Protein AF-0000000085165502 (afdb_homodimer)

Foldseek 3Di:
DPPDPPDDDQVFAWWKWKAFVVVGDDIDTDDQVDKAWEFCAPVPHSHHDPCLQFVQTHRGFKIKYFPDDDSDTKIWMDGPPGPQAKDWVNHGHPDTGIDDAQIWIARHPPGIIIGMHIDGVCRVVPPPPVPPDDPCNVPVVPVDDVCCCPVVVVVLVVLVVVLVVQLVVCVVPLLSNLLSLLVNLLVVLLVVLVLQLQDDADPVLLVVLLVVLLVLCVDVNVVVLQCCQQCPVLVDDADPDHDLVNLLVSQLRNPQLSVLVSLCVSLVVLQVVLVVDDPPSVVRRHQAALSSQLSSQLSSLLSVLSCCLSVPVLCVQCVVPNSVRSSVVSNCSSNLSSLASSLLSSQLRSLCSVCNVVVVCNVVSNVVSSSVSSSLNSQCVSCCVPPNPVSNVVSSVVSNVSNSVSSVVRLVVDPCVCSRSNCVVVVDD/DPPDPPDDDQVFAWWKWKAFVVVGDDIDTDDQVDKAWEFCAPVPHSHHDPCLQFVQTHRGFKIKYFPDDDSDTKIWMAGPPGPQAKDWVNHGHPDTGIDDAQIWIARHPPGIIIGMHIDGVCRVVPPVPVPPDDPCNVPVVPVDDVCCCVVVVVVLVVLVVVLVVQLVVCVVPLLSNLLSLLVNLLVVLLVVLVQQLQDDADPVLLVVLLVVLLVLCVDVNVVVLQCCQQCPVLVDDADPDHDLVNLLVSQLRNPLLSVLVSLCVSLVVLQVVLVVDDPPSVVRRHQAALSSQLSSQLSSLLSVLSCCLSPPVLCVQCVVPNSVRSSVVSNCSSNLSSLASSLLSSQLRSLCSVCNVVVVCNVVSNVVSSSVSSSLNSQCVSLCVPPNPVSNVVSSVVSNVSNSVSSVVRLVVDPCVCSRSNCVVVVDD

InterPro domains:
  IPR000253 Forkhead-associated (FHA) domain [PF00498] (36-108)
  IPR000253 Forkhead-associated (FHA) domain [PS50006] (36-93)
  IPR000253 Forkhead-associated (FHA) domain [SM00240] (35-93)
  IPR008984 SMAD/FHA domain superfamily [SSF49879] (18-123)
  IPR026898 Intramembrane metalloprotease PrsW [PF13367] (201-407)
  IPR026898 Intramembrane metalloprotease PrsW [PTHR36844] (178-407)

Nearest PDB structures (foldseek):
  2jql-assembly1_A  TM=6.777E-01  e=3.404E-06  unclassified
  3mkt-assembly1_A  TM=2.880E-01  e=4.240E+00  Vibrio cholerae O1 biovar El Tor str. N16961
  5k3h-assembly1_A  TM=1.415E-01  e=7.377E-01  Caenorhabditis elegans
  5k3h-assembly2_D  TM=1.512E-01  e=2.589E+00  Caenorhabditis elegans
  5gtm-assembly1_A  TM=1.367E-01  e=4.240E+00  Homo sapiens

pLDDT: mean 83.88, std 16.63, range [23.44, 98.81]

Secondary structure (DSSP, 8-state):
---------TTSPEEEEEEEEETEEEEEEPPSSS-EEEES-TTT-SEE--TTT-TTS-TT-EEEEEEE-SSS-EEEEEE-S-SS-EEETTEE--S-EE--TTPEEEESTTS-EEEEEEEEHIIIIISS------HHHH-GGG---TTHHHHTTHHHHHHHHHHHHHHHHTTT-HHHHHHHHHHHHHHHHHHHHHHHH-----HHHHHHHHHHHHHHHTSTHHHHHHIIIIIITT-PPPPSS--HHHHHHHHIIIIIIHHHHHHHHHHHHHHHHHHHSPTTHHHHHS--SHHHHHHHHHHHHHHHHHHHIIIIIHHHHHHHH-HHHHHHHHHHHHHHGGGTHHHHHHHHHHHHHHHHH-GGGHHHHHHHHHHHHHHHHHHHHHHHHHHHHHHHHHHHHHHHHHHHHHHHHHHHH-TTGGG-HHHHHS---/---------TTS-EEEEEEEEETEEEEEEPPSSS-EEEES-TTT-SEE--TTT-TTS-TT-EEEEEEE-SSS-EEEEEE-S-SS-EEETTEE--S-EE--TTPEEEESTTS-EEEEEEEEHIIIIISS------HHHH-GGG---TTHHHHTTHHHHHHHHHHHHHHHHTTT-HHHHHHHHHHHHHHHHHHHHHHHH-----HHHHHHHHHHHHHHHTSTHHHHHHIIIIIITT-PPPPSS--HHHHHHHHIIIIIIHHHHHHHHHHHHHHHHHHHSPTTHHHHHS--SHHHHHHHHHHHHHHHHHHHIIIIIHHHHHHHH-HHHHHHHHHHHHHHGGGTHHHHHHHHHHHHHHHHH-GGGHHHHHHHHHHHHHHHHHHHHHHHHHHHHHHHHHHHHHHHHHHHHHHHHHHHH-TTGGG-HHHHHS---

Radius of gyration: 30.3 Å; Cα contacts (8 Å, |Δi|>4): 1625; chains: 2; bounding box: 80×81×68 Å

Structure (mmCIF, N/CA/C/O backbone):
data_AF-0000000085165502-model_v1
#
loop_
_entity.id
_entity.type
_entity.pdbx_description
1 polymer 'Tll1537 protein'
#
loop_
_atom_site.group_PDB
_atom_site.id
_atom_site.type_symbol
_atom_site.label_atom_id
_atom_site.label_alt_id
_atom_site.label_comp_id
_atom_site.label_asym_id
_atom_site.label_entity_id
_atom_site.label_seq_id
_atom_site.pdbx_PDB_ins_code
_atom_site.Cartn_x
_atom_site.Cartn_y
_atom_site.Cartn_z
_atom_site.occupancy
_atom_site.B_iso_or_equiv
_atom_site.auth_seq_id
_atom_site.auth_comp_id
_atom_site.auth_asym_id
_atom_site.auth_atom_id
_atom_site.pdbx_PDB_model_num
ATOM 1 N N . MET A 1 1 ? 15.617 45.375 18.031 1 23.44 1 MET A N 1
ATOM 2 C CA . MET A 1 1 ? 17.047 45.25 18.281 1 23.44 1 MET A CA 1
ATOM 3 C C . MET A 1 1 ? 17.781 44.75 17.062 1 23.44 1 MET A C 1
ATOM 5 O O . MET A 1 1 ? 17.391 43.719 16.484 1 23.44 1 MET A O 1
ATOM 9 N N . ASN A 1 2 ? 18.5 45.625 16.359 1 26.47 2 ASN A N 1
ATOM 10 C CA . ASN A 1 2 ? 19.359 45.531 15.18 1 26.47 2 ASN A CA 1
ATOM 11 C C . ASN A 1 2 ? 20.344 44.375 15.297 1 26.47 2 ASN A C 1
ATOM 13 O O . ASN A 1 2 ? 21.266 44.406 16.094 1 26.47 2 ASN A O 1
ATOM 17 N N . ARG A 1 3 ? 19.922 43.219 15.281 1 36.09 3 ARG A N 1
ATOM 18 C CA . ARG A 1 3 ? 20.906 42.156 15.281 1 36.09 3 ARG A CA 1
ATOM 19 C C . ARG A 1 3 ? 22.141 42.5 14.461 1 36.09 3 ARG A C 1
ATOM 21 O O . ARG A 1 3 ? 22.016 43.094 13.383 1 36.09 3 ARG A O 1
ATOM 28 N N . ASP A 1 4 ? 23.234 42.594 15.117 1 36.44 4 ASP A N 1
ATOM 29 C CA . ASP A 1 4 ? 24.609 43 14.828 1 36.44 4 ASP A CA 1
ATOM 30 C C . ASP A 1 4 ? 25.078 42.406 13.508 1 36.44 4 ASP A C 1
ATOM 32 O O . ASP A 1 4 ? 25.109 41.188 13.344 1 36.44 4 ASP A O 1
ATOM 36 N N . ARG A 1 5 ? 24.859 43.062 12.359 1 44.62 5 ARG A N 1
ATOM 37 C CA . ARG A 1 5 ? 25.484 42.969 11.039 1 44.62 5 ARG A CA 1
ATOM 38 C C . ARG A 1 5 ? 27 42.844 11.164 1 44.62 5 ARG A C 1
ATOM 40 O O . ARG A 1 5 ? 27.719 43.844 11.188 1 44.62 5 ARG A O 1
ATOM 47 N N . SER A 1 6 ? 27.469 42 12 1 44.5 6 SER A N 1
ATOM 48 C CA . SER A 1 6 ? 28.922 41.938 11.992 1 44.5 6 SER A CA 1
ATOM 49 C C . SER A 1 6 ? 29.469 41.812 10.578 1 44.5 6 SER A C 1
ATOM 51 O O . SER A 1 6 ? 28.922 41.062 9.766 1 44.5 6 SER A O 1
ATOM 53 N N . PRO A 1 7 ? 30.25 42.719 10.078 1 51.62 7 PRO A N 1
ATOM 54 C CA . PRO A 1 7 ? 30.844 42.75 8.734 1 51.62 7 PRO A CA 1
ATOM 55 C C . PRO A 1 7 ? 31.5 41.406 8.367 1 51.62 7 PRO A C 1
ATOM 57 O O . PRO A 1 7 ? 32.062 40.719 9.242 1 51.62 7 PRO A O 1
ATOM 60 N N . LEU A 1 8 ? 31.031 40.781 7.34 1 57.44 8 LEU A N 1
ATOM 61 C CA . LEU A 1 8 ? 31.672 39.562 6.801 1 57.44 8 LEU A CA 1
ATOM 62 C C . LEU A 1 8 ? 33.188 39.75 6.719 1 57.44 8 LEU A C 1
ATOM 64 O O . LEU A 1 8 ? 33.656 40.844 6.387 1 57.44 8 LEU A O 1
ATOM 68 N N . ASN A 1 9 ? 34 39.125 7.508 1 56.09 9 ASN A N 1
ATOM 69 C CA . ASN A 1 9 ? 35.438 39.156 7.395 1 56.09 9 ASN A CA 1
ATOM 70 C C . ASN A 1 9 ? 35.906 38.969 5.945 1 56.09 9 ASN A C 1
ATOM 72 O O . ASN A 1 9 ? 35.656 37.938 5.336 1 56.09 9 ASN A O 1
ATOM 76 N N . PRO A 1 10 ? 36.5 39.906 5.301 1 55.5 10 PRO A N 1
ATOM 77 C CA . PRO A 1 10 ? 36.875 39.844 3.891 1 55.5 10 PRO A CA 1
ATOM 78 C C . PRO A 1 10 ? 37.938 38.781 3.598 1 55.5 10 PRO A C 1
ATOM 80 O O . PRO A 1 10 ? 38.188 38.469 2.432 1 55.5 10 PRO A O 1
ATOM 83 N N . ARG A 1 11 ? 38.562 38.156 4.582 1 58.88 11 ARG A N 1
ATOM 84 C CA . ARG A 1 11 ? 39.594 37.125 4.348 1 58.88 11 ARG A CA 1
ATOM 85 C C . ARG A 1 11 ? 38.938 35.75 4.219 1 58.88 11 ARG A C 1
ATOM 87 O O . ARG A 1 11 ? 39.625 34.781 3.863 1 58.88 11 ARG A O 1
ATOM 94 N N . LEU A 1 12 ? 37.594 35.656 4.496 1 57.78 12 LEU A N 1
ATOM 95 C CA . LEU A 1 12 ? 36.969 34.344 4.438 1 57.78 12 LEU A CA 1
ATOM 96 C C . LEU A 1 12 ? 36.062 34.219 3.211 1 57.78 12 LEU A C 1
ATOM 98 O O . LEU A 1 12 ? 35.531 35.219 2.736 1 57.78 12 LEU A O 1
ATOM 102 N N . THR A 1 13 ? 36.094 33.062 2.648 1 64.06 13 THR A N 1
ATOM 103 C CA . THR A 1 13 ? 35.156 32.719 1.568 1 64.06 13 THR A CA 1
ATOM 104 C C . THR A 1 13 ? 33.812 32.25 2.127 1 64.06 13 THR A C 1
ATOM 106 O O . THR A 1 13 ? 33.781 31.438 3.045 1 64.06 13 THR A O 1
ATOM 109 N N . TYR A 1 14 ? 32.781 33 1.754 1 64.06 14 TYR A N 1
ATOM 110 C CA . TYR A 1 14 ? 31.453 32.719 2.289 1 64.06 14 TYR A CA 1
ATOM 111 C C . TYR A 1 14 ? 30.578 32 1.253 1 64.06 14 TYR A C 1
ATOM 113 O O . TYR A 1 14 ? 30.719 32.25 0.051 1 64.06 14 TYR A O 1
ATOM 121 N N . ALA A 1 15 ? 29.828 31.016 1.812 1 72 15 ALA A N 1
ATOM 122 C CA . ALA A 1 15 ? 28.766 30.406 1.021 1 72 15 ALA A CA 1
ATOM 123 C C . ALA A 1 15 ? 27.406 31.016 1.361 1 72 15 ALA A C 1
ATOM 125 O O . ALA A 1 15 ? 27.156 31.359 2.516 1 72 15 ALA A O 1
ATOM 126 N N . GLY A 1 16 ? 26.609 31.344 0.354 1 75.75 16 GLY A N 1
ATOM 127 C CA . GLY A 1 16 ? 25.25 31.812 0.557 1 75.75 16 GLY A CA 1
ATOM 128 C C . GLY A 1 16 ? 24.266 30.703 0.852 1 75.75 16 GLY A C 1
ATOM 129 O O . GLY A 1 16 ? 24.297 29.641 0.216 1 75.75 16 GLY A O 1
ATOM 130 N N . VAL A 1 17 ? 23.531 30.922 1.979 1 79.5 17 VAL A N 1
ATOM 131 C CA . VAL A 1 17 ? 22.516 29.969 2.369 1 79.5 17 VAL A CA 1
ATOM 132 C C . VAL A 1 17 ? 21.172 30.672 2.516 1 79.5 17 VAL A C 1
ATOM 134 O O . VAL A 1 17 ? 21.094 31.781 3.043 1 79.5 17 VAL A O 1
ATOM 137 N N . LEU A 1 18 ? 20.156 30.078 1.87 1 82.5 18 LEU A N 1
ATOM 138 C CA . LEU A 1 18 ? 18.781 30.5 2.104 1 82.5 18 LEU A CA 1
ATOM 139 C C . LEU A 1 18 ? 18.109 29.656 3.18 1 82.5 18 LEU A C 1
ATOM 141 O O . LEU A 1 18 ? 17.906 28.453 2.98 1 82.5 18 LEU A O 1
ATOM 145 N N . ARG A 1 19 ? 17.906 30.219 4.273 1 78.06 19 ARG A N 1
ATOM 146 C CA . ARG A 1 19 ? 17.25 29.516 5.375 1 78.06 19 ARG A CA 1
ATOM 147 C C . ARG A 1 19 ? 15.766 29.828 5.426 1 78.06 19 ARG A C 1
ATOM 149 O O . ARG A 1 19 ? 15.375 31 5.484 1 78.06 19 ARG A O 1
ATOM 156 N N . GLN A 1 20 ? 15 28.75 5.328 1 75.31 20 GLN A N 1
ATOM 157 C CA . GLN A 1 20 ? 13.562 28.969 5.492 1 75.31 20 GLN A CA 1
ATOM 158 C C . GLN A 1 20 ? 13.211 29.25 6.949 1 75.31 20 GLN A C 1
ATOM 160 O O . GLN A 1 20 ? 13.484 28.422 7.824 1 75.31 20 GLN A O 1
ATOM 165 N N . VAL A 1 21 ? 12.656 30.359 7.211 1 68.5 21 VAL A N 1
ATOM 166 C CA . VAL A 1 21 ? 12.414 30.781 8.586 1 68.5 21 VAL A CA 1
ATOM 167 C C . VAL A 1 21 ? 10.922 30.656 8.906 1 68.5 21 VAL A C 1
ATOM 169 O O . VAL A 1 21 ? 10.539 30.594 10.078 1 68.5 21 VAL A O 1
ATOM 172 N N . SER A 1 22 ? 10.023 30.641 8.016 1 65.62 22 SER A N 1
ATOM 173 C CA . SER A 1 22 ? 8.594 30.516 8.266 1 65.62 22 SER A CA 1
ATOM 174 C C . SER A 1 22 ? 7.938 29.594 7.246 1 65.62 22 SER A C 1
ATOM 176 O O . SER A 1 22 ? 7.652 30 6.117 1 65.62 22 SER A O 1
ATOM 178 N N . PRO A 1 23 ? 7.57 28.438 7.562 1 56.31 23 PRO A N 1
ATOM 179 C CA . PRO A 1 23 ? 8.023 27.719 8.75 1 56.31 23 PRO A CA 1
ATOM 180 C C . PRO A 1 23 ? 9.5 27.344 8.688 1 56.31 23 PRO A C 1
ATOM 182 O O . PRO A 1 23 ? 10.094 27.328 7.602 1 56.31 23 PRO A O 1
ATOM 185 N N . GLU A 1 24 ? 10.086 27.328 9.953 1 52.84 24 GLU A N 1
ATOM 186 C CA . GLU A 1 24 ? 11.492 26.922 9.961 1 52.84 24 GLU A CA 1
ATOM 187 C C . GLU A 1 24 ? 11.672 25.531 9.359 1 52.84 24 GLU A C 1
ATOM 189 O O . GLU A 1 24 ? 11.141 24.547 9.883 1 52.84 24 GLU A O 1
ATOM 194 N N . MET A 1 25 ? 12.039 25.688 8.258 1 56.69 25 MET A N 1
ATOM 195 C CA . MET A 1 25 ? 12.383 24.438 7.582 1 56.69 25 MET A CA 1
ATOM 196 C C . MET A 1 25 ? 13.883 24.328 7.367 1 56.69 25 MET A C 1
ATOM 198 O O . MET A 1 25 ? 14.664 25.031 8.016 1 56.69 25 MET A O 1
ATOM 202 N N . GLY A 1 26 ? 14.492 23.734 6.387 1 58.16 26 GLY A N 1
ATOM 203 C CA . GLY A 1 26 ? 15.898 23.5 6.113 1 58.16 26 GLY A CA 1
ATOM 204 C C . GLY A 1 26 ? 16.578 24.656 5.422 1 58.16 26 GLY A C 1
ATOM 205 O O . GLY A 1 26 ? 16.016 25.75 5.336 1 58.16 26 GLY A O 1
ATOM 206 N N . GLN A 1 27 ? 17.875 24.641 5.387 1 63.41 27 GLN A N 1
ATOM 207 C CA . GLN A 1 27 ? 18.703 25.609 4.672 1 63.41 27 GLN A CA 1
ATOM 208 C C . GLN A 1 27 ? 19.094 25.094 3.291 1 63.41 27 GLN A C 1
ATOM 210 O O . GLN A 1 27 ? 19.188 23.891 3.08 1 63.41 27 GLN A O 1
ATOM 215 N N . PHE A 1 28 ? 19 26.016 2.379 1 70.88 28 PHE A N 1
ATOM 216 C CA . PHE A 1 28 ? 19.375 25.703 1.005 1 70.88 28 PHE A CA 1
ATOM 217 C C . PHE A 1 28 ? 20.641 26.438 0.602 1 70.88 28 PHE A C 1
ATOM 219 O O . PHE A 1 28 ? 20.734 27.656 0.755 1 70.88 28 PHE A O 1
ATOM 226 N N . TRP A 1 29 ? 21.594 25.594 0.163 1 67.62 29 TRP A N 1
ATOM 227 C CA . TRP A 1 29 ? 22.828 26.203 -0.312 1 67.62 29 TRP A CA 1
ATOM 228 C C . TRP A 1 29 ? 22.641 26.812 -1.698 1 67.62 29 TRP A C 1
ATOM 230 O O . TRP A 1 29 ? 22.016 26.203 -2.568 1 67.62 29 TRP A O 1
ATOM 240 N N . LEU A 1 30 ? 23.156 28.031 -1.769 1 77.12 30 LEU A N 1
ATOM 241 C CA . LEU A 1 30 ? 23.047 28.719 -3.049 1 77.12 30 LEU A CA 1
ATOM 242 C C . LEU A 1 30 ? 24.281 28.5 -3.9 1 77.12 30 LEU A C 1
ATOM 244 O O . LEU A 1 30 ? 25.406 28.578 -3.398 1 77.12 30 LEU A O 1
ATOM 248 N N . SER A 1 31 ? 24.047 28.141 -5.098 1 71.94 31 SER A N 1
ATOM 249 C CA . SER A 1 31 ? 25.141 27.953 -6.039 1 71.94 31 SER A CA 1
ATOM 250 C C . SER A 1 31 ? 25.641 29.281 -6.594 1 71.94 31 SER A C 1
ATOM 252 O O . SER A 1 31 ? 24.844 30.172 -6.895 1 71.94 31 SER A O 1
ATOM 254 N N . GLN A 1 32 ? 27.016 29.422 -6.684 1 70.94 32 GLN A N 1
ATOM 255 C CA . GLN A 1 32 ? 27.578 30.609 -7.297 1 70.94 32 GLN A CA 1
ATOM 256 C C . GLN A 1 32 ? 27.625 30.484 -8.82 1 70.94 32 GLN A C 1
ATOM 258 O O . GLN A 1 32 ? 27.75 31.484 -9.523 1 70.94 32 GLN A O 1
ATOM 263 N N . GLU A 1 33 ? 27.562 29.297 -9.203 1 67.94 33 GLU A N 1
ATOM 264 C CA . GLU A 1 33 ? 27.734 29.047 -10.633 1 67.94 33 GLU A CA 1
ATOM 265 C C . GLU A 1 33 ? 26.391 28.938 -11.336 1 67.94 33 GLU A C 1
ATOM 267 O O . GLU A 1 33 ? 26.234 29.406 -12.477 1 67.94 33 GLU A O 1
ATOM 272 N N . ASP A 1 34 ? 25.422 28.406 -10.656 1 69.69 34 ASP A N 1
ATOM 273 C CA . ASP A 1 34 ? 24.141 28.141 -11.305 1 69.69 34 ASP A CA 1
ATOM 274 C C . ASP A 1 34 ? 23.031 29 -10.711 1 69.69 34 ASP A C 1
ATOM 276 O O . ASP A 1 34 ? 23.156 29.469 -9.578 1 69.69 34 ASP A O 1
ATOM 280 N N . VAL A 1 35 ? 22.016 29.203 -11.586 1 80.81 35 VAL A N 1
ATOM 281 C CA . VAL A 1 35 ? 20.812 29.891 -11.133 1 80.81 35 VAL A CA 1
ATOM 282 C C . VAL A 1 35 ? 20.016 28.969 -10.203 1 80.81 35 VAL A C 1
ATOM 284 O O . VAL A 1 35 ? 19.953 27.766 -10.422 1 80.81 35 VAL A O 1
ATOM 287 N N . THR A 1 36 ? 19.594 29.5 -9.094 1 83.12 36 THR A N 1
ATOM 288 C CA . THR A 1 36 ? 18.734 28.781 -8.164 1 83.12 36 THR A CA 1
ATOM 289 C C . THR A 1 36 ? 17.281 29.172 -8.352 1 83.12 36 THR A C 1
ATOM 291 O O . THR A 1 36 ? 16.922 30.344 -8.141 1 83.12 36 THR A O 1
ATOM 294 N N . ILE A 1 37 ? 16.5 28.25 -8.828 1 86.12 37 ILE A N 1
ATOM 295 C CA . ILE A 1 37 ? 15.078 28.5 -9.008 1 86.12 37 ILE A CA 1
ATOM 296 C C . ILE A 1 37 ? 14.297 27.969 -7.809 1 86.12 37 ILE A C 1
ATOM 298 O O . ILE A 1 37 ? 14.539 26.844 -7.363 1 86.12 37 ILE A O 1
ATOM 302 N N . ILE A 1 38 ? 13.461 28.859 -7.262 1 87.56 38 ILE A N 1
ATOM 303 C CA . ILE A 1 38 ? 12.586 28.484 -6.16 1 87.56 38 ILE A CA 1
ATOM 304 C C . ILE A 1 38 ? 11.148 28.344 -6.668 1 87.56 38 ILE A C 1
ATOM 306 O O . ILE A 1 38 ? 10.656 29.219 -7.391 1 87.56 38 ILE A O 1
ATOM 310 N N . GLY A 1 39 ? 10.5 27.312 -6.32 1 86.06 39 GLY A N 1
ATOM 311 C CA . GLY A 1 39 ? 9.117 27.094 -6.707 1 86.06 39 GLY A CA 1
ATOM 312 C C . GLY A 1 39 ? 8.578 25.75 -6.273 1 86.06 39 GLY A C 1
ATOM 313 O O . GLY A 1 39 ? 9.125 25.109 -5.367 1 86.06 39 GLY A O 1
ATOM 314 N N . ARG A 1 40 ? 7.48 25.328 -6.934 1 79.56 40 ARG A N 1
ATOM 315 C CA . ARG A 1 40 ? 6.789 24.109 -6.527 1 79.56 40 ARG A CA 1
ATOM 316 C C . ARG A 1 40 ? 7.148 22.953 -7.441 1 79.56 40 ARG A C 1
ATOM 318 O O . ARG A 1 40 ? 6.91 21.781 -7.098 1 79.56 40 ARG A O 1
ATOM 325 N N . ASP A 1 41 ? 7.734 23.266 -8.562 1 71.81 41 ASP A N 1
ATOM 326 C CA . ASP A 1 41 ? 8.055 22.219 -9.531 1 71.81 41 ASP A CA 1
ATOM 327 C C . ASP A 1 41 ? 9.289 21.422 -9.102 1 71.81 41 ASP A C 1
ATOM 329 O O . ASP A 1 41 ? 10.406 21.953 -9.117 1 71.81 41 ASP A O 1
ATOM 333 N N . PRO A 1 42 ? 9.117 20.203 -8.812 1 64.31 42 PRO A N 1
ATOM 334 C CA . PRO A 1 42 ? 10.266 19.422 -8.328 1 64.31 42 PRO A CA 1
ATOM 335 C C . PRO A 1 42 ? 11.266 19.094 -9.43 1 64.31 42 PRO A C 1
ATOM 337 O O . PRO A 1 42 ? 12.414 18.766 -9.148 1 64.31 42 PRO A O 1
ATOM 340 N N . ASN A 1 43 ? 10.914 19.219 -10.57 1 60.47 43 ASN A N 1
ATOM 341 C CA . ASN A 1 43 ? 11.789 18.828 -11.68 1 60.47 43 ASN A CA 1
ATOM 342 C C . ASN A 1 43 ? 12.742 19.953 -12.062 1 60.47 43 ASN A C 1
ATOM 344 O O . ASN A 1 43 ? 13.867 19.703 -12.5 1 60.47 43 ASN A O 1
ATOM 348 N N . THR A 1 44 ? 12.289 21.156 -11.805 1 64.25 44 THR A N 1
ATOM 349 C CA . THR A 1 44 ? 13.062 22.266 -12.359 1 64.25 44 THR A CA 1
ATOM 350 C C . THR A 1 44 ? 13.547 23.203 -11.25 1 64.25 44 THR A C 1
ATOM 352 O O . THR A 1 44 ? 14.531 23.922 -11.43 1 64.25 44 THR A O 1
ATOM 355 N N . CYS A 1 45 ? 12.906 23.125 -10.203 1 74.75 45 CYS A N 1
ATOM 356 C CA . CYS A 1 45 ? 13.281 24.047 -9.133 1 74.75 45 CYS A CA 1
ATOM 357 C C . CYS A 1 45 ? 14.398 23.453 -8.281 1 74.75 45 CYS A C 1
ATOM 359 O O . CYS A 1 45 ? 14.461 22.25 -8.078 1 74.75 45 CYS A O 1
ATOM 361 N N . HIS A 1 46 ? 15.336 24.281 -7.926 1 70.62 46 HIS A N 1
ATOM 362 C CA . HIS A 1 46 ? 16.406 23.891 -7.02 1 70.62 46 HIS A CA 1
ATOM 363 C C . HIS A 1 46 ? 15.93 23.844 -5.574 1 70.62 46 HIS A C 1
ATOM 365 O O . HIS A 1 46 ? 16.344 22.969 -4.805 1 70.62 46 HIS A O 1
ATOM 371 N N . ILE A 1 47 ? 15.133 24.812 -5.289 1 75.81 47 ILE A N 1
ATOM 372 C CA . ILE A 1 47 ? 14.43 24.828 -4.012 1 75.81 47 ILE A CA 1
ATOM 373 C C . ILE A 1 47 ? 12.945 24.547 -4.234 1 75.81 47 ILE A C 1
ATOM 375 O O . ILE A 1 47 ? 12.211 25.391 -4.746 1 75.81 47 ILE A O 1
ATOM 379 N N . VAL A 1 48 ? 12.672 23.344 -3.885 1 72.25 48 VAL A N 1
ATOM 380 C CA . VAL A 1 48 ? 11.305 22.891 -4.164 1 72.25 48 VAL A CA 1
ATOM 381 C C . VAL A 1 48 ? 10.453 23.016 -2.904 1 72.25 48 VAL A C 1
ATOM 383 O O . VAL A 1 48 ? 10.789 22.453 -1.862 1 72.25 48 VAL A O 1
ATOM 386 N N . LEU A 1 49 ? 9.453 23.812 -3.107 1 72.38 49 LEU A N 1
ATOM 387 C CA . LEU A 1 49 ? 8.516 23.984 -2.002 1 72.38 49 LEU A CA 1
ATOM 388 C C . LEU A 1 49 ? 7.301 23.078 -2.186 1 72.38 49 LEU A C 1
ATOM 390 O O . LEU A 1 49 ? 6.879 22.812 -3.314 1 72.38 49 LEU A O 1
ATOM 394 N N . ASP A 1 50 ? 6.887 22.562 -1.114 1 64.94 50 ASP A N 1
ATOM 395 C CA . ASP A 1 50 ? 5.742 21.656 -1.13 1 64.94 50 ASP A CA 1
ATOM 396 C C . ASP A 1 50 ? 4.492 22.359 -1.652 1 64.94 50 ASP A C 1
ATOM 398 O O . ASP A 1 50 ? 4.016 23.328 -1.046 1 64.94 50 ASP A O 1
ATOM 402 N N . ALA A 1 51 ? 4.109 21.859 -2.758 1 64.94 51 ALA A N 1
ATOM 403 C CA . ALA A 1 51 ? 2.967 22.469 -3.434 1 64.94 51 ALA A CA 1
ATOM 404 C C . ALA A 1 51 ? 1.721 22.422 -2.553 1 64.94 51 ALA A C 1
ATOM 406 O O . ALA A 1 51 ? 0.832 23.266 -2.682 1 64.94 51 ALA A O 1
ATOM 407 N N . HIS A 1 52 ? 1.733 21.5 -1.677 1 57.16 52 HIS A N 1
ATOM 408 C CA . HIS A 1 52 ? 0.555 21.328 -0.834 1 57.16 52 HIS A CA 1
ATOM 409 C C . HIS A 1 52 ? 0.574 22.297 0.344 1 57.16 52 HIS A C 1
ATOM 411 O O . HIS A 1 52 ? -0.479 22.656 0.875 1 57.16 52 HIS A O 1
ATOM 417 N N . ILE A 1 53 ? 1.75 22.641 0.706 1 60.22 53 ILE A N 1
ATOM 418 C CA . ILE A 1 53 ? 1.912 23.562 1.825 1 60.22 53 ILE A CA 1
ATOM 419 C C . ILE A 1 53 ? 1.902 25 1.314 1 60.22 53 ILE A C 1
ATOM 421 O O . ILE A 1 53 ? 1.259 25.859 1.905 1 60.22 53 ILE A O 1
ATOM 425 N N . TYR A 1 54 ? 2.523 25.078 0.182 1 72.75 54 TYR A N 1
ATOM 426 C CA . TYR A 1 54 ? 2.703 26.422 -0.335 1 72.75 54 TYR A CA 1
ATOM 427 C C . TYR A 1 54 ? 1.997 26.594 -1.674 1 72.75 54 TYR A C 1
ATOM 429 O O . TYR A 1 54 ? 2.646 26.703 -2.717 1 72.75 54 TYR A O 1
ATOM 437 N N . THR A 1 55 ? 0.646 26.703 -1.531 1 71.69 55 THR A N 1
ATOM 438 C CA . THR A 1 55 ? -0.185 26.781 -2.727 1 71.69 55 THR A CA 1
ATOM 439 C C . THR A 1 55 ? -0.008 28.141 -3.412 1 71.69 55 THR A C 1
ATOM 441 O O . THR A 1 55 ? -0.26 28.266 -4.613 1 71.69 55 THR A O 1
ATOM 444 N N . SER A 1 56 ? 0.366 29.062 -2.688 1 76.31 56 SER A N 1
ATOM 445 C CA . SER A 1 56 ? 0.502 30.422 -3.219 1 76.31 56 SER A CA 1
ATOM 446 C C . SER A 1 56 ? 1.803 30.578 -3.998 1 76.31 56 SER A C 1
ATOM 448 O O . SER A 1 56 ? 2.018 31.594 -4.656 1 76.31 56 SER A O 1
ATOM 450 N N . VAL A 1 57 ? 2.609 29.531 -3.918 1 86.56 57 VAL A N 1
ATOM 451 C CA . VAL A 1 57 ? 3.893 29.594 -4.609 1 86.56 57 VAL A CA 1
ATOM 452 C C . VAL A 1 57 ? 3.754 29.031 -6.016 1 86.56 57 VAL A C 1
ATOM 454 O O . VAL A 1 57 ? 3.146 27.969 -6.207 1 86.56 57 VAL A O 1
ATOM 457 N N . SER A 1 58 ? 4.219 29.781 -6.98 1 85.5 58 SER A N 1
ATOM 458 C CA . SER A 1 58 ? 4.148 29.344 -8.375 1 85.5 58 SER A CA 1
ATOM 459 C C . SER A 1 58 ? 5.09 28.188 -8.641 1 85.5 58 SER A C 1
ATOM 461 O O . SER A 1 58 ? 5.98 27.906 -7.836 1 85.5 58 SER A O 1
ATOM 463 N N . ARG A 1 59 ? 4.848 27.469 -9.812 1 83.56 59 ARG A N 1
ATOM 464 C CA . ARG A 1 59 ? 5.715 26.375 -10.234 1 83.56 59 ARG A CA 1
ATOM 465 C C . ARG A 1 59 ? 7.16 26.844 -10.375 1 83.56 59 ARG A C 1
ATOM 467 O O . ARG A 1 59 ? 8.086 26.156 -9.938 1 83.56 59 ARG A O 1
ATOM 474 N N . HIS A 1 60 ? 7.285 27.922 -11.023 1 87.94 60 HIS A N 1
ATOM 475 C CA . HIS A 1 60 ? 8.516 28.703 -11.078 1 87.94 60 HIS A CA 1
ATOM 476 C C . HIS A 1 60 ? 8.297 30.109 -10.523 1 87.94 60 HIS A C 1
ATOM 478 O O . HIS A 1 60 ? 7.793 31 -11.227 1 87.94 60 HIS A O 1
ATOM 484 N N . HIS A 1 61 ? 8.734 30.234 -9.234 1 91.5 61 HIS A N 1
ATOM 485 C CA . HIS A 1 61 ? 8.289 31.438 -8.531 1 91.5 61 HIS A CA 1
ATOM 486 C C . HIS A 1 61 ? 9.344 32.531 -8.594 1 91.5 61 HIS A C 1
ATOM 488 O O . HIS A 1 61 ? 9.039 33.656 -8.961 1 91.5 61 HIS A O 1
ATOM 494 N N . ALA A 1 62 ? 10.555 32.25 -8.203 1 93.19 62 ALA A N 1
ATOM 495 C CA . ALA A 1 62 ? 11.641 33.219 -8.18 1 93.19 62 ALA A CA 1
ATOM 496 C C . ALA A 1 62 ? 12.969 32.594 -8.547 1 93.19 62 ALA A C 1
ATOM 498 O O . ALA A 1 62 ? 13.109 31.359 -8.477 1 93.19 62 ALA A O 1
ATOM 499 N N . GLN A 1 63 ? 13.797 33.375 -8.977 1 91.94 63 GLN A N 1
ATOM 500 C CA . GLN A 1 63 ? 15.133 32.906 -9.328 1 91.94 63 GLN A CA 1
ATOM 501 C C . GLN A 1 63 ? 16.203 33.75 -8.648 1 91.94 63 GLN A C 1
ATOM 503 O O . GLN A 1 63 ? 16.078 34.969 -8.547 1 91.94 63 GLN A O 1
ATOM 508 N N . LEU A 1 64 ? 17.172 33.031 -8.062 1 89.81 64 LEU A N 1
ATOM 509 C CA . LEU A 1 64 ? 18.344 33.688 -7.492 1 89.81 64 LEU A CA 1
ATOM 510 C C . LEU A 1 64 ? 19.562 33.5 -8.383 1 89.81 64 LEU A C 1
ATOM 512 O O . LEU A 1 64 ? 19.812 32.375 -8.875 1 89.81 64 LEU A O 1
ATOM 516 N N . THR A 1 65 ? 20.188 34.594 -8.688 1 88.44 65 THR A N 1
ATOM 517 C CA . THR A 1 65 ? 21.406 34.531 -9.492 1 88.44 65 THR A CA 1
ATOM 518 C C . THR A 1 65 ? 22.562 35.219 -8.758 1 88.44 65 THR A C 1
ATOM 520 O O . THR A 1 65 ? 22.391 36.219 -8.102 1 88.44 65 THR A O 1
ATOM 523 N N . CYS A 1 66 ? 23.719 34.562 -8.898 1 84.31 66 CYS A N 1
ATOM 524 C CA . CYS A 1 66 ? 24.906 35.156 -8.328 1 84.31 66 CYS A CA 1
ATOM 525 C C . CYS A 1 66 ? 25.406 36.312 -9.211 1 84.31 66 CYS A C 1
ATOM 527 O O . CYS A 1 66 ? 25.75 36.094 -10.375 1 84.31 66 CYS A O 1
ATOM 529 N N . GLN A 1 67 ? 25.359 37.562 -8.664 1 83.75 67 GLN A N 1
ATOM 530 C CA . GLN A 1 67 ? 25.781 38.719 -9.422 1 83.75 67 GLN A CA 1
ATOM 531 C C . GLN A 1 67 ? 27.297 38.938 -9.336 1 83.75 67 GLN A C 1
ATOM 533 O O . GLN A 1 67 ? 27.922 39.375 -10.297 1 83.75 67 GLN A O 1
ATOM 538 N N . LYS A 1 68 ? 27.797 38.781 -8.203 1 79.75 68 LYS A N 1
ATOM 539 C CA . LYS A 1 68 ? 29.234 38.875 -7.98 1 79.75 68 LYS A CA 1
ATOM 540 C C . LYS A 1 68 ? 29.781 37.656 -7.293 1 79.75 68 LYS A C 1
ATOM 542 O O . LYS A 1 68 ? 29.344 37.281 -6.199 1 79.75 68 LYS A O 1
ATOM 547 N N . ARG A 1 69 ? 30.641 37.094 -8.109 1 76.62 69 ARG A N 1
ATOM 548 C CA . ARG A 1 69 ? 31.312 35.938 -7.543 1 76.62 69 ARG A CA 1
ATOM 549 C C . ARG A 1 69 ? 32.531 36.344 -6.719 1 76.62 69 ARG A C 1
ATOM 551 O O . ARG A 1 69 ? 33.062 37.438 -6.906 1 76.62 69 ARG A O 1
ATOM 558 N N . GLY A 1 70 ? 32.938 35.625 -5.707 1 72 70 GLY A N 1
ATOM 559 C CA . GLY A 1 70 ? 34.094 35.938 -4.895 1 72 70 GLY A CA 1
ATOM 560 C C . GLY A 1 70 ? 34 35.375 -3.486 1 72 70 GLY A C 1
ATOM 561 O O . GLY A 1 70 ? 33.25 34.438 -3.23 1 72 70 GLY A O 1
ATOM 562 N N . ALA A 1 71 ? 34.812 35.938 -2.656 1 69.62 71 ALA A N 1
ATOM 563 C CA . ALA A 1 71 ? 34.875 35.531 -1.26 1 69.62 71 ALA A CA 1
ATOM 564 C C . ALA A 1 71 ? 33.531 35.781 -0.561 1 69.62 71 ALA A C 1
ATOM 566 O O . ALA A 1 71 ? 33.094 34.969 0.253 1 69.62 71 ALA A O 1
ATOM 567 N N . ILE A 1 72 ? 33 36.875 -0.935 1 75.56 72 ILE A N 1
ATOM 568 C CA . ILE A 1 72 ? 31.656 37.188 -0.477 1 75.56 72 ILE A CA 1
ATOM 569 C C . ILE A 1 72 ? 30.734 37.344 -1.68 1 75.56 72 ILE A C 1
ATOM 571 O O . ILE A 1 72 ? 30.625 38.438 -2.246 1 75.56 72 ILE A O 1
ATOM 575 N N . PRO A 1 73 ? 30.062 36.219 -2.01 1 81.69 73 PRO A N 1
ATOM 576 C CA . PRO A 1 73 ? 29.188 36.312 -3.189 1 81.69 73 PRO A CA 1
ATOM 577 C C . PRO A 1 73 ? 27.953 37.156 -2.959 1 81.69 73 PRO A C 1
ATOM 579 O O . PRO A 1 73 ? 27.516 37.344 -1.816 1 81.69 73 PRO A O 1
ATOM 582 N N . VAL A 1 74 ? 27.578 37.844 -3.996 1 85.69 74 VAL A N 1
ATOM 583 C CA . VAL A 1 74 ? 26.375 38.656 -3.953 1 85.69 74 VAL A CA 1
ATOM 584 C C . VAL A 1 74 ? 25.297 38.031 -4.852 1 85.69 74 VAL A C 1
ATOM 586 O O . VAL A 1 74 ? 25.562 37.719 -6.012 1 85.69 74 VAL A O 1
ATOM 589 N N . TRP A 1 75 ? 24.141 37.844 -4.238 1 89.5 75 TRP A N 1
ATOM 590 C CA . TRP A 1 75 ? 23.031 37.25 -4.996 1 89.5 75 TRP A CA 1
ATOM 591 C C . TRP A 1 75 ? 21.938 38.312 -5.25 1 89.5 75 TRP A C 1
ATOM 593 O O . TRP A 1 75 ? 21.828 39.281 -4.504 1 89.5 75 TRP A O 1
ATOM 603 N N . ALA A 1 76 ? 21.297 38.125 -6.352 1 93.19 76 ALA A N 1
ATOM 604 C CA . ALA A 1 76 ? 20.109 38.906 -6.68 1 93.19 76 ALA A CA 1
ATOM 605 C C . ALA A 1 76 ? 18.906 38 -6.945 1 93.19 76 ALA A C 1
ATOM 607 O O . ALA A 1 76 ? 19.078 36.844 -7.301 1 93.19 76 ALA A O 1
ATOM 608 N N . ILE A 1 77 ? 17.75 38.5 -6.621 1 93.56 77 ILE A N 1
ATOM 609 C CA . ILE A 1 77 ? 16.531 37.719 -6.809 1 93.56 77 ILE A CA 1
ATOM 610 C C . ILE A 1 77 ? 15.609 38.438 -7.801 1 93.56 77 ILE A C 1
ATOM 612 O O . ILE A 1 77 ? 15.523 39.656 -7.816 1 93.56 77 ILE A O 1
ATOM 616 N N . ALA A 1 78 ? 15.023 37.656 -8.656 1 93.38 78 ALA A N 1
ATOM 617 C CA . ALA A 1 78 ? 14.023 38.094 -9.609 1 93.38 78 ALA A CA 1
ATOM 618 C C . ALA A 1 78 ? 12.758 37.25 -9.531 1 93.38 78 ALA A C 1
ATOM 620 O O . ALA A 1 78 ? 12.828 36.031 -9.367 1 93.38 78 ALA A O 1
ATOM 621 N N . ASP A 1 79 ? 11.664 37.938 -9.57 1 94 79 ASP A N 1
ATOM 622 C CA . ASP A 1 79 ? 10.383 37.25 -9.672 1 94 79 ASP A CA 1
ATOM 623 C C . ASP A 1 79 ? 10.172 36.688 -11.078 1 94 79 ASP A C 1
ATOM 625 O O . ASP A 1 79 ? 10.453 37.375 -12.07 1 94 79 ASP A O 1
ATOM 629 N N . LEU A 1 80 ? 9.734 35.469 -11.234 1 90.44 80 LEU A N 1
ATOM 630 C CA . LEU A 1 80 ? 9.57 34.844 -12.539 1 90.44 80 LEU A CA 1
ATOM 631 C C . LEU A 1 80 ? 8.117 34.938 -13 1 90.44 80 LEU A C 1
ATOM 633 O O . LEU A 1 80 ? 7.582 33.969 -13.555 1 90.44 80 LEU A O 1
ATOM 637 N N . GLY A 1 81 ? 7.445 36.031 -12.688 1 87.75 81 GLY A N 1
ATOM 638 C CA . GLY A 1 81 ? 6.062 36.219 -13.094 1 87.75 81 GLY A CA 1
ATOM 639 C C . GLY A 1 81 ? 5.074 35.5 -12.195 1 87.75 81 GLY A C 1
ATOM 640 O O . GLY A 1 81 ? 4.094 34.938 -12.68 1 87.75 81 GLY A O 1
ATOM 641 N N . SER A 1 82 ? 5.391 35.438 -10.961 1 87.44 82 SER A N 1
ATOM 642 C CA . SER A 1 82 ? 4.508 34.75 -10.008 1 87.44 82 SER A CA 1
ATOM 643 C C . SER A 1 82 ? 3.215 35.531 -9.812 1 87.44 82 SER A C 1
ATOM 645 O O . SER A 1 82 ? 3.189 36.75 -9.984 1 87.44 82 SER A O 1
ATOM 647 N N . VAL A 1 83 ? 2.152 34.812 -9.508 1 83.38 83 VAL A N 1
ATOM 648 C CA . VAL A 1 83 ? 0.843 35.406 -9.289 1 83.38 83 VAL A CA 1
ATOM 649 C C . VAL A 1 83 ? 0.854 36.219 -7.992 1 83.38 83 VAL A C 1
ATOM 651 O O . VAL A 1 83 ? 0.374 37.344 -7.953 1 83.38 83 VAL A O 1
ATOM 654 N N . ASN A 1 84 ? 1.391 35.688 -6.969 1 88.19 84 ASN A N 1
ATOM 655 C CA . ASN A 1 84 ? 1.326 36.281 -5.648 1 88.19 84 ASN A CA 1
ATOM 656 C C . ASN A 1 84 ? 2.551 37.156 -5.375 1 88.19 84 ASN A C 1
ATOM 658 O O . ASN A 1 84 ? 2.621 37.844 -4.344 1 88.19 84 ASN A O 1
ATOM 662 N N . GLY A 1 85 ? 3.494 37.125 -6.262 1 91.06 85 GLY A N 1
ATOM 663 C CA . GLY A 1 85 ? 4.637 38.031 -6.191 1 91.06 85 GLY A CA 1
ATOM 664 C C . GLY A 1 85 ? 5.723 37.531 -5.25 1 91.06 85 GLY A C 1
ATOM 665 O O . GLY A 1 85 ? 5.484 36.656 -4.43 1 91.06 85 GLY A O 1
ATOM 666 N N . THR A 1 86 ? 6.902 38.094 -5.406 1 93.75 86 THR A N 1
ATOM 667 C CA . THR A 1 86 ? 8.047 37.906 -4.52 1 93.75 86 THR A CA 1
ATOM 668 C C . THR A 1 86 ? 8.344 39.188 -3.746 1 93.75 86 THR A C 1
ATOM 670 O O . THR A 1 86 ? 8.289 40.281 -4.305 1 93.75 86 THR A O 1
ATOM 673 N N . TYR A 1 87 ? 8.609 39 -2.48 1 93.69 87 TYR A N 1
ATOM 674 C CA . TYR A 1 87 ? 8.852 40.156 -1.63 1 93.69 87 TYR A CA 1
ATOM 675 C C . TYR A 1 87 ? 10.203 40.062 -0.934 1 93.69 87 TYR A C 1
ATOM 677 O O . TYR A 1 87 ? 10.594 38.969 -0.476 1 93.69 87 TYR A O 1
ATOM 685 N N . VAL A 1 88 ? 10.977 41.156 -0.951 1 93.44 88 VAL A N 1
ATOM 686 C CA . VAL A 1 88 ? 12.203 41.281 -0.172 1 93.44 88 VAL A CA 1
ATOM 687 C C . VAL A 1 88 ? 12.031 42.375 0.883 1 93.44 88 VAL A C 1
ATOM 689 O O . VAL A 1 88 ? 11.828 43.531 0.548 1 93.44 88 VAL A O 1
ATOM 692 N N . ASN A 1 89 ? 12.117 41.969 2.137 1 90.38 89 ASN A N 1
ATOM 693 C CA . ASN A 1 89 ? 11.859 42.875 3.24 1 90.38 89 ASN A CA 1
ATOM 694 C C . ASN A 1 89 ? 10.539 43.625 3.051 1 90.38 89 ASN A C 1
ATOM 696 O O . ASN A 1 89 ? 10.492 44.844 3.139 1 90.38 89 ASN A O 1
ATOM 700 N N . GLN A 1 90 ? 9.547 42.875 2.633 1 88.06 90 GLN A N 1
ATOM 701 C CA . GLN A 1 90 ? 8.156 43.312 2.541 1 88.06 90 GLN A CA 1
ATOM 702 C C . GLN A 1 90 ? 7.945 44.219 1.335 1 88.06 90 GLN A C 1
ATOM 704 O O . GLN A 1 90 ? 6.879 44.812 1.179 1 88.06 90 GLN A O 1
ATOM 709 N N . GLN A 1 91 ? 8.922 44.438 0.554 1 91.25 91 GLN A N 1
ATOM 710 C CA . GLN A 1 91 ? 8.789 45.188 -0.691 1 91.25 91 GLN A CA 1
ATOM 711 C C . GLN A 1 91 ? 8.719 44.25 -1.893 1 91.25 91 GLN A C 1
ATOM 713 O O . GLN A 1 91 ? 9.531 43.312 -2.018 1 91.25 91 GLN A O 1
ATOM 718 N N . ARG A 1 92 ? 7.762 44.438 -2.658 1 93.25 92 ARG A N 1
ATOM 719 C CA . ARG A 1 92 ? 7.574 43.562 -3.82 1 93.25 92 ARG A CA 1
ATOM 720 C C . ARG A 1 92 ? 8.734 43.719 -4.801 1 93.25 92 ARG A C 1
ATOM 722 O O . ARG A 1 92 ? 9.172 44.844 -5.086 1 93.25 92 ARG A O 1
ATOM 729 N N . VAL A 1 93 ? 9.188 42.625 -5.254 1 91.94 93 VAL A N 1
ATOM 730 C CA . VAL A 1 93 ? 10.289 42.594 -6.215 1 91.94 93 VAL A CA 1
ATOM 731 C C . VAL A 1 93 ? 9.75 42.812 -7.625 1 91.94 93 VAL A C 1
ATOM 733 O O . VAL A 1 93 ? 8.992 42 -8.141 1 91.94 93 VAL A O 1
ATOM 736 N N . GLU A 1 94 ? 10.062 43.969 -8.242 1 85.5 94 GLU A N 1
ATOM 737 C CA . GLU A 1 94 ? 9.648 44.312 -9.609 1 85.5 94 GLU A CA 1
ATOM 738 C C . GLU A 1 94 ? 10.781 44.062 -10.602 1 85.5 94 GLU A C 1
ATOM 740 O O . GLU A 1 94 ? 10.531 43.75 -11.766 1 85.5 94 GLU A O 1
ATOM 745 N N . THR A 1 95 ? 11.914 44.406 -10.195 1 83.5 95 THR A N 1
ATOM 746 C CA . THR A 1 95 ? 13.117 44.188 -11 1 83.5 95 THR A CA 1
ATOM 747 C C . THR A 1 95 ? 14.141 43.344 -10.219 1 83.5 95 THR A C 1
ATOM 749 O O . THR A 1 95 ? 13.906 43 -9.062 1 83.5 95 THR A O 1
ATOM 752 N N . LEU A 1 96 ? 15.117 43 -10.969 1 89.75 96 LEU A N 1
ATOM 753 C CA . LEU A 1 96 ? 16.219 42.281 -10.32 1 89.75 96 LEU A CA 1
ATOM 754 C C . LEU A 1 96 ? 16.688 43.031 -9.078 1 89.75 96 LEU A C 1
ATOM 756 O O . LEU A 1 96 ? 17.031 44.219 -9.156 1 89.75 96 LEU A O 1
ATOM 760 N N . THR A 1 97 ? 16.547 42.375 -7.914 1 92.25 97 THR A N 1
ATOM 761 C CA . THR A 1 97 ? 16.859 43 -6.637 1 92.25 97 THR A CA 1
ATOM 762 C C . THR A 1 97 ? 18.062 42.312 -5.988 1 92.25 97 THR A C 1
ATOM 764 O O . THR A 1 97 ? 18.062 41.094 -5.789 1 92.25 97 THR A O 1
ATOM 767 N N . VAL A 1 98 ? 19.078 43.094 -5.723 1 91.69 98 VAL A N 1
ATOM 768 C CA . VAL A 1 98 ? 20.266 42.594 -5.059 1 91.69 98 VAL A CA 1
ATOM 769 C C . VAL A 1 98 ? 19.969 42.312 -3.586 1 91.69 98 VAL A C 1
ATOM 771 O O . VAL A 1 98 ? 19.328 43.156 -2.92 1 91.69 98 VAL A O 1
ATOM 774 N N . LEU A 1 99 ? 20.375 41.188 -3.189 1 90.94 99 LEU A N 1
ATOM 775 C CA . LEU A 1 99 ? 20.078 40.75 -1.824 1 90.94 99 LEU A CA 1
ATOM 776 C C . LEU A 1 99 ? 21.281 41 -0.916 1 90.94 99 LEU A C 1
ATOM 778 O O . LEU A 1 99 ? 22.438 40.906 -1.35 1 90.94 99 LEU A O 1
ATOM 782 N N . ASN A 1 100 ? 21 41.438 0.283 1 85.81 100 ASN A N 1
ATOM 783 C CA . ASN A 1 100 ? 22 41.562 1.348 1 85.81 100 ASN A CA 1
ATOM 784 C C . ASN A 1 100 ? 21.797 40.5 2.426 1 85.81 100 ASN A C 1
ATOM 786 O O . ASN A 1 100 ? 20.703 39.969 2.557 1 85.81 100 ASN A O 1
ATOM 790 N N . ALA A 1 101 ? 22.906 40.219 3.082 1 84 101 ALA A N 1
ATOM 791 C CA . ALA A 1 101 ? 22.812 39.281 4.203 1 84 101 ALA A CA 1
ATOM 792 C C . ALA A 1 101 ? 21.719 39.719 5.18 1 84 101 ALA A C 1
ATOM 794 O O . ALA A 1 101 ? 21.672 40.906 5.574 1 84 101 ALA A O 1
ATOM 795 N N . GLY A 1 102 ? 20.844 38.781 5.496 1 84.44 102 GLY A N 1
ATOM 796 C CA . GLY A 1 102 ? 19.797 39.062 6.445 1 84.44 102 GLY A CA 1
ATOM 797 C C . GLY A 1 102 ? 18.484 39.469 5.777 1 84.44 102 GLY A C 1
ATOM 798 O O . GLY A 1 102 ? 17.453 39.594 6.445 1 84.44 102 GLY A O 1
ATOM 799 N N . ASP A 1 103 ? 18.531 39.719 4.469 1 89.88 103 ASP A N 1
ATOM 800 C CA . ASP A 1 103 ? 17.281 40.031 3.773 1 89.88 103 ASP A CA 1
ATOM 801 C C . ASP A 1 103 ? 16.266 38.906 3.904 1 89.88 103 ASP A C 1
ATOM 803 O O . ASP A 1 103 ? 16.641 37.719 3.848 1 89.88 103 ASP A O 1
ATOM 807 N N . ARG A 1 104 ? 15.07 39.281 4.113 1 90.31 104 ARG A N 1
ATOM 808 C CA . ARG A 1 104 ? 13.969 38.312 4.199 1 90.31 104 ARG A CA 1
ATOM 809 C C . ARG A 1 104 ? 13.227 38.219 2.871 1 90.31 104 ARG A C 1
ATOM 811 O O . ARG A 1 104 ? 12.742 39.219 2.354 1 90.31 104 ARG A O 1
ATOM 818 N N . ILE A 1 105 ? 13.234 37.031 2.336 1 92.12 105 ILE A N 1
ATOM 819 C CA . ILE A 1 105 ? 12.57 36.75 1.068 1 92.12 105 ILE A CA 1
ATOM 820 C C . ILE A 1 105 ? 11.25 36.031 1.324 1 92.12 105 ILE A C 1
ATOM 822 O O . ILE A 1 105 ? 11.219 35 1.998 1 92.12 105 ILE A O 1
ATOM 826 N N . GLN A 1 106 ? 10.219 36.594 0.85 1 91.75 106 GLN A N 1
ATOM 827 C CA . GLN A 1 106 ? 8.898 36 0.997 1 91.75 106 GLN A CA 1
ATOM 828 C C . GLN A 1 106 ? 8.281 35.688 -0.364 1 91.75 106 GLN A C 1
ATOM 830 O O . GLN A 1 106 ? 8.281 36.531 -1.259 1 91.75 106 GLN A O 1
ATOM 835 N N . LEU A 1 107 ? 7.852 34.469 -0.537 1 91.62 107 LEU A N 1
ATOM 836 C CA . LEU A 1 107 ? 7.156 34.094 -1.761 1 91.62 107 LEU A CA 1
ATOM 837 C C . LEU A 1 107 ? 5.648 34.25 -1.599 1 91.62 107 LEU A C 1
ATOM 839 O O . LEU A 1 107 ? 4.969 33.281 -1.202 1 91.62 107 LEU A O 1
ATOM 843 N N . GLY A 1 108 ? 5.16 35.375 -1.995 1 86.81 108 GLY A N 1
ATOM 844 C CA . GLY A 1 108 ? 3.783 35.719 -1.702 1 86.81 108 GLY A CA 1
ATOM 845 C C . GLY A 1 108 ? 3.611 36.344 -0.324 1 86.81 108 GLY A C 1
ATOM 846 O O . GLY A 1 108 ? 4.418 36.094 0.575 1 86.81 108 GLY A O 1
ATOM 847 N N . ARG A 1 109 ? 2.621 37.125 -0.142 1 78.19 109 ARG A N 1
ATOM 848 C CA . ARG A 1 109 ? 2.395 37.844 1.108 1 78.19 109 ARG A CA 1
ATOM 849 C C . ARG A 1 109 ? 2.148 36.875 2.26 1 78.19 109 ARG A C 1
ATOM 851 O O . ARG A 1 109 ? 2.557 37.156 3.395 1 78.19 109 ARG A O 1
ATOM 858 N N . GLN A 1 110 ? 1.617 35.75 1.941 1 74 110 GLN A N 1
ATOM 859 C CA . GLN A 1 110 ? 1.355 34.781 2.982 1 74 110 GLN A CA 1
ATOM 860 C C . GLN A 1 110 ? 2.119 33.469 2.719 1 74 110 GLN A C 1
ATOM 862 O O . GLN A 1 110 ? 1.724 32.406 3.191 1 74 110 GLN A O 1
ATOM 867 N N . GLY A 1 111 ? 3.201 33.594 1.969 1 79.06 111 GLY A N 1
ATOM 868 C CA . GLY A 1 111 ? 3.955 32.406 1.606 1 79.06 111 GLY A CA 1
ATOM 869 C C . GLY A 1 111 ? 5.145 32.156 2.514 1 79.06 111 GLY A C 1
ATOM 870 O O . GLY A 1 111 ? 5.285 32.781 3.557 1 79.06 111 GLY A O 1
ATOM 871 N N . PRO A 1 112 ? 5.957 31.188 2.186 1 83.56 112 PRO A N 1
ATOM 872 C CA . PRO A 1 112 ? 7.16 30.891 2.967 1 83.56 112 PRO A CA 1
ATOM 873 C C . PRO A 1 112 ? 8.18 32.031 2.936 1 83.56 112 PRO A C 1
ATOM 875 O O . PRO A 1 112 ? 8.234 32.781 1.964 1 83.56 112 PRO A O 1
ATOM 878 N N . GLU A 1 113 ? 8.844 32.156 4.062 1 86.88 113 GLU A N 1
ATOM 879 C CA . GLU A 1 113 ? 9.859 33.188 4.203 1 86.88 113 GLU A CA 1
ATOM 880 C C . GLU A 1 113 ? 11.258 32.594 4.324 1 86.88 113 GLU A C 1
ATOM 882 O O . GLU A 1 113 ? 11.445 31.578 5.02 1 86.88 113 GLU A O 1
ATOM 887 N N . PHE A 1 114 ? 12.133 33.156 3.561 1 88.31 114 PHE A N 1
ATOM 888 C CA . PHE A 1 114 ? 13.531 32.75 3.582 1 88.31 114 PHE A CA 1
ATOM 889 C C . PHE A 1 114 ? 14.422 33.906 3.998 1 88.31 114 PHE A C 1
ATOM 891 O O . PHE A 1 114 ? 14.078 35.094 3.775 1 88.31 114 PHE A O 1
ATOM 898 N N . VAL A 1 115 ? 15.523 33.594 4.695 1 87.62 115 VAL A N 1
ATOM 899 C CA . VAL A 1 115 ? 16.547 34.594 5.02 1 87.62 115 VAL A CA 1
ATOM 900 C C . VAL A 1 115 ? 17.875 34.188 4.375 1 87.62 115 VAL A C 1
ATOM 902 O O . VAL A 1 115 ? 18.281 33.031 4.426 1 87.62 115 VAL A O 1
ATOM 905 N N . LEU A 1 116 ? 18.438 35.156 3.676 1 87.75 116 LEU A N 1
ATOM 906 C CA . LEU A 1 116 ? 19.766 34.906 3.121 1 87.75 116 LEU A CA 1
ATOM 907 C C . LEU A 1 116 ? 20.844 35.094 4.191 1 87.75 116 LEU A C 1
ATOM 909 O O . LEU A 1 116 ? 20.906 36.125 4.863 1 87.75 116 LEU A O 1
ATOM 913 N N . GLU A 1 117 ? 21.562 34.031 4.332 1 81.62 117 GLU A N 1
ATOM 914 C CA . GLU A 1 117 ? 22.688 34.062 5.266 1 81.62 117 GLU A CA 1
ATOM 915 C C . GLU A 1 117 ? 23.984 33.625 4.582 1 81.62 117 GLU A C 1
ATOM 917 O O . GLU A 1 117 ? 23.969 32.938 3.559 1 81.62 117 GLU A O 1
ATOM 922 N N . TYR A 1 118 ? 25.062 34.344 5.012 1 75.75 118 TYR A N 1
ATOM 923 C CA . TYR A 1 118 ? 26.391 33.969 4.543 1 75.75 118 TYR A CA 1
ATOM 924 C C . TYR A 1 118 ? 27.141 33.156 5.602 1 75.75 118 TYR A C 1
ATOM 926 O O . TYR A 1 118 ? 27.219 33.562 6.762 1 75.75 118 TYR A O 1
ATOM 934 N N . LEU A 1 119 ? 27.438 31.953 5.223 1 67.56 119 LEU A N 1
ATOM 935 C CA . LEU A 1 119 ? 28.219 31.109 6.109 1 67.56 119 LEU A CA 1
ATOM 936 C C . LEU A 1 119 ? 29.641 30.922 5.586 1 67.56 119 LEU A C 1
ATOM 938 O O . LEU A 1 119 ? 29.844 30.75 4.383 1 67.56 119 LEU A O 1
ATOM 942 N N . PRO A 1 120 ? 30.703 31.266 6.395 1 58.06 120 PRO A N 1
ATOM 943 C CA . PRO A 1 120 ? 32.062 31.062 5.922 1 58.06 120 PRO A CA 1
ATOM 944 C C . PRO A 1 120 ? 32.312 29.656 5.359 1 58.06 120 PRO A C 1
ATOM 946 O O . PRO A 1 120 ? 31.781 28.672 5.902 1 58.06 120 PRO A O 1
ATOM 949 N N . LEU A 1 121 ? 32.812 29.672 4.051 1 51.78 121 LEU A N 1
ATOM 950 C CA . LEU A 1 121 ? 33.094 28.391 3.408 1 51.78 121 LEU A CA 1
ATOM 951 C C . LEU A 1 121 ? 33.938 27.5 4.301 1 51.78 121 LEU A C 1
ATOM 953 O O . LEU A 1 121 ? 33.875 26.281 4.219 1 51.78 121 LEU A O 1
ATOM 957 N N . THR A 1 122 ? 34.969 28.094 4.945 1 47.31 122 THR A N 1
ATOM 958 C CA . THR A 1 122 ? 35.719 27.297 5.902 1 47.31 122 THR A CA 1
ATOM 959 C C . THR A 1 122 ? 34.781 26.547 6.836 1 47.31 122 THR A C 1
ATOM 961 O O . THR A 1 122 ? 35.062 25.438 7.273 1 47.31 122 THR A O 1
ATOM 964 N N . GLU A 1 123 ? 33.812 27.188 7.273 1 41.38 123 GLU A N 1
ATOM 965 C CA . GLU A 1 123 ? 32.781 26.609 8.125 1 41.38 123 GLU A CA 1
ATOM 966 C C . GLU A 1 123 ? 31.906 25.641 7.336 1 41.38 123 GLU A C 1
ATOM 968 O O . GLU A 1 123 ? 31.391 24.672 7.887 1 41.38 123 GLU A O 1
ATOM 973 N N . VAL A 1 124 ? 31.594 26.031 6.117 1 40.34 124 VAL A N 1
ATOM 974 C CA . VAL A 1 124 ? 30.781 25.156 5.277 1 40.34 124 VAL A CA 1
ATOM 975 C C . VAL A 1 124 ? 31.578 23.906 4.918 1 40.34 124 VAL A C 1
ATOM 977 O O . VAL A 1 124 ? 31.031 22.812 4.891 1 40.34 124 VAL A O 1
ATOM 980 N N . VAL A 1 125 ? 32.781 24.078 4.277 1 37.28 125 VAL A N 1
ATOM 981 C CA . VAL A 1 125 ? 33.656 23 3.914 1 37.28 125 VAL A CA 1
ATOM 982 C C . VAL A 1 125 ? 34.25 22.359 5.176 1 37.28 125 VAL A C 1
ATOM 984 O O . VAL A 1 125 ? 34.5 21.156 5.219 1 37.28 125 VAL A O 1
ATOM 987 N N . SER A 1 126 ? 35.094 23.219 5.938 1 34.66 126 SER A N 1
ATOM 988 C CA . SER A 1 126 ? 35.969 22.625 6.957 1 34.66 126 SER A CA 1
ATOM 989 C C . SER A 1 126 ? 35.188 21.766 7.93 1 34.66 126 SER A C 1
ATOM 991 O O . SER A 1 126 ? 35.531 20.625 8.188 1 34.66 126 SER A O 1
ATOM 993 N N . THR A 1 127 ? 34.719 22.469 9.086 1 34.38 127 THR A N 1
ATOM 994 C CA . THR A 1 127 ? 34.688 21.969 10.453 1 34.38 127 THR A CA 1
ATOM 995 C C . THR A 1 127 ? 33.531 20.984 10.656 1 34.38 127 THR A C 1
ATOM 997 O O . THR A 1 127 ? 33.312 20.531 11.773 1 34.38 127 THR A O 1
ATOM 1000 N N . GLN A 1 128 ? 32.375 21.312 10.094 1 35.91 128 GLN A N 1
ATOM 1001 C CA . GLN A 1 128 ? 31.688 20.25 10.812 1 35.91 128 GLN A CA 1
ATOM 1002 C C . GLN A 1 128 ? 32.281 18.875 10.492 1 35.91 128 GLN A C 1
ATOM 1004 O O . GLN A 1 128 ? 32.375 18.484 9.328 1 35.91 128 GLN A O 1
ATOM 1009 N N . PRO A 1 129 ? 33.281 18.5 11.07 1 40.53 129 PRO A N 1
ATOM 1010 C CA . PRO A 1 129 ? 33.688 17.078 10.953 1 40.53 129 PRO A CA 1
ATOM 1011 C C . PRO A 1 129 ? 32.562 16.203 10.406 1 40.53 129 PRO A C 1
ATOM 1013 O O . PRO A 1 129 ? 31.375 16.516 10.602 1 40.53 129 PRO A O 1
ATOM 1016 N N . ASP A 1 130 ? 32.719 15.781 9.094 1 49.75 130 ASP A N 1
ATOM 1017 C CA . ASP A 1 130 ? 31.766 14.719 8.805 1 49.75 130 ASP A CA 1
ATOM 1018 C C . ASP A 1 130 ? 31.156 14.156 10.094 1 49.75 130 ASP A C 1
ATOM 1020 O O . ASP A 1 130 ? 31.875 13.727 10.984 1 49.75 130 ASP A O 1
ATOM 1024 N N . PRO A 1 131 ? 30.031 14.75 10.453 1 57.84 131 PRO A N 1
ATOM 1025 C CA . PRO A 1 131 ? 29.547 14.078 11.664 1 57.84 131 PRO A CA 1
ATOM 1026 C C . PRO A 1 131 ? 29.984 12.617 11.75 1 57.84 131 PRO A C 1
ATOM 1028 O O . PRO A 1 131 ? 30.141 11.961 10.719 1 57.84 131 PRO A O 1
ATOM 1031 N N . PRO A 1 132 ? 30.609 12.32 12.805 1 69.38 132 PRO A N 1
ATOM 1032 C CA . PRO A 1 132 ? 31.047 10.938 12.969 1 69.38 132 PRO A CA 1
ATOM 1033 C C . PRO A 1 132 ? 29.969 9.922 12.594 1 69.38 132 PRO A C 1
ATOM 1035 O O . PRO A 1 132 ? 28.781 10.195 12.742 1 69.38 132 PRO A O 1
ATOM 1038 N N . LEU A 1 133 ? 30.359 9.062 11.719 1 83.5 133 LEU A N 1
ATOM 1039 C CA . LEU A 1 133 ? 29.5 7.906 11.461 1 83.5 133 LEU A CA 1
ATOM 1040 C C . LEU A 1 133 ? 29.016 7.297 12.773 1 83.5 133 LEU A C 1
ATOM 1042 O O . LEU A 1 133 ? 29.828 6.895 13.617 1 83.5 133 LEU A O 1
ATOM 1046 N N . THR A 1 134 ? 27.719 7.43 13.016 1 82.81 134 THR A N 1
ATOM 1047 C CA . THR A 1 134 ? 27.172 6.863 14.234 1 82.81 134 THR A CA 1
ATOM 1048 C C . THR A 1 134 ? 26.859 5.379 14.055 1 82.81 134 THR A C 1
ATOM 1050 O O . THR A 1 134 ? 26.719 4.902 12.922 1 82.81 134 THR A O 1
ATOM 1053 N N . LEU A 1 135 ? 26.844 4.684 15.094 1 85 135 LEU A N 1
ATOM 1054 C CA . LEU A 1 135 ? 26.5 3.266 15.062 1 85 135 LEU A CA 1
ATOM 1055 C C . LEU A 1 135 ? 25.125 3.051 14.445 1 85 135 LEU A C 1
ATOM 1057 O O . LEU A 1 135 ? 24.906 2.086 13.711 1 85 135 LEU A O 1
ATOM 1061 N N . THR A 1 136 ? 24.203 4.023 14.672 1 86.88 136 THR A N 1
ATOM 1062 C CA . THR A 1 136 ? 22.828 3.867 14.18 1 86.88 136 THR A CA 1
ATOM 1063 C C . THR A 1 136 ? 22.766 4.133 12.68 1 86.88 136 THR A C 1
ATOM 1065 O O . THR A 1 136 ? 21.859 3.664 12 1 86.88 136 THR A O 1
ATOM 1068 N N . GLN A 1 137 ? 23.719 4.848 12.234 1 87.38 137 GLN A N 1
ATOM 1069 C CA . GLN A 1 137 ? 23.797 5.031 10.789 1 87.38 137 GLN A CA 1
ATOM 1070 C C . GLN A 1 137 ? 24.344 3.779 10.102 1 87.38 137 GLN A C 1
ATOM 1072 O O . GLN A 1 137 ? 23.859 3.377 9.047 1 87.38 137 GLN A O 1
ATOM 1077 N N . LEU A 1 138 ? 25.328 3.23 10.797 1 88.5 138 LEU A N 1
ATOM 1078 C CA . LEU A 1 138 ? 25.938 2.035 10.242 1 88.5 138 LEU A CA 1
ATOM 1079 C C . LEU A 1 138 ? 25.031 0.826 10.383 1 88.5 138 LEU A C 1
ATOM 1081 O O . LEU A 1 138 ? 24.969 -0.03 9.492 1 88.5 138 LEU A O 1
ATOM 1085 N N . LEU A 1 139 ? 24.312 0.776 11.539 1 93 139 LEU A N 1
ATOM 1086 C CA . LEU A 1 139 ? 23.359 -0.281 11.844 1 93 139 LEU A CA 1
ATOM 1087 C C . LEU A 1 139 ? 22.016 0.306 12.281 1 93 139 LEU A C 1
ATOM 1089 O O . LEU A 1 139 ? 21.703 0.315 13.477 1 93 139 LEU A O 1
ATOM 1093 N N . PRO A 1 140 ? 21.219 0.615 11.25 1 91.44 140 PRO A N 1
ATOM 1094 C CA . PRO A 1 140 ? 19.969 1.328 11.547 1 91.44 140 PRO A CA 1
ATOM 1095 C C . PRO A 1 140 ? 19.031 0.523 12.438 1 91.44 140 PRO A C 1
ATOM 1097 O O . PRO A 1 140 ? 18.141 1.092 13.078 1 91.44 140 PRO A O 1
ATOM 1100 N N . VAL A 1 141 ? 19.172 -0.759 12.516 1 88.69 141 VAL A N 1
ATOM 1101 C CA . VAL A 1 141 ? 18.281 -1.615 13.297 1 88.69 141 VAL A CA 1
ATOM 1102 C C . VAL A 1 141 ? 18.375 -1.242 14.773 1 88.69 141 VAL A C 1
ATOM 1104 O O . VAL A 1 141 ? 17.438 -1.47 15.539 1 88.69 141 VAL A O 1
ATOM 1107 N N . PHE A 1 142 ? 19.406 -0.646 15.172 1 83.94 142 PHE A N 1
ATOM 1108 C CA . PHE A 1 142 ? 19.594 -0.316 16.578 1 83.94 142 PHE A CA 1
ATOM 1109 C C . PHE A 1 142 ? 19.016 1.054 16.906 1 83.94 142 PHE A C 1
ATOM 1111 O O . PHE A 1 142 ? 19 1.473 18.062 1 83.94 142 PHE A O 1
ATOM 1118 N N . ALA A 1 143 ? 18.516 1.737 15.82 1 77.44 143 ALA A N 1
ATOM 1119 C CA . ALA A 1 143 ? 17.859 3.021 16.062 1 77.44 143 ALA A CA 1
ATOM 1120 C C . ALA A 1 143 ? 16.453 2.824 16.609 1 77.44 143 ALA A C 1
ATOM 1122 O O . ALA A 1 143 ? 15.656 2.08 16.031 1 77.44 143 ALA A O 1
ATOM 1123 N N . VAL A 1 144 ? 16.203 2.863 17.922 1 59.38 144 VAL A N 1
ATOM 1124 C CA . VAL A 1 144 ? 14.906 2.676 18.578 1 59.38 144 VAL A CA 1
ATOM 1125 C C . VAL A 1 144 ? 13.984 3.84 18.234 1 59.38 144 VAL A C 1
ATOM 1127 O O . VAL A 1 144 ? 14.328 5.004 18.453 1 59.38 144 VAL A O 1
ATOM 1130 N N . HIS A 1 145 ? 13.164 3.557 17.234 1 59.81 145 HIS A N 1
ATOM 1131 C CA . HIS A 1 145 ? 12.125 4.562 17.047 1 59.81 145 HIS A CA 1
ATOM 1132 C C . HIS A 1 145 ? 10.812 4.125 17.672 1 59.81 145 HIS A C 1
ATOM 1134 O O . HIS A 1 145 ? 10.367 2.992 17.484 1 59.81 145 HIS A O 1
ATOM 1140 N N . PRO A 1 146 ? 10.352 4.812 18.734 1 53.41 146 PRO A N 1
ATOM 1141 C CA . PRO A 1 146 ? 9.094 4.418 19.375 1 53.41 146 PRO A CA 1
ATOM 1142 C C . PRO A 1 146 ? 7.984 4.121 18.359 1 53.41 146 PRO A C 1
ATOM 1144 O O . PRO A 1 146 ? 7.141 3.254 18.594 1 53.41 146 PRO A O 1
ATOM 1147 N N . ASP A 1 147 ? 8 4.848 17.234 1 55.47 147 ASP A N 1
ATOM 1148 C CA . ASP A 1 147 ? 6.895 4.676 16.297 1 55.47 147 ASP A CA 1
ATOM 1149 C C . ASP A 1 147 ? 7.297 3.781 15.117 1 55.47 147 ASP A C 1
ATOM 1151 O O . ASP A 1 147 ? 6.719 3.869 14.039 1 55.47 147 ASP A O 1
ATOM 1155 N N . TRP A 1 148 ? 8.289 2.898 15.43 1 60.81 148 TRP A N 1
ATOM 1156 C CA . TRP A 1 148 ? 8.82 2.064 14.359 1 60.81 148 TRP A CA 1
ATOM 1157 C C . TRP A 1 148 ? 7.754 1.109 13.828 1 60.81 148 TRP A C 1
ATOM 1159 O O . TRP A 1 148 ? 7.699 0.833 12.625 1 60.81 148 TRP A O 1
ATOM 1169 N N . VAL A 1 149 ? 6.953 0.683 14.719 1 57.44 149 VAL A N 1
ATOM 1170 C CA . VAL A 1 149 ? 5.961 -0.314 14.336 1 57.44 149 VAL A CA 1
ATOM 1171 C C . VAL A 1 149 ? 4.953 0.306 13.375 1 57.44 149 VAL A C 1
ATOM 1173 O O . VAL A 1 149 ? 4.574 -0.315 12.375 1 57.44 149 VAL A O 1
ATOM 1176 N N . ARG A 1 150 ? 4.676 1.466 13.617 1 56.66 150 ARG A N 1
ATOM 1177 C CA . ARG A 1 150 ? 3.658 2.121 12.797 1 56.66 150 ARG A CA 1
ATOM 1178 C C . ARG A 1 150 ? 4.277 2.73 11.539 1 56.66 150 ARG A C 1
ATOM 1180 O O . ARG A 1 150 ? 3.721 2.605 10.445 1 56.66 150 ARG A O 1
ATOM 1187 N N . LYS A 1 151 ? 5.438 3.25 11.727 1 57.59 151 LYS A N 1
ATOM 1188 C CA . LYS A 1 151 ? 6.047 3.984 10.625 1 57.59 151 LYS A CA 1
ATOM 1189 C C . LYS A 1 151 ? 6.637 3.029 9.586 1 57.59 151 LYS A C 1
ATOM 1191 O O . LYS A 1 151 ? 6.715 3.363 8.406 1 57.59 151 LYS A O 1
ATOM 1196 N N . ALA A 1 152 ? 6.918 1.979 10.086 1 53.12 152 ALA A N 1
ATOM 1197 C CA . ALA A 1 152 ? 7.621 1.056 9.195 1 53.12 152 ALA A CA 1
ATOM 1198 C C . ALA A 1 152 ? 6.664 0.025 8.602 1 53.12 152 ALA A C 1
ATOM 1200 O O . ALA A 1 152 ? 7.07 -0.816 7.797 1 53.12 152 ALA A O 1
ATOM 1201 N N . TYR A 1 153 ? 5.457 0.389 8.766 1 65 153 TYR A N 1
ATOM 1202 C CA . TYR A 1 153 ? 4.508 -0.615 8.289 1 65 153 TYR A CA 1
ATOM 1203 C C . TYR A 1 153 ? 5.02 -2.023 8.578 1 65 153 TYR A C 1
ATOM 1205 O O . TYR A 1 153 ? 5.02 -2.879 7.688 1 65 153 TYR A O 1
ATOM 1213 N N . LEU A 1 154 ? 5.465 -2.24 9.758 1 71.38 154 LEU A N 1
ATOM 1214 C CA . LEU A 1 154 ? 6.043 -3.525 10.133 1 71.38 154 LEU A CA 1
ATOM 1215 C C . LEU A 1 154 ? 4.992 -4.629 10.102 1 71.38 154 LEU A C 1
ATOM 1217 O O . LEU A 1 154 ? 5.277 -5.754 9.688 1 71.38 154 LEU A O 1
ATOM 1221 N N . ALA A 1 155 ? 3.785 -4.148 10.406 1 76.06 155 ALA A N 1
ATOM 1222 C CA . ALA A 1 155 ? 2.74 -5.168 10.477 1 76.06 155 ALA A CA 1
ATOM 1223 C C . ALA A 1 155 ? 2.43 -5.734 9.094 1 76.06 155 ALA A C 1
ATOM 1225 O O . ALA A 1 155 ? 2.443 -6.953 8.898 1 76.06 155 ALA A O 1
ATOM 1226 N N . PRO A 1 156 ? 2.24 -4.863 8.086 1 77.5 156 PRO A N 1
ATOM 1227 C CA . PRO A 1 156 ? 1.985 -5.434 6.762 1 77.5 156 PRO A CA 1
ATOM 1228 C C . PRO A 1 156 ? 3.156 -6.266 6.242 1 77.5 156 PRO A C 1
ATOM 1230 O O . PRO A 1 156 ? 2.949 -7.277 5.57 1 77.5 156 PRO A O 1
ATOM 1233 N N . GLY A 1 157 ? 4.398 -5.891 6.559 1 81.5 157 GLY A N 1
ATOM 1234 C CA . GLY A 1 157 ? 5.559 -6.672 6.164 1 81.5 157 GLY A CA 1
ATOM 1235 C C . GLY A 1 157 ? 5.617 -8.031 6.836 1 81.5 157 GLY A C 1
ATOM 1236 O O . GLY A 1 157 ? 5.879 -9.039 6.176 1 81.5 157 GLY A O 1
ATOM 1237 N N . MET A 1 158 ? 5.305 -8.023 8.039 1 80.12 158 MET A N 1
ATOM 1238 C CA . MET A 1 158 ? 5.328 -9.281 8.781 1 80.12 158 MET A CA 1
ATOM 1239 C C . MET A 1 158 ? 4.215 -10.211 8.312 1 80.12 158 MET A C 1
ATOM 1241 O O . MET A 1 158 ? 4.414 -11.422 8.211 1 80.12 158 MET A O 1
ATOM 1245 N N . VAL A 1 159 ? 3.066 -9.602 8.094 1 86.12 159 VAL A N 1
ATOM 1246 C CA . VAL A 1 159 ? 1.956 -10.391 7.578 1 86.12 159 VAL A CA 1
ATOM 1247 C C . VAL A 1 159 ? 2.344 -11.008 6.234 1 86.12 159 VAL A C 1
ATOM 1249 O O . VAL A 1 159 ? 2.012 -12.164 5.953 1 86.12 159 VAL A O 1
ATOM 1252 N N . THR A 1 160 ? 3.051 -10.273 5.422 1 89.44 160 THR A N 1
ATOM 1253 C CA . THR A 1 160 ? 3.498 -10.781 4.133 1 89.44 160 THR A CA 1
ATOM 1254 C C . THR A 1 160 ? 4.477 -11.938 4.316 1 89.44 160 THR A C 1
ATOM 1256 O O . THR A 1 160 ? 4.379 -12.953 3.621 1 89.44 160 THR A O 1
ATOM 1259 N N . VAL A 1 161 ? 5.402 -11.836 5.277 1 87.38 161 VAL A N 1
ATOM 1260 C CA . VAL A 1 161 ? 6.363 -12.898 5.547 1 87.38 161 VAL A CA 1
ATOM 1261 C C . VAL A 1 161 ? 5.629 -14.164 5.977 1 87.38 161 VAL A C 1
ATOM 1263 O O . VAL A 1 161 ? 5.91 -15.258 5.469 1 87.38 161 VAL A O 1
ATOM 1266 N N . VAL A 1 162 ? 4.688 -13.992 6.879 1 87.88 162 VAL A N 1
ATOM 1267 C CA . VAL A 1 162 ? 3.928 -15.133 7.375 1 87.88 162 VAL A CA 1
ATOM 1268 C C . VAL A 1 162 ? 3.145 -15.773 6.23 1 87.88 162 VAL A C 1
ATOM 1270 O O . VAL A 1 162 ? 3.104 -17 6.105 1 87.88 162 VAL A O 1
ATOM 1273 N N . ALA A 1 163 ? 2.531 -14.938 5.406 1 93.25 163 ALA A N 1
ATOM 1274 C CA . ALA A 1 163 ? 1.788 -15.453 4.258 1 93.25 163 ALA A CA 1
ATOM 1275 C C . ALA A 1 163 ? 2.699 -16.234 3.324 1 93.25 163 ALA A C 1
ATOM 1277 O O . ALA A 1 163 ? 2.326 -17.312 2.852 1 93.25 163 ALA A O 1
ATOM 1278 N N . VAL A 1 164 ? 3.857 -15.742 3.051 1 91.62 164 VAL A N 1
ATOM 1279 C CA . VAL A 1 164 ? 4.82 -16.391 2.166 1 91.62 164 VAL A CA 1
ATOM 1280 C C . VAL A 1 164 ? 5.195 -17.75 2.727 1 91.62 164 VAL A C 1
ATOM 1282 O O . VAL A 1 164 ? 5.207 -18.75 1.998 1 91.62 164 VAL A O 1
ATOM 1285 N N . ILE A 1 165 ? 5.375 -17.828 3.951 1 89.38 165 ILE A N 1
ATOM 1286 C CA . ILE A 1 165 ? 5.766 -19.078 4.605 1 89.38 165 ILE A CA 1
ATOM 1287 C C . ILE A 1 165 ? 4.617 -20.078 4.527 1 89.38 165 ILE A C 1
ATOM 1289 O O . ILE A 1 165 ? 4.832 -21.25 4.211 1 89.38 165 ILE A O 1
ATOM 1293 N N . LEU A 1 166 ? 3.467 -19.625 4.855 1 92.31 166 LEU A N 1
ATOM 1294 C CA . LEU A 1 166 ? 2.303 -20.516 4.816 1 92.31 166 LEU A CA 1
ATOM 1295 C C . LEU A 1 166 ? 2.041 -21 3.396 1 92.31 166 LEU A C 1
ATOM 1297 O O . LEU A 1 166 ? 1.602 -22.141 3.199 1 92.31 166 LEU A O 1
ATOM 1301 N N . LEU A 1 167 ? 2.322 -20.188 2.41 1 93.94 167 LEU A N 1
ATOM 1302 C CA . LEU A 1 167 ? 2.143 -20.594 1.02 1 93.94 167 LEU A CA 1
ATOM 1303 C C . LEU A 1 167 ? 3.139 -21.672 0.637 1 93.94 167 LEU A C 1
ATOM 1305 O O . LEU A 1 167 ? 2.777 -22.641 -0.034 1 93.94 167 LEU A O 1
ATOM 1309 N N . PHE A 1 168 ? 4.371 -21.578 1.077 1 89.44 168 PHE A N 1
ATOM 1310 C CA . PHE A 1 168 ? 5.336 -22.641 0.835 1 89.44 168 PHE A CA 1
ATOM 1311 C C . PHE A 1 168 ? 4.934 -23.906 1.568 1 89.44 168 PHE A C 1
ATOM 1313 O O . PHE A 1 168 ? 5.027 -25 1.017 1 89.44 168 PHE A O 1
ATOM 1320 N N . ALA A 1 169 ? 4.453 -23.734 2.791 1 89.25 169 ALA A N 1
ATOM 1321 C CA . ALA A 1 169 ? 4.109 -24.875 3.629 1 89.25 169 ALA A CA 1
ATOM 1322 C C . ALA A 1 169 ? 2.898 -25.625 3.072 1 89.25 169 ALA A C 1
ATOM 1324 O O . ALA A 1 169 ? 2.738 -26.828 3.309 1 89.25 169 ALA A O 1
ATOM 1325 N N . THR A 1 170 ? 2.053 -24.938 2.275 1 93.06 170 THR A N 1
ATOM 1326 C CA . THR A 1 170 ? 0.817 -25.547 1.808 1 93.06 170 THR A CA 1
ATOM 1327 C C . THR A 1 170 ? 0.901 -25.859 0.317 1 93.06 170 THR A C 1
ATOM 1329 O O . THR A 1 170 ? -0.115 -26.156 -0.32 1 93.06 170 THR A O 1
ATOM 1332 N N . ALA A 1 171 ? 2.09 -25.844 -0.218 1 89.5 171 ALA A N 1
ATOM 1333 C CA . ALA A 1 171 ? 2.268 -26.109 -1.642 1 89.5 171 ALA A CA 1
ATOM 1334 C C . ALA A 1 171 ? 1.777 -27.516 -2 1 89.5 171 ALA A C 1
ATOM 1336 O O . ALA A 1 171 ? 1.311 -27.75 -3.117 1 89.5 171 ALA A O 1
ATOM 1337 N N . GLY A 1 172 ? 1.808 -28.453 -1.066 1 91.12 172 GLY A N 1
ATOM 1338 C CA . GLY A 1 172 ? 1.36 -29.812 -1.293 1 91.12 172 GLY A CA 1
ATOM 1339 C C . GLY A 1 172 ? -0.138 -29.984 -1.133 1 91.12 172 GLY A C 1
ATOM 1340 O O . GLY A 1 172 ? -0.686 -31.047 -1.457 1 91.12 172 GLY A O 1
ATOM 1341 N N . SER A 1 173 ? -0.809 -29 -0.623 1 95.44 173 SER A N 1
ATOM 1342 C CA . SER A 1 173 ? -2.26 -28.984 -0.457 1 95.44 173 SER A CA 1
ATOM 1343 C C . SER A 1 173 ? -2.889 -27.812 -1.201 1 95.44 173 SER A C 1
ATOM 1345 O O . SER A 1 173 ? -3.088 -26.734 -0.626 1 95.44 173 SER A O 1
ATOM 1347 N N . PRO A 1 174 ? -3.35 -28.094 -2.449 1 95.56 174 PRO A N 1
ATOM 1348 C CA . PRO A 1 174 ? -3.854 -27 -3.291 1 95.56 174 PRO A CA 1
ATOM 1349 C C . PRO A 1 174 ? -5.008 -26.25 -2.643 1 95.56 174 PRO A C 1
ATOM 1351 O O . PRO A 1 174 ? -5.113 -25.031 -2.797 1 95.56 174 PRO A O 1
ATOM 1354 N N . ASP A 1 175 ? -5.879 -26.938 -1.899 1 96.19 175 ASP A N 1
ATOM 1355 C CA . ASP A 1 175 ? -7.012 -26.266 -1.256 1 96.19 175 ASP A CA 1
ATOM 1356 C C . ASP A 1 175 ? -6.535 -25.312 -0.167 1 96.19 175 ASP A C 1
ATOM 1358 O O . ASP A 1 175 ? -6.984 -24.156 -0.103 1 96.19 175 ASP A O 1
ATOM 1362 N N . ALA A 1 176 ? -5.625 -25.812 0.661 1 97 176 ALA A N 1
ATOM 1363 C CA . ALA A 1 176 ? -5.082 -24.953 1.709 1 97 176 ALA A CA 1
ATOM 1364 C C . ALA A 1 176 ? -4.328 -23.766 1.109 1 97 176 ALA A C 1
ATOM 1366 O O . ALA A 1 176 ? -4.43 -22.641 1.61 1 97 176 ALA A O 1
ATOM 1367 N N . PHE A 1 177 ? -3.564 -24.031 0.046 1 97.31 177 PHE A N 1
ATOM 1368 C CA . PHE A 1 177 ? -2.809 -22.984 -0.643 1 97.31 177 PHE A CA 1
ATOM 1369 C C . PHE A 1 177 ? -3.734 -21.891 -1.137 1 97.31 177 PHE A C 1
ATOM 1371 O O . PHE A 1 177 ? -3.463 -20.703 -0.926 1 97.31 177 PHE A O 1
ATOM 1378 N N . LYS A 1 178 ? -4.859 -22.297 -1.771 1 97.81 178 LYS A N 1
ATOM 1379 C CA . LYS A 1 178 ? -5.816 -21.344 -2.324 1 97.81 178 LYS A CA 1
ATOM 1380 C C . LYS A 1 178 ? -6.441 -20.5 -1.225 1 97.81 178 LYS A C 1
ATOM 1382 O O . LYS A 1 178 ? -6.609 -19.281 -1.392 1 97.81 178 LYS A O 1
ATOM 1387 N N . VAL A 1 179 ? -6.75 -21.078 -0.082 1 97.81 179 VAL A N 1
ATOM 1388 C CA . VAL A 1 179 ? -7.367 -20.344 1.022 1 97.81 179 VAL A CA 1
ATOM 1389 C C . VAL A 1 179 ? -6.395 -19.297 1.566 1 97.81 179 VAL A C 1
ATOM 1391 O O . VAL A 1 179 ? -6.762 -18.141 1.758 1 97.81 179 VAL A O 1
ATOM 1394 N N . ILE A 1 180 ? -5.148 -19.656 1.79 1 97.56 180 ILE A N 1
ATOM 1395 C CA . ILE A 1 180 ? -4.137 -18.766 2.332 1 97.56 180 ILE A CA 1
ATOM 1396 C C . ILE A 1 180 ? -3.906 -17.609 1.367 1 97.56 180 ILE A C 1
ATOM 1398 O O . ILE A 1 180 ? -3.826 -16.453 1.786 1 97.56 180 ILE A O 1
ATOM 1402 N N . LEU A 1 181 ? -3.811 -17.984 0.122 1 97.75 181 LEU A N 1
ATOM 1403 C CA . LEU A 1 181 ? -3.57 -16.953 -0.885 1 97.75 181 LEU A CA 1
ATOM 1404 C C . LEU A 1 181 ? -4.742 -15.984 -0.956 1 97.75 181 LEU A C 1
ATOM 1406 O O . LEU A 1 181 ? -4.539 -14.766 -1.035 1 97.75 181 LEU A O 1
ATOM 1410 N N . ALA A 1 182 ? -5.977 -16.5 -0.911 1 98.19 182 ALA A N 1
ATOM 1411 C CA . ALA A 1 182 ? -7.172 -15.672 -0.941 1 98.19 182 ALA A CA 1
ATOM 1412 C C . ALA A 1 182 ? -7.203 -14.711 0.248 1 98.19 182 ALA A C 1
ATOM 1414 O O . ALA A 1 182 ? -7.512 -13.531 0.093 1 98.19 182 ALA A O 1
ATOM 1415 N N . LEU A 1 183 ? -6.879 -15.242 1.405 1 97.12 183 LEU A N 1
ATOM 1416 C CA . LEU A 1 183 ? -6.867 -14.43 2.615 1 97.12 183 LEU A CA 1
ATOM 1417 C C . LEU A 1 183 ? -5.824 -13.32 2.514 1 97.12 183 LEU A C 1
ATOM 1419 O O . LEU A 1 183 ? -6.102 -12.172 2.863 1 97.12 183 LEU A O 1
ATOM 1423 N N . TYR A 1 184 ? -4.691 -13.664 2.029 1 96.69 184 TYR A N 1
ATOM 1424 C CA . TYR A 1 184 ? -3.615 -12.68 1.946 1 96.69 184 TYR A CA 1
ATOM 1425 C C . TYR A 1 184 ? -3.943 -11.602 0.928 1 96.69 184 TYR A C 1
ATOM 1427 O O . TYR A 1 184 ? -3.898 -10.406 1.245 1 96.69 184 TYR A O 1
ATOM 1435 N N . LEU A 1 185 ? -4.281 -12.031 -0.337 1 96.5 185 LEU A N 1
ATOM 1436 C CA . LEU A 1 185 ? -4.539 -11.07 -1.403 1 96.5 185 LEU A CA 1
ATOM 1437 C C . LEU A 1 185 ? -5.711 -10.164 -1.045 1 96.5 185 LEU A C 1
ATOM 1439 O O . LEU A 1 185 ? -5.645 -8.945 -1.239 1 96.5 185 LEU A O 1
ATOM 1443 N N . GLY A 1 186 ? -6.797 -10.742 -0.485 1 96.75 186 GLY A N 1
ATOM 1444 C CA . GLY A 1 186 ? -7.961 -9.961 -0.091 1 96.75 186 GLY A CA 1
ATOM 1445 C C . GLY A 1 186 ? -7.672 -8.977 1.025 1 96.75 186 GLY A C 1
ATOM 1446 O O . GLY A 1 186 ? -8.094 -7.824 0.968 1 96.75 186 GLY A O 1
ATOM 1447 N N . SER A 1 187 ? -6.922 -9.453 2.014 1 95.69 187 SER A N 1
ATOM 1448 C CA . SER A 1 187 ? -6.582 -8.586 3.141 1 95.69 187 SER A CA 1
ATOM 1449 C C . SER A 1 187 ? -5.652 -7.457 2.711 1 95.69 187 SER A C 1
ATOM 1451 O O . SER A 1 187 ? -5.742 -6.344 3.229 1 95.69 187 SER A O 1
ATOM 1453 N N . ALA A 1 188 ? -4.75 -7.77 1.817 1 92.88 188 ALA A N 1
ATOM 1454 C CA . ALA A 1 188 ? -3.852 -6.742 1.303 1 92.88 188 ALA A CA 1
ATOM 1455 C C . ALA A 1 188 ? -4.625 -5.668 0.545 1 92.88 188 ALA A C 1
ATOM 1457 O O . ALA A 1 188 ? -4.363 -4.473 0.711 1 92.88 188 ALA A O 1
ATOM 1458 N N . ALA A 1 189 ? -5.566 -6.082 -0.261 1 93.38 189 ALA A N 1
ATOM 1459 C CA . ALA A 1 189 ? -6.398 -5.133 -1 1 93.38 189 ALA A CA 1
ATOM 1460 C C . ALA A 1 189 ? -7.223 -4.27 -0.05 1 93.38 189 ALA A C 1
ATOM 1462 O O . ALA A 1 18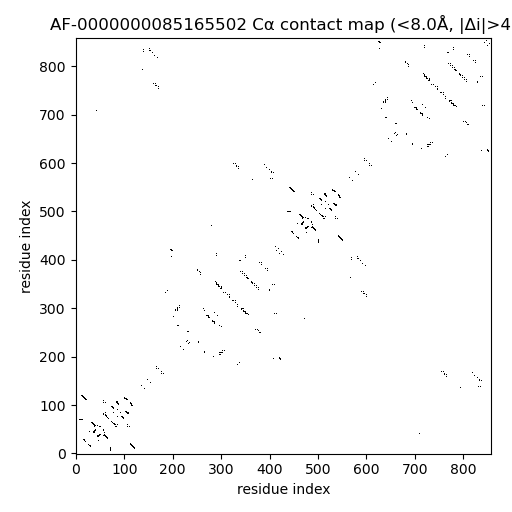9 ? -7.312 -3.053 -0.23 1 93.38 189 ALA A O 1
ATOM 1463 N N . TYR A 1 190 ? -7.801 -4.895 0.955 1 95.5 190 TYR A N 1
ATOM 1464 C CA . TYR A 1 190 ? -8.57 -4.137 1.937 1 95.5 190 TYR A CA 1
ATOM 1465 C C . TYR A 1 190 ? -7.684 -3.141 2.676 1 95.5 190 TYR A C 1
ATOM 1467 O O . TYR A 1 190 ? -8.102 -2.018 2.961 1 95.5 190 TYR A O 1
ATOM 1475 N N . TYR A 1 191 ? -6.527 -3.646 3.039 1 90.81 191 TYR A N 1
ATOM 1476 C CA . TYR A 1 191 ? -5.59 -2.783 3.744 1 90.81 191 TYR A CA 1
ATOM 1477 C C . TYR A 1 191 ? -5.273 -1.536 2.928 1 90.81 191 TYR A C 1
ATOM 1479 O O . TYR A 1 191 ? -5.086 -0.452 3.484 1 90.81 191 TYR A O 1
ATOM 1487 N N . PHE A 1 192 ? -5.18 -1.702 1.667 1 88.44 192 PHE A N 1
ATOM 1488 C CA . PHE A 1 192 ? -4.957 -0.573 0.772 1 88.44 192 PHE A CA 1
ATOM 1489 C C . PHE A 1 192 ? -6.082 0.448 0.898 1 88.44 192 PHE A C 1
ATOM 1491 O O . PHE A 1 192 ? -5.828 1.647 1.02 1 88.44 192 PHE A O 1
ATOM 1498 N N . ILE A 1 193 ? -7.312 -0.007 0.891 1 92 193 ILE A N 1
ATOM 1499 C CA . ILE A 1 193 ? -8.469 0.867 1.057 1 92 193 ILE A CA 1
ATOM 1500 C C . ILE A 1 193 ? -8.422 1.528 2.432 1 92 193 ILE A C 1
ATOM 1502 O O . ILE A 1 193 ? -8.672 2.729 2.561 1 92 193 ILE A O 1
ATOM 1506 N N . TYR A 1 194 ? -8.117 0.711 3.41 1 90.81 194 TYR A N 1
ATOM 1507 C CA . TYR A 1 194 ? -8.023 1.199 4.781 1 90.81 194 TYR A CA 1
ATOM 1508 C C . TYR A 1 194 ? -7.031 2.352 4.887 1 90.81 194 TYR A C 1
ATOM 1510 O O . TYR A 1 194 ? -7.316 3.367 5.527 1 90.81 194 TYR A O 1
ATOM 1518 N N . GLN A 1 195 ? -5.926 2.219 4.246 1 84.06 195 GLN A N 1
ATOM 1519 C CA . GLN A 1 195 ? -4.895 3.254 4.266 1 84.06 195 GLN A CA 1
ATOM 1520 C C . GLN A 1 195 ? -5.34 4.484 3.48 1 84.06 195 GLN A C 1
ATOM 1522 O O . GLN A 1 195 ? -5.031 5.617 3.863 1 84.06 195 GLN A O 1
ATOM 1527 N N . LEU A 1 196 ? -6 4.234 2.438 1 84.94 196 LEU A N 1
ATOM 1528 C CA . LEU A 1 196 ? -6.488 5.344 1.628 1 84.94 196 LEU A CA 1
ATOM 1529 C C . LEU A 1 196 ? -7.5 6.18 2.406 1 84.94 196 LEU A C 1
ATOM 1531 O O . LEU A 1 196 ? -7.539 7.402 2.264 1 84.94 196 LEU A O 1
ATOM 1535 N N . CYS A 1 197 ? -8.32 5.512 3.139 1 88.44 197 CYS A N 1
ATOM 1536 C CA . CYS A 1 197 ? -9.305 6.219 3.955 1 88.44 197 CYS A CA 1
ATOM 1537 C C . CYS A 1 197 ? -8.625 7.031 5.047 1 88.44 197 CYS A C 1
ATOM 1539 O O . CYS A 1 197 ? -9.023 8.164 5.328 1 88.44 197 CYS A O 1
ATOM 1541 N N . GLY A 1 198 ? -7.652 6.43 5.68 1 80.19 198 GLY A N 1
ATOM 1542 C CA . GLY A 1 198 ? -6.844 7.148 6.652 1 80.19 198 GLY A CA 1
ATOM 1543 C C . GLY A 1 198 ? -7.527 7.305 7.996 1 80.19 198 GLY A C 1
ATOM 1544 O O . GLY A 1 198 ? -7.051 8.047 8.859 1 80.19 198 GLY A O 1
ATOM 1545 N N . LYS A 1 199 ? -8.641 6.699 8.164 1 81.94 199 LYS A N 1
ATOM 1546 C CA . LYS A 1 199 ? -9.344 6.762 9.445 1 81.94 199 LYS A CA 1
ATOM 1547 C C . LYS A 1 199 ? -9.219 5.449 10.211 1 81.94 199 LYS A C 1
ATOM 1549 O O . LYS A 1 199 ? -9.539 4.383 9.68 1 81.94 199 LYS A O 1
ATOM 1554 N N . PRO A 1 200 ? -8.727 5.586 11.383 1 82 200 PRO A N 1
ATOM 1555 C CA . PRO A 1 200 ? -8.609 4.348 12.164 1 82 200 PRO A CA 1
ATOM 1556 C C . PRO A 1 200 ? -9.961 3.809 12.617 1 82 200 PRO A C 1
ATOM 1558 O O . PRO A 1 200 ? -10.828 4.582 13.039 1 82 200 PRO A O 1
ATOM 1561 N N . LYS A 1 201 ? -10.242 2.664 12.414 1 88.81 201 LYS A N 1
ATOM 1562 C CA . LYS A 1 201 ? -11.344 1.855 12.938 1 88.81 201 LYS A CA 1
ATOM 1563 C C . LYS A 1 201 ? -10.828 0.534 13.5 1 88.81 201 LYS A C 1
ATOM 1565 O O . LYS A 1 201 ? -9.945 -0.095 12.922 1 88.81 201 LYS A O 1
ATOM 1570 N N . PRO A 1 202 ? -11.336 0.204 14.727 1 90.69 202 PRO A N 1
ATOM 1571 C CA . PRO A 1 202 ? -10.805 -1.016 15.336 1 90.69 202 PRO A CA 1
ATOM 1572 C C . PRO A 1 202 ? -10.898 -2.227 14.406 1 90.69 202 PRO A C 1
ATOM 1574 O O . PRO A 1 202 ? -11.945 -2.461 13.797 1 90.69 202 PRO A O 1
ATOM 1577 N N . ILE A 1 203 ? -9.82 -2.984 14.453 1 91.88 203 ILE A N 1
ATOM 1578 C CA . ILE A 1 203 ? -9.703 -4.121 13.547 1 91.88 203 ILE A CA 1
ATOM 1579 C C . ILE A 1 203 ? -10.789 -5.148 13.867 1 91.88 203 ILE A C 1
ATOM 1581 O O . ILE A 1 203 ? -11.32 -5.801 12.969 1 91.88 203 ILE A O 1
ATOM 1585 N N . TRP A 1 204 ? -11.125 -5.285 15.102 1 94.88 204 TRP A N 1
ATOM 1586 C CA . TRP A 1 204 ? -12.117 -6.289 15.484 1 94.88 204 TRP A CA 1
ATOM 1587 C C . TRP A 1 204 ? -13.5 -5.914 14.961 1 94.88 204 TRP A C 1
ATOM 1589 O O . TRP A 1 204 ? -14.328 -6.789 14.711 1 94.88 204 TRP A O 1
ATOM 1599 N N . VAL A 1 205 ? -13.75 -4.625 14.742 1 96.88 205 VAL A N 1
ATOM 1600 C CA . VAL A 1 205 ? -15.016 -4.188 14.164 1 96.88 205 VAL A CA 1
ATOM 1601 C C . VAL A 1 205 ? -15.047 -4.527 12.672 1 96.88 205 VAL A C 1
ATOM 1603 O O . VAL A 1 205 ? -1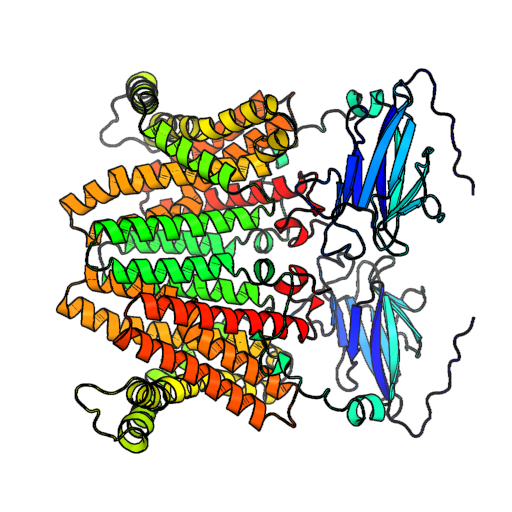6.062 -5.004 12.156 1 96.88 205 VAL A O 1
ATOM 1606 N N . LEU A 1 206 ? -13.938 -4.293 12.031 1 97.69 206 LEU A N 1
ATOM 1607 C CA . LEU A 1 206 ? -13.828 -4.59 10.602 1 97.69 206 LEU A CA 1
ATOM 1608 C C . LEU A 1 206 ? -13.93 -6.09 10.352 1 97.69 206 LEU A C 1
ATOM 1610 O O . LEU A 1 206 ? -14.641 -6.527 9.453 1 97.69 206 LEU A O 1
ATOM 1614 N N . LEU A 1 207 ? -13.266 -6.895 11.203 1 97.56 207 LEU A N 1
ATOM 1615 C CA . LEU A 1 207 ? -13.344 -8.344 11.102 1 97.56 207 LEU A CA 1
ATOM 1616 C C . LEU A 1 207 ? -14.75 -8.844 11.43 1 97.56 207 LEU A C 1
ATOM 1618 O O . LEU A 1 207 ? -15.234 -9.805 10.82 1 97.56 207 LEU A O 1
ATOM 1622 N N . GLY A 1 208 ? -15.297 -8.188 12.43 1 97.94 208 GLY A N 1
ATOM 1623 C CA . GLY A 1 208 ? -16.672 -8.531 12.758 1 97.94 208 GLY A CA 1
ATOM 1624 C C . GLY A 1 208 ? -17.641 -8.281 11.609 1 97.94 208 GLY A C 1
ATOM 1625 O O . GLY A 1 208 ? -18.531 -9.102 11.359 1 97.94 208 GLY A O 1
ATOM 1626 N N . THR A 1 209 ? -17.484 -7.195 10.883 1 98.38 209 THR A N 1
ATOM 1627 C CA . THR A 1 209 ? -18.328 -6.848 9.742 1 98.38 209 THR A CA 1
ATOM 1628 C C . THR A 1 209 ? -18.156 -7.859 8.617 1 98.38 209 THR A C 1
ATOM 1630 O O . THR A 1 209 ? -19.141 -8.32 8.039 1 98.38 209 THR A O 1
ATOM 1633 N N . LEU A 1 210 ? -16.922 -8.156 8.328 1 98.25 210 LEU A N 1
ATOM 1634 C CA . LEU A 1 210 ? -16.578 -9.156 7.32 1 98.25 210 LEU A CA 1
ATOM 1635 C C . LEU A 1 210 ? -17.172 -10.508 7.668 1 98.25 210 LEU A C 1
ATOM 1637 O O . LEU A 1 210 ? -17.781 -11.164 6.816 1 98.25 210 LEU A O 1
ATOM 1641 N N . THR A 1 211 ? -17.047 -10.938 8.914 1 98.38 211 THR A N 1
ATOM 1642 C CA . THR A 1 211 ? -17.547 -12.227 9.375 1 98.38 211 THR A CA 1
ATOM 1643 C C . THR A 1 211 ? -19.078 -12.25 9.352 1 98.38 211 THR A C 1
ATOM 1645 O O . THR A 1 211 ? -19.688 -13.273 9 1 98.38 211 THR A O 1
ATOM 1648 N N . LEU A 1 212 ? -19.656 -11.164 9.703 1 98.44 212 LEU A N 1
ATOM 1649 C CA . LEU A 1 212 ? -21.109 -11.086 9.672 1 98.44 212 LEU A CA 1
ATOM 1650 C C . LEU A 1 212 ? -21.625 -11.266 8.25 1 98.44 212 LEU A C 1
ATOM 1652 O O . LEU A 1 212 ? -22.656 -11.922 8.047 1 98.44 212 LEU A O 1
ATOM 1656 N N . GLU A 1 213 ? -20.969 -10.625 7.273 1 98.56 213 GLU A N 1
ATOM 1657 C CA . GLU A 1 213 ? -21.359 -10.82 5.883 1 98.56 213 GLU A CA 1
ATOM 1658 C C . GLU A 1 213 ? -21.297 -12.297 5.488 1 98.56 213 GLU A C 1
ATOM 1660 O O . GLU A 1 213 ? -22.203 -12.82 4.852 1 98.56 213 GLU A O 1
ATOM 1665 N N . ILE A 1 214 ? -20.234 -12.984 5.891 1 98.31 214 ILE A N 1
ATOM 1666 C CA . ILE A 1 214 ? -20.062 -14.406 5.594 1 98.31 214 ILE A CA 1
ATOM 1667 C C . ILE A 1 214 ? -21.203 -15.211 6.227 1 98.31 214 ILE A C 1
ATOM 1669 O O . ILE A 1 214 ? -21.766 -16.094 5.582 1 98.31 214 ILE A O 1
ATOM 1673 N N . LEU A 1 215 ? -21.562 -14.906 7.461 1 98.25 215 LEU A N 1
ATOM 1674 C CA . LEU A 1 215 ? -22.625 -15.609 8.172 1 98.25 215 LEU A CA 1
ATOM 1675 C C . LEU A 1 215 ? -23.969 -15.359 7.52 1 98.25 215 LEU A C 1
ATOM 1677 O O . LEU A 1 215 ? -24.797 -16.266 7.426 1 98.25 215 LEU A O 1
ATOM 1681 N N . ILE A 1 216 ? -24.219 -14.18 7.055 1 98.06 216 ILE A N 1
ATOM 1682 C CA . ILE A 1 216 ? -25.453 -13.828 6.371 1 98.06 216 ILE A CA 1
ATOM 1683 C C . ILE A 1 216 ? -25.609 -14.664 5.102 1 98.06 216 ILE A C 1
ATOM 1685 O O . ILE A 1 216 ? -26.672 -15.195 4.82 1 98.06 216 ILE A O 1
ATOM 1689 N N . LEU A 1 217 ? -24.531 -14.82 4.367 1 97.88 217 LEU A N 1
ATOM 1690 C CA . LEU A 1 217 ? -24.562 -15.555 3.107 1 97.88 217 LEU A CA 1
ATOM 1691 C C . LEU A 1 217 ? -24.75 -17.047 3.355 1 97.88 217 LEU A C 1
ATOM 1693 O O . LEU A 1 217 ? -25.109 -17.797 2.441 1 97.88 217 LEU A O 1
ATOM 1697 N N . GLN A 1 218 ? -24.484 -17.5 4.59 1 97.06 218 GLN A N 1
ATOM 1698 C CA . GLN A 1 218 ? -24.672 -18.906 4.949 1 97.06 218 GLN A CA 1
ATOM 1699 C C . GLN A 1 218 ? -26.016 -19.109 5.652 1 97.06 218 GLN A C 1
ATOM 1701 O O . GLN A 1 218 ? -26.375 -20.234 5.977 1 97.06 218 GLN A O 1
ATOM 1706 N N . SER A 1 219 ? -26.781 -18.078 5.855 1 97.38 219 SER A N 1
ATOM 1707 C CA . SER A 1 219 ? -28.078 -18.125 6.539 1 97.38 219 SER A CA 1
ATOM 1708 C C . SER A 1 219 ? -29.219 -18.234 5.547 1 97.38 219 SER A C 1
ATOM 1710 O O . SER A 1 219 ? -29.016 -18.141 4.336 1 97.38 219 SER A O 1
ATOM 1712 N N . PRO A 1 220 ? -30.469 -18.406 6.031 1 97.19 220 PRO A N 1
ATOM 1713 C CA . PRO A 1 220 ? -31.625 -18.5 5.152 1 97.19 220 PRO A CA 1
ATOM 1714 C C . PRO A 1 220 ? -31.953 -17.172 4.457 1 97.19 220 PRO A C 1
ATOM 1716 O O . PRO A 1 220 ? -32.781 -17.141 3.549 1 97.19 220 PRO A O 1
ATOM 1719 N N . ILE A 1 221 ? -31.234 -16.156 4.762 1 97.5 221 ILE A N 1
ATOM 1720 C CA . ILE A 1 221 ? -31.484 -14.852 4.152 1 97.5 221 ILE A CA 1
ATOM 1721 C C . ILE A 1 221 ? -31.125 -14.898 2.672 1 97.5 221 ILE A C 1
ATOM 1723 O O . ILE A 1 221 ? -31.844 -14.344 1.832 1 97.5 221 ILE A O 1
ATOM 1727 N N . LEU A 1 222 ? -30.031 -15.555 2.361 1 96.69 222 LEU A N 1
ATOM 1728 C CA . LEU A 1 222 ? -29.547 -15.586 0.981 1 96.69 222 LEU A CA 1
ATOM 1729 C C . LEU A 1 222 ? -30.547 -16.297 0.079 1 96.69 222 LEU A C 1
ATOM 1731 O O . LEU A 1 222 ? -31 -15.742 -0.93 1 96.69 222 LEU A O 1
ATOM 1735 N N . PRO A 1 223 ? -31 -17.562 0.446 1 96.44 223 PRO A N 1
ATOM 1736 C CA . PRO A 1 223 ? -31.984 -18.203 -0.431 1 96.44 223 PRO A CA 1
ATOM 1737 C C . PRO A 1 223 ? -33.312 -17.422 -0.522 1 96.44 223 PRO A C 1
ATOM 1739 O O . PRO A 1 223 ? -33.938 -17.406 -1.573 1 96.44 223 PRO A O 1
ATOM 1742 N N . ALA A 1 224 ? -33.719 -16.781 0.532 1 97.5 224 ALA A N 1
ATOM 1743 C CA . ALA A 1 224 ? -34.906 -15.953 0.501 1 97.5 224 ALA A CA 1
ATOM 1744 C C . ALA A 1 224 ? -34.75 -14.781 -0.462 1 97.5 224 ALA A C 1
ATOM 1746 O O . ALA A 1 224 ? -35.688 -14.453 -1.21 1 97.5 224 ALA A O 1
ATOM 1747 N N . MET A 1 225 ? -33.625 -14.172 -0.478 1 97.12 225 MET A N 1
ATOM 1748 C CA . MET A 1 225 ? -33.344 -13.039 -1.357 1 97.12 225 MET A CA 1
ATOM 1749 C C . MET A 1 225 ? -33.219 -13.492 -2.807 1 97.12 225 MET A C 1
ATOM 1751 O O . MET A 1 225 ? -33.656 -12.797 -3.721 1 97.12 225 MET A O 1
ATOM 1755 N N . ILE A 1 226 ? -32.594 -14.664 -2.982 1 95.31 226 ILE A N 1
ATOM 1756 C CA . ILE A 1 226 ? -32.469 -15.234 -4.324 1 95.31 226 ILE A CA 1
ATOM 1757 C C . ILE A 1 226 ? -33.875 -15.477 -4.895 1 95.31 226 ILE A C 1
ATOM 1759 O O . ILE A 1 226 ? -34.156 -15.125 -6.043 1 95.31 226 ILE A O 1
ATOM 1763 N N . TYR A 1 227 ? -34.75 -16.078 -4.082 1 95.06 227 TYR A N 1
ATOM 1764 C CA . TYR A 1 227 ? -36.094 -16.328 -4.523 1 95.06 227 TYR A CA 1
ATOM 1765 C C . TYR A 1 227 ? -36.812 -15.039 -4.879 1 95.06 227 TYR A C 1
ATOM 1767 O O . TYR A 1 227 ? -37.438 -14.938 -5.941 1 95.06 227 TYR A O 1
ATOM 1775 N N . LEU A 1 228 ? -36.719 -14.047 -4.059 1 95.81 228 LEU A N 1
ATOM 1776 C CA . LEU A 1 228 ? -37.406 -12.773 -4.25 1 95.81 228 LEU A CA 1
ATOM 1777 C C . LEU A 1 228 ? -36.875 -12.055 -5.488 1 95.81 228 LEU A C 1
ATOM 1779 O O . LEU A 1 228 ? -37.656 -11.656 -6.355 1 95.81 228 LEU A O 1
ATOM 1783 N N . PHE A 1 229 ? -35.594 -11.945 -5.695 1 95.88 229 PHE A N 1
ATOM 1784 C CA . PHE A 1 229 ? -35.031 -11.047 -6.695 1 95.88 229 PHE A CA 1
ATOM 1785 C C . PHE A 1 229 ? -34.844 -11.773 -8.023 1 95.88 229 PHE A C 1
ATOM 1787 O O . PHE A 1 229 ? -34.969 -11.18 -9.094 1 95.88 229 PHE A O 1
ATOM 1794 N N . ARG A 1 230 ? -34.5 -13.062 -7.977 1 92.94 230 ARG A N 1
ATOM 1795 C CA . ARG A 1 230 ? -34.188 -13.766 -9.219 1 92.94 230 ARG A CA 1
ATOM 1796 C C . ARG A 1 230 ? -35.406 -14.508 -9.742 1 92.94 230 ARG A C 1
ATOM 1798 O O . ARG A 1 230 ? -35.562 -14.68 -10.953 1 92.94 230 ARG A O 1
ATOM 1805 N N . THR A 1 231 ? -36.312 -14.992 -8.844 1 91.25 231 THR A N 1
ATOM 1806 C CA . THR A 1 231 ? -37.469 -15.766 -9.273 1 91.25 231 THR A CA 1
ATOM 1807 C C . THR A 1 231 ? -38.688 -14.875 -9.383 1 91.25 231 THR A C 1
ATOM 1809 O O . THR A 1 231 ? -39.438 -14.945 -10.367 1 91.25 231 THR A O 1
ATOM 1812 N N . VAL A 1 232 ? -38.938 -13.977 -8.516 1 92.31 232 VAL A N 1
ATOM 1813 C CA . VAL A 1 232 ? -40.156 -13.188 -8.484 1 92.31 232 VAL A CA 1
ATOM 1814 C C . VAL A 1 232 ? -39.969 -11.906 -9.289 1 92.31 232 VAL A C 1
ATOM 1816 O O . VAL A 1 232 ? -40.719 -11.633 -10.211 1 92.31 232 VAL A O 1
ATOM 1819 N N . LEU A 1 233 ? -38.906 -11.117 -9.008 1 91.31 233 LEU A N 1
ATOM 1820 C CA . LEU A 1 233 ? -38.781 -9.781 -9.57 1 91.31 233 LEU A CA 1
ATOM 1821 C C . LEU A 1 233 ? -38.156 -9.844 -10.961 1 91.31 233 LEU A C 1
ATOM 1823 O O . LEU A 1 233 ? -38.375 -8.961 -11.789 1 91.31 233 LEU A O 1
ATOM 1827 N N . SER A 1 234 ? -37.312 -10.805 -11.242 1 81.44 234 SER A N 1
ATOM 1828 C CA . SER A 1 234 ? -36.625 -10.898 -12.523 1 81.44 234 SER A CA 1
ATOM 1829 C C . SER A 1 234 ? -37.188 -12.031 -13.375 1 81.44 234 SER A C 1
ATOM 1831 O O . SER A 1 234 ? -36.5 -12.547 -14.266 1 81.44 234 SER A O 1
ATOM 1833 N N . ALA A 1 235 ? -38.344 -12.539 -13.133 1 67.19 235 ALA A N 1
ATOM 1834 C CA . ALA A 1 235 ? -38.969 -13.742 -13.68 1 67.19 235 ALA A CA 1
ATOM 1835 C C . ALA A 1 235 ? -39.031 -13.688 -15.203 1 67.19 235 ALA A C 1
ATOM 1837 O O . ALA A 1 235 ? -39.281 -14.703 -15.852 1 67.19 235 ALA A O 1
ATOM 1838 N N . GLN A 1 236 ? -38.406 -12.789 -15.719 1 63.34 236 GLN A N 1
ATOM 1839 C CA . GLN A 1 236 ? -38.656 -12.805 -17.156 1 63.34 236 GLN A CA 1
ATOM 1840 C C . GLN A 1 236 ? -37.688 -13.758 -17.859 1 63.34 236 GLN A C 1
ATOM 1842 O O . GLN A 1 236 ? -36.5 -13.789 -17.547 1 63.34 236 GLN A O 1
ATOM 1847 N N . ARG A 1 237 ? -38.219 -14.75 -18.578 1 67 237 ARG A N 1
ATOM 1848 C CA . ARG A 1 237 ? -37.438 -15.625 -19.438 1 67 237 ARG A CA 1
ATOM 1849 C C . ARG A 1 237 ? -36.562 -14.812 -20.391 1 67 237 ARG A C 1
ATOM 1851 O O . ARG A 1 237 ? -37.062 -13.883 -21.047 1 67 237 ARG A O 1
ATOM 1858 N N . LEU A 1 238 ? -35.219 -14.992 -20.219 1 73.25 238 LEU A N 1
ATOM 1859 C CA . LEU A 1 238 ? -34.312 -14.281 -21.094 1 73.25 238 LEU A CA 1
ATOM 1860 C C . LEU A 1 238 ? -34.344 -14.852 -22.516 1 73.25 238 LEU A C 1
ATOM 1862 O O . LEU A 1 238 ? -34.312 -16.062 -22.703 1 73.25 238 LEU A O 1
ATOM 1866 N N . PRO A 1 239 ? -34.562 -14.016 -23.469 1 76.62 239 PRO A N 1
ATOM 1867 C CA . PRO A 1 239 ? -34.406 -14.484 -24.844 1 76.62 239 PRO A CA 1
ATOM 1868 C C . PRO A 1 239 ? -33 -15.039 -25.094 1 76.62 239 PRO A C 1
ATOM 1870 O O . PRO A 1 239 ? -32.062 -14.773 -24.328 1 76.62 239 PRO A O 1
ATOM 1873 N N . PRO A 1 240 ? -32.812 -15.93 -26.062 1 79.12 240 PRO A N 1
ATOM 1874 C CA . PRO A 1 240 ? -31.516 -16.531 -26.375 1 79.12 240 PRO A CA 1
ATOM 1875 C C . PRO A 1 240 ? -30.422 -15.477 -26.594 1 79.12 240 PRO A C 1
ATOM 1877 O O . PRO A 1 240 ? -29.281 -15.68 -26.172 1 79.12 240 PRO A O 1
ATOM 1880 N N . HIS A 1 241 ? -30.812 -14.352 -27.156 1 84 241 HIS A N 1
ATOM 1881 C CA . HIS A 1 241 ? -29.859 -13.266 -27.375 1 84 241 HIS A CA 1
ATOM 1882 C C . HIS A 1 241 ? -30.391 -11.953 -26.812 1 84 241 HIS A C 1
ATOM 1884 O O . HIS A 1 241 ? -30.797 -11.078 -27.578 1 84 241 HIS A O 1
ATOM 1890 N N . PRO A 1 242 ? -30.344 -11.891 -25.547 1 86.75 242 PRO A N 1
ATOM 1891 C CA . PRO A 1 242 ? -30.922 -10.68 -24.969 1 86.75 242 PRO A CA 1
ATOM 1892 C C . PRO A 1 242 ? -30.141 -9.422 -25.312 1 86.75 242 PRO A C 1
ATOM 1894 O O . PRO A 1 242 ? -28.906 -9.477 -25.453 1 86.75 242 PRO A O 1
ATOM 1897 N N . SER A 1 243 ? -30.859 -8.398 -25.547 1 89.31 243 SER A N 1
ATOM 1898 C CA . SER A 1 243 ? -30.219 -7.109 -25.75 1 89.31 243 SER A CA 1
ATOM 1899 C C . SER A 1 243 ? -29.422 -6.676 -24.531 1 89.31 243 SER A C 1
ATOM 1901 O O . SER A 1 243 ? -29.547 -7.273 -23.453 1 89.31 243 SER A O 1
ATOM 1903 N N . PHE A 1 244 ? -28.578 -5.684 -24.75 1 91.38 244 PHE A N 1
ATOM 1904 C CA . PHE A 1 244 ? -27.75 -5.152 -23.672 1 91.38 244 PHE A CA 1
ATOM 1905 C C . PHE A 1 244 ? -28.625 -4.711 -22.5 1 91.38 244 PHE A C 1
ATOM 1907 O O . PHE A 1 244 ? -28.328 -5.047 -21.344 1 91.38 244 PHE A O 1
ATOM 1914 N N . TRP A 1 245 ? -29.688 -4.051 -22.781 1 91.25 245 TRP A N 1
ATOM 1915 C CA . TRP A 1 245 ? -30.5 -3.432 -21.734 1 91.25 245 TRP A CA 1
ATOM 1916 C C . TRP A 1 245 ? -31.297 -4.48 -20.969 1 91.25 245 TRP A C 1
ATOM 1918 O O . TRP A 1 245 ? -31.547 -4.332 -19.766 1 91.25 245 TRP A O 1
ATOM 1928 N N . VAL A 1 246 ? -31.688 -5.527 -21.672 1 90.75 246 VAL A N 1
ATOM 1929 C CA . VAL A 1 246 ? -32.406 -6.617 -21.016 1 90.75 246 VAL A CA 1
ATOM 1930 C C . VAL A 1 246 ? -31.469 -7.34 -20.047 1 90.75 246 VAL A C 1
ATOM 1932 O O . VAL A 1 246 ? -31.844 -7.637 -18.906 1 90.75 246 VAL A O 1
ATOM 1935 N N . LEU A 1 247 ? -30.312 -7.574 -20.562 1 92.5 247 LEU A N 1
ATOM 1936 C CA . LEU A 1 247 ? -29.312 -8.234 -19.734 1 92.5 247 LEU A CA 1
ATOM 1937 C C . LEU A 1 247 ? -28.938 -7.359 -18.547 1 92.5 247 LEU A C 1
ATOM 1939 O O . LEU A 1 247 ? -28.797 -7.852 -17.422 1 92.5 247 LEU A O 1
ATOM 1943 N N . PHE A 1 248 ? -28.75 -6.113 -18.812 1 94.81 248 PHE A N 1
ATOM 1944 C CA . PHE A 1 248 ? -28.406 -5.168 -17.766 1 94.81 248 PHE A CA 1
ATOM 1945 C C . PHE A 1 248 ? -29.484 -5.125 -16.688 1 94.81 248 PHE A C 1
ATOM 1947 O O . PHE A 1 248 ? -29.188 -5.152 -15.5 1 94.81 248 PHE A O 1
ATOM 1954 N N . SER A 1 249 ? -30.766 -5.059 -17.094 1 93.31 249 SER A N 1
ATOM 1955 C CA . SER A 1 249 ? -31.875 -4.969 -16.141 1 93.31 249 SER A CA 1
ATOM 1956 C C . SER A 1 249 ? -31.969 -6.223 -15.281 1 93.31 249 SER A C 1
ATOM 1958 O O . SER A 1 249 ? -32.219 -6.137 -14.078 1 93.31 249 SER A O 1
ATOM 1960 N N . ARG A 1 250 ? -31.719 -7.324 -15.898 1 92.88 250 ARG A N 1
ATOM 1961 C CA . ARG A 1 250 ? -31.734 -8.578 -15.148 1 92.88 250 ARG A CA 1
ATOM 1962 C C . ARG A 1 250 ? -30.625 -8.617 -14.117 1 92.88 250 ARG A C 1
ATOM 1964 O O . ARG A 1 250 ? -30.844 -9.008 -12.969 1 92.88 250 ARG A O 1
ATOM 1971 N N . ASN A 1 251 ? -29.453 -8.227 -14.562 1 95 251 ASN A N 1
ATOM 1972 C CA . ASN A 1 251 ? -28.312 -8.211 -13.648 1 95 251 ASN A CA 1
ATOM 1973 C C . ASN A 1 251 ? -28.469 -7.145 -12.57 1 95 251 ASN A C 1
ATOM 1975 O O . ASN A 1 251 ? -28 -7.328 -11.445 1 95 251 ASN A O 1
ATOM 1979 N N . PHE A 1 252 ? -29.094 -6.051 -12.93 1 96.94 252 PHE A N 1
ATOM 1980 C CA . PHE A 1 252 ? -29.312 -4.98 -11.969 1 96.94 252 PHE A CA 1
ATOM 1981 C C . PHE A 1 252 ? -30.172 -5.457 -10.812 1 96.94 252 PHE A C 1
ATOM 1983 O O . PHE A 1 252 ? -29.859 -5.219 -9.648 1 96.94 252 PHE A O 1
ATOM 1990 N N . ILE A 1 253 ? -31.234 -6.199 -11.133 1 95.88 253 ILE A N 1
ATOM 1991 C CA . ILE A 1 253 ? -32.188 -6.652 -10.117 1 95.88 253 ILE A CA 1
ATOM 1992 C C . ILE A 1 253 ? -31.656 -7.93 -9.461 1 95.88 253 ILE A C 1
ATOM 1994 O O . ILE A 1 253 ? -31.562 -8.016 -8.234 1 95.88 253 ILE A O 1
ATOM 1998 N N . GLY A 1 254 ? -31.203 -8.898 -10.281 1 93.62 254 GLY A N 1
ATOM 1999 C CA . GLY A 1 254 ? -30.891 -10.234 -9.82 1 93.62 254 GLY A CA 1
ATOM 2000 C C . GLY A 1 254 ? -29.516 -10.328 -9.156 1 93.62 254 GLY A C 1
ATOM 2001 O O . GLY A 1 254 ? -29.266 -11.242 -8.367 1 93.62 254 GLY A O 1
ATOM 2002 N N . ALA A 1 255 ? -28.625 -9.422 -9.461 1 95.19 255 ALA A N 1
ATOM 2003 C CA . ALA A 1 255 ? -27.281 -9.453 -8.891 1 95.19 255 ALA A CA 1
ATOM 2004 C C . ALA A 1 255 ? -26.969 -8.148 -8.156 1 95.19 255 ALA A C 1
ATOM 2006 O O . ALA A 1 255 ? -26.812 -8.133 -6.938 1 95.19 255 ALA A O 1
ATOM 2007 N N . GLY A 1 256 ? -27.062 -7.016 -8.867 1 97.38 256 GLY A N 1
ATOM 2008 C CA . GLY A 1 256 ? -26.703 -5.727 -8.312 1 97.38 256 GLY A CA 1
ATOM 2009 C C . GLY A 1 256 ? -27.484 -5.359 -7.074 1 97.38 256 GLY A C 1
ATOM 2010 O O . GLY A 1 256 ? -26.938 -5.281 -5.977 1 97.38 256 GLY A O 1
ATOM 2011 N N . LEU A 1 257 ? -28.766 -5.246 -7.262 1 97.56 257 LEU A N 1
ATOM 2012 C CA . LEU A 1 257 ? -29.625 -4.805 -6.168 1 97.56 257 LEU A CA 1
ATOM 2013 C C . LEU A 1 257 ? -29.641 -5.832 -5.039 1 97.56 257 LEU A C 1
ATOM 2015 O O . LEU A 1 257 ? -29.469 -5.477 -3.871 1 97.56 257 LEU A O 1
ATOM 2019 N N . MET A 1 258 ? -29.797 -7.07 -5.363 1 97.69 258 MET A N 1
ATOM 2020 C CA . MET A 1 258 ? -29.875 -8.133 -4.367 1 97.69 258 MET A CA 1
ATOM 2021 C C . MET A 1 258 ? -28.609 -8.211 -3.539 1 97.69 258 MET A C 1
ATOM 2023 O O . MET A 1 258 ? -28.656 -8.164 -2.309 1 97.69 258 MET A O 1
ATOM 2027 N N . GLU A 1 259 ? -27.516 -8.258 -4.188 1 98.25 259 GLU A N 1
ATOM 2028 C CA . GLU A 1 259 ? -26.234 -8.477 -3.504 1 98.25 259 GLU A CA 1
ATOM 2029 C C . GLU A 1 259 ? -25.797 -7.23 -2.742 1 98.25 259 GLU A C 1
ATOM 2031 O O . GLU A 1 259 ? -25.219 -7.332 -1.655 1 98.25 259 GLU A O 1
ATOM 2036 N N . GLU A 1 260 ? -26.047 -6.043 -3.305 1 98.56 260 GLU A N 1
ATOM 2037 C CA . GLU A 1 260 ? -25.656 -4.832 -2.594 1 98.56 260 GLU A CA 1
ATOM 2038 C C . GLU A 1 260 ? -26.5 -4.629 -1.339 1 98.56 260 GLU A C 1
ATOM 2040 O O . GLU A 1 260 ? -26.016 -4.113 -0.332 1 98.56 260 GLU A O 1
ATOM 2045 N N . LEU A 1 261 ? -27.75 -5.055 -1.382 1 98 261 LEU A N 1
ATOM 2046 C CA . LEU A 1 261 ? -28.594 -5.004 -0.193 1 98 261 LEU A CA 1
ATOM 2047 C C . LEU A 1 261 ? -28.094 -5.973 0.874 1 98 261 LEU A C 1
ATOM 2049 O O . LEU A 1 261 ? -28.062 -5.637 2.061 1 98 261 LEU A O 1
ATOM 2053 N N . LEU A 1 262 ? -27.703 -7.121 0.46 1 98.25 262 LEU A N 1
ATOM 2054 C CA . LEU A 1 262 ? -27.141 -8.094 1.393 1 98.25 262 LEU A CA 1
ATOM 2055 C C . LEU A 1 262 ? -25.875 -7.574 2.037 1 98.25 262 LEU A C 1
ATOM 2057 O O . LEU A 1 262 ? -25.672 -7.727 3.244 1 98.25 262 LEU A O 1
ATOM 2061 N N . LYS A 1 263 ? -25.047 -6.941 1.243 1 98.56 263 LYS A N 1
ATOM 2062 C CA . LYS A 1 263 ? -23.766 -6.449 1.726 1 98.56 263 LYS A CA 1
ATOM 2063 C C . LYS A 1 263 ? -23.938 -5.211 2.598 1 98.56 263 LYS A C 1
ATOM 2065 O O . LYS A 1 263 ? -23.047 -4.852 3.367 1 98.56 263 LYS A O 1
ATOM 2070 N N . ALA A 1 264 ? -25.094 -4.543 2.475 1 98.25 264 ALA A N 1
ATOM 2071 C CA . ALA A 1 264 ? -25.375 -3.357 3.277 1 98.25 264 ALA A CA 1
ATOM 2072 C C . ALA A 1 264 ? -25.797 -3.74 4.695 1 98.25 264 ALA A C 1
ATOM 2074 O O . ALA A 1 264 ? -25.703 -2.926 5.617 1 98.25 264 ALA A O 1
ATOM 2075 N N . LEU A 1 265 ? -26.219 -4.949 4.898 1 98.25 265 LEU A N 1
ATOM 2076 C CA . LEU A 1 265 ? -26.781 -5.375 6.172 1 98.25 265 LEU A CA 1
ATOM 2077 C C . LEU A 1 265 ? -25.766 -5.219 7.301 1 98.25 265 LEU A C 1
ATOM 2079 O O . LEU A 1 265 ? -26.078 -4.668 8.352 1 98.25 265 LEU A O 1
ATOM 2083 N N . PRO A 1 266 ? -24.516 -5.66 7.129 1 98.62 266 PRO A N 1
ATOM 2084 C CA . PRO A 1 266 ? -23.562 -5.469 8.219 1 98.62 266 PRO A CA 1
ATOM 2085 C C . PRO A 1 266 ? -23.344 -3.996 8.562 1 98.62 266 PRO A C 1
ATOM 2087 O O . PRO A 1 266 ? -23.094 -3.658 9.719 1 98.62 266 PRO A O 1
ATOM 2090 N N . ILE A 1 267 ? -23.406 -3.115 7.543 1 98.44 267 ILE A N 1
ATOM 2091 C CA . ILE A 1 267 ? -23.25 -1.686 7.781 1 98.44 267 ILE A CA 1
ATOM 2092 C C . ILE A 1 267 ? -24.406 -1.175 8.641 1 98.44 267 ILE A C 1
ATOM 2094 O O . ILE A 1 267 ? -24.188 -0.423 9.594 1 98.44 267 ILE A O 1
ATOM 2098 N N . VAL A 1 268 ? -25.609 -1.635 8.328 1 96.81 268 VAL A N 1
ATOM 2099 C CA . VAL A 1 268 ? -26.797 -1.222 9.055 1 96.81 268 VAL A CA 1
ATOM 2100 C C . VAL A 1 268 ? -26.75 -1.737 10.492 1 96.81 268 VAL A C 1
ATOM 2102 O O . VAL A 1 268 ? -27.141 -1.037 11.422 1 96.81 268 VAL A O 1
ATOM 2105 N N . VAL A 1 269 ? -26.266 -2.941 10.656 1 97.88 269 VAL A N 1
ATOM 2106 C CA . VAL A 1 269 ? -26.109 -3.51 11.992 1 97.88 269 VAL A CA 1
ATOM 2107 C C . VAL A 1 269 ? -25.125 -2.662 12.797 1 97.88 269 VAL A C 1
ATOM 2109 O O . VAL A 1 269 ? -25.391 -2.344 13.961 1 97.88 269 VAL A O 1
ATOM 2112 N N . ALA A 1 270 ? -24.016 -2.262 12.188 1 97.56 270 ALA A N 1
ATOM 2113 C CA . ALA A 1 270 ? -23.047 -1.413 12.867 1 97.56 270 ALA A CA 1
ATOM 2114 C C . ALA A 1 270 ? -23.656 -0.056 13.219 1 97.56 270 ALA A C 1
ATOM 2116 O O . ALA A 1 270 ? -23.422 0.472 14.305 1 97.56 270 ALA A O 1
ATOM 2117 N N . TYR A 1 271 ? -24.375 0.47 12.273 1 95.5 271 TYR A N 1
ATOM 2118 C CA . TYR A 1 271 ? -25.078 1.727 12.508 1 95.5 271 TYR A CA 1
ATOM 2119 C C . TYR A 1 271 ? -26.016 1.614 13.711 1 95.5 271 TYR A C 1
ATOM 2121 O O . TYR A 1 271 ? -26.016 2.482 14.586 1 95.5 271 TYR A O 1
ATOM 2129 N N . GLY A 1 272 ? -26.812 0.567 13.812 1 94.38 272 GLY A N 1
ATOM 2130 C CA . GLY A 1 272 ? -27.719 0.336 14.914 1 94.38 272 GLY A CA 1
ATOM 2131 C C . GLY A 1 272 ? -27.016 0.128 16.25 1 94.38 272 GLY A C 1
ATOM 2132 O O . GLY A 1 272 ? -27.406 0.723 17.25 1 94.38 272 GLY A O 1
ATOM 2133 N N . LEU A 1 273 ? -25.969 -0.641 16.203 1 94.44 273 LEU A N 1
ATOM 2134 C CA . LEU A 1 273 ? -25.203 -0.908 17.422 1 94.44 273 LEU A CA 1
ATOM 2135 C C . LEU A 1 273 ? -24.547 0.366 17.938 1 94.44 273 LEU A C 1
ATOM 2137 O O . LEU A 1 273 ? -24.469 0.581 19.156 1 94.44 273 LEU A O 1
ATOM 2141 N N . GLY A 1 274 ? -24.078 1.137 16.969 1 88.44 274 GLY A N 1
ATOM 2142 C CA . GLY A 1 274 ? -23.469 2.396 17.359 1 88.44 274 GLY A CA 1
ATOM 2143 C C . GLY A 1 274 ? -24.422 3.311 18.109 1 88.44 274 GLY A C 1
ATOM 2144 O O . GLY A 1 274 ? -24 4.059 19 1 88.44 274 GLY A O 1
ATOM 2145 N N . ARG A 1 275 ? -25.672 3.205 17.875 1 85.19 275 ARG A N 1
ATOM 2146 C CA . ARG A 1 275 ? -26.672 4.055 18.5 1 85.19 275 ARG A CA 1
ATOM 2147 C C . ARG A 1 275 ? -27.094 3.49 19.844 1 85.19 275 ARG A C 1
ATOM 2149 O O . ARG A 1 275 ? -27.594 4.227 20.703 1 85.19 275 ARG A O 1
ATOM 2156 N N . TRP A 1 276 ? -26.859 2.26 19.984 1 90.31 276 TRP A N 1
ATOM 2157 C CA . TRP A 1 276 ? -27.312 1.576 21.188 1 90.31 276 TRP A CA 1
ATOM 2158 C C . TRP A 1 276 ? -26.203 1.479 22.234 1 90.31 276 TRP A C 1
ATOM 2160 O O . TRP A 1 276 ? -26.469 1.476 23.438 1 90.31 276 TRP A O 1
ATOM 2170 N N . LEU A 1 277 ? -24.969 1.458 21.797 1 86.12 277 LEU A N 1
ATOM 2171 C CA . LEU A 1 277 ? -23.828 1.25 22.688 1 86.12 277 LEU A CA 1
ATOM 2172 C C . LEU A 1 277 ? -23.391 2.566 23.312 1 86.12 277 LEU A C 1
ATOM 2174 O O . LEU A 1 277 ? -23.547 3.633 22.719 1 86.12 277 LEU A O 1
ATOM 2178 N N . PRO A 1 278 ? -22.891 2.426 24.516 1 79.62 278 PRO A N 1
ATOM 2179 C CA . PRO A 1 278 ? -22.328 3.625 25.156 1 79.62 278 PRO A CA 1
ATOM 2180 C C . PRO A 1 278 ? -20.922 3.955 24.656 1 79.62 278 PRO A C 1
ATOM 2182 O O . PRO A 1 278 ? -20.281 3.129 24 1 79.62 278 PRO A O 1
ATOM 2185 N N . ARG A 1 279 ? -20.547 5.133 24.984 1 74.06 279 ARG A N 1
ATOM 2186 C CA . ARG A 1 279 ? -19.156 5.508 24.688 1 74.06 279 ARG A CA 1
ATOM 2187 C C . ARG A 1 279 ? -18.188 4.66 25.484 1 74.06 279 ARG A C 1
ATOM 2189 O O . ARG A 1 279 ? -18.484 4.254 26.609 1 74.06 279 ARG A O 1
ATOM 2196 N N . PRO A 1 280 ? -17.109 4.254 24.922 1 78.12 280 PRO A N 1
ATOM 2197 C CA . PRO A 1 280 ? -16.547 4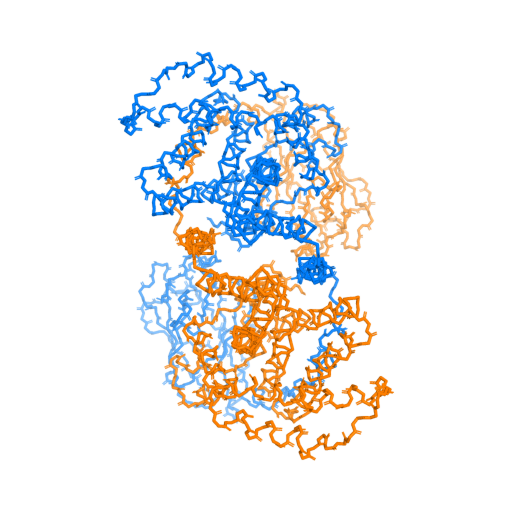.648 23.625 1 78.12 280 PRO A CA 1
ATOM 2198 C C . PRO A 1 280 ? -16.938 3.707 22.484 1 78.12 280 PRO A C 1
ATOM 2200 O O . PRO A 1 280 ? -16.531 3.912 21.344 1 78.12 280 PRO A O 1
ATOM 2203 N N . TRP A 1 281 ? -17.75 2.713 22.844 1 82 281 TRP A N 1
ATOM 2204 C CA . TRP A 1 281 ? -18.125 1.679 21.891 1 82 281 TRP A CA 1
ATOM 2205 C C . TRP A 1 281 ? -18.969 2.26 20.766 1 82 281 TRP A C 1
ATOM 2207 O O . TRP A 1 281 ? -18.891 1.809 19.609 1 82 281 TRP A O 1
ATOM 2217 N N . LYS A 1 282 ? -19.672 3.33 21.125 1 81.75 282 LYS A N 1
ATOM 2218 C CA . LYS A 1 282 ? -20.5 4.016 20.156 1 81.75 282 LYS A CA 1
ATOM 2219 C C . LYS A 1 282 ? -19.672 4.547 18.984 1 81.75 282 LYS A C 1
ATOM 2221 O O . LYS A 1 282 ? -20.016 4.348 17.828 1 81.75 282 LYS A O 1
ATOM 2226 N N . GLN A 1 283 ? -18.578 5.047 19.328 1 77.44 283 GLN A N 1
ATOM 2227 C CA . GLN A 1 283 ? -17.703 5.648 18.312 1 77.44 283 GLN A CA 1
ATOM 2228 C C . GLN A 1 283 ? -16.906 4.582 17.562 1 77.44 283 GLN A C 1
ATOM 2230 O O . GLN A 1 283 ? -16.672 4.707 16.359 1 77.44 283 GLN A O 1
ATOM 2235 N N . LYS A 1 284 ? -16.609 3.59 18.297 1 85.38 284 LYS A N 1
ATOM 2236 C CA . LYS A 1 284 ? -15.773 2.537 17.719 1 85.38 284 LYS A CA 1
ATOM 2237 C C . LYS A 1 284 ? -16.562 1.686 16.734 1 85.38 284 LYS A C 1
ATOM 2239 O O . LYS A 1 284 ? -16.047 1.347 15.656 1 85.38 284 LYS A O 1
ATOM 2244 N N . VAL A 1 285 ? -17.797 1.444 17.016 1 92.38 285 VAL A N 1
ATOM 2245 C CA . VAL A 1 285 ? -18.562 0.454 16.266 1 92.38 285 VAL A CA 1
ATOM 2246 C C . VAL A 1 285 ? -19.469 1.157 15.25 1 92.38 285 VAL A C 1
ATOM 2248 O O . VAL A 1 285 ? -19.656 0.672 14.133 1 92.38 285 VAL A O 1
ATOM 2251 N N . GLY A 1 286 ? -19.906 2.332 15.578 1 91.06 286 GLY A N 1
ATOM 2252 C CA . GLY A 1 286 ? -20.969 2.986 14.836 1 91.06 286 GLY A CA 1
ATOM 2253 C C . GLY A 1 286 ? -20.5 3.609 13.539 1 91.06 286 GLY A C 1
ATOM 2254 O O . GLY A 1 286 ? -19.328 3.518 13.188 1 91.06 286 GLY A O 1
ATOM 2255 N N . VAL A 1 287 ? -21.516 4.043 12.703 1 94.81 287 VAL A N 1
ATOM 2256 C CA . VAL A 1 287 ? -21.297 4.789 11.469 1 94.81 287 VAL A CA 1
ATOM 2257 C C . VAL A 1 287 ? -21.672 6.254 11.68 1 94.81 287 VAL A C 1
ATOM 2259 O O . VAL A 1 287 ? -22.859 6.59 11.805 1 94.81 287 VAL A O 1
ATOM 2262 N N . TRP A 1 288 ? -20.641 7.055 11.617 1 86.69 288 TRP A N 1
ATOM 2263 C CA . TRP A 1 288 ? -20.906 8.445 11.977 1 86.69 288 TRP A CA 1
ATOM 2264 C C . TRP A 1 288 ? -20.531 9.383 10.836 1 86.69 288 TRP A C 1
ATOM 2266 O O . TRP A 1 288 ? -20.922 10.547 10.828 1 86.69 288 TRP A O 1
ATOM 2276 N N . GLU A 1 289 ? -19.828 8.883 9.945 1 90.25 289 GLU A N 1
ATOM 2277 C CA . GLU A 1 289 ? -19.391 9.641 8.773 1 90.25 289 GLU A CA 1
ATOM 2278 C C . GLU A 1 289 ? -19.156 8.719 7.578 1 90.25 289 GLU A C 1
ATOM 2280 O O . GLU A 1 289 ? -19.156 7.492 7.723 1 90.25 289 GLU A O 1
ATOM 2285 N N . PRO A 1 290 ? -18.953 9.297 6.395 1 95.69 290 PRO A N 1
ATOM 2286 C CA . PRO A 1 290 ? -18.781 8.484 5.188 1 95.69 290 PRO A CA 1
ATOM 2287 C C . PRO A 1 290 ? -17.594 7.531 5.273 1 95.69 290 PRO A C 1
ATOM 2289 O O . PRO A 1 290 ? -17.672 6.402 4.777 1 95.69 290 PRO A O 1
ATOM 2292 N N . LEU A 1 291 ? -16.547 7.914 5.926 1 95.06 291 LEU A N 1
ATOM 2293 C CA . LEU A 1 291 ? -15.375 7.051 6.012 1 95.06 291 LEU A CA 1
ATOM 2294 C C . LEU A 1 291 ? -15.695 5.773 6.781 1 95.06 291 LEU A C 1
ATOM 2296 O O . LEU A 1 291 ? -15.203 4.695 6.43 1 95.06 291 LEU A O 1
ATOM 2300 N N . ASP A 1 292 ? -16.5 5.898 7.812 1 95.75 292 ASP A N 1
ATOM 2301 C CA . ASP A 1 292 ? -16.938 4.707 8.539 1 95.75 292 ASP A CA 1
ATOM 2302 C C . ASP A 1 292 ? -17.688 3.744 7.617 1 95.75 292 ASP A C 1
ATOM 2304 O O . ASP A 1 292 ? -17.422 2.539 7.625 1 95.75 292 ASP A O 1
ATOM 2308 N N . GLY A 1 293 ? -18.562 4.336 6.871 1 98.25 293 GLY A N 1
ATOM 2309 C CA . GLY A 1 293 ? -19.359 3.527 5.957 1 98.25 293 GLY A CA 1
ATOM 2310 C C . GLY A 1 293 ? -18.516 2.83 4.902 1 98.25 293 GLY A C 1
ATOM 2311 O O . GLY A 1 293 ? -18.75 1.66 4.59 1 98.25 293 GLY A O 1
ATOM 2312 N N . ILE A 1 294 ? -17.562 3.549 4.336 1 98.25 294 ILE A N 1
ATOM 2313 C CA . ILE A 1 294 ? -16.703 2.992 3.303 1 98.25 294 ILE A CA 1
ATOM 2314 C C . ILE A 1 294 ? -15.922 1.812 3.867 1 98.25 294 ILE A C 1
ATOM 2316 O O . ILE A 1 294 ? -15.852 0.748 3.246 1 98.25 294 ILE A O 1
ATOM 2320 N N . LEU A 1 295 ? -15.344 1.997 5.066 1 98 295 LEU A N 1
ATOM 2321 C CA . LEU A 1 295 ? -14.531 0.957 5.684 1 98 295 LEU A CA 1
ATOM 2322 C C . LEU A 1 295 ? -15.367 -0.289 5.969 1 98 295 LEU A C 1
ATOM 2324 O O . LEU A 1 295 ? -14.945 -1.406 5.66 1 98 295 LEU A O 1
ATOM 2328 N N . LEU A 1 296 ? -16.531 -0.095 6.48 1 98.69 296 LEU A N 1
ATOM 2329 C CA . LEU A 1 296 ? -17.406 -1.225 6.789 1 98.69 296 LEU A CA 1
ATOM 2330 C C . LEU A 1 296 ? -17.953 -1.853 5.512 1 98.69 296 LEU A C 1
ATOM 2332 O O . LEU A 1 296 ? -18.047 -3.078 5.406 1 98.69 296 LEU A O 1
ATOM 2336 N N . GLY A 1 297 ? -18.297 -1.026 4.57 1 98.81 297 GLY A N 1
ATOM 2337 C CA . GLY A 1 297 ? -18.781 -1.529 3.295 1 98.81 297 GLY A CA 1
ATOM 2338 C C . GLY A 1 297 ? -17.75 -2.346 2.543 1 98.81 297 GLY A C 1
ATOM 2339 O O . GLY A 1 297 ? -18.062 -3.408 2 1 98.81 297 GLY A O 1
ATOM 2340 N N . ALA A 1 298 ? -16.531 -1.847 2.449 1 98.62 298 ALA A N 1
ATOM 2341 C CA . ALA A 1 298 ? -15.453 -2.58 1.795 1 98.62 298 ALA A CA 1
ATOM 2342 C C . ALA A 1 298 ? -15.195 -3.91 2.496 1 98.62 298 ALA A C 1
ATOM 2344 O O . ALA A 1 298 ? -14.906 -4.918 1.846 1 98.62 298 ALA A O 1
ATOM 2345 N N . ALA A 1 299 ? -15.289 -3.928 3.852 1 98.75 299 ALA A N 1
ATOM 2346 C CA . ALA A 1 299 ? -15.117 -5.164 4.605 1 98.75 299 ALA A CA 1
ATOM 2347 C C . ALA A 1 299 ? -16.203 -6.176 4.262 1 98.75 299 ALA A C 1
ATOM 2349 O O . ALA A 1 299 ? -15.922 -7.359 4.051 1 98.75 299 ALA A O 1
ATOM 2350 N N . ALA A 1 300 ? -17.406 -5.715 4.207 1 98.75 300 ALA A N 1
ATOM 2351 C CA . ALA A 1 300 ? -18.516 -6.578 3.809 1 98.75 300 ALA A CA 1
ATOM 2352 C C . ALA A 1 300 ? -18.312 -7.113 2.395 1 98.75 300 ALA A C 1
ATOM 2354 O O . ALA A 1 300 ? -18.562 -8.289 2.123 1 98.75 300 ALA A O 1
ATOM 2355 N N . GLY A 1 301 ? -17.875 -6.215 1.505 1 98.62 301 GLY A N 1
ATOM 2356 C CA . GLY A 1 301 ? -17.562 -6.625 0.143 1 98.62 301 GLY A CA 1
ATOM 2357 C C . GLY A 1 301 ? -16.516 -7.723 0.069 1 98.62 301 GLY A C 1
ATOM 2358 O O . GLY A 1 301 ? -16.641 -8.641 -0.743 1 98.62 301 GLY A O 1
ATOM 2359 N N . LEU A 1 302 ? -15.492 -7.594 0.917 1 98.5 302 LEU A N 1
ATOM 2360 C CA . LEU A 1 302 ? -14.445 -8.609 0.959 1 98.5 302 LEU A CA 1
ATOM 2361 C C . LEU A 1 302 ? -15.008 -9.945 1.449 1 98.5 302 LEU A C 1
ATOM 2363 O O . LEU A 1 302 ? -14.688 -11 0.895 1 98.5 302 LEU A O 1
ATOM 2367 N N . GLY A 1 303 ? -15.836 -9.914 2.514 1 98.5 303 GLY A N 1
ATOM 2368 C CA . GLY A 1 303 ? -16.484 -11.125 2.975 1 98.5 303 GLY A CA 1
ATOM 2369 C C . GLY A 1 303 ? -17.312 -11.805 1.896 1 98.5 303 GLY A C 1
ATOM 2370 O O . GLY A 1 303 ? -17.281 -13.031 1.766 1 98.5 303 GLY A O 1
ATOM 2371 N N . PHE A 1 304 ? -18 -11.008 1.17 1 98.5 304 PHE A N 1
ATOM 2372 C CA . PHE A 1 304 ? -18.797 -11.523 0.062 1 98.5 304 PHE A CA 1
ATOM 2373 C C . PHE A 1 304 ? -17.891 -12.172 -0.989 1 98.5 304 PHE A C 1
ATOM 2375 O O . PHE A 1 304 ? -18.188 -13.273 -1.458 1 98.5 304 PHE A O 1
ATOM 2382 N N . THR A 1 305 ? -16.828 -11.484 -1.371 1 97.69 305 THR A N 1
ATOM 2383 C CA . THR A 1 305 ? -15.898 -11.984 -2.369 1 97.69 305 THR A CA 1
ATOM 2384 C C . THR A 1 305 ? -15.312 -13.328 -1.935 1 97.69 305 THR A C 1
ATOM 2386 O O . THR A 1 305 ? -15.258 -14.273 -2.727 1 97.69 305 THR A O 1
ATOM 2389 N N . TRP A 1 306 ? -14.867 -13.422 -0.667 1 97.88 306 TRP A N 1
ATOM 2390 C CA . TRP A 1 306 ? -14.281 -14.664 -0.161 1 97.88 306 TRP A CA 1
ATOM 2391 C C . TRP A 1 306 ? -15.297 -15.797 -0.208 1 97.88 306 TRP A C 1
ATOM 2393 O O . TRP A 1 306 ? -14.977 -16.906 -0.653 1 97.88 306 TRP A O 1
ATOM 2403 N N . THR A 1 307 ? -16.516 -15.523 0.166 1 97.44 307 THR A N 1
ATOM 2404 C CA . THR A 1 307 ? -17.547 -16.562 0.202 1 97.44 307 THR A CA 1
ATOM 2405 C C . THR A 1 307 ? -17.875 -17.031 -1.209 1 97.44 307 THR A C 1
ATOM 2407 O O . THR A 1 307 ? -17.938 -18.234 -1.471 1 97.44 307 THR A O 1
ATOM 2410 N N . GLU A 1 308 ? -18.078 -16.125 -2.043 1 95.62 308 GLU A N 1
ATOM 2411 C CA . GLU A 1 308 ? -18.469 -16.469 -3.408 1 95.62 308 GLU A CA 1
ATOM 2412 C C . GLU A 1 308 ? -17.312 -17.141 -4.148 1 95.62 308 GLU A C 1
ATOM 2414 O O . GLU A 1 308 ? -17.516 -18.141 -4.852 1 95.62 308 GLU A O 1
ATOM 2419 N N . THR A 1 309 ? -16.109 -16.625 -4.008 1 96.5 309 THR A N 1
ATOM 2420 C CA . THR A 1 309 ? -14.953 -17.141 -4.738 1 96.5 309 THR A CA 1
ATOM 2421 C C . THR A 1 309 ? -14.539 -18.516 -4.207 1 96.5 309 THR A C 1
ATOM 2423 O O . THR A 1 309 ? -14.453 -19.469 -4.969 1 96.5 309 THR A O 1
ATOM 2426 N N . LEU A 1 310 ? -14.375 -18.672 -2.91 1 96.75 310 LEU A N 1
ATOM 2427 C CA . LEU A 1 310 ? -13.875 -19.906 -2.307 1 96.75 310 LEU A CA 1
ATOM 2428 C C . LEU A 1 310 ? -15.008 -20.922 -2.141 1 96.75 310 LEU A C 1
ATOM 2430 O O . LEU A 1 310 ? -14.758 -22.125 -2.111 1 96.75 310 LEU A O 1
ATOM 2434 N N . GLY A 1 311 ? -16.219 -20.469 -2.1 1 95.31 311 GLY A N 1
ATOM 2435 C CA . GLY A 1 311 ? -17.328 -21.359 -1.843 1 95.31 311 GLY A CA 1
ATOM 2436 C C . GLY A 1 311 ? -18.031 -21.812 -3.107 1 95.31 311 GLY A C 1
ATOM 2437 O O . GLY A 1 311 ? -18.703 -22.844 -3.117 1 95.31 311 GLY A O 1
ATOM 2438 N N . GLN A 1 312 ? -17.875 -21.062 -4.141 1 93.75 312 GLN A N 1
ATOM 2439 C CA . GLN A 1 312 ? -18.656 -21.391 -5.328 1 93.75 312 GLN A CA 1
ATOM 2440 C C . GLN A 1 312 ? -17.766 -21.5 -6.562 1 93.75 312 GLN A C 1
ATOM 2442 O O . GLN A 1 312 ? -17.562 -22.594 -7.102 1 93.75 312 GLN A O 1
ATOM 2447 N N . TYR A 1 313 ? -17.078 -20.453 -6.965 1 94.25 313 TYR A N 1
ATOM 2448 C CA . TYR A 1 313 ? -16.391 -20.375 -8.25 1 94.25 313 TYR A CA 1
ATOM 2449 C C . TYR A 1 313 ? -15.188 -21.312 -8.266 1 94.25 313 TYR A C 1
ATOM 2451 O O . TYR A 1 313 ? -15.031 -22.109 -9.195 1 94.25 313 TYR A O 1
ATOM 2459 N N . VAL A 1 314 ? -14.383 -21.234 -7.23 1 96.75 314 VAL A N 1
ATOM 2460 C CA . VAL A 1 314 ? -13.141 -21.984 -7.223 1 96.75 314 VAL A CA 1
ATOM 2461 C C . VAL A 1 314 ? -13.445 -23.484 -7.184 1 96.75 314 VAL A C 1
ATOM 2463 O O . VAL A 1 314 ? -12.938 -24.25 -8.008 1 96.75 314 VAL A O 1
ATOM 2466 N N . PRO A 1 315 ? -14.336 -23.969 -6.305 1 96.31 315 PRO A N 1
ATOM 2467 C CA . PRO A 1 315 ? -14.641 -25.406 -6.32 1 96.31 315 PRO A CA 1
ATOM 2468 C C . PRO A 1 315 ? -15.266 -25.859 -7.637 1 96.31 315 PRO A C 1
ATOM 2470 O O . PRO A 1 315 ? -14.945 -26.953 -8.133 1 96.31 315 PRO A O 1
ATOM 2473 N N . SER A 1 316 ? -16.078 -25.094 -8.211 1 95.81 316 SER A N 1
ATOM 2474 C CA . SER A 1 316 ? -16.734 -25.453 -9.477 1 95.81 316 SER A CA 1
ATOM 2475 C C . SER A 1 316 ? -15.711 -25.547 -10.609 1 95.81 316 SER A C 1
ATOM 2477 O O . SER A 1 316 ? -15.688 -26.531 -11.344 1 95.81 316 SER A O 1
ATOM 2479 N N . ILE A 1 317 ? -14.836 -24.625 -10.75 1 95.06 317 ILE A N 1
ATOM 2480 C CA . ILE A 1 317 ? -13.867 -24.562 -11.836 1 95.06 317 ILE A CA 1
ATOM 2481 C C . ILE A 1 317 ? -12.766 -25.594 -11.602 1 95.06 317 ILE A C 1
ATOM 2483 O O . ILE A 1 317 ? -12.352 -26.297 -12.531 1 95.06 317 ILE A O 1
ATOM 2487 N N . ALA A 1 318 ? -12.32 -25.641 -10.367 1 95.81 318 ALA A N 1
ATOM 2488 C CA . ALA A 1 318 ? -11.289 -26.625 -10.039 1 95.81 318 ALA A CA 1
ATOM 2489 C C . ALA A 1 318 ? -11.797 -28.047 -10.258 1 95.81 318 ALA A C 1
ATOM 2491 O O . ALA A 1 318 ? -11.047 -28.922 -10.695 1 95.81 318 ALA A O 1
ATOM 2492 N N . GLY A 1 319 ? -13.039 -28.344 -9.914 1 95.56 319 GLY A N 1
ATOM 2493 C CA . GLY A 1 319 ? -13.641 -29.641 -10.125 1 95.56 319 GLY A CA 1
ATOM 2494 C C . GLY A 1 319 ? -13.734 -30.031 -11.594 1 95.56 319 GLY A C 1
ATOM 2495 O O . GLY A 1 319 ? -13.523 -31.188 -11.953 1 95.56 319 GLY A O 1
ATOM 2496 N N . GLN A 1 320 ? -13.953 -29.078 -12.375 1 95.44 320 GLN A N 1
ATOM 2497 C CA . GLN A 1 320 ? -14.164 -29.328 -13.797 1 95.44 320 GLN A CA 1
ATOM 2498 C C . GLN A 1 320 ? -12.852 -29.281 -14.57 1 95.44 320 GLN A C 1
ATOM 2500 O O . GLN A 1 320 ? -12.648 -30.062 -15.508 1 95.44 320 GLN A O 1
ATOM 2505 N N . PHE A 1 321 ? -11.953 -28.359 -14.203 1 94.75 321 PHE A N 1
ATOM 2506 C CA . PHE A 1 321 ? -10.805 -28.094 -15.062 1 94.75 321 PHE A CA 1
ATOM 2507 C C . PHE A 1 321 ? -9.5 -28.297 -14.305 1 94.75 321 PHE A C 1
ATOM 2509 O O . PHE A 1 321 ? -8.414 -28.125 -14.867 1 94.75 321 PHE A O 1
ATOM 2516 N N . GLY A 1 322 ? -9.609 -28.625 -13.055 1 95.5 322 GLY A N 1
ATOM 2517 C CA . GLY A 1 322 ? -8.406 -28.906 -12.273 1 95.5 322 GLY A CA 1
ATOM 2518 C C . GLY A 1 322 ? -8.016 -27.75 -11.367 1 95.5 322 GLY A C 1
ATOM 2519 O O . GLY A 1 322 ? -8.523 -26.641 -11.508 1 95.5 322 GLY A O 1
ATOM 2520 N N . ASP A 1 323 ? -7.062 -27.984 -10.477 1 96.06 323 ASP A N 1
ATOM 2521 C CA . ASP A 1 323 ? -6.676 -27.047 -9.43 1 96.06 323 ASP A CA 1
ATOM 2522 C C . ASP A 1 323 ? -5.953 -25.844 -10.023 1 96.06 323 ASP A C 1
ATOM 2524 O O . ASP A 1 323 ? -6.035 -24.734 -9.484 1 96.06 323 ASP A O 1
ATOM 2528 N N . LEU A 1 324 ? -5.199 -26.094 -11.102 1 96.81 324 LEU A N 1
ATOM 2529 C CA . LEU A 1 324 ? -4.543 -24.969 -11.758 1 96.81 324 LEU A CA 1
ATOM 2530 C C . LEU A 1 324 ? -5.562 -23.922 -12.188 1 96.81 324 LEU A C 1
ATOM 2532 O O . LEU A 1 324 ? -5.391 -22.719 -11.914 1 96.81 324 LEU A O 1
ATOM 2536 N N . ALA A 1 325 ? -6.605 -24.406 -12.82 1 95.88 325 ALA A N 1
ATOM 2537 C CA . ALA A 1 325 ? -7.668 -23.5 -13.266 1 95.88 325 ALA A CA 1
ATOM 2538 C C . ALA A 1 325 ? -8.336 -22.812 -12.086 1 95.88 325 ALA A C 1
ATOM 2540 O O . ALA A 1 325 ? -8.688 -21.641 -12.156 1 95.88 325 ALA A O 1
ATOM 2541 N N . GLY A 1 326 ? -8.539 -23.562 -11.023 1 96.31 326 GLY A N 1
ATOM 2542 C CA . GLY A 1 326 ? -9.094 -23 -9.812 1 96.31 326 GLY A CA 1
ATOM 2543 C C . GLY A 1 326 ? -8.258 -21.859 -9.258 1 96.31 326 GLY A C 1
ATOM 2544 O O . GLY A 1 326 ? -8.805 -20.828 -8.852 1 96.31 326 GLY A O 1
ATOM 2545 N N . LEU A 1 327 ? -6.977 -22.078 -9.258 1 97.12 327 LEU A N 1
ATOM 2546 C CA . LEU A 1 327 ? -6.062 -21.062 -8.758 1 97.12 327 LEU A CA 1
ATOM 2547 C C . LEU A 1 327 ? -6.035 -19.859 -9.68 1 97.12 327 LEU A C 1
ATOM 2549 O O . LEU A 1 327 ? -5.988 -18.703 -9.219 1 97.12 327 LEU A O 1
ATOM 2553 N N . GLN A 1 328 ? -6.113 -20.094 -10.953 1 96 328 GLN A N 1
ATOM 2554 C CA . GLN A 1 328 ? -6.043 -19.031 -11.953 1 96 328 GLN A CA 1
ATOM 2555 C C . GLN A 1 328 ? -7.297 -18.156 -11.922 1 96 328 GLN A C 1
ATOM 2557 O O . GLN A 1 328 ? -7.266 -17 -12.344 1 96 328 GLN A O 1
ATOM 2562 N N . VAL A 1 329 ? -8.391 -18.703 -11.469 1 94.31 329 VAL A N 1
ATOM 2563 C CA . VAL A 1 329 ? -9.594 -17.875 -11.344 1 94.31 329 VAL A CA 1
ATOM 2564 C C . VAL A 1 329 ? -9.602 -17.172 -9.992 1 94.31 329 VAL A C 1
ATOM 2566 O O . VAL A 1 329 ? -10.062 -16.031 -9.891 1 94.31 329 VAL A O 1
ATOM 2569 N N . LEU A 1 330 ? -9.086 -17.781 -8.984 1 97 330 LEU A N 1
ATOM 2570 C CA . LEU A 1 330 ? -9.07 -17.234 -7.633 1 97 330 LEU A CA 1
ATOM 2571 C C . LEU A 1 330 ? -8.312 -15.906 -7.594 1 97 330 LEU A C 1
ATOM 2573 O O . LEU A 1 330 ? -8.789 -14.93 -7.016 1 97 330 LEU A O 1
ATOM 2577 N N . ILE A 1 331 ? -7.188 -15.852 -8.234 1 96.94 331 ILE A N 1
ATOM 2578 C CA . ILE A 1 331 ? -6.234 -14.75 -8.094 1 96.94 331 ILE A CA 1
ATOM 2579 C C . ILE A 1 331 ? -6.852 -13.469 -8.641 1 96.94 331 ILE A C 1
ATOM 2581 O O . ILE A 1 331 ? -7.039 -12.492 -7.906 1 96.94 331 ILE A O 1
ATOM 2585 N N . PRO A 1 332 ? -7.273 -13.453 -9.883 1 93.38 332 PRO A N 1
ATOM 2586 C CA . PRO A 1 332 ? -7.832 -12.188 -10.375 1 93.38 332 PRO A CA 1
ATOM 2587 C C . PRO A 1 332 ? -9.164 -11.836 -9.719 1 93.38 332 PRO A C 1
ATOM 2589 O O . PRO A 1 332 ? -9.5 -10.656 -9.586 1 93.38 332 PRO A O 1
ATOM 2592 N N . ARG A 1 333 ? -9.945 -12.805 -9.32 1 92.94 333 ARG A N 1
ATOM 2593 C CA . ARG A 1 333 ? -11.227 -12.508 -8.695 1 92.94 333 ARG A CA 1
ATOM 2594 C C . ARG A 1 333 ? -11.039 -11.828 -7.34 1 92.94 333 ARG A C 1
ATOM 2596 O O . ARG A 1 333 ? -11.75 -10.875 -7.012 1 92.94 333 ARG A O 1
ATOM 2603 N N . VAL A 1 334 ? -10.062 -12.344 -6.586 1 95.88 334 VAL A N 1
ATOM 2604 C CA . VAL A 1 334 ? -9.836 -11.773 -5.266 1 95.88 334 VAL A CA 1
ATOM 2605 C C . VAL A 1 334 ? -9.148 -10.422 -5.398 1 95.88 334 VAL A C 1
ATOM 2607 O O . VAL A 1 334 ? -9.539 -9.453 -4.742 1 95.88 334 VAL A O 1
ATOM 2610 N N . LEU A 1 335 ? -8.188 -10.328 -6.281 1 93.75 335 LEU A N 1
ATOM 2611 C CA . LEU A 1 335 ? -7.535 -9.047 -6.535 1 93.75 335 LEU A CA 1
ATOM 2612 C C . LEU A 1 335 ? -8.531 -8.039 -7.098 1 93.75 335 LEU A C 1
ATOM 2614 O O . LEU A 1 335 ? -8.492 -6.855 -6.742 1 93.75 335 LEU A O 1
ATOM 2618 N N . GLY A 1 336 ? -9.398 -8.508 -7.879 1 92 336 GLY A N 1
ATOM 2619 C CA . GLY A 1 336 ? -10.367 -7.66 -8.562 1 92 336 GLY A CA 1
ATOM 2620 C C . GLY A 1 336 ? -11.438 -7.113 -7.637 1 92 336 GLY A C 1
ATOM 2621 O O . GLY A 1 336 ? -12.141 -6.156 -7.98 1 92 336 GLY A O 1
ATOM 2622 N N . SER A 1 337 ? -11.492 -7.68 -6.461 1 92.44 337 SER A N 1
ATOM 2623 C CA . SER A 1 337 ? -12.484 -7.207 -5.504 1 92.44 337 SER A CA 1
ATOM 2624 C C . SER A 1 337 ? -12.25 -5.742 -5.145 1 92.44 337 SER A C 1
ATOM 2626 O O . SER A 1 337 ? -13.195 -5.023 -4.812 1 92.44 337 SER A O 1
ATOM 2628 N N . LEU A 1 338 ? -11 -5.336 -5.254 1 91.5 338 LEU A N 1
ATOM 2629 C CA . LEU A 1 338 ? -10.648 -3.947 -4.98 1 91.5 338 LEU A CA 1
ATOM 2630 C C . LEU A 1 338 ? -11.438 -2.998 -5.879 1 91.5 338 LEU A C 1
ATOM 2632 O O . LEU A 1 338 ? -11.797 -1.898 -5.457 1 91.5 338 LEU A O 1
ATOM 2636 N N . THR A 1 339 ? -11.719 -3.404 -7.059 1 91.38 339 THR A N 1
ATOM 2637 C CA . THR A 1 339 ? -12.445 -2.602 -8.031 1 91.38 339 THR A CA 1
ATOM 2638 C C . THR A 1 339 ? -13.805 -3.221 -8.344 1 91.38 339 THR A C 1
ATOM 2640 O O . THR A 1 339 ? -14.398 -2.934 -9.383 1 91.38 339 THR A O 1
ATOM 2643 N N . GLY A 1 340 ? -14.219 -4.09 -7.543 1 94.31 340 GLY A N 1
ATOM 2644 C CA . GLY A 1 340 ? -15.492 -4.785 -7.676 1 94.31 340 GLY A CA 1
ATOM 2645 C C . GLY A 1 340 ? -16.359 -4.688 -6.438 1 94.31 340 GLY A C 1
ATOM 2646 O O . GLY A 1 340 ? -16.719 -3.588 -6.008 1 94.31 340 GLY A O 1
ATOM 2647 N N . HIS A 1 341 ? -16.484 -5.844 -5.805 1 97.5 341 HIS A N 1
ATOM 2648 C CA . HIS A 1 341 ? -17.406 -5.926 -4.672 1 97.5 341 HIS A CA 1
ATOM 2649 C C . HIS A 1 341 ? -17.031 -4.926 -3.584 1 97.5 341 HIS A C 1
ATOM 2651 O O . HIS A 1 341 ? -17.906 -4.285 -2.992 1 97.5 341 HIS A O 1
ATOM 2657 N N . MET A 1 342 ? -15.742 -4.777 -3.281 1 97.88 342 MET A N 1
ATOM 2658 C CA . MET A 1 342 ? -15.336 -3.814 -2.262 1 97.88 342 MET A CA 1
ATOM 2659 C C . MET A 1 342 ? -15.617 -2.387 -2.723 1 97.88 342 MET A C 1
ATOM 2661 O O . MET A 1 342 ? -15.953 -1.522 -1.911 1 97.88 342 MET A O 1
ATOM 2665 N N . ALA A 1 343 ? -15.477 -2.182 -4.02 1 96.5 343 ALA A N 1
ATOM 2666 C CA . ALA A 1 343 ? -15.688 -0.839 -4.551 1 96.5 343 ALA A CA 1
ATOM 2667 C C . ALA A 1 343 ? -17.172 -0.482 -4.555 1 96.5 343 ALA A C 1
ATOM 2669 O O . ALA A 1 343 ? -17.562 0.611 -4.133 1 96.5 343 ALA A O 1
ATOM 2670 N N . TYR A 1 344 ? -18.031 -1.414 -5.023 1 97.81 344 TYR A N 1
ATOM 2671 C CA . TYR A 1 344 ? -19.469 -1.161 -5.051 1 97.81 344 TYR A CA 1
ATOM 2672 C C . TYR A 1 344 ? -20 -0.894 -3.652 1 97.81 344 TYR A C 1
ATOM 2674 O O . TYR A 1 344 ? -20.641 0.132 -3.41 1 97.81 344 TYR A O 1
ATOM 2682 N N . THR A 1 345 ? -19.719 -1.799 -2.83 1 98.44 345 THR A N 1
ATOM 2683 C CA . THR A 1 345 ? -20.281 -1.712 -1.483 1 98.44 345 THR A CA 1
ATOM 2684 C C . THR A 1 345 ? -19.609 -0.598 -0.69 1 98.44 345 THR A C 1
ATOM 2686 O O . THR A 1 345 ? -20.219 0.018 0.179 1 98.44 345 THR A O 1
ATOM 2689 N N . GLY A 1 346 ? -18.297 -0.393 -0.949 1 98.38 346 GLY A N 1
ATOM 2690 C CA . GLY A 1 346 ? -17.641 0.759 -0.355 1 98.38 346 GLY A CA 1
ATOM 2691 C C . GLY A 1 346 ? -18.312 2.074 -0.7 1 98.38 346 GLY A C 1
ATOM 2692 O O . GLY A 1 346 ? -18.469 2.943 0.16 1 98.38 346 GLY A O 1
ATOM 2693 N N . TYR A 1 347 ? -18.688 2.207 -1.93 1 98 347 TYR A N 1
ATOM 2694 C CA . TYR A 1 347 ? -19.391 3.408 -2.363 1 98 347 TYR A CA 1
ATOM 2695 C C . TYR A 1 347 ? -20.75 3.527 -1.667 1 98 347 TYR A C 1
ATOM 2697 O O . TYR A 1 347 ? -21.141 4.617 -1.244 1 98 347 TYR A O 1
ATOM 2705 N N . LEU A 1 348 ? -21.484 2.447 -1.639 1 98.56 348 LEU A N 1
ATOM 2706 C CA . LEU A 1 348 ? -22.734 2.447 -0.896 1 98.56 348 LEU A CA 1
ATOM 2707 C C . LEU A 1 348 ? -22.5 2.814 0.565 1 98.56 348 LEU A C 1
ATOM 2709 O O . LEU A 1 348 ? -23.312 3.535 1.164 1 98.56 348 LEU A O 1
ATOM 2713 N N . GLY A 1 349 ? -21.406 2.285 1.141 1 98.69 349 GLY A N 1
ATOM 2714 C CA . GLY A 1 349 ? -21.031 2.654 2.494 1 98.69 349 GLY A CA 1
ATOM 2715 C C . GLY A 1 349 ? -20.812 4.145 2.668 1 98.69 349 GLY A C 1
ATOM 2716 O O . GLY A 1 349 ? -21.219 4.723 3.684 1 98.69 349 GLY A O 1
ATOM 2717 N N . TYR A 1 350 ? -20.156 4.727 1.682 1 98.12 350 TYR A N 1
ATOM 2718 C CA . TYR A 1 350 ? -20.016 6.18 1.667 1 98.12 350 TYR A CA 1
ATOM 2719 C C . TYR A 1 350 ? -21.375 6.859 1.826 1 98.12 350 TYR A C 1
ATOM 2721 O O . TYR A 1 350 ? -21.516 7.781 2.635 1 98.12 350 TYR A O 1
ATOM 2729 N N . CYS A 1 351 ? -22.359 6.41 1.063 1 98.12 351 CYS A N 1
ATOM 2730 C CA . CYS A 1 351 ? -23.688 7.02 1.062 1 98.12 351 CYS A CA 1
ATOM 2731 C C . CYS A 1 351 ? -24.391 6.781 2.389 1 98.12 351 CYS A C 1
ATOM 2733 O O . CYS A 1 351 ? -25.125 7.648 2.871 1 98.12 351 CYS A O 1
ATOM 2735 N N . VAL A 1 352 ? -24.219 5.633 2.977 1 97.75 352 VAL A N 1
ATOM 2736 C CA . VAL A 1 352 ? -24.781 5.375 4.293 1 97.75 352 VAL A CA 1
ATOM 2737 C C . VAL A 1 352 ? -24.219 6.367 5.305 1 97.75 352 VAL A C 1
ATOM 2739 O O . VAL A 1 352 ? -24.969 6.984 6.066 1 97.75 352 VAL A O 1
ATOM 2742 N N . GLY A 1 353 ? -22.891 6.551 5.262 1 95.94 353 GLY A N 1
ATOM 2743 C CA . GLY A 1 353 ? -22.281 7.523 6.148 1 95.94 353 GLY A CA 1
ATOM 2744 C C . GLY A 1 353 ? -22.75 8.945 5.891 1 95.94 353 GLY A C 1
ATOM 2745 O O . GLY A 1 353 ? -22.969 9.711 6.832 1 95.94 353 GLY A O 1
ATOM 2746 N N . LEU A 1 354 ? -22.859 9.219 4.617 1 94.06 354 LEU A N 1
ATOM 2747 C CA . LEU A 1 354 ? -23.312 10.555 4.242 1 94.06 354 LEU A CA 1
ATOM 2748 C C . LEU A 1 354 ? -24.734 10.797 4.723 1 94.06 354 LEU A C 1
ATOM 2750 O O . LEU A 1 354 ? -25.078 11.914 5.113 1 94.06 354 LEU A O 1
ATOM 2754 N N . SER A 1 355 ? -25.594 9.852 4.703 1 93.94 355 SER A N 1
ATOM 2755 C CA . SER A 1 355 ? -26.984 9.984 5.141 1 93.94 355 SER A CA 1
ATOM 2756 C C . SER A 1 355 ? -27.062 10.281 6.633 1 93.94 355 SER A C 1
ATOM 2758 O O . SER A 1 355 ? -28.031 10.891 7.098 1 93.94 355 SER A O 1
ATOM 2760 N N . VAL A 1 356 ? -26.047 9.836 7.352 1 88.62 356 VAL A N 1
ATOM 2761 C CA . VAL A 1 356 ? -25.984 10.133 8.781 1 88.62 356 VAL A CA 1
ATOM 2762 C C . VAL A 1 356 ? -25.672 11.609 8.992 1 88.62 356 VAL A C 1
ATOM 2764 O O . VAL A 1 356 ? -26.203 12.242 9.906 1 88.62 356 VAL A O 1
ATOM 2767 N N . LEU A 1 357 ? -24.844 12.133 8.125 1 84.31 357 LEU A N 1
ATOM 2768 C CA . LEU A 1 357 ? -24.469 13.539 8.211 1 84.31 357 LEU A CA 1
ATOM 2769 C C . LEU A 1 357 ? -25.594 14.43 7.688 1 84.31 357 LEU A C 1
ATOM 2771 O O . LEU A 1 357 ? -25.719 15.578 8.102 1 84.31 357 LEU A O 1
ATOM 2775 N N . ARG A 1 358 ? -26.375 13.867 6.723 1 86.81 358 ARG A N 1
ATOM 2776 C CA . ARG A 1 358 ? -27.484 14.586 6.09 1 86.81 358 ARG A CA 1
ATOM 2777 C C . ARG A 1 358 ? -28.781 13.812 6.238 1 86.81 358 ARG A C 1
ATOM 2779 O O . ARG A 1 358 ? -29.359 13.352 5.246 1 86.81 358 ARG A O 1
ATOM 2786 N N . PRO A 1 359 ? -29.359 13.867 7.434 1 86.19 359 PRO A N 1
ATOM 2787 C CA . PRO A 1 359 ? -30.5 12.992 7.707 1 86.19 359 PRO A CA 1
ATOM 2788 C C . PRO A 1 359 ? -31.766 13.414 6.973 1 86.19 359 PRO A C 1
ATOM 2790 O O . PRO A 1 359 ? -32.594 12.578 6.641 1 86.19 359 PRO A O 1
ATOM 2793 N N . ARG A 1 360 ? -31.922 14.688 6.672 1 85.94 360 ARG A N 1
ATOM 2794 C CA . ARG A 1 360 ? -33.125 15.172 5.992 1 85.94 360 ARG A CA 1
ATOM 2795 C C . ARG A 1 360 ? -33.188 14.625 4.57 1 85.94 360 ARG A C 1
ATOM 2797 O O . ARG A 1 360 ? -34.281 14.516 4.008 1 85.94 360 ARG A O 1
ATOM 2804 N N . ARG A 1 361 ? -32.094 14.32 3.984 1 92.62 361 ARG A N 1
ATOM 2805 C CA . ARG A 1 361 ? -32.031 13.812 2.617 1 92.62 361 ARG A CA 1
ATOM 2806 C C . ARG A 1 361 ? -31.578 12.352 2.592 1 92.62 361 ARG A C 1
ATOM 2808 O O . ARG A 1 361 ? -31.031 11.883 1.589 1 92.62 361 ARG A O 1
ATOM 2815 N N . ALA A 1 362 ? -31.75 11.703 3.668 1 94.19 362 ALA A N 1
ATOM 2816 C CA . ALA A 1 362 ? -31.234 10.336 3.816 1 94.19 362 ALA A CA 1
ATOM 2817 C C . ALA A 1 362 ? -31.812 9.422 2.742 1 94.19 362 ALA A C 1
ATOM 2819 O O . ALA A 1 362 ? -31.094 8.625 2.141 1 94.19 362 ALA A O 1
ATOM 2820 N N . ALA A 1 363 ? -33.094 9.539 2.471 1 95.75 363 ALA A N 1
ATOM 2821 C CA . ALA A 1 363 ? -33.75 8.664 1.497 1 95.75 363 ALA A CA 1
ATOM 2822 C C . ALA A 1 363 ? -33.156 8.859 0.104 1 95.75 363 ALA A C 1
ATOM 2824 O O . ALA A 1 363 ? -32.906 7.891 -0.618 1 95.75 363 ALA A O 1
ATOM 2825 N N . LEU A 1 364 ? -32.938 10.047 -0.252 1 95.62 364 LEU A N 1
ATOM 2826 C CA . LEU A 1 364 ? -32.375 10.352 -1.554 1 95.62 364 LEU A CA 1
ATOM 2827 C C . LEU A 1 364 ? -30.938 9.828 -1.647 1 95.62 364 LEU A C 1
ATOM 2829 O O . LEU A 1 364 ? -30.562 9.203 -2.646 1 95.62 364 LEU A O 1
ATOM 2833 N N . ILE A 1 365 ? -30.156 10.055 -0.624 1 96.94 365 ILE A N 1
ATOM 2834 C CA . ILE A 1 365 ? -28.75 9.664 -0.587 1 96.94 365 ILE A CA 1
ATOM 2835 C C . ILE A 1 365 ? -28.641 8.141 -0.699 1 96.94 365 ILE A C 1
ATOM 2837 O O . ILE A 1 365 ? -27.859 7.629 -1.505 1 96.94 365 ILE A O 1
ATOM 2841 N N . LEU A 1 366 ? -29.484 7.457 0.057 1 97.88 366 LEU A N 1
ATOM 2842 C CA . LEU A 1 366 ? -29.422 6 0.098 1 97.88 366 LEU A CA 1
ATOM 2843 C C . LEU A 1 366 ? -29.922 5.395 -1.21 1 97.88 366 LEU A C 1
ATOM 2845 O O . LEU A 1 366 ? -29.391 4.395 -1.684 1 97.88 366 LEU A O 1
ATOM 2849 N N . THR A 1 367 ? -30.938 6.023 -1.836 1 97.5 367 THR A N 1
ATOM 2850 C CA . THR A 1 367 ? -31.469 5.531 -3.102 1 97.5 367 THR A CA 1
ATOM 2851 C C . THR A 1 367 ? -30.453 5.719 -4.227 1 97.5 367 THR A C 1
ATOM 2853 O O . THR A 1 367 ? -30.234 4.805 -5.023 1 97.5 367 THR A O 1
ATOM 2856 N N . VAL A 1 368 ? -29.844 6.836 -4.246 1 96.94 368 VAL A N 1
ATOM 2857 C CA . VAL A 1 368 ? -28.828 7.109 -5.262 1 96.94 368 VAL A CA 1
ATOM 2858 C C . VAL A 1 368 ? -27.625 6.199 -5.051 1 96.94 368 VAL A C 1
ATOM 2860 O O . VAL A 1 368 ? -27.078 5.641 -6.008 1 96.94 368 VAL A O 1
ATOM 2863 N N . GLY A 1 369 ? -27.188 6.051 -3.797 1 98.06 369 GLY A N 1
ATOM 2864 C CA . GLY A 1 369 ? -26.062 5.184 -3.479 1 98.06 369 GLY A CA 1
ATOM 2865 C C . GLY A 1 369 ? -26.297 3.734 -3.871 1 98.06 369 GLY A C 1
ATOM 2866 O O . GLY A 1 369 ? -25.453 3.111 -4.504 1 98.06 369 GLY A O 1
ATOM 2867 N N . LEU A 1 370 ? -27.484 3.24 -3.463 1 98.19 370 LEU A N 1
ATOM 2868 C CA . LEU A 1 370 ? -27.828 1.866 -3.807 1 98.19 370 LEU A CA 1
ATOM 2869 C C . LEU A 1 370 ? -27.953 1.698 -5.316 1 98.19 370 LEU A C 1
ATOM 2871 O O . LEU A 1 370 ? -27.5 0.7 -5.875 1 98.19 370 LEU A O 1
ATOM 2875 N N . GLY A 1 371 ? -28.594 2.66 -5.977 1 97.94 371 GLY A N 1
ATOM 2876 C CA . GLY A 1 371 ? -28.75 2.617 -7.422 1 97.94 371 GLY A CA 1
ATOM 2877 C C . GLY A 1 371 ? -27.422 2.598 -8.164 1 97.94 371 GLY A C 1
ATOM 2878 O O . GLY A 1 371 ? -27.234 1.817 -9.102 1 97.94 371 GLY A O 1
ATOM 2879 N N . LEU A 1 372 ? -26.484 3.422 -7.754 1 97.31 372 LEU A N 1
ATOM 2880 C CA . LEU A 1 372 ? -25.188 3.516 -8.414 1 97.31 372 LEU A CA 1
ATOM 2881 C C . LEU A 1 372 ? -24.344 2.273 -8.141 1 97.31 372 LEU A C 1
ATOM 2883 O O . LEU A 1 372 ? -23.703 1.745 -9.047 1 97.31 372 LEU A O 1
ATOM 2887 N N . ALA A 1 373 ? -24.328 1.827 -6.879 1 98.31 373 ALA A N 1
ATOM 2888 C CA . ALA A 1 373 ? -23.594 0.614 -6.543 1 98.31 373 ALA A CA 1
ATOM 2889 C C . ALA A 1 373 ? -24.125 -0.589 -7.309 1 98.31 373 ALA A C 1
ATOM 2891 O O . ALA A 1 373 ? -23.359 -1.337 -7.922 1 98.31 373 ALA A O 1
ATOM 2892 N N . ALA A 1 374 ? -25.453 -0.732 -7.316 1 98.38 374 ALA A N 1
ATOM 2893 C CA . ALA A 1 374 ? -26.109 -1.828 -8.031 1 98.38 374 ALA A CA 1
ATOM 2894 C C . ALA A 1 374 ? -25.891 -1.701 -9.539 1 98.38 374 ALA A C 1
ATOM 2896 O O . ALA A 1 374 ? -25.719 -2.705 -10.234 1 98.38 374 ALA A O 1
ATOM 2897 N N . GLY A 1 375 ? -25.984 -0.475 -10.008 1 97.88 375 GLY A N 1
ATOM 2898 C CA . GLY A 1 375 ? -25.766 -0.23 -11.43 1 97.88 375 GLY A CA 1
ATOM 2899 C C . GLY A 1 375 ? -24.375 -0.603 -11.891 1 97.88 375 GLY A C 1
ATOM 2900 O O . GLY A 1 375 ? -24.203 -1.247 -12.93 1 97.88 375 GLY A O 1
ATOM 2901 N N . LEU A 1 376 ? -23.359 -0.205 -11.148 1 96.5 376 LEU A N 1
ATOM 2902 C CA . LEU A 1 376 ? -21.984 -0.558 -11.477 1 96.5 376 LEU A CA 1
ATOM 2903 C C . LEU A 1 376 ? -21.781 -2.068 -11.43 1 96.5 376 LEU A C 1
ATOM 2905 O O . LEU A 1 376 ? -21.109 -2.637 -12.289 1 96.5 376 LEU A O 1
ATOM 2909 N N . HIS A 1 377 ? -22.344 -2.658 -10.422 1 97.38 377 HIS A N 1
ATOM 2910 C CA . HIS A 1 377 ? -22.312 -4.109 -10.281 1 97.38 377 HIS A CA 1
ATOM 2911 C C . HIS A 1 377 ? -22.938 -4.793 -11.492 1 97.38 377 HIS A C 1
ATOM 2913 O O . HIS A 1 377 ? -22.359 -5.715 -12.062 1 97.38 377 HIS A O 1
ATOM 2919 N N . ALA A 1 378 ? -24.094 -4.34 -11.875 1 96.75 378 ALA A N 1
ATOM 2920 C CA . ALA A 1 378 ? -24.812 -4.883 -13.031 1 96.75 378 ALA A CA 1
ATOM 2921 C C . ALA A 1 378 ? -24.016 -4.668 -14.312 1 96.75 378 ALA A C 1
ATOM 2923 O O . ALA A 1 378 ? -24.016 -5.523 -15.203 1 96.75 378 ALA A O 1
ATOM 2924 N N . LEU A 1 379 ? -23.469 -3.521 -14.398 1 95.88 379 LEU A N 1
ATOM 2925 C CA . LEU A 1 379 ? -22.656 -3.219 -15.57 1 95.88 379 LEU A CA 1
ATOM 2926 C C . LEU A 1 379 ? -21.469 -4.18 -15.68 1 95.88 379 LEU A C 1
ATOM 2928 O O . LEU A 1 379 ? -21.094 -4.578 -16.781 1 95.88 379 LEU A O 1
ATOM 2932 N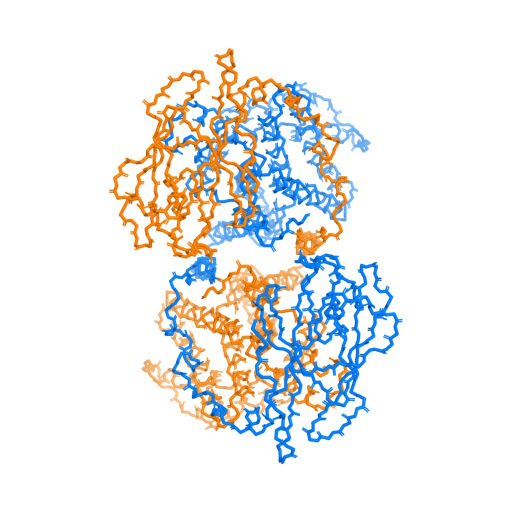 N . TRP A 1 380 ? -20.875 -4.508 -14.578 1 93.38 380 TRP A N 1
ATOM 2933 C CA . TRP A 1 380 ? -19.797 -5.488 -14.562 1 93.38 380 TRP A CA 1
ATOM 2934 C C . TRP A 1 380 ? -20.266 -6.828 -15.125 1 93.38 380 TRP A C 1
ATOM 2936 O O . TRP A 1 380 ? -19.625 -7.391 -16.016 1 93.38 380 TRP A O 1
ATOM 2946 N N . ASN A 1 381 ? -21.391 -7.309 -14.633 1 92.94 381 ASN A N 1
ATOM 2947 C CA . ASN A 1 381 ? -21.938 -8.586 -15.078 1 92.94 381 ASN A CA 1
ATOM 2948 C C . ASN A 1 381 ? -22.281 -8.555 -16.562 1 92.94 381 ASN A C 1
ATOM 2950 O O . ASN A 1 381 ? -22 -9.516 -17.281 1 92.94 381 ASN A O 1
ATOM 2954 N N . THR A 1 382 ? -22.828 -7.469 -16.969 1 93.44 382 THR A N 1
ATOM 2955 C CA . THR A 1 382 ? -23.266 -7.336 -18.359 1 93.44 382 THR A CA 1
ATOM 2956 C C . THR A 1 382 ? -22.078 -7.211 -19.297 1 93.44 382 THR A C 1
ATOM 2958 O O . THR A 1 382 ? -22.047 -7.824 -20.359 1 93.44 382 THR A O 1
ATOM 2961 N N . ALA A 1 383 ? -21.109 -6.414 -18.844 1 90.38 383 ALA A N 1
ATOM 2962 C CA . ALA A 1 383 ? -19.906 -6.215 -19.656 1 90.38 383 ALA A CA 1
ATOM 2963 C C . ALA A 1 383 ? -19.125 -7.52 -19.797 1 90.38 383 ALA A C 1
ATOM 2965 O O . ALA A 1 383 ? -18.531 -7.785 -20.859 1 90.38 383 ALA A O 1
ATOM 2966 N N . ALA A 1 384 ? -19.109 -8.289 -18.766 1 85.44 384 ALA A N 1
ATOM 2967 C CA . ALA A 1 384 ? -18.438 -9.586 -18.828 1 85.44 384 ALA A CA 1
ATOM 2968 C C . ALA A 1 384 ? -19.047 -10.477 -19.906 1 85.44 384 ALA A C 1
ATOM 2970 O O . ALA A 1 384 ? -18.344 -11.148 -20.656 1 85.44 384 ALA A O 1
ATOM 2971 N N . ALA A 1 385 ? -20.359 -10.438 -20 1 85.25 385 ALA A N 1
ATOM 2972 C CA . ALA A 1 385 ? -21.094 -11.297 -20.938 1 85.25 385 ALA A CA 1
ATOM 2973 C C . ALA A 1 385 ? -20.969 -10.781 -22.359 1 85.25 385 ALA A C 1
ATOM 2975 O O . ALA A 1 385 ? -20.891 -11.562 -23.312 1 85.25 385 ALA A O 1
ATOM 2976 N N . ARG A 1 386 ? -20.891 -9.492 -22.484 1 87.94 386 ARG A N 1
ATOM 2977 C CA . ARG A 1 386 ? -21.016 -8.93 -23.828 1 87.94 386 ARG A CA 1
ATOM 2978 C C . ARG A 1 386 ? -19.656 -8.547 -24.391 1 87.94 386 ARG A C 1
ATOM 2980 O O . ARG A 1 386 ? -19.438 -8.641 -25.594 1 87.94 386 ARG A O 1
ATOM 2987 N N . PHE A 1 387 ? -18.75 -8.086 -23.578 1 85.38 387 PHE A N 1
ATOM 2988 C CA . PHE A 1 387 ? -17.516 -7.488 -24.078 1 85.38 387 PHE A CA 1
ATOM 2989 C C . PHE A 1 387 ? -16.297 -8.242 -23.562 1 85.38 387 PHE A C 1
ATOM 2991 O O . PHE A 1 387 ? -15.164 -7.918 -23.938 1 85.38 387 PHE A O 1
ATOM 2998 N N . GLY A 1 388 ? -16.5 -9.148 -22.812 1 82.06 388 GLY A N 1
ATOM 2999 C CA . GLY A 1 388 ? -15.383 -9.945 -22.312 1 82.06 388 GLY A CA 1
ATOM 3000 C C . GLY A 1 388 ? -14.438 -9.156 -21.422 1 82.06 388 GLY A C 1
ATOM 3001 O O . GLY A 1 388 ? -14.867 -8.281 -20.672 1 82.06 388 GLY A O 1
ATOM 3002 N N . PRO A 1 389 ? -13.141 -9.484 -21.453 1 78.38 389 PRO A N 1
ATOM 3003 C CA . PRO A 1 389 ? -12.156 -8.898 -20.547 1 78.38 389 PRO A CA 1
ATOM 3004 C C . PRO A 1 389 ? -12 -7.391 -20.734 1 78.38 389 PRO A C 1
ATOM 3006 O O . PRO A 1 389 ? -11.75 -6.664 -19.781 1 78.38 389 PRO A O 1
ATOM 3009 N N . MET A 1 390 ? -12.141 -6.957 -21.906 1 80.19 390 MET A N 1
ATOM 3010 C CA . MET A 1 390 ? -11.992 -5.523 -22.141 1 80.19 390 MET A CA 1
ATOM 3011 C C . MET A 1 390 ? -13.109 -4.738 -21.469 1 80.19 390 MET A C 1
ATOM 3013 O O . MET A 1 390 ? -12.875 -3.66 -20.922 1 80.19 390 MET A O 1
ATOM 3017 N N . GLY A 1 391 ? -14.352 -5.266 -21.594 1 84.38 391 GLY A N 1
ATOM 3018 C CA . GLY A 1 391 ? -15.453 -4.641 -20.875 1 84.38 391 GLY A CA 1
ATOM 3019 C C . GLY A 1 391 ? -15.258 -4.605 -19.375 1 84.38 391 GLY A C 1
ATOM 3020 O O . GLY A 1 391 ? -15.562 -3.602 -18.734 1 84.38 391 GLY A O 1
ATOM 3021 N N . LEU A 1 392 ? -14.664 -5.629 -18.844 1 84 392 LEU A N 1
ATOM 3022 C CA . LEU A 1 392 ? -14.406 -5.719 -17.422 1 84 392 LEU A CA 1
ATOM 3023 C C . LEU A 1 392 ? -13.383 -4.676 -16.984 1 84 392 LEU A C 1
ATOM 3025 O O . LEU A 1 392 ? -13.492 -4.098 -15.898 1 84 392 LEU A O 1
ATOM 3029 N N . ALA A 1 393 ? -12.43 -4.395 -17.891 1 83.5 393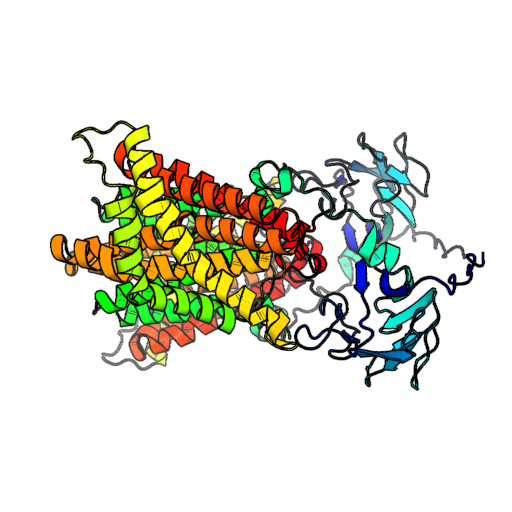 ALA A N 1
ATOM 3030 C CA . ALA A 1 393 ? -11.398 -3.404 -17.578 1 83.5 393 ALA A CA 1
ATOM 3031 C C . ALA A 1 393 ? -12.008 -2.012 -17.422 1 83.5 393 ALA A C 1
ATOM 3033 O O . ALA A 1 393 ? -11.664 -1.287 -16.484 1 83.5 393 ALA A O 1
ATOM 3034 N N . VAL A 1 394 ? -12.891 -1.766 -18.312 1 86.44 394 VAL A N 1
ATOM 3035 C CA . VAL A 1 394 ? -13.492 -0.437 -18.281 1 86.44 394 VAL A CA 1
ATOM 3036 C C . VAL A 1 394 ? -14.367 -0.285 -17.047 1 86.44 394 VAL A C 1
ATOM 3038 O O . VAL A 1 394 ? -14.227 0.681 -16.297 1 86.44 394 VAL A O 1
ATOM 3041 N N . VAL A 1 395 ? -15.195 -1.259 -16.828 1 90.38 395 VAL A N 1
ATOM 3042 C CA . VAL A 1 395 ? -16.141 -1.156 -15.719 1 90.38 395 VAL A CA 1
ATOM 3043 C C . VAL A 1 395 ? -15.391 -1.194 -14.391 1 90.38 395 VAL A C 1
ATOM 3045 O O . VAL A 1 395 ? -15.734 -0.463 -13.461 1 90.38 395 VAL A O 1
ATOM 3048 N N . GLY A 1 396 ? -14.398 -2.049 -14.305 1 90.44 396 GLY A N 1
ATOM 3049 C CA . GLY A 1 396 ? -13.578 -2.088 -13.102 1 90.44 396 GLY A CA 1
ATOM 3050 C C . GLY A 1 396 ? -12.891 -0.767 -12.805 1 90.44 396 GLY A C 1
ATOM 3051 O O . GLY A 1 396 ? -12.836 -0.338 -11.648 1 90.44 396 GLY A O 1
ATOM 3052 N N . SER A 1 397 ? -12.367 -0.092 -13.82 1 88.38 397 SER A N 1
ATOM 3053 C CA . SER A 1 397 ? -11.719 1.203 -13.656 1 88.38 397 SER A CA 1
ATOM 3054 C C . SER A 1 397 ? -12.711 2.266 -13.188 1 88.38 397 SER A C 1
ATOM 3056 O O . SER A 1 397 ? -12.391 3.074 -12.312 1 88.38 397 SER A O 1
ATOM 3058 N N . VAL A 1 398 ? -13.859 2.193 -13.742 1 91.25 398 VAL A N 1
ATOM 3059 C CA . VAL A 1 398 ? -14.898 3.152 -13.367 1 91.25 398 VAL A CA 1
ATOM 3060 C C . VAL A 1 398 ? -15.289 2.947 -11.906 1 91.25 398 VAL A C 1
ATOM 3062 O O . VAL A 1 398 ? -15.43 3.914 -11.148 1 91.25 398 VAL A O 1
ATOM 3065 N N . ALA A 1 399 ? -15.477 1.697 -11.555 1 93.88 399 ALA A N 1
ATOM 3066 C CA . ALA A 1 399 ? -15.828 1.386 -10.172 1 93.88 399 ALA A CA 1
ATOM 3067 C C . ALA A 1 399 ? -14.758 1.896 -9.211 1 93.88 399 ALA A C 1
ATOM 3069 O O . ALA A 1 399 ? -15.078 2.432 -8.141 1 93.88 399 ALA A O 1
ATOM 3070 N N . TYR A 1 400 ? -13.523 1.732 -9.586 1 91.25 400 TYR A N 1
ATOM 3071 C CA . TYR A 1 400 ? -12.43 2.205 -8.742 1 91.25 400 TYR A CA 1
ATOM 3072 C C . TYR A 1 400 ? -12.445 3.725 -8.625 1 91.25 400 TYR A C 1
ATOM 3074 O O . TYR A 1 400 ? -12.203 4.27 -7.543 1 91.25 400 TYR A O 1
ATOM 3082 N N . VAL A 1 401 ? -12.711 4.395 -9.672 1 90.19 401 VAL A N 1
ATOM 3083 C CA . VAL A 1 401 ? -12.797 5.852 -9.672 1 90.19 401 VAL A CA 1
ATOM 3084 C C . VAL A 1 401 ? -13.922 6.301 -8.742 1 90.19 401 VAL A C 1
ATOM 3086 O O . VAL A 1 401 ? -13.758 7.254 -7.977 1 90.19 401 VAL A O 1
ATOM 3089 N N . PHE A 1 402 ? -15.016 5.617 -8.789 1 93.31 402 PHE A N 1
ATOM 3090 C CA . PHE A 1 402 ? -16.125 5.961 -7.914 1 93.31 402 PHE A CA 1
ATOM 3091 C C . PHE A 1 402 ? -15.742 5.793 -6.449 1 93.31 402 PHE A C 1
ATOM 3093 O O . PHE A 1 402 ? -16.031 6.66 -5.625 1 93.31 402 PHE A O 1
ATOM 3100 N N . LEU A 1 403 ? -15.102 4.668 -6.172 1 94.19 403 LEU A N 1
ATOM 3101 C CA . LEU A 1 403 ? -14.688 4.418 -4.797 1 94.19 403 LEU A CA 1
ATOM 3102 C C . LEU A 1 403 ? -13.688 5.473 -4.328 1 94.19 403 LEU A C 1
ATOM 3104 O O . LEU A 1 403 ? -13.836 6.035 -3.242 1 94.19 403 LEU A O 1
ATOM 3108 N N . THR A 1 404 ? -12.672 5.789 -5.125 1 91.12 404 THR A N 1
ATOM 3109 C CA . THR A 1 404 ? -11.625 6.711 -4.715 1 91.12 404 THR A CA 1
ATOM 3110 C C . THR A 1 404 ? -12.164 8.133 -4.602 1 91.12 404 THR A C 1
ATOM 3112 O O . THR A 1 404 ? -11.781 8.875 -3.695 1 91.12 404 THR A O 1
ATOM 3115 N N . ALA A 1 405 ? -13.047 8.484 -5.504 1 90.44 405 ALA A N 1
ATOM 3116 C CA . ALA A 1 405 ? -13.688 9.789 -5.391 1 90.44 405 ALA A CA 1
ATOM 3117 C C . ALA A 1 405 ? -14.484 9.891 -4.094 1 90.44 405 ALA A C 1
ATOM 3119 O O . ALA A 1 405 ? -14.469 10.93 -3.428 1 90.44 405 ALA A O 1
ATOM 3120 N N . ALA A 1 406 ? -15.18 8.852 -3.811 1 94.25 406 ALA A N 1
ATOM 3121 C CA . ALA A 1 406 ? -15.945 8.82 -2.564 1 94.25 406 ALA A CA 1
ATOM 3122 C C . ALA A 1 406 ? -15.023 8.953 -1.354 1 94.25 406 ALA A C 1
ATOM 3124 O O . ALA A 1 406 ? -15.336 9.672 -0.403 1 94.25 406 ALA A O 1
ATOM 3125 N N . ILE A 1 407 ? -13.914 8.242 -1.375 1 92.31 407 ILE A N 1
ATOM 3126 C CA . ILE A 1 407 ? -12.961 8.281 -0.271 1 92.31 407 ILE A CA 1
ATOM 3127 C C . ILE A 1 407 ? -12.414 9.703 -0.111 1 92.31 407 ILE A C 1
ATOM 3129 O O . ILE A 1 407 ? -12.375 10.234 1 1 92.31 407 ILE A O 1
ATOM 3133 N N . LEU A 1 408 ? -12.07 10.289 -1.185 1 86.19 408 LEU A N 1
ATOM 3134 C CA . LEU A 1 408 ? -11.508 11.641 -1.131 1 86.19 408 LEU A CA 1
ATOM 3135 C C . LEU A 1 408 ? -12.539 12.641 -0.613 1 86.19 408 LEU A C 1
ATOM 3137 O O . LEU A 1 408 ? -12.211 13.508 0.196 1 86.19 408 LEU A O 1
ATOM 3141 N N . LYS A 1 409 ? -13.703 12.484 -1.096 1 88.19 409 LYS A N 1
ATOM 3142 C CA . LYS A 1 409 ? -14.766 13.359 -0.614 1 88.19 409 LYS A CA 1
ATOM 3143 C C . LYS A 1 409 ? -15.047 13.125 0.866 1 88.19 409 LYS A C 1
ATOM 3145 O O . LYS A 1 409 ? -15.273 14.07 1.623 1 88.19 409 LYS A O 1
ATOM 3150 N N . ALA A 1 410 ? -15.086 11.891 1.219 1 91.75 410 ALA A N 1
ATOM 3151 C CA . ALA A 1 410 ? -15.305 11.531 2.617 1 91.75 410 ALA A CA 1
ATOM 3152 C C . ALA A 1 410 ? -14.227 12.133 3.516 1 91.75 410 ALA A C 1
ATOM 3154 O O . ALA A 1 410 ? -14.523 12.602 4.617 1 91.75 410 ALA A O 1
ATOM 3155 N N . ARG A 1 411 ? -13.039 12.094 3.053 1 83.69 411 ARG A N 1
ATOM 3156 C CA . ARG A 1 411 ? -11.945 12.695 3.811 1 83.69 411 ARG A CA 1
ATOM 3157 C C . ARG A 1 411 ? -12.172 14.188 4.023 1 83.69 411 ARG A C 1
ATOM 3159 O O . ARG A 1 411 ? -11.859 14.719 5.086 1 83.69 411 ARG A O 1
ATOM 3166 N N . GLN A 1 412 ? -12.703 14.773 3.062 1 79.06 412 GLN A N 1
ATOM 3167 C CA . GLN A 1 412 ? -12.984 16.203 3.152 1 79.06 412 GLN A CA 1
ATOM 3168 C C . GLN A 1 412 ? -14.109 16.484 4.148 1 79.06 412 GLN A C 1
ATOM 3170 O O . GLN A 1 412 ? -14.117 17.516 4.809 1 79.06 412 GLN A O 1
ATOM 3175 N N . LEU A 1 413 ? -14.984 15.586 4.203 1 80.38 413 LEU A N 1
ATOM 3176 C CA . LEU A 1 413 ? -16.156 15.773 5.047 1 80.38 413 LEU A CA 1
ATOM 3177 C C . LEU A 1 413 ? -15.867 15.344 6.484 1 80.38 413 LEU A C 1
ATOM 3179 O O . LEU A 1 413 ? -16.641 15.648 7.395 1 80.38 413 LEU A O 1
ATOM 3183 N N . SER A 1 414 ? -14.734 14.656 6.637 1 79.38 414 SER A N 1
ATOM 3184 C CA . SER A 1 414 ? -14.445 14.07 7.941 1 79.38 414 SER A CA 1
ATOM 3185 C C . SER A 1 414 ? -14.117 15.141 8.969 1 79.38 414 SER A C 1
ATOM 3187 O O . SER A 1 414 ? -13.281 16.016 8.719 1 79.38 414 SER A O 1
ATOM 3189 N N . PRO A 1 415 ? -14.859 15.125 10.016 1 59.41 415 PRO A N 1
ATOM 3190 C CA . PRO A 1 415 ? -14.531 16.078 11.078 1 59.41 415 PRO A CA 1
ATOM 3191 C C . PRO A 1 415 ? -13.125 15.867 11.648 1 59.41 415 PRO A C 1
ATOM 3193 O O . PRO A 1 415 ? -12.555 16.797 12.234 1 59.41 415 PRO A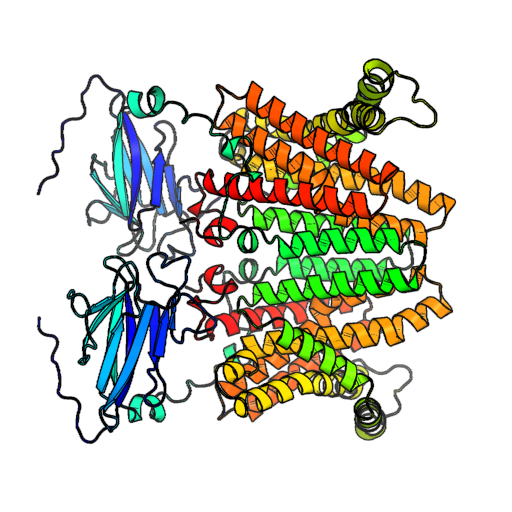 O 1
ATOM 3196 N N . THR A 1 416 ? -12.68 14.648 11.539 1 52 416 THR A N 1
ATOM 3197 C CA . THR A 1 416 ? -11.352 14.32 12.047 1 52 416 THR A CA 1
ATOM 3198 C C . THR A 1 416 ? -10.32 14.336 10.922 1 52 416 THR A C 1
ATOM 3200 O O . THR A 1 416 ? -9.312 13.633 10.984 1 52 416 THR A O 1
ATOM 3203 N N . ARG A 1 417 ? -10.766 15.07 9.883 1 53.97 417 ARG A N 1
ATOM 3204 C CA . ARG A 1 417 ? -9.945 15.109 8.68 1 53.97 417 ARG A CA 1
ATOM 3205 C C . ARG A 1 417 ? -8.469 15.258 9.031 1 53.97 417 ARG A C 1
ATOM 3207 O O . ARG A 1 417 ? -7.609 14.633 8.398 1 53.97 417 ARG A O 1
ATOM 3214 N N . SER A 1 418 ? -8.305 16.078 9.984 1 45.88 418 SER A N 1
ATOM 3215 C CA . SER A 1 418 ? -6.926 16.375 10.344 1 45.88 418 SER A CA 1
ATOM 3216 C C . SER A 1 418 ? -6.219 15.141 10.898 1 45.88 418 SER A C 1
ATOM 3218 O O . SER A 1 418 ? -4.988 15.062 10.867 1 45.88 418 SER A O 1
ATOM 3220 N N . GLN A 1 419 ? -7.188 14.227 11.352 1 41.5 419 GLN A N 1
ATOM 3221 C CA . GLN A 1 419 ? -6.637 13.031 11.977 1 41.5 419 GLN A CA 1
ATOM 3222 C C . GLN A 1 419 ? -6.453 11.906 10.953 1 41.5 419 GLN A C 1
ATOM 3224 O O . GLN A 1 419 ? -5.828 10.891 11.25 1 41.5 419 GLN A O 1
ATOM 3229 N N . ASN A 1 420 ? -7.141 12.203 9.875 1 44.78 420 ASN A N 1
ATOM 3230 C CA . ASN A 1 420 ? -7.164 11.133 8.883 1 44.78 420 ASN A CA 1
ATOM 3231 C C . ASN A 1 420 ? -5.785 10.898 8.273 1 44.78 420 ASN A C 1
ATOM 3233 O O . ASN A 1 420 ? -5.109 11.852 7.875 1 44.78 420 ASN A O 1
ATOM 3237 N N . PHE A 1 421 ? -5.418 9.734 8.555 1 41.34 421 PHE A N 1
ATOM 3238 C CA . PHE A 1 421 ? -4.09 9.328 8.117 1 41.34 421 PHE A CA 1
ATOM 3239 C C . PHE A 1 421 ? -3.842 9.75 6.676 1 41.34 421 PHE A C 1
ATOM 3241 O O . PHE A 1 421 ? -2.768 10.258 6.348 1 41.34 421 PHE A O 1
ATOM 3248 N N . ALA A 1 422 ? -4.961 9.562 5.945 1 41.56 422 ALA A N 1
ATOM 3249 C CA . ALA A 1 422 ? -4.82 9.836 4.516 1 41.56 422 ALA A CA 1
ATOM 3250 C C . ALA A 1 422 ? -4.77 11.336 4.246 1 41.56 422 ALA A C 1
ATOM 3252 O O . ALA A 1 422 ? -4.055 11.789 3.35 1 41.56 422 ALA A O 1
ATOM 3253 N N . THR A 1 423 ? -5.645 12.062 4.969 1 39.84 423 THR A N 1
ATOM 3254 C CA . THR A 1 423 ? -5.672 13.508 4.812 1 39.84 423 THR A CA 1
ATOM 3255 C C . THR A 1 423 ? -4.375 14.133 5.32 1 39.84 423 THR A C 1
ATOM 3257 O O . THR A 1 423 ? -3.936 15.164 4.812 1 39.84 423 THR A O 1
ATOM 3260 N N . ARG A 1 424 ? -4.078 13.656 6.383 1 37.28 424 ARG A N 1
ATOM 3261 C CA . ARG A 1 424 ? -2.816 14.156 6.914 1 37.28 424 ARG A CA 1
ATOM 3262 C C . ARG A 1 424 ? -1.694 14.008 5.891 1 37.28 424 ARG A C 1
ATOM 3264 O O . ARG A 1 424 ? -0.758 14.805 5.863 1 37.28 424 ARG A O 1
ATOM 3271 N N . PHE A 1 425 ? -1.9 12.891 5.207 1 34.94 425 PHE A N 1
ATOM 3272 C CA . PHE A 1 425 ? -0.909 12.609 4.176 1 34.94 425 PHE A CA 1
ATOM 3273 C C . PHE A 1 425 ? -1.158 13.469 2.939 1 34.94 425 PHE A C 1
ATOM 3275 O O . PHE A 1 425 ? -0.216 13.852 2.24 1 34.94 425 PHE A O 1
ATOM 3282 N N . TYR A 1 426 ? -2.557 13.555 2.641 1 34.94 426 TYR A N 1
ATOM 3283 C CA . TYR A 1 426 ? -2.918 14.359 1.479 1 34.94 426 TYR A CA 1
ATOM 3284 C C . TYR A 1 426 ? -3.504 15.695 1.907 1 34.94 426 TYR A C 1
ATOM 3286 O O . TYR A 1 426 ? -4.637 15.766 2.387 1 34.94 426 TYR A O 1
ATOM 3294 N N . GLY A 1 427 ? -2.857 16.406 2.631 1 31.88 427 GLY A N 1
ATOM 3295 C CA . GLY A 1 427 ? -3.266 17.719 3.119 1 31.88 427 GLY A CA 1
ATOM 3296 C C . GLY A 1 427 ? -4.25 18.422 2.203 1 31.88 427 GLY A C 1
ATOM 3297 O O . GLY A 1 427 ? -3.984 18.594 1.011 1 31.88 427 GLY A O 1
ATOM 3298 N N . TYR A 1 428 ? -5.543 18.125 2.459 1 30.5 428 TYR A N 1
ATOM 3299 C CA . TYR A 1 428 ? -6.574 18.953 1.843 1 30.5 428 TYR A CA 1
ATOM 3300 C C . TYR A 1 428 ? -6.391 20.422 2.219 1 30.5 428 TYR A C 1
ATOM 3302 O O . TYR A 1 428 ? -6.273 20.766 3.398 1 30.5 428 TYR A O 1
ATOM 3310 N N . ARG A 1 429 ? -5.574 21.203 1.533 1 28.98 429 ARG A N 1
ATOM 3311 C CA . ARG A 1 429 ? -5.934 22.625 1.434 1 28.98 429 ARG A CA 1
ATOM 3312 C C . ARG A 1 429 ? -7.352 22.781 0.892 1 28.98 429 ARG A C 1
ATOM 3314 O O . ARG A 1 429 ? -7.742 22.109 -0.058 1 28.98 429 ARG A O 1
ATOM 3321 N N . MET B 1 1 ? -6.551 45.625 22.281 1 23.69 1 MET B N 1
ATOM 3322 C CA . MET B 1 1 ? -7.957 45.969 22.094 1 23.69 1 MET B CA 1
ATOM 3323 C C . MET B 1 1 ? -8.859 44.844 22.547 1 23.69 1 MET B C 1
ATOM 3325 O O . MET B 1 1 ? -8.664 43.688 22.156 1 23.69 1 MET B O 1
ATOM 3329 N N . ASN B 1 2 ? -9.516 45.031 23.703 1 26.22 2 ASN B N 1
ATOM 3330 C CA . ASN B 1 2 ? -10.477 44.219 24.453 1 26.22 2 ASN B CA 1
ATOM 3331 C C . ASN B 1 2 ? -11.594 43.688 23.562 1 26.22 2 ASN B C 1
ATOM 3333 O O . ASN B 1 2 ? -12.438 44.469 23.094 1 26.22 2 ASN B O 1
ATOM 3337 N N . ARG B 1 3 ? -11.344 42.875 22.719 1 36.75 3 ARG B N 1
ATOM 3338 C CA . ARG B 1 3 ? -12.477 42.312 21.969 1 36.75 3 ARG B CA 1
ATOM 3339 C C . ARG B 1 3 ? -13.688 42.156 22.875 1 36.75 3 ARG B C 1
ATOM 3341 O O . ARG B 1 3 ? -13.555 41.719 24.031 1 36.75 3 ARG B O 1
ATOM 3348 N N . ASP B 1 4 ? -14.703 42.844 22.562 1 36.97 4 ASP B N 1
ATOM 3349 C CA . ASP B 1 4 ? -16.016 43.125 23.156 1 36.97 4 ASP B CA 1
ATOM 3350 C C . ASP B 1 4 ? -16.688 41.844 23.625 1 36.97 4 ASP B C 1
ATOM 3352 O O . ASP B 1 4 ? -16.891 40.906 22.828 1 36.97 4 ASP B O 1
ATOM 3356 N N . ARG B 1 5 ? -16.438 41.375 24.859 1 45.81 5 ARG B N 1
ATOM 3357 C CA . ARG B 1 5 ? -17.156 40.438 25.719 1 45.81 5 ARG B CA 1
ATOM 3358 C C . ARG B 1 5 ? -18.672 40.688 25.656 1 45.81 5 ARG B C 1
ATOM 3360 O O . ARG B 1 5 ? -19.203 41.469 26.422 1 45.81 5 ARG B O 1
ATOM 3367 N N . SER B 1 6 ? -19.203 40.875 24.516 1 44.34 6 SER B N 1
ATOM 3368 C CA . SER B 1 6 ? -20.641 41.031 24.578 1 44.34 6 SER B CA 1
ATOM 3369 C C . SER B 1 6 ? -21.297 40 25.484 1 44.34 6 SER B C 1
ATOM 3371 O O . SER B 1 6 ? -20.938 38.812 25.438 1 44.34 6 SER B O 1
ATOM 3373 N N . PRO B 1 7 ? -21.969 40.344 26.516 1 51.66 7 PRO B N 1
ATOM 3374 C CA . PRO B 1 7 ? -22.625 39.469 27.484 1 51.66 7 PRO B CA 1
ATOM 3375 C C . PRO B 1 7 ? -23.516 38.438 26.812 1 51.66 7 PRO B C 1
ATOM 3377 O O . PRO B 1 7 ? -24.109 38.688 25.75 1 51.66 7 PRO B O 1
ATOM 3380 N N . LEU B 1 8 ? -23.219 37.156 27 1 57.34 8 LEU B N 1
ATOM 3381 C CA . LEU B 1 8 ? -24.078 36.062 26.531 1 57.34 8 LEU B CA 1
ATOM 3382 C C . LEU B 1 8 ? -25.547 36.375 26.812 1 57.34 8 LEU B C 1
ATOM 3384 O O . LEU B 1 8 ? -25.875 36.938 27.875 1 57.34 8 LEU B O 1
ATOM 3388 N N . ASN B 1 9 ? -26.391 36.656 25.859 1 55.78 9 ASN B N 1
ATOM 3389 C CA . ASN B 1 9 ? -27.828 36.812 26.047 1 55.78 9 ASN B CA 1
ATOM 3390 C C . ASN B 1 9 ? -28.406 35.719 26.938 1 55.78 9 ASN B C 1
ATOM 3392 O O . ASN B 1 9 ? -28.375 34.531 26.562 1 55.78 9 ASN B O 1
ATOM 3396 N N . PRO B 1 10 ? -28.875 35.938 28.094 1 55.34 10 PRO B N 1
ATOM 3397 C CA . PRO B 1 10 ? -29.375 34.938 29.047 1 55.34 10 PRO B CA 1
ATOM 3398 C C . PRO B 1 10 ? -30.578 34.188 28.516 1 55.34 10 PRO B C 1
ATOM 3400 O O . PRO B 1 10 ? -30.969 33.156 29.094 1 55.34 10 PRO B O 1
ATOM 3403 N N . ARG B 1 11 ? -31.234 34.594 27.438 1 59.12 11 ARG B N 1
ATOM 3404 C CA . ARG B 1 11 ? -32.406 33.906 26.906 1 59.12 11 ARG B CA 1
ATOM 3405 C C . ARG B 1 11 ? -32 32.781 25.938 1 59.12 11 ARG B C 1
ATOM 3407 O O . ARG B 1 11 ? -32.844 32 25.5 1 59.12 11 ARG B O 1
ATOM 3414 N N . LEU B 1 12 ? -30.672 32.75 25.609 1 57.72 12 LEU B N 1
ATOM 3415 C CA . LEU B 1 12 ? -30.25 31.719 24.641 1 57.72 12 LEU B CA 1
ATOM 3416 C C . LEU B 1 12 ? -29.469 30.609 25.328 1 57.72 12 LEU B C 1
ATOM 3418 O O . LEU B 1 12 ? -28.812 30.844 26.344 1 57.72 12 LEU B O 1
ATOM 3422 N N . THR B 1 13 ? -29.703 29.406 24.844 1 64 13 THR B N 1
ATOM 3423 C CA . THR B 1 13 ? -28.922 28.266 25.266 1 64 13 THR B CA 1
ATOM 3424 C C . THR B 1 13 ? -27.625 28.156 24.453 1 64 13 THR B C 1
ATOM 3426 O O . THR B 1 13 ? -27.656 28.281 23.234 1 64 13 THR B O 1
ATOM 3429 N N . TYR B 1 14 ? -26.516 28.203 25.188 1 63.78 14 TYR B N 1
ATOM 3430 C CA . TYR B 1 14 ? -25.219 28.188 24.516 1 63.78 14 TYR B CA 1
ATOM 3431 C C . TYR B 1 14 ? -24.547 26.828 24.641 1 63.78 14 TYR B C 1
ATOM 3433 O O . TYR B 1 14 ? -24.734 26.125 25.641 1 63.78 14 TYR B O 1
ATOM 3441 N N . ALA B 1 15 ? -23.938 26.453 23.484 1 71.69 15 ALA B N 1
ATOM 3442 C CA . ALA B 1 15 ? -23.031 25.312 23.5 1 71.69 15 ALA B CA 1
ATOM 3443 C C . ALA B 1 15 ? -21.578 25.75 23.625 1 71.69 15 ALA B C 1
ATOM 3445 O O . ALA B 1 15 ? -21.188 26.797 23.078 1 71.69 15 ALA B O 1
ATOM 3446 N N . GLY B 1 16 ? -20.812 25.109 24.484 1 75.5 16 GLY B N 1
ATOM 3447 C CA . GLY B 1 16 ? -19.375 25.359 24.609 1 75.5 16 GLY B CA 1
ATOM 3448 C C . GLY B 1 16 ? -18.562 24.688 23.531 1 75.5 16 GLY B C 1
ATOM 3449 O O . GLY B 1 16 ? -18.812 23.531 23.172 1 75.5 16 GLY B O 1
ATOM 3450 N N . VAL B 1 17 ? -17.734 25.547 22.875 1 79.44 17 VAL B N 1
ATOM 3451 C CA . VAL B 1 17 ? -16.844 25.047 21.828 1 79.44 17 VAL B CA 1
ATOM 3452 C C . VAL B 1 17 ? -15.398 25.406 22.156 1 79.44 17 VAL B C 1
ATOM 3454 O O . VAL B 1 17 ? -15.117 26.516 22.625 1 79.44 17 VAL B O 1
ATOM 3457 N N . LEU B 1 18 ? -14.539 24.375 22.078 1 82.38 18 LEU B N 1
ATOM 3458 C CA . LEU B 1 18 ? -13.102 24.625 22.141 1 82.38 18 LEU B CA 1
ATOM 3459 C C . LEU B 1 18 ? -12.508 24.734 20.75 1 82.38 18 LEU B C 1
ATOM 3461 O O . LEU B 1 18 ? -12.5 23.766 19.984 1 82.38 18 LEU B O 1
ATOM 3465 N N . ARG B 1 19 ? -12.125 25.891 20.406 1 77.94 19 ARG B N 1
ATOM 3466 C CA . ARG B 1 19 ? -11.523 26.125 19.109 1 77.94 19 ARG B CA 1
ATOM 3467 C C . ARG B 1 19 ? -10 26.141 19.203 1 77.94 19 ARG B C 1
ATOM 3469 O O . ARG B 1 19 ? -9.422 26.891 19.984 1 77.94 19 ARG B O 1
ATOM 3476 N N . GLN B 1 20 ? -9.422 25.234 18.422 1 75.25 20 GLN B N 1
ATOM 3477 C CA . GLN B 1 20 ? -7.961 25.281 18.359 1 75.25 20 GLN B CA 1
ATOM 3478 C C . GLN B 1 20 ? -7.473 26.484 17.562 1 75.25 20 GLN B C 1
ATOM 3480 O O . GLN B 1 20 ? -7.809 26.625 16.375 1 75.25 20 GLN B O 1
ATOM 3485 N N . VAL B 1 21 ? -6.738 27.328 18.172 1 68.69 21 VAL B N 1
ATOM 3486 C CA . VAL B 1 21 ? -6.336 28.578 17.531 1 68.69 21 VAL B CA 1
ATOM 3487 C C . VAL B 1 21 ? -4.867 28.5 17.109 1 68.69 21 VAL B C 1
ATOM 3489 O O . VAL B 1 21 ? -4.418 29.25 16.25 1 68.69 21 VAL B O 1
ATOM 3492 N N . SER B 1 22 ? -4.043 27.688 17.641 1 65.44 22 SER B N 1
ATOM 3493 C CA . SER B 1 22 ? -2.635 27.562 17.281 1 65.44 22 SER B CA 1
ATOM 3494 C C . SER B 1 22 ? -2.199 26.094 17.234 1 65.44 22 SER B C 1
ATOM 3496 O O . SER B 1 22 ? -1.921 25.5 18.281 1 65.44 22 SER B O 1
ATOM 3498 N N . PRO B 1 23 ? -2.018 25.531 16.156 1 56.16 23 PRO B N 1
ATOM 3499 C CA . PRO B 1 23 ? -2.5 26 14.852 1 56.16 23 PRO B CA 1
ATOM 3500 C C . PRO B 1 23 ? -4.023 25.938 14.734 1 56.16 23 PRO B C 1
ATOM 3502 O O . PRO B 1 23 ? -4.676 25.203 15.492 1 56.16 23 PRO B O 1
ATOM 3505 N N . GLU B 1 24 ? -4.516 26.938 13.906 1 52.38 24 GLU B N 1
ATOM 3506 C CA . GLU B 1 24 ? -5.961 26.891 13.703 1 52.38 24 GLU B CA 1
ATOM 3507 C C . GLU B 1 24 ? -6.387 25.562 13.094 1 52.38 24 GLU B C 1
ATOM 3509 O O . GLU B 1 24 ? -5.988 25.234 11.977 1 52.38 24 GLU B O 1
ATOM 3514 N N . MET B 1 25 ? -6.785 24.906 13.977 1 56.38 25 MET B N 1
ATOM 3515 C CA . MET B 1 25 ? -7.359 23.641 13.531 1 56.38 25 MET B CA 1
ATOM 3516 C C . MET B 1 25 ? -8.875 23.641 13.688 1 56.38 25 MET B C 1
ATOM 3518 O O . MET B 1 25 ? -9.492 24.703 13.789 1 56.38 25 MET B O 1
ATOM 3522 N N . GLY B 1 26 ? -9.633 22.625 13.984 1 58.09 26 GLY B N 1
ATOM 3523 C CA . GLY B 1 26 ? -11.078 22.484 14.094 1 58.09 26 GLY B CA 1
ATOM 3524 C C . GLY B 1 26 ? -11.617 22.859 15.461 1 58.09 26 GLY B C 1
ATOM 3525 O O . GLY B 1 26 ? -10.891 23.422 16.297 1 58.09 26 GLY B O 1
ATOM 3526 N N . GLN B 1 27 ? -12.891 23.031 15.562 1 62.94 27 GLN B N 1
ATOM 3527 C CA . GLN B 1 27 ? -13.602 23.266 16.812 1 62.94 27 GLN B CA 1
ATOM 3528 C C . GLN B 1 27 ? -14.164 21.969 17.391 1 62.94 27 GLN B C 1
ATOM 3530 O O . GLN B 1 27 ? -14.461 21.031 16.641 1 62.94 27 GLN B O 1
ATOM 3535 N N . PHE B 1 28 ? -14 21.891 18.688 1 70.56 28 PHE B N 1
ATOM 3536 C CA . PHE B 1 28 ? -14.508 20.734 19.406 1 70.56 28 PHE B CA 1
ATOM 3537 C C . PHE B 1 28 ? -15.672 21.125 20.312 1 70.56 28 PHE B C 1
ATOM 3539 O O . PHE B 1 28 ? -15.562 22.047 21.109 1 70.56 28 PHE B O 1
ATOM 3546 N N . TRP B 1 29 ? -16.781 20.375 20.047 1 67.31 29 TRP B N 1
ATOM 3547 C CA . TRP B 1 29 ? -17.938 20.625 20.906 1 67.31 29 TRP B CA 1
ATOM 3548 C C . TRP B 1 29 ? -17.75 19.984 22.266 1 67.31 29 TRP B C 1
ATOM 3550 O O . TRP B 1 29 ? -17.297 18.844 22.375 1 67.31 29 TRP B O 1
ATOM 3560 N N . LEU B 1 30 ? -18.078 20.812 23.25 1 76.81 30 LEU B N 1
ATOM 3561 C CA . LEU B 1 30 ? -17.938 20.312 24.609 1 76.81 30 LEU B CA 1
ATOM 3562 C C . LEU B 1 30 ? -19.266 19.734 25.109 1 76.81 30 LEU B C 1
ATOM 3564 O O . LEU B 1 30 ? -20.328 20.344 24.906 1 76.81 30 LEU B O 1
ATOM 3568 N N . SER B 1 31 ? -19.172 18.594 25.625 1 71.81 31 SER B N 1
ATOM 3569 C CA . SER B 1 31 ? -20.344 17.938 26.203 1 71.81 31 SER B CA 1
ATOM 3570 C C . SER B 1 31 ? -20.656 18.5 27.594 1 71.81 31 SER B C 1
ATOM 3572 O O . SER B 1 31 ? -19.75 18.734 28.391 1 71.81 31 SER B O 1
ATOM 3574 N N . GLN B 1 32 ? -21.984 18.734 27.844 1 70.88 32 GLN B N 1
ATOM 3575 C CA . GLN B 1 32 ? -22.391 19.156 29.172 1 70.88 32 GLN B CA 1
ATOM 3576 C C . GLN B 1 32 ? -22.562 17.969 30.109 1 70.88 32 GLN B C 1
ATOM 3578 O O . GLN B 1 32 ? -22.578 18.125 31.344 1 70.88 32 GLN B O 1
ATOM 3583 N N . GLU B 1 33 ? -22.719 16.891 29.5 1 67.88 33 GLU B N 1
ATOM 3584 C CA . GLU B 1 33 ? -23.031 15.711 30.297 1 67.88 33 GLU B CA 1
ATOM 3585 C C . GLU B 1 33 ? -21.766 14.906 30.594 1 67.88 33 GLU B C 1
ATOM 3587 O O . GLU B 1 33 ? -21.625 14.352 31.688 1 67.88 33 GLU B O 1
ATOM 3592 N N . ASP B 1 34 ? -20.859 14.898 29.672 1 69.75 34 ASP B N 1
ATOM 3593 C CA . ASP B 1 34 ? -19.688 14.047 29.828 1 69.75 34 ASP B CA 1
ATOM 3594 C C . ASP B 1 34 ? -18.406 14.875 29.984 1 69.75 34 ASP B C 1
ATOM 3596 O O . ASP B 1 34 ? -18.359 16.031 29.562 1 69.75 34 ASP B O 1
ATOM 3600 N N . VAL B 1 35 ? -17.453 14.219 30.656 1 80.81 35 VAL B N 1
ATOM 3601 C CA . VAL B 1 35 ? -16.125 14.812 30.766 1 80.81 35 VAL B CA 1
ATOM 3602 C C . VAL B 1 35 ? -15.422 14.766 29.406 1 80.81 35 VAL B C 1
ATOM 3604 O O . VAL B 1 35 ? -15.555 13.797 28.672 1 80.81 35 VAL B O 1
ATOM 3607 N N . THR B 1 36 ? -14.852 15.875 29.016 1 82.94 36 THR B N 1
ATOM 3608 C CA . THR B 1 36 ? -14.047 15.938 27.797 1 82.94 36 THR B CA 1
ATOM 3609 C C . THR B 1 36 ? -12.562 15.836 28.125 1 82.94 36 THR B C 1
ATOM 3611 O O . THR B 1 36 ? -12.008 16.703 28.812 1 82.94 36 THR B O 1
ATOM 3614 N N . ILE B 1 37 ? -11.961 14.75 27.703 1 86.12 37 ILE B N 1
ATOM 3615 C CA . ILE B 1 37 ? -10.531 14.57 27.922 1 86.12 37 ILE B CA 1
ATOM 3616 C C . ILE B 1 37 ? -9.766 14.969 26.656 1 86.12 37 ILE B C 1
ATOM 3618 O O . ILE B 1 37 ? -10.148 14.594 25.547 1 86.12 37 ILE B O 1
ATOM 3622 N N . ILE B 1 38 ? -8.773 15.82 26.875 1 87.44 38 ILE B N 1
ATOM 3623 C CA . ILE B 1 38 ? -7.887 16.234 25.797 1 87.44 38 ILE B CA 1
ATOM 3624 C C . ILE B 1 38 ? -6.531 15.562 25.953 1 87.44 38 ILE B C 1
ATOM 3626 O O . ILE B 1 38 ? -5.961 15.523 27.031 1 87.44 38 ILE B O 1
ATOM 3630 N N . GLY B 1 39 ? -6.031 15.023 24.891 1 86.12 39 GLY B N 1
ATOM 3631 C CA . GLY B 1 39 ? -4.727 14.383 24.906 1 86.12 39 GLY B CA 1
ATOM 3632 C C . GLY B 1 39 ? -4.375 13.727 23.578 1 86.12 39 GLY B C 1
ATOM 3633 O O . GLY B 1 39 ? -4.949 14.055 22.547 1 86.12 39 GLY B O 1
ATOM 3634 N N . ARG B 1 40 ? -3.41 12.789 23.672 1 79.44 40 ARG B N 1
ATOM 3635 C CA . ARG B 1 40 ? -2.891 12.18 22.453 1 79.44 40 ARG B CA 1
ATOM 3636 C C . ARG B 1 40 ? -3.488 10.789 22.234 1 79.44 40 ARG B C 1
ATOM 3638 O O . ARG B 1 40 ? -3.408 10.242 21.141 1 79.44 40 ARG B O 1
ATOM 3645 N N . ASP B 1 41 ? -4.094 10.266 23.266 1 71.56 41 ASP B N 1
ATOM 3646 C CA . ASP B 1 41 ? -4.637 8.914 23.172 1 71.56 41 ASP B CA 1
ATOM 3647 C C . ASP B 1 41 ? -5.945 8.906 22.375 1 71.56 41 ASP B C 1
ATOM 3649 O O . ASP B 1 41 ? -6.965 9.414 22.859 1 71.56 41 ASP B O 1
ATOM 3653 N N . PRO B 1 42 ? -5.953 8.273 21.281 1 64.06 42 PRO B N 1
ATOM 3654 C CA . PRO B 1 42 ? -7.172 8.297 20.469 1 64.06 42 PRO B CA 1
ATOM 3655 C C . PRO B 1 42 ? -8.281 7.426 21.031 1 64.06 42 PRO B C 1
ATOM 3657 O O . PRO B 1 42 ? -9.453 7.598 20.688 1 64.06 42 PRO B O 1
ATOM 3660 N N . ASN B 1 43 ? -8 6.617 21.875 1 60.12 43 ASN B N 1
ATOM 3661 C CA . ASN B 1 43 ? -9 5.688 22.391 1 60.12 43 ASN B CA 1
ATOM 3662 C C . ASN B 1 43 ? -9.781 6.301 23.547 1 60.12 43 ASN B C 1
ATOM 3664 O O . ASN B 1 43 ? -10.953 5.984 23.75 1 60.12 43 ASN B O 1
ATOM 3668 N N . THR B 1 44 ? -9.133 7.215 24.234 1 64.12 44 THR B N 1
ATOM 3669 C CA . THR B 1 44 ? -9.758 7.66 25.484 1 64.12 44 THR B CA 1
ATOM 3670 C C . THR B 1 44 ? -10.008 9.164 25.438 1 64.12 44 THR B C 1
ATOM 3672 O O . THR B 1 44 ? -10.875 9.664 26.156 1 64.12 44 THR B O 1
ATOM 3675 N N . CYS B 1 45 ? -9.312 9.789 24.641 1 74.5 45 CYS B N 1
ATOM 3676 C CA . CYS B 1 45 ? -9.469 11.242 24.609 1 74.5 45 CYS B CA 1
ATOM 3677 C C . CYS B 1 45 ? -10.602 11.648 23.688 1 74.5 45 CYS B C 1
ATOM 3679 O O . CYS B 1 45 ? -10.836 11 22.656 1 74.5 45 CYS B O 1
ATOM 3681 N N . HIS B 1 46 ? -11.375 12.602 24.109 1 70.38 46 HIS B N 1
ATOM 3682 C CA . HIS B 1 46 ? -12.438 13.18 23.281 1 70.38 46 HIS B CA 1
ATOM 3683 C C . HIS B 1 46 ? -11.867 14.125 22.234 1 70.38 46 HIS B C 1
ATOM 3685 O O . HIS B 1 46 ? -12.367 14.188 21.109 1 70.38 46 HIS B O 1
ATOM 3691 N N . ILE B 1 47 ? -10.898 14.859 22.703 1 75.5 47 ILE B N 1
ATOM 3692 C CA . ILE B 1 47 ? -10.117 15.695 21.797 1 75.5 47 ILE B CA 1
ATOM 3693 C C . ILE B 1 47 ? -8.719 15.109 21.641 1 75.5 47 ILE B C 1
ATOM 3695 O O . ILE B 1 47 ? -7.895 15.188 22.547 1 75.5 47 ILE B O 1
ATOM 3699 N N . VAL B 1 48 ? -8.602 14.523 20.5 1 72.12 48 VAL B N 1
ATOM 3700 C CA . VAL B 1 48 ? -7.352 13.812 20.266 1 72.12 48 VAL B CA 1
ATOM 3701 C C . VAL B 1 48 ? -6.402 14.68 19.453 1 72.12 48 VAL B C 1
ATOM 3703 O O . VAL B 1 48 ? -6.75 15.117 18.344 1 72.12 48 VAL B O 1
ATOM 3706 N N . LEU B 1 49 ? -5.328 14.906 20.109 1 72.25 49 LEU B N 1
ATOM 3707 C CA . LEU B 1 49 ? -4.297 15.68 19.422 1 72.25 49 LEU B CA 1
ATOM 3708 C C . LEU B 1 49 ? -3.254 14.758 18.797 1 72.25 49 LEU B C 1
ATOM 3710 O O . LEU B 1 49 ? -2.959 13.688 19.328 1 72.25 49 LEU B O 1
ATOM 3714 N N . ASP B 1 50 ? -2.846 15.141 17.672 1 64.69 50 ASP B N 1
ATOM 3715 C CA . ASP B 1 50 ? -1.859 14.352 16.938 1 64.69 50 ASP B CA 1
ATOM 3716 C C . ASP B 1 50 ? -0.554 14.242 17.719 1 64.69 50 ASP B C 1
ATOM 3718 O O . ASP B 1 50 ? 0.107 15.25 17.984 1 64.69 50 ASP B O 1
ATOM 3722 N N . ALA B 1 51 ? -0.326 13.047 18.062 1 64.94 51 ALA B N 1
ATOM 3723 C CA . ALA B 1 51 ? 0.847 12.773 18.891 1 64.94 51 ALA B CA 1
ATOM 3724 C C . ALA B 1 51 ? 2.129 13.195 18.188 1 64.94 51 ALA B C 1
ATOM 3726 O O . ALA B 1 51 ? 3.127 13.516 18.828 1 64.94 51 ALA B O 1
ATOM 3727 N N . HIS B 1 52 ? 2.033 13.234 16.906 1 57.06 52 HIS B N 1
ATOM 3728 C CA . HIS B 1 52 ? 3.227 13.555 16.141 1 57.06 52 HIS B CA 1
ATOM 3729 C C . HIS B 1 52 ? 3.438 15.062 16.062 1 57.06 52 HIS B C 1
ATOM 3731 O O . HIS B 1 52 ? 4.566 15.531 15.891 1 57.06 52 HIS B O 1
ATOM 3737 N N . ILE B 1 53 ? 2.355 15.734 16.125 1 59.94 53 ILE B N 1
ATOM 3738 C CA . ILE B 1 53 ? 2.414 17.188 16.062 1 59.94 53 ILE B CA 1
ATOM 3739 C C . ILE B 1 53 ? 2.609 17.766 17.469 1 59.94 53 ILE B C 1
ATOM 3741 O O . ILE B 1 53 ? 3.42 18.672 17.672 1 59.94 53 ILE B O 1
ATOM 3745 N N . TYR B 1 54 ? 1.939 17.078 18.344 1 72.56 54 TYR B N 1
ATOM 3746 C CA . TYR B 1 54 ? 1.929 17.625 19.688 1 72.56 54 TYR B CA 1
ATOM 3747 C C . TYR B 1 54 ? 2.561 16.641 20.672 1 72.56 54 TYR B C 1
ATOM 3749 O O . TYR B 1 54 ? 1.868 16.062 21.516 1 72.56 54 TYR B O 1
ATOM 3757 N N . THR B 1 55 ? 3.914 16.594 20.547 1 71.5 55 THR B N 1
ATOM 3758 C CA . THR B 1 55 ? 4.664 15.648 21.359 1 71.5 55 THR B CA 1
ATOM 3759 C C . THR B 1 55 ? 4.652 16.078 22.828 1 71.5 55 THR B C 1
ATOM 3761 O O . THR B 1 55 ? 4.84 15.242 23.719 1 71.5 55 THR B O 1
ATOM 3764 N N . SER B 1 56 ? 4.477 17.281 23.047 1 76.38 56 SER B N 1
ATOM 3765 C CA . SER B 1 56 ? 4.512 17.812 24.406 1 76.38 56 SER B CA 1
ATOM 3766 C C . SER B 1 56 ? 3.203 17.547 25.141 1 76.38 56 SER B C 1
ATOM 3768 O O . SER B 1 56 ? 3.104 17.766 26.359 1 76.38 56 SER B O 1
ATOM 3770 N N . VAL B 1 57 ? 2.25 17.031 24.391 1 86.44 57 VAL B N 1
ATOM 3771 C CA . VAL B 1 57 ? 0.95 16.766 25 1 86.44 57 VAL B CA 1
ATOM 3772 C C . VAL B 1 57 ? 0.901 15.328 25.516 1 86.44 57 VAL B C 1
ATOM 3774 O O . VAL B 1 57 ? 1.319 14.398 24.828 1 86.44 57 VAL B O 1
ATOM 3777 N N . SER B 1 58 ? 0.487 15.188 26.75 1 85.25 58 SER B N 1
ATOM 3778 C CA . SER B 1 58 ? 0.394 13.867 27.375 1 85.25 58 SER B CA 1
ATOM 3779 C C . SER B 1 58 ? -0.735 13.047 26.75 1 85.25 58 SER B C 1
ATOM 3781 O O . SER B 1 58 ? -1.601 13.594 26.062 1 85.25 58 SER B O 1
ATOM 3783 N N . ARG B 1 59 ? -0.685 11.688 27.016 1 83.94 59 ARG B N 1
ATOM 3784 C CA . ARG B 1 59 ? -1.737 10.797 26.547 1 83.94 59 ARG B CA 1
ATOM 3785 C C . ARG B 1 59 ? -3.1 11.227 27.078 1 83.94 59 ARG B C 1
ATOM 3787 O O . ARG B 1 59 ? -4.086 11.234 26.344 1 83.94 59 ARG B O 1
ATOM 3794 N N . HIS B 1 60 ? -3.107 11.477 28.328 1 87.88 60 HIS B N 1
ATOM 3795 C CA . HIS B 1 60 ? -4.199 12.148 29.016 1 87.88 60 HIS B CA 1
ATOM 3796 C C . HIS B 1 60 ? -3.729 13.445 29.672 1 87.88 60 HIS B C 1
ATOM 3798 O O . HIS B 1 60 ? -3.152 13.43 30.75 1 87.88 60 HIS B O 1
ATOM 3804 N N . HIS B 1 61 ? -4.035 14.547 28.891 1 91.38 61 HIS B N 1
ATOM 3805 C CA . HIS B 1 61 ? -3.359 15.781 29.281 1 91.38 61 HIS B CA 1
ATOM 3806 C C . HIS B 1 61 ? -4.234 16.625 30.188 1 91.38 61 HIS B C 1
ATOM 3808 O O . HIS B 1 61 ? -3.789 17.062 31.266 1 91.38 61 HIS B O 1
ATOM 3814 N N . ALA B 1 62 ? -5.449 16.922 29.812 1 93.06 62 ALA B N 1
ATOM 3815 C CA . ALA B 1 62 ? -6.363 17.75 30.594 1 93.06 62 ALA B CA 1
ATOM 3816 C C . ALA B 1 62 ? -7.801 17.266 30.453 1 93.06 62 ALA B C 1
ATOM 3818 O O . ALA B 1 62 ? -8.125 16.516 29.531 1 93.06 62 ALA B O 1
ATOM 3819 N N . GLN B 1 63 ? -8.516 17.609 31.391 1 91.94 63 GLN B N 1
ATOM 3820 C CA . GLN B 1 63 ? -9.93 17.25 31.375 1 91.94 63 GLN B CA 1
ATOM 3821 C C . GLN B 1 63 ? -10.812 18.469 31.609 1 91.94 63 GLN B C 1
ATOM 3823 O O . GLN B 1 63 ? -10.484 19.328 32.438 1 91.94 63 GLN B O 1
ATOM 3828 N N . LEU B 1 64 ? -11.82 18.578 30.766 1 89.75 64 LEU B N 1
ATOM 3829 C CA . LEU B 1 64 ? -12.836 19.609 30.938 1 89.75 64 LEU B CA 1
ATOM 3830 C C . LEU B 1 64 ? -14.133 19.016 31.484 1 89.75 64 LEU B C 1
ATOM 3832 O O . LEU B 1 64 ? -14.578 17.969 31.016 1 89.75 64 LEU B O 1
ATOM 3836 N N . THR B 1 65 ? -14.609 19.609 32.531 1 88.5 65 THR B N 1
ATOM 3837 C CA . THR B 1 65 ? -15.867 19.188 33.125 1 88.5 65 THR B CA 1
ATOM 3838 C C . THR B 1 65 ? -16.859 20.344 33.188 1 88.5 65 THR B C 1
ATOM 3840 O O . THR B 1 65 ? -16.469 21.484 33.5 1 88.5 65 THR B O 1
ATOM 3843 N N . CYS B 1 66 ? -18.094 20 32.906 1 84.38 66 CYS B N 1
ATOM 3844 C CA . CYS B 1 66 ? -19.125 21.016 33.031 1 84.38 66 CYS B CA 1
ATOM 3845 C C . CYS B 1 66 ? -19.5 21.188 34.5 1 84.38 66 CYS B C 1
ATOM 3847 O O . CYS B 1 66 ? -19.953 20.25 35.156 1 84.38 66 CYS B O 1
ATOM 3849 N N . GLN B 1 67 ? -19.25 22.406 35.062 1 83.81 67 GLN B N 1
ATOM 3850 C CA . GLN B 1 67 ? -19.531 22.688 36.469 1 83.81 67 GLN B CA 1
ATOM 3851 C C . GLN B 1 67 ? -20.969 23.125 36.656 1 83.81 67 GLN B C 1
ATOM 3853 O O . GLN B 1 67 ? -21.594 22.812 37.688 1 83.81 67 GLN B O 1
ATOM 3858 N N . LYS B 1 68 ? -21.438 23.938 35.812 1 79.56 68 LYS B N 1
ATOM 3859 C CA . LYS B 1 68 ? -22.812 24.406 35.844 1 79.56 68 LYS B CA 1
ATOM 3860 C C . LYS B 1 68 ? -23.5 24.172 34.5 1 79.56 68 LYS B C 1
ATOM 3862 O O . LYS B 1 68 ? -23.047 24.672 33.469 1 79.56 68 LYS B O 1
ATOM 3867 N N . ARG B 1 69 ? -24.484 23.344 34.688 1 76.69 69 ARG B N 1
ATOM 3868 C CA . ARG B 1 69 ? -25.297 23.094 33.5 1 76.69 69 ARG B CA 1
ATOM 3869 C C . ARG B 1 69 ? -26.359 24.172 33.344 1 76.69 69 ARG B C 1
ATOM 3871 O O . ARG B 1 69 ? -26.734 24.844 34.312 1 76.69 69 ARG B O 1
ATOM 3878 N N . GLY B 1 70 ? -26.797 24.5 32.156 1 71.81 70 GLY B N 1
ATOM 3879 C CA . GLY B 1 70 ? -27.844 25.469 31.906 1 71.81 70 GLY B CA 1
ATOM 3880 C C . GLY B 1 70 ? -27.734 26.141 30.547 1 71.81 70 GLY B C 1
ATOM 3881 O O . GLY B 1 70 ? -27.109 25.578 29.625 1 71.81 70 GLY B O 1
ATOM 3882 N N . ALA B 1 71 ? -28.375 27.234 30.453 1 69.56 71 ALA B N 1
ATOM 3883 C CA . ALA B 1 71 ? -28.391 27.984 29.203 1 69.56 71 ALA B CA 1
ATOM 3884 C C . ALA B 1 71 ? -27 28.469 28.828 1 69.56 71 ALA B C 1
ATOM 3886 O O . ALA B 1 71 ? -26.625 28.469 27.641 1 69.56 71 ALA B O 1
ATOM 3887 N N . ILE B 1 72 ? -26.328 28.828 29.859 1 75.56 72 ILE B N 1
ATOM 3888 C CA . ILE B 1 72 ? -24.922 29.156 29.688 1 75.56 72 ILE B CA 1
ATOM 3889 C C . ILE B 1 72 ? -24.062 28.234 30.547 1 75.56 72 ILE B C 1
ATOM 3891 O O . ILE B 1 72 ? -23.828 28.516 31.734 1 75.56 72 ILE B O 1
ATOM 3895 N N . PRO B 1 73 ? -23.594 27.156 29.891 1 81.69 73 PRO B N 1
ATOM 3896 C CA . PRO B 1 73 ? -22.812 26.203 30.688 1 81.69 73 PRO B CA 1
ATOM 3897 C C . PRO B 1 73 ? -21.438 26.75 31.078 1 81.69 73 PRO B C 1
ATOM 3899 O O . PRO B 1 73 ? -20.906 27.625 30.406 1 81.69 73 PRO B O 1
ATOM 3902 N N . VAL B 1 74 ? -21.047 26.359 32.25 1 85.69 74 VAL B N 1
ATOM 3903 C CA . VAL B 1 74 ? -19.734 26.75 32.75 1 85.69 74 VAL B CA 1
ATOM 3904 C C . VAL B 1 74 ? -18.828 25.516 32.812 1 85.69 74 VAL B C 1
ATOM 3906 O O . VAL B 1 74 ? -19.219 24.484 33.375 1 85.69 74 VAL B O 1
ATOM 3909 N N . TRP B 1 75 ? -17.672 25.641 32.188 1 89.5 75 TRP B N 1
ATOM 3910 C CA . TRP B 1 75 ? -16.719 24.531 32.188 1 89.5 75 TRP B CA 1
ATOM 3911 C C . TRP B 1 75 ? -15.508 24.875 33.031 1 89.5 75 TRP B C 1
ATOM 3913 O O . TRP B 1 75 ? -15.18 26.047 33.25 1 89.5 75 TRP B O 1
ATOM 3923 N N . ALA B 1 76 ? -14.969 23.844 33.625 1 93.19 76 ALA B N 1
ATOM 3924 C CA . ALA B 1 76 ? -13.695 23.938 34.344 1 93.19 76 ALA B CA 1
ATOM 3925 C C . ALA B 1 76 ? -12.68 22.953 33.75 1 93.19 76 ALA B C 1
ATOM 3927 O O . ALA B 1 76 ? -13.055 21.938 33.156 1 93.19 76 ALA B O 1
ATOM 3928 N N . ILE B 1 77 ? -11.445 23.344 33.844 1 93.5 77 ILE B N 1
ATOM 3929 C CA . ILE B 1 77 ? -10.383 22.5 33.312 1 93.5 77 ILE B CA 1
ATOM 3930 C C . ILE B 1 77 ? -9.43 22.078 34.438 1 93.5 77 ILE B C 1
ATOM 3932 O O . ILE B 1 77 ? -9.156 22.875 35.344 1 93.5 77 ILE B O 1
ATOM 3936 N N . ALA B 1 78 ? -9.039 20.844 34.375 1 93.38 78 ALA B N 1
ATOM 3937 C CA . ALA B 1 78 ? -8.047 20.297 35.312 1 93.38 78 ALA B CA 1
ATOM 3938 C C . ALA B 1 78 ? -6.926 19.594 34.531 1 93.38 78 ALA B C 1
ATOM 3940 O O . ALA B 1 78 ? -7.172 18.922 33.531 1 93.38 78 ALA B O 1
ATOM 3941 N N . ASP B 1 79 ? -5.75 19.844 35 1 93.94 79 ASP B N 1
ATOM 3942 C CA . ASP B 1 79 ? -4.609 19.109 34.469 1 93.94 79 ASP B CA 1
ATOM 3943 C C . ASP B 1 79 ? -4.582 17.672 35 1 93.94 79 ASP B C 1
ATOM 3945 O O . ASP B 1 79 ? -4.809 17.438 36.188 1 93.94 79 ASP B O 1
ATOM 3949 N N . LEU B 1 80 ? -4.344 16.703 34.188 1 90.44 80 LEU B N 1
ATOM 3950 C CA . LEU B 1 80 ? -4.367 15.297 34.594 1 90.44 80 LEU B CA 1
ATOM 3951 C C . LEU B 1 80 ? -2.955 14.789 34.875 1 90.44 80 LEU B C 1
ATOM 3953 O O . LEU B 1 80 ? -2.617 13.656 34.5 1 90.44 80 LEU B O 1
ATOM 3957 N N . GLY B 1 81 ? -2.098 15.633 35.406 1 87.88 81 GLY B N 1
ATOM 3958 C CA . GLY B 1 81 ? -0.733 15.242 35.719 1 87.88 81 GLY B CA 1
ATOM 3959 C C . GLY B 1 81 ? 0.185 15.266 34.5 1 87.88 81 GLY B C 1
ATOM 3960 O O . GLY B 1 81 ? 1.027 14.383 34.344 1 87.88 81 GLY B O 1
ATOM 3961 N N . SER B 1 82 ? -0.049 16.188 33.656 1 87.38 82 SER B N 1
ATOM 3962 C CA . SER B 1 82 ? 0.778 16.297 32.469 1 87.38 82 SER B CA 1
ATOM 3963 C C . SER B 1 82 ? 2.193 16.75 32.812 1 87.38 82 SER B C 1
ATOM 3965 O O . SER B 1 82 ? 2.406 17.422 33.812 1 87.38 82 SER B O 1
ATOM 3967 N N . VAL B 1 83 ? 3.135 16.312 31.984 1 83.5 83 VAL B N 1
ATOM 3968 C CA . VAL B 1 83 ? 4.539 16.656 32.188 1 83.5 83 VAL B CA 1
ATOM 3969 C C . VAL B 1 83 ? 4.75 18.156 31.906 1 83.5 83 VAL B C 1
ATOM 3971 O O . VAL B 1 83 ? 5.414 18.844 32.688 1 83.5 83 VAL B O 1
ATOM 3974 N N . ASN B 1 84 ? 4.191 18.641 30.859 1 88.12 84 ASN B N 1
ATOM 3975 C CA . ASN B 1 84 ? 4.449 20 30.422 1 88.12 84 ASN B CA 1
ATOM 3976 C C . ASN B 1 84 ? 3.402 20.969 30.969 1 88.12 84 ASN B C 1
ATOM 3978 O O . ASN B 1 84 ? 3.514 22.188 30.781 1 88.12 84 ASN B O 1
ATOM 3982 N N . GLY B 1 85 ? 2.395 20.453 31.609 1 91.12 85 GLY B N 1
ATOM 3983 C CA . GLY B 1 85 ? 1.415 21.266 32.281 1 91.12 85 GLY B CA 1
ATOM 3984 C C . GLY B 1 85 ? 0.337 21.812 31.375 1 91.12 85 GLY B C 1
ATOM 3985 O O . GLY B 1 85 ? 0.488 21.781 30.141 1 91.12 85 GLY B O 1
ATOM 3986 N N . THR B 1 86 ? -0.742 22.266 31.953 1 93.81 86 THR B N 1
ATOM 3987 C CA . THR B 1 86 ? -1.837 22.969 31.297 1 93.81 86 THR B CA 1
ATOM 3988 C C . THR B 1 86 ? -1.875 24.438 31.75 1 93.81 86 THR B C 1
ATOM 3990 O O . THR B 1 86 ? -1.686 24.734 32.938 1 93.81 86 THR B O 1
ATOM 3993 N N . TYR B 1 87 ? -2.072 25.281 30.766 1 93.69 87 TYR B N 1
ATOM 3994 C CA . TYR B 1 87 ? -2.072 26.703 31.062 1 93.69 87 TYR B CA 1
ATOM 3995 C C . TYR B 1 87 ? -3.373 27.359 30.609 1 93.69 87 TYR B C 1
ATOM 3997 O O . TYR B 1 87 ? -3.893 27.031 29.547 1 93.69 87 TYR B O 1
ATOM 4005 N N . VAL B 1 88 ? -3.957 28.203 31.484 1 93.38 88 VAL B N 1
ATOM 4006 C CA . VAL B 1 88 ? -5.09 29.047 31.141 1 93.38 88 VAL B CA 1
ATOM 4007 C C . VAL B 1 88 ? -4.68 30.516 31.219 1 93.38 88 VAL B C 1
ATOM 4009 O O . VAL B 1 88 ? -4.32 31.016 32.281 1 93.38 88 VAL B O 1
ATOM 4012 N N . ASN B 1 89 ? -4.746 31.172 30.078 1 90.31 89 ASN B N 1
ATOM 4013 C CA . ASN B 1 89 ? -4.27 32.562 29.984 1 90.31 89 ASN B CA 1
ATOM 4014 C C . ASN B 1 89 ? -2.869 32.688 30.578 1 90.31 89 ASN B C 1
ATOM 4016 O O . ASN B 1 89 ? -2.629 33.562 31.406 1 90.31 89 ASN B O 1
ATOM 4020 N N . GLN B 1 90 ? -2.037 31.734 30.25 1 87.94 90 GLN B N 1
ATOM 4021 C CA . GLN B 1 90 ? -0.607 31.734 30.531 1 87.94 90 GLN B CA 1
ATOM 4022 C C . GLN B 1 90 ? -0.342 31.422 32 1 87.94 90 GLN B C 1
ATOM 4024 O O . GLN B 1 90 ? 0.793 31.531 32.469 1 87.94 90 GLN B O 1
ATOM 4029 N N . GLN B 1 91 ? -1.332 31.141 32.75 1 91.12 91 GLN B N 1
ATOM 4030 C CA . GLN B 1 91 ? -1.168 30.703 34.125 1 91.12 91 GLN B CA 1
ATOM 4031 C C . GLN B 1 91 ? -1.329 29.188 34.25 1 91.12 91 GLN B C 1
ATOM 4033 O O . GLN B 1 91 ? -2.283 28.609 33.719 1 91.12 91 GLN B O 1
ATOM 4038 N N . ARG B 1 92 ? -0.407 28.594 34.844 1 93.12 92 ARG B N 1
ATOM 4039 C CA . ARG B 1 92 ? -0.438 27.141 34.969 1 93.12 92 ARG B CA 1
ATOM 4040 C C . ARG B 1 92 ? -1.626 26.703 35.844 1 93.12 92 ARG B C 1
ATOM 4042 O O . ARG B 1 92 ? -1.908 27.297 36.875 1 93.12 92 ARG B O 1
ATOM 4049 N N . VAL B 1 93 ? -2.279 25.719 35.344 1 92 93 VAL B N 1
ATOM 4050 C CA . VAL B 1 93 ? -3.434 25.172 36.062 1 92 93 VAL B CA 1
ATOM 4051 C C . VAL B 1 93 ? -2.967 24.188 37.125 1 92 93 VAL B C 1
ATOM 4053 O O . VAL B 1 93 ? -2.381 23.156 36.844 1 92 93 VAL B O 1
ATOM 4056 N N . GLU B 1 94 ? -3.143 24.547 38.438 1 85.69 94 GLU B N 1
ATOM 4057 C CA . GLU B 1 94 ? -2.777 23.688 39.562 1 85.69 94 GLU B CA 1
ATOM 4058 C C . GLU B 1 94 ? -4 22.984 40.125 1 85.69 94 GLU B C 1
ATOM 4060 O O . GLU B 1 94 ? -3.891 21.891 40.688 1 85.69 94 GLU B O 1
ATOM 4065 N N . THR B 1 95 ? -5.039 23.688 40.188 1 83.5 95 THR B N 1
ATOM 4066 C CA . THR B 1 95 ? -6.312 23.141 40.625 1 83.5 95 THR B CA 1
ATOM 4067 C C . THR B 1 95 ? -7.395 23.328 39.594 1 83.5 95 THR B C 1
ATOM 4069 O O . THR B 1 95 ? -7.141 23.906 38.531 1 83.5 95 THR B O 1
ATOM 4072 N N . LEU B 1 96 ? -8.477 22.703 39.906 1 89.88 96 LEU B N 1
ATOM 4073 C CA . LEU B 1 96 ? -9.617 22.891 39.031 1 89.88 96 LEU B CA 1
ATOM 4074 C C . LEU B 1 96 ? -9.875 24.375 38.75 1 89.88 96 LEU B C 1
ATOM 4076 O O . LEU B 1 96 ? -10.055 25.141 39.719 1 89.88 96 LEU B O 1
ATOM 4080 N N . THR B 1 97 ? -9.758 24.75 37.469 1 92.25 97 THR B N 1
ATOM 4081 C CA . THR B 1 97 ? -9.891 26.156 37.094 1 92.25 97 THR B CA 1
ATOM 4082 C C . THR B 1 97 ? -11.133 26.375 36.219 1 92.25 97 THR B C 1
ATOM 4084 O O . THR B 1 97 ? -11.305 25.719 35.219 1 92.25 97 THR B O 1
ATOM 4087 N N . VAL B 1 98 ? -11.977 27.25 36.719 1 91.62 98 VAL B N 1
ATOM 4088 C CA . VAL B 1 98 ? -13.188 27.594 35.969 1 91.62 98 VAL B CA 1
ATOM 4089 C C . VAL B 1 98 ? -12.828 28.453 34.75 1 91.62 98 VAL B C 1
ATOM 4091 O O . VAL B 1 98 ? -12.023 29.375 34.875 1 91.62 98 VAL B O 1
ATOM 4094 N N . LEU B 1 99 ? -13.375 28.031 33.656 1 90.75 99 LEU B N 1
ATOM 4095 C CA . LEU B 1 99 ? -13.07 28.719 32.406 1 90.75 99 LEU B CA 1
ATOM 4096 C C . LEU B 1 99 ? -14.148 29.734 32.062 1 90.75 99 LEU B C 1
ATOM 4098 O O . LEU B 1 99 ? -15.328 29.531 32.344 1 90.75 99 LEU B O 1
ATOM 4102 N N . ASN B 1 100 ? -13.711 30.859 31.562 1 85.81 100 ASN B N 1
ATOM 4103 C CA . ASN B 1 100 ? -14.594 31.875 31 1 85.81 100 ASN B CA 1
ATOM 4104 C C . ASN B 1 100 ? -14.477 31.938 29.484 1 85.81 100 ASN B C 1
ATOM 4106 O O . ASN B 1 100 ? -13.477 31.5 28.906 1 85.81 100 ASN B O 1
ATOM 4110 N N . ALA B 1 101 ? -15.594 32.406 28.891 1 83.81 101 ALA B N 1
ATOM 4111 C CA . ALA B 1 101 ? -15.555 32.594 27.453 1 83.81 101 ALA B CA 1
ATOM 4112 C C . ALA B 1 101 ? -14.352 33.438 27.047 1 83.81 101 ALA B C 1
ATOM 4114 O O . ALA B 1 101 ? -14.094 34.5 27.625 1 83.81 101 ALA B O 1
ATOM 4115 N N . GLY B 1 102 ? -13.617 32.906 26.062 1 84.31 102 GLY B N 1
ATOM 4116 C CA . GLY B 1 102 ? -12.461 33.625 25.578 1 84.31 102 GLY B CA 1
ATOM 4117 C C . GLY B 1 102 ? -11.156 33.188 26.219 1 84.31 102 GLY B C 1
ATOM 4118 O O . GLY B 1 102 ? -10.078 33.594 25.797 1 84.31 102 GLY B O 1
ATOM 4119 N N . ASP B 1 103 ? -11.25 32.406 27.297 1 89.81 103 ASP B N 1
ATOM 4120 C CA . ASP B 1 103 ? -10.031 31.906 27.922 1 89.81 103 ASP B CA 1
ATOM 4121 C C . ASP B 1 103 ? -9.195 31.094 26.938 1 89.81 103 ASP B C 1
ATOM 4123 O O . ASP B 1 103 ? -9.742 30.328 26.125 1 89.81 103 ASP B O 1
ATOM 4127 N N . ARG B 1 104 ? -7.941 31.312 26.969 1 90.25 104 ARG B N 1
ATOM 4128 C CA . ARG B 1 104 ? -7 30.562 26.141 1 90.25 104 ARG B CA 1
ATOM 4129 C C . ARG B 1 104 ? -6.371 29.422 26.906 1 90.25 104 ARG B C 1
ATOM 4131 O O . ARG B 1 104 ? -5.77 29.625 27.969 1 90.25 104 ARG B O 1
ATOM 4138 N N . ILE B 1 105 ? -6.598 28.234 26.391 1 92.19 105 ILE B N 1
ATOM 4139 C CA . ILE B 1 105 ? -6.074 27.016 27 1 92.19 105 ILE B CA 1
ATOM 4140 C C . ILE B 1 105 ? -4.867 26.516 26.203 1 92.19 105 ILE B C 1
ATOM 4142 O O . ILE B 1 105 ? -4.949 26.328 24.984 1 92.19 105 ILE B O 1
ATOM 4146 N N . GLN B 1 106 ? -3.811 26.375 26.875 1 91.62 106 GLN B N 1
ATOM 4147 C CA . GLN B 1 106 ? -2.592 25.891 26.234 1 91.62 106 GLN B CA 1
ATOM 4148 C C . GLN B 1 106 ? -2.125 24.578 26.891 1 91.62 106 GLN B C 1
ATOM 4150 O O . GLN B 1 106 ? -2.059 24.484 28.109 1 91.62 106 GLN B O 1
ATOM 4155 N N . LEU B 1 107 ? -1.887 23.594 26.062 1 91.56 107 LEU B N 1
ATOM 4156 C CA . LEU B 1 107 ? -1.35 22.328 26.562 1 91.56 107 LEU B CA 1
ATOM 4157 C C . LEU B 1 107 ? 0.172 22.297 26.453 1 91.56 107 LEU B C 1
ATOM 4159 O O . LEU B 1 107 ? 0.722 21.859 25.453 1 91.56 107 LEU B O 1
ATOM 4163 N N . GLY B 1 108 ? 0.79 22.688 27.516 1 86.62 108 GLY B N 1
ATOM 4164 C CA . GLY B 1 108 ? 2.223 22.922 27.5 1 86.62 108 GLY B CA 1
ATOM 4165 C C . GLY B 1 108 ? 2.586 24.312 27.016 1 86.62 108 GLY B C 1
ATOM 4166 O O . GLY B 1 108 ? 1.812 24.953 26.281 1 86.62 108 GLY B O 1
ATOM 4167 N N . ARG B 1 109 ? 3.699 24.812 27.422 1 77.75 109 ARG B N 1
ATOM 4168 C CA . ARG B 1 109 ? 4.125 26.172 27.094 1 77.75 109 ARG B CA 1
ATOM 4169 C C . ARG B 1 109 ? 4.293 26.344 25.578 1 77.75 109 ARG B C 1
ATOM 4171 O O . ARG B 1 109 ? 4.008 27.406 25.031 1 77.75 109 ARG B O 1
ATOM 4178 N N . GLN B 1 110 ? 4.617 25.281 24.938 1 73.75 110 GLN B N 1
ATOM 4179 C CA . GLN B 1 110 ? 4.789 25.359 23.484 1 73.75 110 GLN B CA 1
ATOM 4180 C C . GLN B 1 110 ? 3.816 24.422 22.766 1 73.75 110 GLN B C 1
ATOM 4182 O O . GLN B 1 110 ? 4.066 24.016 21.625 1 73.75 110 GLN B O 1
ATOM 4187 N N . GLY B 1 111 ? 2.715 24.109 23.422 1 79.06 111 GLY B N 1
ATOM 4188 C CA . GLY B 1 111 ? 1.761 23.188 22.844 1 79.06 111 GLY B CA 1
ATOM 4189 C C . GLY B 1 111 ? 0.614 23.859 22.125 1 79.06 111 GLY B C 1
ATOM 4190 O O . GLY B 1 111 ? 0.651 25.078 21.906 1 79.06 111 GLY B O 1
ATOM 4191 N N . PRO B 1 112 ? -0.363 23.125 21.688 1 83.19 112 PRO B N 1
ATOM 4192 C CA . PRO B 1 112 ? -1.539 23.703 21.031 1 83.19 112 PRO B CA 1
ATOM 4193 C C . PRO B 1 112 ? -2.369 24.578 21.953 1 83.19 112 PRO B C 1
ATOM 4195 O O . PRO B 1 112 ? -2.371 24.375 23.172 1 83.19 112 PRO B O 1
ATOM 4198 N N . GLU B 1 113 ? -2.926 25.594 21.328 1 86.75 113 GLU B N 1
ATOM 4199 C CA . GLU B 1 113 ? -3.756 26.547 22.078 1 86.75 113 GLU B CA 1
ATOM 4200 C C . GLU B 1 113 ? -5.219 26.438 21.641 1 86.75 113 GLU B C 1
ATOM 4202 O O . GLU B 1 113 ? -5.516 26.328 20.453 1 86.75 113 GLU B O 1
ATOM 4207 N N . PHE B 1 114 ? -6.039 26.406 22.656 1 88.12 114 PHE B N 1
ATOM 4208 C CA . PHE B 1 114 ? -7.48 26.375 22.438 1 88.12 114 PHE B CA 1
ATOM 4209 C C . PHE B 1 114 ? -8.148 27.578 23.078 1 88.12 114 PHE B C 1
ATOM 4211 O O . PHE B 1 114 ? -7.645 28.125 24.062 1 88.12 114 PHE B O 1
ATOM 4218 N N . VAL B 1 115 ? -9.242 28.047 22.438 1 87.25 115 VAL B N 1
ATOM 4219 C CA . VAL B 1 115 ? -10.07 29.109 23.016 1 87.25 115 VAL B CA 1
ATOM 4220 C C . VAL B 1 115 ? -11.484 28.578 23.266 1 87.25 115 VAL B C 1
ATOM 4222 O O . VAL B 1 115 ? -12.062 27.906 22.406 1 87.25 115 VAL B O 1
ATOM 4225 N N . LEU B 1 116 ? -11.93 28.781 24.469 1 87.56 116 LEU B N 1
ATOM 4226 C CA . LEU B 1 116 ? -13.312 28.438 24.766 1 87.56 116 LEU B CA 1
ATOM 4227 C C . LEU B 1 116 ? -14.273 29.5 24.25 1 87.56 116 LEU B C 1
ATOM 4229 O O . LEU B 1 116 ? -14.125 30.672 24.562 1 87.56 116 LEU B O 1
ATOM 4233 N N . GLU B 1 117 ? -15.141 29.016 23.422 1 81.5 117 GLU B N 1
ATOM 4234 C CA . GLU B 1 117 ? -16.172 29.891 22.891 1 81.5 117 GLU B CA 1
ATOM 4235 C C . GLU B 1 117 ? -17.562 29.312 23.141 1 81.5 117 GLU B C 1
ATOM 4237 O O . GLU B 1 117 ? -17.719 28.109 23.312 1 81.5 117 GLU B O 1
ATOM 4242 N N . TYR B 1 118 ? -18.5 30.281 23.453 1 75.5 118 TYR B N 1
ATOM 4243 C CA . TYR B 1 118 ? -19.906 29.891 23.578 1 75.5 118 TYR B CA 1
ATOM 4244 C C . TYR B 1 118 ? -20.672 30.234 22.312 1 75.5 118 TYR B C 1
ATOM 4246 O O . TYR B 1 118 ? -20.609 31.375 21.828 1 75.5 118 TYR B O 1
ATOM 4254 N N . LEU B 1 119 ? -21.203 29.219 21.719 1 67.44 119 LEU B N 1
ATOM 4255 C CA . LEU B 1 119 ? -22.031 29.422 20.531 1 67.44 119 LEU B CA 1
ATOM 4256 C C . LEU B 1 119 ? -23.5 29.156 20.859 1 67.44 119 LEU B C 1
ATOM 4258 O O . LEU B 1 119 ? -23.812 28.188 21.562 1 67.44 119 LEU B O 1
ATOM 4262 N N . PRO B 1 120 ? -24.422 30.141 20.641 1 57.78 120 PRO B N 1
ATOM 4263 C CA . PRO B 1 120 ? -25.844 29.875 20.891 1 57.78 120 PRO B CA 1
ATOM 4264 C C . PRO B 1 120 ? -26.328 28.562 20.266 1 57.78 120 PRO B C 1
ATOM 4266 O O . PRO B 1 120 ? -25.922 28.234 19.141 1 57.78 120 PRO B O 1
ATOM 4269 N N . LEU B 1 121 ? -26.922 27.703 21.188 1 51.75 121 LEU B N 1
ATOM 4270 C CA . LEU B 1 121 ? -27.438 26.422 20.703 1 51.75 121 LEU B CA 1
ATOM 4271 C C . LEU B 1 121 ? -28.359 26.625 19.516 1 51.75 121 LEU B C 1
ATOM 4273 O O . LEU B 1 121 ? -28.5 25.734 18.672 1 51.75 121 LEU B O 1
ATOM 4277 N N . THR B 1 122 ? -29.234 27.656 19.594 1 46.97 122 THR B N 1
ATOM 4278 C CA . THR B 1 122 ? -30.016 27.938 18.406 1 46.97 122 THR B CA 1
ATOM 4279 C C . THR B 1 122 ? -29.141 27.969 17.156 1 46.97 122 THR B C 1
ATOM 4281 O O . THR B 1 122 ? -29.562 27.609 16.062 1 46.97 122 THR B O 1
ATOM 4284 N N . GLU B 1 123 ? -28.078 28.562 17.266 1 41.31 123 GLU B N 1
ATOM 4285 C CA . GLU B 1 123 ? -27.094 28.641 16.203 1 41.31 123 GLU B CA 1
ATOM 4286 C C . GLU B 1 123 ? -26.422 27.297 15.969 1 41.31 123 GLU B C 1
ATOM 4288 O O . GLU B 1 123 ? -26.016 26.984 14.844 1 41.31 123 GLU B O 1
ATOM 4293 N N . VAL B 1 124 ? -26.125 26.625 17.047 1 40.22 124 VAL B N 1
ATOM 4294 C CA . VAL B 1 124 ? -25.516 25.297 16.922 1 40.22 124 VAL B CA 1
ATOM 4295 C C . VAL B 1 124 ? -26.531 24.328 16.297 1 40.22 124 VAL B C 1
ATOM 4297 O O . VAL B 1 124 ? -26.156 23.5 15.469 1 40.22 124 VAL B O 1
ATOM 4300 N N . VAL B 1 125 ? -27.719 24.156 16.953 1 37.38 125 VAL B N 1
ATOM 4301 C CA . VAL B 1 125 ? -28.797 23.312 16.453 1 37.38 125 VAL B CA 1
ATOM 4302 C C . VAL B 1 125 ? -29.375 23.906 15.172 1 37.38 125 VAL B C 1
ATOM 4304 O O . VAL B 1 125 ? -29.781 23.172 14.266 1 37.38 125 VAL B O 1
ATOM 4307 N N . SER B 1 126 ? -30.016 25.172 15.336 1 34.72 126 SER B N 1
ATOM 4308 C CA . SER B 1 126 ? -30.891 25.656 14.273 1 34.72 126 SER B CA 1
ATOM 4309 C C . SER B 1 126 ? -30.156 25.672 12.93 1 34.72 126 SER B C 1
ATOM 4311 O O . SER B 1 126 ? -30.672 25.156 11.938 1 34.72 126 SER B O 1
ATOM 4313 N N . THR B 1 127 ? -29.547 26.938 12.625 1 34.12 127 THR B N 1
ATOM 4314 C CA . THR B 1 127 ? -29.531 27.609 11.336 1 34.12 127 THR B CA 1
ATOM 4315 C C . THR B 1 127 ? -28.516 26.969 10.398 1 34.12 127 THR B C 1
ATOM 4317 O O . THR B 1 127 ? -28.281 27.453 9.289 1 34.12 127 THR B O 1
ATOM 4320 N N . GLN B 1 128 ? -27.344 26.594 10.93 1 35.94 128 GLN B N 1
ATOM 4321 C CA . GLN B 1 128 ? -26.781 26.328 9.617 1 35.94 128 GLN B CA 1
ATOM 4322 C C . GLN B 1 128 ? -27.609 25.281 8.867 1 35.94 128 GLN B C 1
ATOM 4324 O O . GLN B 1 128 ? -27.812 24.172 9.375 1 35.94 128 GLN B O 1
ATOM 4329 N N . PRO B 1 129 ? -28.609 25.609 8.266 1 40.66 129 PRO B N 1
ATOM 4330 C CA . PRO B 1 129 ? -29.219 24.656 7.34 1 40.66 129 PRO B CA 1
ATOM 4331 C C . PRO B 1 129 ? -28.297 23.484 6.984 1 40.66 129 PRO B C 1
ATOM 4333 O O . PRO B 1 129 ? -27.078 23.656 6.961 1 40.66 129 PRO B O 1
ATOM 4336 N N . ASP B 1 130 ? -28.609 22.266 7.574 1 49.88 130 ASP B N 1
ATOM 4337 C CA . ASP B 1 130 ? -27.859 21.203 6.91 1 49.88 130 ASP B CA 1
ATOM 4338 C C . ASP B 1 130 ? -27.266 21.688 5.59 1 49.88 130 ASP B C 1
ATOM 4340 O O . ASP B 1 130 ? -27.984 22.172 4.715 1 49.88 130 ASP B O 1
ATOM 4344 N N . PRO B 1 131 ? -26.031 22.188 5.684 1 58.03 131 PRO B N 1
ATOM 4345 C CA . PRO B 1 131 ? -25.594 22.547 4.34 1 58.03 131 PRO B CA 1
ATOM 4346 C C . PRO B 1 131 ? -26.25 21.703 3.246 1 58.03 131 PRO B C 1
ATOM 4348 O O . PRO B 1 131 ? -26.562 20.547 3.469 1 58.03 131 PRO B O 1
ATOM 4351 N N . PRO B 1 132 ? -26.828 22.391 2.359 1 70.56 132 PRO B N 1
ATOM 4352 C CA . PRO B 1 132 ? -27.469 21.656 1.265 1 70.56 132 PRO B CA 1
ATOM 4353 C C . PRO B 1 132 ? -26.594 20.547 0.703 1 70.56 132 PRO B C 1
ATOM 4355 O O . PRO B 1 132 ? -25.359 20.656 0.715 1 70.56 132 PRO B O 1
ATOM 4358 N N . LEU B 1 133 ? -27.188 19.391 0.693 1 84 133 LEU B N 1
ATOM 4359 C CA . LEU B 1 133 ? -26.531 18.312 -0.037 1 84 133 LEU B CA 1
ATOM 4360 C C . LEU B 1 133 ? -26.062 18.781 -1.405 1 84 133 LEU B C 1
ATOM 4362 O O . LEU B 1 133 ? -26.859 19.25 -2.215 1 84 133 LEU B O 1
ATOM 4366 N N . THR B 1 134 ? -24.734 18.844 -1.562 1 83.44 134 THR B N 1
ATOM 4367 C CA . THR B 1 134 ? -24.203 19.281 -2.844 1 83.44 134 THR B CA 1
ATOM 4368 C C . THR B 1 134 ? -24.141 18.125 -3.83 1 83.44 134 THR B C 1
ATOM 4370 O O . THR B 1 134 ? -24.156 16.953 -3.426 1 83.44 134 THR B O 1
ATOM 4373 N N . LEU B 1 135 ? -24.156 18.406 -5.051 1 85.56 135 LEU B N 1
ATOM 4374 C CA . LEU B 1 135 ? -24.062 17.391 -6.09 1 85.56 135 LEU B CA 1
ATOM 4375 C C . LEU B 1 135 ? -22.781 16.578 -5.93 1 85.56 135 LEU B C 1
ATOM 4377 O O . LEU B 1 135 ? -22.766 15.375 -6.152 1 85.56 135 LEU B O 1
ATOM 4381 N N . THR B 1 136 ? -21.688 17.266 -5.426 1 87.38 136 THR B N 1
ATOM 4382 C CA . THR B 1 136 ? -20.406 16.578 -5.301 1 87.38 136 THR B CA 1
ATOM 4383 C C . THR B 1 136 ? -20.406 15.641 -4.094 1 87.38 136 THR B C 1
ATOM 4385 O O . THR B 1 136 ? -19.625 14.688 -4.043 1 87.38 136 THR B O 1
ATOM 4388 N N . GLN B 1 137 ? -21.266 15.945 -3.199 1 87.69 137 GLN B N 1
ATOM 4389 C CA . GLN B 1 137 ? -21.422 15.016 -2.082 1 87.69 137 GLN B CA 1
ATOM 4390 C C . GLN B 1 137 ? -22.203 13.781 -2.5 1 87.69 137 GLN B C 1
ATOM 4392 O O . GLN B 1 137 ? -21.859 12.656 -2.117 1 87.69 137 GLN B O 1
ATOM 4397 N N . LEU B 1 138 ? -23.203 14.078 -3.309 1 89.19 138 LEU B N 1
ATOM 4398 C CA . LEU B 1 138 ? -24.047 12.977 -3.768 1 89.19 138 LEU B CA 1
ATOM 4399 C C . LEU B 1 138 ? -23.312 12.141 -4.812 1 89.19 138 LEU B C 1
ATOM 4401 O O . LEU B 1 138 ? -23.469 10.914 -4.848 1 89.19 138 LEU B O 1
ATOM 4405 N N . LEU B 1 139 ? -22.547 12.836 -5.68 1 93.31 139 LEU B N 1
ATOM 4406 C CA . LEU B 1 139 ? -21.75 12.211 -6.727 1 93.31 139 LEU B CA 1
ATOM 4407 C C . LEU B 1 139 ? -20.297 12.711 -6.688 1 93.31 139 LEU B C 1
ATOM 4409 O O . LEU B 1 139 ? -19.906 13.539 -7.504 1 93.31 139 LEU B O 1
ATOM 4413 N N . PRO B 1 140 ? -19.547 12.031 -5.812 1 91.56 140 PRO B N 1
ATOM 4414 C CA . PRO B 1 140 ? -18.188 12.523 -5.578 1 91.56 140 PRO B CA 1
ATOM 4415 C C . PRO B 1 140 ? -17.312 12.492 -6.836 1 91.56 140 PRO B C 1
ATOM 4417 O O . PRO B 1 140 ? -16.312 13.195 -6.906 1 91.56 140 PRO B O 1
ATOM 4420 N N . VAL B 1 141 ? -17.656 11.727 -7.82 1 88.88 141 VAL B N 1
ATOM 4421 C CA . VAL B 1 141 ? -16.859 11.586 -9.039 1 88.88 141 VAL B CA 1
ATOM 4422 C C . VAL B 1 141 ? -16.781 12.93 -9.758 1 88.88 141 VAL B C 1
ATOM 4424 O O . VAL B 1 141 ? -15.836 13.195 -10.5 1 88.88 141 VAL B O 1
ATOM 4427 N N . PHE B 1 142 ? -17.656 13.797 -9.523 1 84.31 142 PHE B N 1
ATOM 4428 C CA . PHE B 1 142 ? -17.703 15.078 -10.219 1 84.31 142 PHE B CA 1
ATOM 4429 C C . PHE B 1 142 ? -16.891 16.125 -9.469 1 84.31 142 PHE B C 1
ATOM 4431 O O . PHE B 1 142 ? -16.734 17.25 -9.945 1 84.31 142 PHE B O 1
ATOM 4438 N N . ALA B 1 143 ? -16.391 15.703 -8.273 1 78 143 ALA B N 1
ATOM 4439 C CA . ALA B 1 143 ? -15.531 16.625 -7.539 1 78 143 ALA B CA 1
ATOM 4440 C C . ALA B 1 143 ? -14.133 16.688 -8.148 1 78 143 ALA B C 1
ATOM 4442 O O . ALA B 1 143 ? -13.5 15.656 -8.375 1 78 143 ALA B O 1
ATOM 4443 N N . VAL B 1 144 ? -13.797 17.641 -9.008 1 59.53 144 VAL B N 1
ATOM 4444 C CA . VAL B 1 144 ? -12.508 17.812 -9.68 1 59.53 144 VAL B CA 1
ATOM 4445 C C . VAL B 1 144 ? -11.438 18.172 -8.648 1 59.53 144 VAL B C 1
ATOM 4447 O O . VAL B 1 144 ? -11.57 19.172 -7.93 1 59.53 144 VAL B O 1
ATOM 4450 N N . HIS B 1 145 ? -10.734 17.125 -8.25 1 60.06 145 HIS B N 1
ATOM 4451 C CA . HIS B 1 145 ? -9.562 17.5 -7.465 1 60.06 145 HIS B CA 1
ATOM 4452 C C . HIS B 1 145 ? -8.297 17.453 -8.312 1 60.06 145 HIS B C 1
ATOM 4454 O O . HIS B 1 145 ? -8.062 16.484 -9.031 1 60.06 145 HIS B O 1
ATOM 4460 N N . PRO B 1 146 ? -7.652 18.609 -8.547 1 53.5 146 PRO B N 1
ATOM 4461 C CA . PRO B 1 146 ? -6.434 18.609 -9.352 1 53.5 146 PRO B CA 1
ATOM 4462 C C . PRO B 1 146 ? -5.465 17.484 -8.961 1 53.5 146 PRO B C 1
ATOM 4464 O O . PRO B 1 146 ? -4.762 16.953 -9.82 1 53.5 146 PRO B O 1
ATOM 4467 N N . ASP B 1 147 ? -5.43 17.156 -7.664 1 55.72 147 ASP B N 1
ATOM 4468 C CA . ASP B 1 147 ? -4.434 16.172 -7.234 1 55.72 147 ASP B CA 1
ATOM 4469 C C . ASP B 1 147 ? -5.062 14.789 -7.062 1 55.72 147 ASP B C 1
ATOM 4471 O O . ASP B 1 147 ? -4.555 13.961 -6.305 1 55.72 147 ASP B O 1
ATOM 4475 N N . TRP B 1 148 ? -6.168 14.594 -7.844 1 61.22 148 TRP B N 1
ATOM 4476 C CA . TRP B 1 148 ? -6.91 13.352 -7.68 1 61.22 148 TRP B CA 1
ATOM 4477 C C . TRP B 1 148 ? -6.062 12.156 -8.102 1 61.22 148 TRP B C 1
ATOM 4479 O O . TRP B 1 148 ? -6.141 11.086 -7.496 1 61.22 148 TRP B O 1
ATOM 4489 N N . VAL B 1 149 ? -5.281 12.375 -9.078 1 58.28 149 VAL B N 1
ATOM 4490 C CA . VAL B 1 149 ? -4.496 11.266 -9.617 1 58.28 149 VAL B CA 1
ATOM 4491 C C . VAL B 1 149 ? -3.467 10.812 -8.586 1 58.28 149 VAL B C 1
ATOM 4493 O O . VAL B 1 149 ? -3.268 9.609 -8.391 1 58.28 149 VAL B O 1
ATOM 4496 N N . ARG B 1 150 ? -2.98 11.711 -7.93 1 57.03 150 ARG B N 1
ATOM 4497 C CA . ARG B 1 150 ? -1.93 11.383 -6.973 1 57.03 150 ARG B CA 1
ATOM 4498 C C . ARG B 1 150 ? -2.523 10.961 -5.633 1 57.03 150 ARG B C 1
ATOM 4500 O O . ARG B 1 150 ? -2.07 9.992 -5.023 1 57.03 150 ARG B O 1
ATOM 4507 N N . LYS B 1 151 ? -3.561 11.625 -5.289 1 57.78 151 LYS B N 1
ATOM 4508 C CA . LYS B 1 151 ? -4.125 11.391 -3.963 1 57.78 151 LYS B CA 1
ATOM 4509 C C . LYS B 1 151 ? -4.91 10.086 -3.922 1 57.78 151 LYS B C 1
ATOM 4511 O O . LYS B 1 151 ? -5 9.445 -2.875 1 57.78 151 LYS B O 1
ATOM 4516 N N . ALA B 1 152 ? -5.344 9.805 -5.004 1 53.84 152 ALA B N 1
ATOM 4517 C CA . ALA B 1 152 ? -6.23 8.648 -5.031 1 53.84 152 ALA B CA 1
ATOM 4518 C C . ALA B 1 152 ? -5.48 7.391 -5.461 1 53.84 152 ALA B C 1
ATOM 4520 O O . ALA B 1 152 ? -6.055 6.301 -5.492 1 53.84 152 ALA B O 1
ATOM 4521 N N . TYR B 1 153 ? -4.223 7.562 -5.406 1 65.06 153 TYR B N 1
ATOM 4522 C CA . TYR B 1 153 ? -3.475 6.414 -5.902 1 65.06 153 TYR B CA 1
ATOM 4523 C C . TYR B 1 153 ? -4.184 5.77 -7.086 1 65.06 153 TYR B C 1
ATOM 4525 O O . TYR B 1 153 ? -4.383 4.551 -7.113 1 65.06 153 TYR B O 1
ATOM 4533 N N . LEU B 1 154 ? -4.586 6.57 -8.023 1 72.38 154 LEU B N 1
ATOM 4534 C CA . LEU B 1 154 ? -5.34 6.09 -9.18 1 72.38 154 LEU B CA 1
ATOM 4535 C C . LEU B 1 154 ? -4.484 5.16 -10.031 1 72.38 154 LEU B C 1
ATOM 4537 O O . LEU B 1 154 ? -4.98 4.156 -10.555 1 72.38 154 LEU B O 1
ATOM 4541 N N . ALA B 1 155 ? -3.195 5.504 -9.992 1 76.69 155 ALA B N 1
ATOM 4542 C CA . ALA B 1 155 ? -2.322 4.715 -10.859 1 76.69 155 ALA B CA 1
ATOM 4543 C C . ALA B 1 155 ? -2.203 3.277 -10.359 1 76.69 155 ALA B C 1
ATOM 4545 O O . ALA B 1 155 ? -2.426 2.328 -11.109 1 76.69 155 ALA B O 1
ATOM 4546 N N . PRO B 1 156 ? -1.949 3.084 -9.055 1 77.94 156 PRO B N 1
ATOM 4547 C CA . PRO B 1 156 ? -1.88 1.695 -8.586 1 77.94 156 PRO B CA 1
ATOM 4548 C C . PRO B 1 156 ? -3.201 0.95 -8.758 1 77.94 156 PRO B C 1
ATOM 4550 O O . PRO B 1 156 ? -3.203 -0.247 -9.062 1 77.94 156 PRO B O 1
ATOM 4553 N N . GLY B 1 157 ? -4.348 1.63 -8.609 1 82 157 GLY B N 1
ATOM 4554 C CA . GLY B 1 157 ? -5.641 1.009 -8.836 1 82 157 GLY B CA 1
ATOM 4555 C C . GLY B 1 157 ? -5.867 0.605 -10.281 1 82 157 GLY B C 1
ATOM 4556 O O . GLY B 1 157 ? -6.332 -0.502 -10.555 1 82 157 GLY B O 1
ATOM 4557 N N . MET B 1 158 ? -5.469 1.441 -11.117 1 81.12 158 MET B N 1
ATOM 4558 C CA . MET B 1 158 ? -5.641 1.154 -12.539 1 81.12 158 MET B CA 1
ATOM 4559 C C . MET B 1 158 ? -4.723 0.018 -12.977 1 81.12 158 MET B C 1
ATOM 4561 O O . MET B 1 158 ? -5.117 -0.824 -13.789 1 81.12 158 MET B O 1
ATOM 4565 N N . VAL B 1 159 ? -3.504 0.082 -12.469 1 86.5 159 VAL B N 1
ATOM 4566 C CA . VAL B 1 159 ? -2.572 -0.998 -12.773 1 86.5 159 VAL B CA 1
ATOM 4567 C C . VAL B 1 159 ? -3.145 -2.328 -12.289 1 86.5 159 VAL B C 1
ATOM 4569 O O . VAL B 1 159 ? -3.018 -3.35 -12.969 1 86.5 159 VAL B O 1
ATOM 4572 N N . THR B 1 160 ? -3.791 -2.32 -11.148 1 89.75 160 THR B N 1
ATOM 4573 C CA . THR B 1 160 ? -4.402 -3.531 -10.617 1 89.75 160 THR B CA 1
ATOM 4574 C C . THR B 1 160 ? -5.535 -4.008 -11.523 1 89.75 160 THR B C 1
ATOM 4576 O O . THR B 1 160 ? -5.652 -5.203 -11.805 1 89.75 160 THR B O 1
ATOM 4579 N N . VAL B 1 161 ? -6.359 -3.086 -12.031 1 87.88 161 VAL B N 1
ATOM 4580 C CA . VAL B 1 161 ? -7.457 -3.438 -12.93 1 87.88 161 VAL B CA 1
ATOM 4581 C C . VAL B 1 161 ? -6.902 -4.082 -14.195 1 87.88 161 VAL B C 1
ATOM 4583 O O . VAL B 1 161 ? -7.387 -5.133 -14.625 1 87.88 161 VAL B O 1
ATOM 4586 N N . VAL B 1 162 ? -5.891 -3.451 -14.742 1 88.31 162 VAL B N 1
ATOM 4587 C CA . VAL B 1 162 ? -5.289 -3.965 -15.969 1 88.31 162 VAL B CA 1
ATOM 4588 C C . VAL B 1 162 ? -4.699 -5.352 -15.719 1 88.31 162 VAL B C 1
ATOM 4590 O O . VAL B 1 162 ? -4.859 -6.262 -16.531 1 88.31 162 VAL B O 1
ATOM 4593 N N . ALA B 1 163 ? -4.023 -5.496 -14.594 1 93.38 163 ALA B N 1
ATOM 4594 C CA . ALA B 1 163 ? -3.451 -6.793 -14.242 1 93.38 163 ALA B CA 1
ATOM 4595 C C . ALA B 1 163 ? -4.535 -7.859 -14.125 1 93.38 163 ALA B C 1
ATOM 4597 O O . ALA B 1 163 ? -4.375 -8.977 -14.617 1 93.38 163 ALA B O 1
ATOM 4598 N N . VAL B 1 164 ? -5.625 -7.551 -13.484 1 91.75 164 VAL B N 1
ATOM 4599 C CA . VAL B 1 164 ? -6.734 -8.477 -13.297 1 91.75 164 VAL B CA 1
ATOM 4600 C C . VAL B 1 164 ? -7.281 -8.914 -14.656 1 91.75 164 VAL B C 1
ATOM 4602 O O . VAL B 1 164 ? -7.5 -10.102 -14.891 1 91.75 164 VAL B O 1
ATOM 4605 N N . ILE B 1 165 ? -7.383 -8.039 -15.523 1 89.69 165 ILE B N 1
ATOM 4606 C CA . ILE B 1 165 ? -7.914 -8.32 -16.859 1 89.69 165 ILE B CA 1
ATOM 4607 C C . ILE B 1 165 ? -6.949 -9.227 -17.625 1 89.69 165 ILE B C 1
ATOM 4609 O O . ILE B 1 165 ? -7.367 -10.195 -18.25 1 89.69 165 ILE B O 1
ATOM 4613 N N . LEU B 1 166 ? -5.715 -8.859 -17.594 1 92.44 166 LEU B N 1
ATOM 4614 C CA . LEU B 1 166 ? -4.707 -9.656 -18.297 1 92.44 166 LEU B CA 1
ATOM 4615 C C . LEU B 1 166 ? -4.625 -11.062 -17.719 1 92.44 166 LEU B C 1
ATOM 4617 O O . LEU B 1 166 ? -4.387 -12.023 -18.438 1 92.44 166 LEU B O 1
ATOM 4621 N N . LEU B 1 167 ? -4.844 -11.203 -16.422 1 94.06 167 LEU B N 1
ATOM 4622 C CA . LEU B 1 167 ? -4.824 -12.523 -15.789 1 94.06 167 LEU B CA 1
ATOM 4623 C C . LEU B 1 167 ? -6.004 -13.367 -16.266 1 94.06 167 LEU B C 1
ATOM 4625 O O . LEU B 1 167 ? -5.852 -14.555 -16.547 1 94.06 167 LEU B O 1
ATOM 4629 N N . PHE B 1 168 ? -7.18 -12.773 -16.391 1 89.56 168 PHE B N 1
ATOM 4630 C CA . PHE B 1 168 ? -8.32 -13.5 -16.953 1 89.56 168 PHE B CA 1
ATOM 4631 C C . PHE B 1 168 ? -8.07 -13.867 -18.406 1 89.56 168 PHE B C 1
ATOM 4633 O O . PHE B 1 168 ? -8.375 -14.984 -18.828 1 89.56 168 PHE B O 1
ATOM 4640 N N . ALA B 1 169 ? -7.48 -12.93 -19.141 1 89.38 169 ALA B N 1
ATOM 4641 C CA . ALA B 1 169 ? -7.266 -13.133 -20.562 1 89.38 169 ALA B CA 1
ATOM 4642 C C . ALA B 1 169 ? -6.23 -14.227 -20.812 1 89.38 169 ALA B C 1
ATOM 4644 O O . ALA B 1 169 ? -6.254 -14.883 -21.859 1 89.38 169 ALA B O 1
ATOM 4645 N N . THR B 1 170 ? -5.344 -14.484 -19.828 1 93.06 170 THR B N 1
ATOM 4646 C CA . THR B 1 170 ? -4.258 -15.43 -20.047 1 93.06 170 THR B CA 1
ATOM 4647 C C . THR B 1 170 ? -4.496 -16.719 -19.266 1 93.06 170 THR B C 1
ATOM 4649 O O . THR B 1 170 ? -3.586 -17.531 -19.109 1 93.06 170 THR B O 1
ATOM 4652 N N . ALA B 1 171 ? -5.703 -16.906 -18.797 1 89.56 171 ALA B N 1
ATOM 4653 C CA . ALA B 1 171 ? -6.02 -18.094 -18.016 1 89.56 171 ALA B CA 1
ATOM 4654 C C . ALA B 1 171 ? -5.785 -19.359 -18.828 1 89.56 171 ALA B C 1
ATOM 4656 O O . ALA B 1 171 ? -5.441 -20.406 -18.281 1 89.56 171 ALA B O 1
ATOM 4657 N N . GLY B 1 172 ? -5.883 -19.297 -20.156 1 91.12 172 GLY B N 1
ATOM 4658 C CA . GLY B 1 172 ? -5.672 -20.438 -21.031 1 91.12 172 GLY B CA 1
ATOM 4659 C C . GLY B 1 172 ? -4.215 -20.672 -21.375 1 91.12 172 GLY B C 1
ATOM 4660 O O . GLY B 1 172 ? -3.863 -21.703 -21.953 1 91.12 172 GLY B O 1
ATOM 4661 N N . SER B 1 173 ? -3.363 -19.75 -21.031 1 95.44 173 SER B N 1
ATOM 4662 C CA . SER B 1 173 ? -1.921 -19.844 -21.234 1 95.44 173 SER B CA 1
ATOM 4663 C C . SER B 1 173 ? -1.166 -19.719 -19.922 1 95.44 173 SER B C 1
ATOM 4665 O O . SER B 1 173 ? -0.77 -18.609 -19.531 1 95.44 173 SER B O 1
ATOM 4667 N N . PRO B 1 174 ? -0.834 -20.906 -19.328 1 95.5 174 PRO B N 1
ATOM 4668 C CA . PRO B 1 174 ? -0.221 -20.875 -17.984 1 95.5 174 PRO B CA 1
ATOM 4669 C C . PRO B 1 174 ? 1.08 -20.078 -17.953 1 95.5 174 PRO B C 1
ATOM 4671 O O . PRO B 1 174 ? 1.365 -19.406 -16.969 1 95.5 174 PRO B O 1
ATOM 4674 N N . ASP B 1 175 ? 1.873 -20.125 -19.016 1 96.12 175 ASP B N 1
ATOM 4675 C CA . ASP B 1 175 ? 3.135 -19.391 -19.047 1 96.12 175 ASP B CA 1
ATOM 4676 C C . ASP B 1 175 ? 2.895 -17.875 -19.047 1 96.12 175 ASP B C 1
ATOM 4678 O O . ASP B 1 175 ? 3.523 -17.141 -18.281 1 96.12 175 ASP B O 1
ATOM 4682 N N . ALA B 1 176 ? 1.973 -17.453 -19.906 1 96.94 176 ALA B N 1
ATOM 4683 C CA . ALA B 1 176 ? 1.643 -16.031 -19.953 1 96.94 176 ALA B CA 1
ATOM 4684 C C . ALA B 1 176 ? 1.049 -15.57 -18.625 1 96.94 176 ALA B C 1
ATOM 4686 O O . ALA B 1 176 ? 1.357 -14.477 -18.156 1 96.94 176 ALA B O 1
ATOM 4687 N N . PHE B 1 177 ? 0.19 -16.406 -18.047 1 97.38 177 PHE B N 1
ATOM 4688 C CA . PHE B 1 177 ? -0.437 -16.109 -16.766 1 97.38 177 PHE B CA 1
ATOM 4689 C C . PHE B 1 177 ? 0.616 -15.883 -15.688 1 97.38 177 PHE B C 1
ATOM 4691 O O . PHE B 1 177 ? 0.551 -14.906 -14.945 1 97.38 177 PHE B O 1
ATOM 4698 N N . LYS B 1 178 ? 1.604 -16.797 -15.641 1 97.81 178 LYS B N 1
ATOM 4699 C CA . LYS B 1 178 ? 2.664 -16.719 -14.633 1 97.81 178 LYS B CA 1
ATOM 4700 C C . LYS B 1 178 ? 3.488 -15.453 -14.797 1 97.81 178 LYS B C 1
ATOM 4702 O O . LYS B 1 178 ? 3.834 -14.797 -13.812 1 97.81 178 LYS B O 1
ATOM 4707 N N . VAL B 1 179 ? 3.787 -15.047 -16.016 1 97.75 179 VAL B N 1
ATOM 4708 C CA . VAL B 1 179 ? 4.586 -13.852 -16.281 1 97.75 179 VAL B CA 1
ATOM 4709 C C . VAL B 1 179 ? 3.83 -12.609 -15.812 1 97.75 179 VAL B C 1
ATOM 4711 O O . VAL B 1 179 ? 4.387 -11.758 -15.117 1 97.75 179 VAL B O 1
ATOM 4714 N N . ILE B 1 180 ? 2.561 -12.484 -16.141 1 97.56 180 ILE B N 1
ATOM 4715 C CA . ILE B 1 180 ? 1.743 -11.336 -15.781 1 97.56 180 ILE B CA 1
ATOM 4716 C C . ILE B 1 180 ? 1.632 -11.234 -14.258 1 97.56 180 ILE B C 1
ATOM 4718 O O . ILE B 1 180 ? 1.765 -10.156 -13.688 1 97.56 180 ILE B O 1
ATOM 4722 N N . LEU B 1 181 ? 1.391 -12.383 -13.688 1 97.75 181 LEU B N 1
ATOM 4723 C CA . LEU B 1 181 ? 1.245 -12.406 -12.234 1 97.75 181 LEU B CA 1
ATOM 4724 C C . LEU B 1 181 ? 2.547 -12 -11.555 1 97.75 181 LEU B C 1
ATOM 4726 O O . LEU B 1 181 ? 2.535 -11.219 -10.602 1 97.75 181 LEU B O 1
ATOM 4730 N N . ALA B 1 182 ? 3.682 -12.508 -12.055 1 98.12 182 ALA B N 1
ATOM 4731 C CA . ALA B 1 182 ? 4.992 -12.164 -11.5 1 98.12 182 ALA B CA 1
ATOM 4732 C C . ALA B 1 182 ? 5.254 -10.664 -11.609 1 98.12 182 ALA B C 1
ATOM 4734 O O . ALA B 1 182 ? 5.734 -10.047 -10.656 1 98.12 182 ALA B O 1
ATOM 4735 N N . LEU B 1 183 ? 4.934 -10.109 -12.758 1 97.12 183 LEU B N 1
ATOM 4736 C CA . LEU B 1 183 ? 5.129 -8.688 -12.984 1 97.12 183 LEU B CA 1
ATOM 4737 C C . LEU B 1 183 ? 4.27 -7.863 -12.023 1 97.12 183 LEU B C 1
ATOM 4739 O O . LEU B 1 183 ? 4.746 -6.887 -11.438 1 97.12 183 LEU B O 1
ATOM 4743 N N . TYR B 1 184 ? 3.066 -8.266 -11.867 1 96.69 184 TYR B N 1
ATOM 4744 C CA . TYR B 1 184 ? 2.152 -7.512 -11.016 1 96.69 184 TYR B CA 1
ATOM 4745 C C . TYR B 1 184 ? 2.576 -7.594 -9.555 1 96.69 184 TYR B C 1
ATOM 4747 O O . TYR B 1 184 ? 2.742 -6.566 -8.898 1 96.69 184 TYR B O 1
ATOM 4755 N N . LEU B 1 185 ? 2.75 -8.859 -9.039 1 96.38 185 LEU B N 1
ATOM 4756 C CA . LEU B 1 185 ? 3.082 -9.039 -7.633 1 96.38 185 LEU B CA 1
ATOM 4757 C C . LEU B 1 185 ? 4.406 -8.367 -7.293 1 96.38 185 LEU B C 1
ATOM 4759 O O . LEU B 1 185 ? 4.52 -7.695 -6.266 1 96.38 185 LEU B O 1
ATOM 4763 N N . GLY B 1 186 ? 5.426 -8.516 -8.172 1 96.75 186 GLY B N 1
ATOM 4764 C CA . GLY B 1 186 ? 6.723 -7.898 -7.953 1 96.75 186 GLY B CA 1
ATOM 4765 C C . GLY B 1 186 ? 6.676 -6.379 -7.965 1 96.75 186 GLY B C 1
ATOM 4766 O O . GLY B 1 186 ? 7.273 -5.727 -7.109 1 96.75 186 GLY B O 1
ATOM 4767 N N . SER B 1 187 ? 5.93 -5.84 -8.93 1 95.75 187 SER B N 1
ATOM 4768 C CA . SER B 1 187 ? 5.812 -4.391 -9.039 1 95.75 187 SER B CA 1
ATOM 4769 C C . SER B 1 187 ? 5.043 -3.811 -7.855 1 95.75 187 SER B C 1
ATOM 4771 O O . SER B 1 187 ? 5.344 -2.707 -7.391 1 95.75 187 SER B O 1
ATOM 4773 N N . ALA B 1 188 ? 4.047 -4.535 -7.418 1 92.75 188 ALA B N 1
ATOM 4774 C CA . ALA B 1 188 ? 3.287 -4.086 -6.254 1 92.75 188 ALA B CA 1
ATOM 4775 C C . ALA B 1 188 ? 4.164 -4.055 -5.008 1 92.75 188 ALA B C 1
ATOM 4777 O O . ALA B 1 188 ? 4.109 -3.1 -4.223 1 92.75 188 ALA B O 1
ATOM 4778 N N . ALA B 1 189 ? 4.965 -5.066 -4.824 1 93.25 189 ALA B N 1
ATOM 4779 C CA . ALA B 1 189 ? 5.883 -5.113 -3.688 1 93.25 189 ALA B CA 1
ATOM 4780 C C . ALA B 1 189 ? 6.895 -3.975 -3.752 1 93.25 189 ALA B C 1
ATOM 4782 O O . ALA B 1 189 ? 7.168 -3.316 -2.744 1 93.25 189 ALA B O 1
ATOM 4783 N N . TYR B 1 190 ? 7.441 -3.738 -4.934 1 95.44 190 TYR B N 1
ATOM 4784 C CA . TYR B 1 190 ? 8.391 -2.639 -5.094 1 95.44 190 TYR B CA 1
ATOM 4785 C C . TYR B 1 190 ? 7.723 -1.299 -4.801 1 95.44 190 TYR B C 1
ATOM 4787 O O . TYR B 1 190 ? 8.336 -0.415 -4.199 1 95.44 190 TYR B O 1
ATOM 4795 N N . TYR B 1 191 ? 6.535 -1.175 -5.34 1 90.69 191 TYR B N 1
ATOM 4796 C CA . TYR B 1 191 ? 5.793 0.063 -5.117 1 90.69 191 TYR B CA 1
ATOM 4797 C C . TYR B 1 191 ? 5.625 0.336 -3.627 1 90.69 191 TYR B C 1
ATOM 4799 O O . TYR B 1 191 ? 5.652 1.49 -3.193 1 90.69 191 TYR B O 1
ATOM 4807 N N . PHE B 1 192 ? 5.422 -0.696 -2.889 1 88.19 192 PHE B N 1
ATOM 4808 C CA . PHE B 1 192 ? 5.32 -0.569 -1.439 1 88.19 192 PHE B CA 1
ATOM 4809 C C . PHE B 1 192 ? 6.598 0.02 -0.855 1 88.19 192 PHE B C 1
ATOM 4811 O O . PHE B 1 192 ? 6.547 0.943 -0.041 1 88.19 192 PHE B O 1
ATOM 4818 N N . ILE B 1 193 ? 7.734 -0.474 -1.267 1 91.81 193 ILE B N 1
ATOM 4819 C CA . ILE B 1 193 ? 9.023 0.041 -0.816 1 91.81 193 ILE B CA 1
ATOM 4820 C C . ILE B 1 193 ? 9.18 1.494 -1.257 1 91.81 193 ILE B C 1
ATOM 4822 O O . ILE B 1 193 ? 9.625 2.34 -0.48 1 91.81 193 ILE B O 1
ATOM 4826 N N . TYR B 1 194 ? 8.82 1.724 -2.502 1 90.75 194 TYR B N 1
ATOM 4827 C CA . TYR B 1 194 ? 8.906 3.066 -3.066 1 90.75 194 TYR B CA 1
ATOM 4828 C C . TYR B 1 194 ? 8.125 4.062 -2.223 1 90.75 194 TYR B C 1
ATOM 4830 O O . TYR B 1 194 ? 8.609 5.156 -1.93 1 90.75 194 TYR B O 1
ATOM 4838 N N . GLN B 1 195 ? 6.961 3.684 -1.807 1 83.88 195 GLN B N 1
ATOM 4839 C CA . GLN B 1 195 ? 6.113 4.547 -0.987 1 83.88 195 GLN B CA 1
ATOM 4840 C C . GLN B 1 195 ? 6.691 4.711 0.416 1 83.88 195 GLN B C 1
ATOM 4842 O O . GLN B 1 195 ? 6.594 5.785 1.011 1 83.88 195 GLN B O 1
ATOM 4847 N N . LEU B 1 196 ? 7.23 3.664 0.887 1 84.88 196 LEU B N 1
ATOM 4848 C CA . LEU B 1 196 ? 7.832 3.725 2.215 1 84.88 196 LEU B CA 1
ATOM 4849 C C . LEU B 1 196 ? 9.016 4.684 2.232 1 84.88 196 LEU B C 1
ATOM 4851 O O . LEU B 1 196 ? 9.242 5.383 3.227 1 84.88 196 LEU B O 1
ATOM 4855 N N . CYS B 1 197 ? 9.766 4.656 1.196 1 88.44 197 CYS B N 1
ATOM 4856 C CA . CYS B 1 197 ? 10.906 5.57 1.096 1 88.44 197 CYS B CA 1
ATOM 4857 C C . CYS B 1 197 ? 10.438 7.016 1.003 1 88.44 197 CYS B C 1
ATOM 4859 O O . CYS B 1 197 ? 11.023 7.906 1.621 1 88.44 197 CYS B O 1
ATOM 4861 N N . GLY B 1 198 ? 9.43 7.234 0.196 1 80.25 198 GLY B N 1
ATOM 4862 C CA . GLY B 1 198 ? 8.812 8.547 0.127 1 80.25 198 GLY B CA 1
ATOM 4863 C C . GLY B 1 198 ? 9.594 9.539 -0.714 1 80.25 198 GLY B C 1
ATOM 4864 O O . GLY B 1 198 ? 9.305 10.734 -0.717 1 80.25 198 GLY B O 1
ATOM 4865 N N . LYS B 1 199 ? 10.617 9.086 -1.346 1 81.88 199 LYS B N 1
ATOM 4866 C CA . LYS B 1 199 ? 11.406 9.953 -2.213 1 81.88 199 LYS B CA 1
ATOM 4867 C C . LYS B 1 199 ? 11.125 9.672 -3.686 1 81.88 199 LYS B C 1
ATOM 4869 O O . LYS B 1 199 ? 11.234 8.523 -4.133 1 81.88 199 LYS B O 1
ATOM 4874 N N . PRO B 1 200 ? 10.75 10.695 -4.344 1 81.94 200 PRO B N 1
ATOM 4875 C CA . PRO B 1 200 ? 10.492 10.469 -5.766 1 81.94 200 PRO B CA 1
ATOM 4876 C C . PRO B 1 200 ? 11.773 10.234 -6.566 1 81.94 200 PRO B C 1
ATOM 4878 O O . PRO B 1 200 ? 12.781 10.906 -6.34 1 81.94 200 PRO B O 1
ATOM 4881 N N . LYS B 1 201 ? 11.852 9.273 -7.293 1 88.75 201 LYS B N 1
ATOM 4882 C CA . LYS B 1 201 ? 12.836 8.953 -8.312 1 88.75 201 LYS B CA 1
ATOM 4883 C C . LYS B 1 201 ? 12.164 8.578 -9.633 1 88.75 201 LYS B C 1
ATOM 4885 O O . LYS B 1 201 ? 11.148 7.871 -9.633 1 88.75 201 LYS B O 1
ATOM 4890 N N . PRO B 1 202 ? 12.703 9.164 -10.742 1 90.69 202 PRO B N 1
ATOM 4891 C CA . PRO B 1 202 ? 12.023 8.891 -12.008 1 90.69 202 PRO B CA 1
ATOM 4892 C C . PRO B 1 202 ? 11.859 7.395 -12.281 1 90.69 202 PRO B C 1
ATOM 4894 O O . PRO B 1 202 ? 12.805 6.629 -12.117 1 90.69 202 PRO B O 1
ATOM 4897 N N . ILE B 1 203 ? 10.672 7.098 -12.773 1 91.88 203 ILE B N 1
ATOM 4898 C CA . ILE B 1 203 ? 10.312 5.699 -12.992 1 91.88 203 ILE B CA 1
ATOM 4899 C C . ILE B 1 203 ? 11.242 5.086 -14.047 1 91.88 203 ILE B C 1
ATOM 4901 O O . ILE B 1 203 ? 11.594 3.91 -13.953 1 91.88 203 ILE B O 1
ATOM 4905 N N . TRP B 1 204 ? 11.641 5.852 -15 1 94.81 204 TRP B N 1
ATOM 4906 C CA . TRP B 1 204 ? 12.477 5.309 -16.062 1 94.81 204 TRP B CA 1
ATOM 4907 C C . TRP B 1 204 ? 13.867 4.957 -15.539 1 94.81 204 TRP B C 1
ATOM 4909 O O . TRP B 1 204 ? 14.531 4.062 -16.062 1 94.81 204 TRP B O 1
ATOM 4919 N N . VAL B 1 205 ? 14.305 5.617 -14.469 1 96.94 205 VAL B N 1
ATOM 4920 C CA . VAL B 1 205 ? 15.586 5.277 -13.844 1 96.94 205 VAL B CA 1
ATOM 4921 C C . VAL B 1 205 ? 15.453 3.957 -13.086 1 96.94 205 VAL B C 1
ATOM 4923 O O . VAL B 1 205 ? 16.344 3.104 -13.164 1 96.94 205 VAL B O 1
ATOM 4926 N N . LEU B 1 206 ? 14.352 3.811 -12.398 1 97.69 206 LEU B N 1
ATOM 4927 C CA . LEU B 1 206 ? 14.102 2.586 -11.648 1 97.69 206 LEU B CA 1
ATOM 4928 C C . LEU B 1 206 ? 13.938 1.396 -12.586 1 97.69 206 LEU B C 1
ATOM 4930 O O . LEU B 1 206 ? 14.516 0.33 -12.344 1 97.69 206 LEU B O 1
ATOM 4934 N N . LEU B 1 207 ? 13.219 1.593 -13.703 1 97.56 207 LEU B N 1
ATOM 4935 C CA . LEU B 1 207 ? 13.062 0.546 -14.703 1 97.56 207 LEU B CA 1
ATOM 4936 C C . LEU B 1 207 ? 14.391 0.234 -15.383 1 97.56 207 LEU B C 1
ATOM 4938 O O . LEU B 1 207 ? 14.664 -0.921 -15.711 1 97.56 207 LEU B O 1
ATOM 4942 N N . GLY B 1 208 ? 15.102 1.317 -15.617 1 97.94 208 GLY B N 1
ATOM 4943 C CA . GLY B 1 208 ? 16.422 1.111 -16.188 1 97.94 208 GLY B CA 1
ATOM 4944 C C . GLY B 1 208 ? 17.344 0.282 -15.305 1 97.94 208 GLY B C 1
ATOM 4945 O O . GLY B 1 208 ? 18.062 -0.585 -15.789 1 97.94 208 GLY B O 1
ATOM 4946 N N . THR B 1 209 ? 17.312 0.497 -14.008 1 98.38 209 THR B N 1
ATOM 4947 C CA . THR B 1 209 ? 18.109 -0.243 -13.039 1 98.38 209 THR B CA 1
ATOM 4948 C C . THR B 1 209 ? 17.703 -1.713 -13.008 1 98.38 209 THR B C 1
ATOM 4950 O O . THR B 1 209 ? 18.562 -2.6 -13.031 1 98.38 209 THR B O 1
ATOM 4953 N N . LEU B 1 210 ? 16.422 -1.93 -12.938 1 98.19 210 LEU B N 1
ATOM 4954 C CA . LEU B 1 210 ? 15.852 -3.273 -12.969 1 98.19 210 LEU B CA 1
ATOM 4955 C C . LEU B 1 210 ? 16.25 -4.008 -14.242 1 98.19 210 LEU B C 1
ATOM 4957 O O . LEU B 1 210 ? 16.688 -5.16 -14.188 1 98.19 210 LEU B O 1
ATOM 4961 N N . THR B 1 211 ? 16.141 -3.359 -15.391 1 98.38 211 THR B N 1
ATOM 4962 C CA . THR B 1 211 ? 16.469 -3.947 -16.688 1 98.38 211 THR B CA 1
ATOM 4963 C C . THR B 1 211 ? 17.969 -4.223 -16.797 1 98.38 211 THR B C 1
ATOM 4965 O O . THR B 1 211 ? 18.375 -5.246 -17.344 1 98.38 211 THR B O 1
ATOM 4968 N N . LEU B 1 212 ? 18.734 -3.332 -16.266 1 98.5 212 LEU B N 1
ATOM 4969 C CA . LEU B 1 212 ? 20.172 -3.531 -16.297 1 98.5 212 LEU B CA 1
ATOM 4970 C C . LEU B 1 212 ? 20.562 -4.777 -15.508 1 98.5 212 LEU B C 1
ATOM 4972 O O . LEU B 1 212 ? 21.453 -5.527 -15.922 1 98.5 212 LEU B O 1
ATOM 4976 N N . GLU B 1 213 ? 19.953 -4.973 -14.328 1 98.56 213 GLU B N 1
ATOM 4977 C CA . GLU B 1 213 ? 20.219 -6.188 -13.562 1 98.56 213 GLU B CA 1
ATOM 4978 C C . GLU B 1 213 ? 19.875 -7.438 -14.367 1 98.56 213 GLU B C 1
ATOM 4980 O O . GLU B 1 213 ? 20.656 -8.398 -14.391 1 98.56 213 GLU B O 1
ATOM 4985 N N . ILE B 1 214 ? 18.766 -7.43 -15.078 1 98.25 214 ILE B N 1
ATOM 4986 C CA . ILE B 1 214 ? 18.344 -8.555 -15.906 1 98.25 214 ILE B CA 1
ATOM 4987 C C . ILE B 1 214 ? 19.375 -8.805 -17 1 98.25 214 ILE B C 1
ATOM 4989 O O . ILE B 1 214 ? 19.766 -9.945 -17.25 1 98.25 214 ILE B O 1
ATOM 4993 N N . LEU B 1 215 ? 19.875 -7.754 -17.625 1 98.25 215 LEU B N 1
ATOM 4994 C CA . LEU B 1 215 ? 20.859 -7.863 -18.703 1 98.25 215 LEU B CA 1
ATOM 4995 C C . LEU B 1 215 ? 22.188 -8.391 -18.172 1 98.25 215 LEU B C 1
ATOM 4997 O O . LEU B 1 215 ? 22.859 -9.188 -18.844 1 98.25 215 LEU B O 1
ATOM 5001 N N . ILE B 1 216 ? 22.578 -7.984 -17.016 1 98.06 216 ILE B N 1
ATOM 5002 C CA . ILE B 1 216 ? 23.812 -8.453 -16.375 1 98.06 216 ILE B CA 1
ATOM 5003 C C . ILE B 1 216 ? 23.734 -9.961 -16.141 1 98.06 216 ILE B C 1
ATOM 5005 O O . ILE B 1 216 ? 24.688 -10.688 -16.422 1 98.06 216 ILE B O 1
ATOM 5009 N N . LEU B 1 217 ? 22.594 -10.43 -15.695 1 97.81 217 LEU B N 1
ATOM 5010 C CA . LEU B 1 217 ? 22.422 -11.844 -15.391 1 97.81 217 LEU B CA 1
ATOM 5011 C C . LEU B 1 217 ? 22.375 -12.68 -16.672 1 97.81 217 LEU B C 1
ATOM 5013 O O . LEU B 1 217 ? 22.547 -13.898 -16.625 1 97.81 217 LEU B O 1
ATOM 5017 N N . GLN B 1 218 ? 22.141 -12.031 -17.812 1 97.06 218 GLN B N 1
ATOM 5018 C CA . GLN B 1 218 ? 22.141 -12.719 -19.094 1 97.06 218 GLN B CA 1
ATOM 5019 C C . GLN B 1 218 ? 23.469 -12.555 -19.828 1 97.06 218 GLN B C 1
ATOM 5021 O O . GLN B 1 218 ? 23.672 -13.117 -20.906 1 97.06 218 GLN B O 1
ATOM 5026 N N . SER B 1 219 ? 24.406 -11.852 -19.266 1 97.38 219 SER B N 1
ATOM 5027 C CA . SER B 1 219 ? 25.719 -11.586 -19.844 1 97.38 219 SER B CA 1
ATOM 5028 C C . SER B 1 219 ? 26.766 -12.562 -19.344 1 97.38 219 SER B C 1
ATOM 5030 O O . SER B 1 219 ? 26.5 -13.352 -18.422 1 97.38 219 SER B O 1
ATOM 5032 N N . PRO B 1 220 ? 28 -12.516 -19.875 1 97.25 220 PRO B N 1
ATOM 5033 C CA . PRO B 1 220 ? 29.062 -13.406 -19.438 1 97.25 220 PRO B CA 1
ATOM 5034 C C . PRO B 1 220 ? 29.547 -13.102 -18.016 1 97.25 220 PRO B C 1
ATOM 5036 O O . PRO B 1 220 ? 30.297 -13.875 -17.438 1 97.25 220 PRO B O 1
ATOM 5039 N N . ILE B 1 221 ? 29.031 -12.078 -17.422 1 97.5 221 ILE B N 1
ATOM 5040 C CA . ILE B 1 221 ? 29.438 -11.703 -16.078 1 97.5 221 ILE B CA 1
ATOM 5041 C C . ILE B 1 221 ? 28.953 -12.766 -15.078 1 97.5 221 ILE B C 1
ATOM 5043 O O . ILE B 1 221 ? 29.688 -13.133 -14.156 1 97.5 221 ILE B O 1
ATOM 5047 N N . LEU B 1 222 ? 27.75 -13.25 -15.281 1 96.69 222 LEU B N 1
ATOM 5048 C CA . LEU B 1 222 ? 27.188 -14.211 -14.336 1 96.69 222 LEU B CA 1
ATOM 5049 C C . LEU B 1 222 ? 28 -15.5 -14.32 1 96.69 222 LEU B C 1
ATOM 5051 O O . LEU B 1 222 ? 28.453 -15.945 -13.266 1 96.69 222 LEU B O 1
ATOM 5055 N N . PRO B 1 223 ? 28.266 -16.141 -15.523 1 96.38 223 PRO B N 1
ATOM 5056 C CA . PRO B 1 223 ? 29.078 -17.359 -15.469 1 96.38 223 PRO B CA 1
ATOM 5057 C C . PRO B 1 223 ? 30.484 -17.125 -14.922 1 96.38 223 PRO B C 1
ATOM 5059 O O . PRO B 1 223 ? 31.047 -17.984 -14.25 1 96.38 223 PRO B O 1
ATOM 5062 N N . ALA B 1 224 ? 31.078 -15.992 -15.203 1 97.5 224 ALA B N 1
ATOM 5063 C CA . ALA B 1 224 ? 32.375 -15.656 -14.656 1 97.5 224 ALA B CA 1
ATOM 5064 C C . ALA B 1 224 ? 32.344 -15.562 -13.133 1 97.5 224 ALA B C 1
ATOM 5066 O O . ALA B 1 224 ? 33.25 -16.047 -12.453 1 97.5 224 ALA B O 1
ATOM 5067 N N . MET B 1 225 ? 31.312 -14.984 -12.594 1 97.12 225 MET B N 1
ATOM 5068 C CA . MET B 1 225 ? 31.156 -14.836 -11.148 1 97.12 225 MET B CA 1
ATOM 5069 C C . MET B 1 225 ? 30.859 -16.188 -10.492 1 97.12 225 MET B C 1
ATOM 5071 O O . MET B 1 225 ? 31.344 -16.469 -9.398 1 97.12 225 MET B O 1
ATOM 5075 N N . ILE B 1 226 ? 30.047 -17 -11.195 1 95.31 226 ILE B N 1
ATOM 5076 C CA . ILE B 1 226 ? 29.766 -18.344 -10.695 1 95.31 226 ILE B CA 1
ATOM 5077 C C . ILE B 1 226 ? 31.062 -19.141 -10.594 1 95.31 226 ILE B C 1
ATOM 5079 O O . ILE B 1 226 ? 31.312 -19.797 -9.578 1 95.31 226 ILE B O 1
ATOM 5083 N N . TYR B 1 227 ? 31.859 -19.062 -11.633 1 95.12 227 TYR B N 1
ATOM 5084 C CA . TYR B 1 227 ? 33.125 -19.781 -11.625 1 95.12 227 TYR B CA 1
ATOM 5085 C C . TYR B 1 227 ? 34.031 -19.297 -10.477 1 95.12 227 TYR B C 1
ATOM 5087 O O . TYR B 1 227 ? 34.562 -20.109 -9.734 1 95.12 227 TYR B O 1
ATOM 5095 N N . LEU B 1 228 ? 34.125 -18.016 -10.297 1 95.81 228 LEU B N 1
ATOM 5096 C CA . LEU B 1 228 ? 35 -17.422 -9.281 1 95.81 228 LEU B CA 1
ATOM 5097 C C . LEU B 1 228 ? 34.5 -17.781 -7.879 1 95.81 228 LEU B C 1
ATOM 5099 O O . LEU B 1 228 ? 35.281 -18.281 -7.055 1 95.81 228 LEU B O 1
ATOM 5103 N N . PHE B 1 229 ? 33.25 -17.656 -7.582 1 95.94 229 PHE B N 1
ATOM 5104 C CA . PHE B 1 229 ? 32.75 -17.703 -6.207 1 95.94 229 PHE B CA 1
ATOM 5105 C C . PHE B 1 229 ? 32.375 -19.125 -5.832 1 95.94 229 PHE B C 1
ATOM 5107 O O . PHE B 1 229 ? 32.531 -19.547 -4.688 1 95.94 229 PHE B O 1
ATOM 5114 N N . ARG B 1 230 ? 31.844 -19.891 -6.785 1 92.88 230 ARG B N 1
ATOM 5115 C CA . ARG B 1 230 ? 31.328 -21.219 -6.441 1 92.88 230 ARG B CA 1
ATOM 5116 C C . ARG B 1 230 ? 32.375 -22.281 -6.715 1 92.88 230 ARG B C 1
ATOM 5118 O O . ARG B 1 230 ? 32.438 -23.312 -6.031 1 92.88 230 ARG B O 1
ATOM 5125 N N . THR B 1 231 ? 33.219 -22.078 -7.734 1 91.19 231 THR B N 1
ATOM 5126 C CA . THR B 1 231 ? 34.219 -23.094 -8.094 1 91.19 231 THR B CA 1
ATOM 5127 C C . THR B 1 231 ? 35.562 -22.781 -7.453 1 91.19 231 THR B C 1
ATOM 5129 O O . THR B 1 231 ? 36.219 -23.672 -6.887 1 91.19 231 THR B O 1
ATOM 5132 N N . VAL B 1 232 ? 36 -21.594 -7.402 1 92.31 232 VAL B N 1
ATOM 5133 C CA . VAL B 1 232 ? 37.344 -21.234 -6.934 1 92.31 232 VAL B CA 1
ATOM 5134 C C . VAL B 1 232 ? 37.312 -20.953 -5.434 1 92.31 232 VAL B C 1
ATOM 5136 O O . VAL B 1 232 ? 38.031 -21.578 -4.66 1 92.31 232 VAL B O 1
ATOM 5139 N N . LEU B 1 233 ? 36.406 -20.062 -4.973 1 91.31 233 LEU B N 1
ATOM 5140 C CA . LEU B 1 233 ? 36.469 -19.578 -3.598 1 91.31 233 LEU B CA 1
ATOM 5141 C C . LEU B 1 233 ? 35.719 -20.547 -2.66 1 91.31 233 LEU B C 1
ATOM 5143 O O . LEU B 1 233 ? 36.031 -20.609 -1.469 1 91.31 233 LEU B O 1
ATOM 5147 N N . SER B 1 234 ? 34.719 -21.234 -3.117 1 81.38 234 SER B N 1
ATOM 5148 C CA . SER B 1 234 ? 33.938 -22.141 -2.275 1 81.38 234 SER B CA 1
ATOM 5149 C C . SER B 1 234 ? 34.281 -23.594 -2.566 1 81.38 234 SER B C 1
ATOM 5151 O O . SER B 1 234 ? 33.5 -24.5 -2.279 1 81.38 234 SER B O 1
ATOM 5153 N N . ALA B 1 235 ? 35.344 -23.938 -3.168 1 67.12 235 ALA B N 1
ATOM 5154 C CA . ALA B 1 235 ? 35.75 -25.234 -3.729 1 67.12 235 ALA B CA 1
ATOM 5155 C C . ALA B 1 235 ? 35.688 -26.328 -2.67 1 67.12 235 ALA B C 1
ATOM 5157 O O . ALA B 1 235 ? 35.75 -27.516 -2.998 1 67.12 235 ALA B O 1
ATOM 5158 N N . GLN B 1 236 ? 35.188 -26.016 -1.604 1 63.66 236 GLN B N 1
ATOM 5159 C CA . GLN B 1 236 ? 35.344 -27.125 -0.662 1 63.66 236 GLN B CA 1
ATOM 5160 C C . GLN B 1 236 ? 34.188 -28.125 -0.812 1 63.66 236 GLN B C 1
ATOM 5162 O O . GLN B 1 236 ? 33.031 -27.719 -0.967 1 63.66 236 GLN B O 1
ATOM 5167 N N . ARG B 1 237 ? 34.5 -29.375 -1.104 1 67.06 237 ARG B N 1
ATOM 5168 C CA . ARG B 1 237 ? 33.531 -30.469 -1.101 1 67.06 237 ARG B CA 1
ATOM 5169 C C . ARG B 1 237 ? 32.75 -30.5 0.195 1 67.06 237 ARG B C 1
ATOM 5171 O O . ARG B 1 237 ? 33.312 -30.422 1.286 1 67.06 237 ARG B O 1
ATOM 5178 N N . LEU B 1 238 ? 31.406 -30.281 0.032 1 73.19 238 LEU B N 1
ATOM 5179 C CA . LEU B 1 238 ? 30.531 -30.297 1.204 1 73.19 238 LEU B CA 1
ATOM 5180 C C . LEU B 1 238 ? 30.375 -31.719 1.737 1 73.19 238 LEU B C 1
ATOM 5182 O O . LEU B 1 238 ? 30.141 -32.656 0.968 1 73.19 238 LEU B O 1
ATOM 5186 N N . PRO B 1 239 ? 30.672 -31.906 2.965 1 76.38 239 PRO B N 1
ATOM 5187 C CA . PRO B 1 239 ? 30.312 -33.188 3.562 1 76.38 239 PRO B CA 1
ATOM 5188 C C . PRO B 1 239 ? 28.828 -33.531 3.43 1 76.38 239 PRO B C 1
ATOM 5190 O O . PRO B 1 239 ? 28.016 -32.625 3.162 1 76.38 239 PRO B O 1
ATOM 5193 N N . PRO B 1 240 ? 28.438 -34.781 3.441 1 78.69 240 PRO B N 1
ATOM 5194 C CA . PRO B 1 240 ? 27.031 -35.188 3.301 1 78.69 240 PRO B CA 1
ATOM 5195 C C . PRO B 1 240 ? 26.109 -34.469 4.285 1 78.69 240 PRO B C 1
ATOM 5197 O O . PRO B 1 240 ? 24.984 -34.125 3.932 1 78.69 240 PRO B O 1
ATOM 5200 N N . HIS B 1 241 ? 26.641 -34.219 5.473 1 83.56 241 HIS B N 1
ATOM 5201 C CA . HIS B 1 241 ? 25.844 -33.531 6.473 1 83.56 241 HIS B CA 1
ATOM 5202 C C . HIS B 1 241 ? 26.625 -32.344 7.039 1 83.56 241 HIS B C 1
ATOM 5204 O O . HIS B 1 241 ? 27.109 -32.375 8.172 1 83.56 241 HIS B O 1
ATOM 5210 N N . PRO B 1 242 ? 26.688 -31.359 6.211 1 86.44 242 PRO B N 1
ATOM 5211 C CA . PRO B 1 242 ? 27.484 -30.219 6.672 1 86.44 242 PRO B CA 1
ATOM 5212 C C . PRO B 1 242 ? 26.891 -29.531 7.887 1 86.44 242 PRO B C 1
ATOM 5214 O O . PRO B 1 242 ? 25.656 -29.453 8.023 1 86.44 242 PRO B O 1
ATOM 5217 N N . SER B 1 243 ? 27.734 -29.141 8.742 1 89.12 243 SER B N 1
ATOM 5218 C CA . SER B 1 243 ? 27.297 -28.344 9.883 1 89.12 243 SER B CA 1
ATOM 5219 C C . SER B 1 243 ? 26.672 -27.031 9.43 1 89.12 243 SER B C 1
ATOM 5221 O O . SER B 1 243 ? 26.781 -26.656 8.258 1 89.12 243 SER B O 1
ATOM 5223 N N . PHE B 1 244 ? 25.984 -26.422 10.367 1 91.25 244 PHE B N 1
ATOM 5224 C CA . PHE B 1 244 ? 25.328 -25.141 10.086 1 91.25 244 PHE B CA 1
ATOM 5225 C C . PHE B 1 244 ? 26.344 -24.125 9.562 1 91.25 244 PHE B C 1
ATOM 5227 O O . PHE B 1 244 ? 26.094 -23.453 8.562 1 91.25 244 PHE B O 1
ATOM 5234 N N . TRP B 1 245 ? 27.484 -24.062 10.156 1 91.12 245 TRP B N 1
ATOM 5235 C CA . TRP B 1 245 ? 28.453 -23.016 9.852 1 91.12 245 TRP B CA 1
ATOM 5236 C C . TRP B 1 245 ? 29.125 -23.281 8.508 1 91.12 245 TRP B C 1
ATOM 5238 O O . TRP B 1 245 ? 29.484 -22.328 7.793 1 91.12 245 TRP B O 1
ATOM 5248 N N . VAL B 1 246 ? 29.297 -24.531 8.188 1 90.69 246 VAL B N 1
ATOM 5249 C CA . VAL B 1 246 ? 29.875 -24.891 6.895 1 90.69 246 VAL B CA 1
ATOM 5250 C C . VAL B 1 246 ? 28.906 -24.516 5.777 1 90.69 246 VAL B C 1
ATOM 5252 O O . VAL B 1 246 ? 29.312 -23.922 4.766 1 90.69 246 VAL B O 1
ATOM 5255 N N . LEU B 1 247 ? 27.703 -24.859 6.039 1 92.25 247 LEU B N 1
ATOM 5256 C CA . LEU B 1 247 ? 26.672 -24.531 5.059 1 92.25 247 LEU B CA 1
ATOM 5257 C C . LEU B 1 247 ? 26.516 -23.016 4.926 1 92.25 247 LEU B C 1
ATOM 5259 O O . LEU B 1 247 ? 26.375 -22.5 3.816 1 92.25 247 LEU B O 1
ATOM 5263 N N . PHE B 1 248 ? 26.516 -22.359 6.035 1 94.75 248 PHE B N 1
ATOM 5264 C CA . PHE B 1 248 ? 26.406 -20.906 6.043 1 94.75 248 PHE B CA 1
ATOM 5265 C C . PHE B 1 248 ? 27.547 -20.266 5.277 1 94.75 248 PHE B C 1
ATOM 5267 O O . PHE B 1 248 ? 27.344 -19.359 4.473 1 94.75 248 PHE B O 1
ATOM 5274 N N . SER B 1 249 ? 28.781 -20.719 5.508 1 93.19 249 SER B N 1
ATOM 5275 C CA . SER B 1 249 ? 29.953 -20.141 4.859 1 93.19 249 SER B CA 1
ATOM 5276 C C . SER B 1 249 ? 29.906 -20.359 3.348 1 93.19 249 SER B C 1
ATOM 5278 O O . SER B 1 249 ? 30.25 -19.453 2.58 1 93.19 249 SER B O 1
ATOM 5280 N N . ARG B 1 250 ? 29.453 -21.484 2.973 1 92.81 250 ARG B N 1
ATOM 5281 C CA . ARG B 1 250 ? 29.328 -21.781 1.547 1 92.81 250 ARG B CA 1
ATOM 5282 C C . ARG B 1 250 ? 28.297 -20.859 0.898 1 92.81 250 ARG B C 1
ATOM 5284 O O . ARG B 1 250 ? 28.531 -20.312 -0.178 1 92.81 250 ARG B O 1
ATOM 5291 N N . ASN B 1 251 ? 27.172 -20.734 1.566 1 94.88 251 ASN B N 1
ATOM 5292 C CA . ASN B 1 251 ? 26.125 -19.891 1.039 1 94.88 251 ASN B CA 1
ATOM 5293 C C . ASN B 1 251 ? 26.516 -18.406 1.0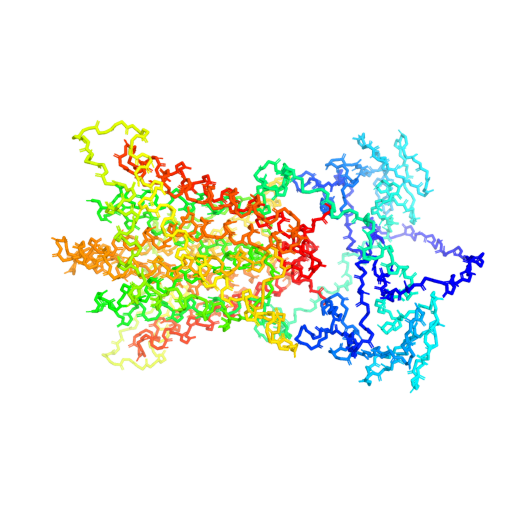84 1 94.88 251 ASN B C 1
ATOM 5295 O O . ASN B 1 251 ? 26.109 -17.625 0.219 1 94.88 251 ASN B O 1
ATOM 5299 N N . PHE B 1 252 ? 27.281 -18.047 2.088 1 96.81 252 PHE B N 1
ATOM 5300 C CA . PHE B 1 252 ? 27.734 -16.672 2.209 1 96.81 252 PHE B CA 1
ATOM 5301 C C . PHE B 1 252 ? 28.594 -16.281 1.017 1 96.81 252 PHE B C 1
ATOM 5303 O O . PHE B 1 252 ? 28.406 -15.211 0.427 1 96.81 252 PHE B O 1
ATOM 5310 N N . ILE B 1 253 ? 29.484 -17.156 0.617 1 95.81 253 ILE B N 1
ATOM 5311 C CA . ILE B 1 253 ? 30.422 -16.859 -0.469 1 95.81 253 ILE B CA 1
ATOM 5312 C C . ILE B 1 253 ? 29.75 -17.141 -1.812 1 95.81 253 ILE B C 1
ATOM 5314 O O . ILE B 1 253 ? 29.734 -16.281 -2.699 1 95.81 253 ILE B O 1
ATOM 5318 N N . GLY B 1 254 ? 29.094 -18.312 -1.941 1 93.44 254 GLY B N 1
ATOM 5319 C CA . GLY B 1 254 ? 28.609 -18.812 -3.219 1 93.44 254 GLY B CA 1
ATOM 5320 C C . GLY B 1 254 ? 27.297 -18.156 -3.637 1 93.44 254 GLY B C 1
ATOM 5321 O O . GLY B 1 254 ? 26.969 -18.125 -4.824 1 93.44 254 GLY B O 1
ATOM 5322 N N . ALA B 1 255 ? 26.531 -17.641 -2.695 1 95.19 255 ALA B N 1
ATOM 5323 C CA . ALA B 1 255 ? 25.234 -17.031 -3.008 1 95.19 255 ALA B CA 1
ATOM 5324 C C . ALA B 1 255 ? 25.188 -15.586 -2.516 1 95.19 255 ALA B C 1
ATOM 5326 O O . ALA B 1 255 ? 25.125 -14.656 -3.318 1 95.19 255 ALA B O 1
ATOM 5327 N N . GLY B 1 256 ? 25.422 -15.391 -1.228 1 97.38 256 GLY B N 1
ATOM 5328 C CA . GLY B 1 256 ? 25.297 -14.07 -0.625 1 97.38 256 GLY B CA 1
ATOM 5329 C C . GLY B 1 256 ? 26.219 -13.047 -1.246 1 97.38 256 GLY B C 1
ATOM 5330 O O . GLY B 1 256 ? 25.766 -12.094 -1.887 1 97.38 256 GLY B O 1
ATOM 5331 N N . LEU B 1 257 ? 27.484 -13.305 -1.125 1 97.56 257 LEU B N 1
ATOM 5332 C CA . LEU B 1 257 ? 28.469 -12.344 -1.601 1 97.56 257 LEU B CA 1
ATOM 5333 C C . LEU B 1 257 ? 28.406 -12.195 -3.115 1 97.56 257 LEU B C 1
ATOM 5335 O O . LEU B 1 257 ? 28.375 -11.07 -3.631 1 97.56 257 LEU B O 1
ATOM 5339 N N . MET B 1 258 ? 28.328 -13.273 -3.816 1 97.62 258 MET B N 1
ATOM 5340 C CA . MET B 1 258 ? 28.328 -13.258 -5.277 1 97.62 258 MET B CA 1
ATOM 5341 C C . MET B 1 258 ? 27.109 -12.5 -5.801 1 97.62 258 MET B C 1
ATOM 5343 O O . MET B 1 258 ? 27.25 -11.57 -6.598 1 97.62 258 MET B O 1
ATOM 5347 N N . GLU B 1 259 ? 25.984 -12.836 -5.316 1 98.25 259 GLU B N 1
ATOM 5348 C CA . GLU B 1 259 ? 24.734 -12.281 -5.852 1 98.25 259 GLU B CA 1
ATOM 5349 C C . GLU B 1 259 ? 24.547 -10.828 -5.418 1 98.25 259 GLU B C 1
ATOM 5351 O O . GLU B 1 259 ? 24.047 -10.008 -6.18 1 98.25 259 GLU B O 1
ATOM 5356 N N . GLU B 1 260 ? 24.938 -10.508 -4.18 1 98.56 260 GLU B N 1
ATOM 5357 C CA . GLU B 1 260 ? 24.797 -9.117 -3.74 1 98.56 260 GLU B CA 1
ATOM 5358 C C . GLU B 1 260 ? 25.75 -8.195 -4.5 1 98.56 260 GLU B C 1
ATOM 5360 O O . GLU B 1 260 ? 25.422 -7.039 -4.762 1 98.56 260 GLU B O 1
ATOM 5365 N N . LEU B 1 261 ? 26.906 -8.703 -4.879 1 98 261 LEU B N 1
ATOM 5366 C CA . LEU B 1 261 ? 27.828 -7.926 -5.703 1 98 261 LEU B CA 1
ATOM 5367 C C . LEU B 1 261 ? 27.25 -7.703 -7.098 1 98 261 LEU B C 1
ATOM 5369 O O . LEU B 1 261 ? 27.359 -6.605 -7.652 1 98 261 LEU B O 1
ATOM 5373 N N . LEU B 1 262 ? 26.656 -8.695 -7.637 1 98.25 262 LEU B N 1
ATOM 5374 C CA . LEU B 1 262 ? 26.031 -8.57 -8.945 1 98.25 262 LEU B CA 1
ATOM 5375 C C . LEU B 1 262 ? 24.891 -7.555 -8.898 1 98.25 262 LEU B C 1
ATOM 5377 O O . LEU B 1 262 ? 24.75 -6.734 -9.812 1 98.25 262 LEU B O 1
ATOM 5381 N N . LYS B 1 263 ? 24.125 -7.594 -7.836 1 98.5 263 LYS B N 1
ATOM 5382 C CA . LYS B 1 263 ? 22.969 -6.711 -7.707 1 98.5 263 LYS B CA 1
ATOM 5383 C C . LYS B 1 263 ? 23.406 -5.281 -7.398 1 98.5 263 LYS B C 1
ATOM 5385 O O . LYS B 1 263 ? 22.625 -4.34 -7.586 1 98.5 263 LYS B O 1
ATOM 5390 N N . ALA B 1 264 ? 24.641 -5.117 -6.91 1 98.25 264 ALA B N 1
ATOM 5391 C CA . ALA B 1 264 ? 25.156 -3.791 -6.598 1 98.25 264 ALA B CA 1
ATOM 5392 C C . ALA B 1 264 ? 25.609 -3.068 -7.867 1 98.25 264 ALA B C 1
ATOM 5394 O O . ALA B 1 264 ? 25.703 -1.839 -7.887 1 98.25 264 ALA B O 1
ATOM 5395 N N . LEU B 1 265 ? 25.844 -3.775 -8.93 1 98.25 265 LEU B N 1
ATOM 5396 C CA . LEU B 1 265 ? 26.422 -3.209 -10.141 1 98.25 265 LEU B CA 1
ATOM 5397 C C . LEU B 1 265 ? 25.531 -2.119 -10.711 1 98.25 265 LEU B C 1
ATOM 5399 O O . LEU B 1 265 ? 26 -1.028 -11.047 1 98.25 265 LEU B O 1
ATOM 5403 N N . PRO B 1 266 ? 24.219 -2.338 -10.828 1 98.62 266 PRO B N 1
ATOM 5404 C CA . PRO B 1 266 ? 23.375 -1.26 -11.359 1 98.62 266 PRO B CA 1
ATOM 5405 C C . PRO B 1 266 ? 23.422 -0.003 -10.492 1 98.62 266 PRO B C 1
ATOM 5407 O O . PRO B 1 266 ? 23.312 1.111 -11.008 1 98.62 266 PRO B O 1
ATOM 5410 N N . ILE B 1 267 ? 23.562 -0.186 -9.164 1 98.44 267 ILE B N 1
ATOM 5411 C CA . ILE B 1 267 ? 23.641 0.959 -8.266 1 98.44 267 ILE B CA 1
ATOM 5412 C C . ILE B 1 267 ? 24.922 1.749 -8.555 1 98.44 267 ILE B C 1
ATOM 5414 O O . ILE B 1 267 ? 24.891 2.98 -8.625 1 98.44 267 ILE B O 1
ATOM 5418 N N . VAL B 1 268 ? 26 1.029 -8.766 1 96.81 268 VAL B N 1
ATOM 5419 C CA . VAL B 1 268 ? 27.297 1.642 -9.039 1 96.81 268 VAL B CA 1
ATOM 5420 C C . VAL B 1 268 ? 27.25 2.365 -10.383 1 96.81 268 VAL B C 1
ATOM 5422 O O . VAL B 1 268 ? 27.812 3.453 -10.523 1 96.81 268 VAL B O 1
ATOM 5425 N N . VAL B 1 269 ? 26.609 1.771 -11.336 1 97.88 269 VAL B N 1
ATOM 5426 C CA . VAL B 1 269 ? 26.453 2.4 -12.648 1 97.88 269 VAL B CA 1
ATOM 5427 C C . VAL B 1 269 ? 25.672 3.709 -12.508 1 97.88 269 VAL B C 1
ATOM 5429 O O . VAL B 1 269 ? 26.062 4.73 -13.078 1 97.88 269 VAL B O 1
ATOM 5432 N N . ALA B 1 270 ? 24.609 3.697 -11.719 1 97.62 270 ALA B N 1
ATOM 5433 C CA . ALA B 1 270 ? 23.828 4.91 -11.484 1 97.62 270 ALA B CA 1
ATOM 5434 C C . ALA B 1 270 ? 24.656 5.969 -10.773 1 97.62 270 ALA B C 1
ATOM 5436 O O . ALA B 1 270 ? 24.594 7.156 -11.102 1 97.62 270 ALA B O 1
ATOM 5437 N N . TYR B 1 271 ? 25.406 5.512 -9.805 1 95.5 271 TYR B N 1
ATOM 5438 C CA . TYR B 1 271 ? 26.312 6.402 -9.094 1 95.5 271 TYR B CA 1
ATOM 5439 C C . TYR B 1 271 ? 27.297 7.062 -10.055 1 95.5 271 TYR B C 1
ATOM 5441 O O . TYR B 1 271 ? 27.484 8.281 -10.008 1 95.5 271 TYR B O 1
ATOM 5449 N N . GLY B 1 272 ? 27.922 6.324 -10.938 1 94.5 272 GLY B N 1
ATOM 5450 C CA . GLY B 1 272 ? 28.859 6.84 -11.914 1 94.5 272 GLY B CA 1
ATOM 5451 C C . GLY B 1 272 ? 28.219 7.785 -12.914 1 94.5 272 GLY B C 1
ATOM 5452 O O . GLY B 1 272 ? 28.766 8.859 -13.195 1 94.5 272 GLY B O 1
ATOM 5453 N N . LEU B 1 273 ? 27.062 7.402 -13.375 1 94.56 273 LEU B N 1
ATOM 5454 C CA . LEU B 1 273 ? 26.359 8.234 -14.336 1 94.56 273 LEU B CA 1
ATOM 5455 C C . LEU B 1 273 ? 25.953 9.562 -13.711 1 94.56 273 LEU B C 1
ATOM 5457 O O . LEU B 1 273 ? 26 10.609 -14.359 1 94.56 273 LEU B O 1
ATOM 5461 N N . GLY B 1 274 ? 25.531 9.438 -12.461 1 88.5 274 GLY B N 1
ATOM 5462 C CA . GLY B 1 274 ? 25.156 10.656 -11.766 1 88.5 274 GLY B CA 1
ATOM 5463 C C . GLY B 1 274 ? 26.297 11.656 -11.656 1 88.5 274 GLY B C 1
ATOM 5464 O O . GLY B 1 274 ? 26.062 12.867 -11.688 1 88.5 274 GLY B O 1
ATOM 5465 N N . ARG B 1 275 ? 27.484 11.211 -11.648 1 85.38 275 ARG B N 1
ATOM 5466 C CA . ARG B 1 275 ? 28.641 12.078 -11.516 1 85.38 275 ARG B CA 1
ATOM 5467 C C . ARG B 1 275 ? 29.078 12.633 -12.875 1 85.38 275 ARG B C 1
ATOM 5469 O O . ARG B 1 275 ? 29.734 13.672 -12.945 1 85.38 275 ARG B O 1
ATOM 5476 N N . TRP B 1 276 ? 28.656 11.961 -13.859 1 90.44 276 TRP B N 1
ATOM 5477 C CA . TRP B 1 276 ? 29.094 12.32 -15.203 1 90.44 276 TRP B CA 1
ATOM 5478 C C . TRP B 1 276 ? 28.047 13.195 -15.898 1 90.44 276 TRP B C 1
ATOM 5480 O O . TRP B 1 276 ? 28.391 14.031 -16.734 1 90.44 276 TRP B O 1
ATOM 5490 N N . LEU B 1 277 ? 26.797 13.078 -15.531 1 86.38 277 LEU B N 1
ATOM 5491 C CA . LEU B 1 277 ? 25.703 13.766 -16.203 1 86.38 277 LEU B CA 1
ATOM 5492 C C . LEU B 1 277 ? 25.516 15.164 -15.617 1 86.38 277 LEU B C 1
ATOM 5494 O O . LEU B 1 277 ? 25.797 15.398 -14.438 1 86.38 277 LEU B O 1
ATOM 5498 N N . PRO B 1 278 ? 25.094 16.047 -16.5 1 79.5 278 PRO B N 1
ATOM 5499 C CA . PRO B 1 278 ? 24.766 17.375 -16 1 79.5 278 PRO B CA 1
ATOM 5500 C C . PRO B 1 278 ? 23.406 17.453 -15.328 1 79.5 278 PRO B C 1
ATOM 5502 O O . PRO B 1 278 ? 22.609 16.531 -15.453 1 79.5 278 PRO B O 1
ATOM 5505 N N . ARG B 1 279 ? 23.234 18.531 -14.641 1 73.81 279 ARG B N 1
ATOM 5506 C CA . ARG B 1 279 ? 21.906 18.781 -14.07 1 73.81 279 ARG B CA 1
ATOM 5507 C C . ARG B 1 279 ? 20.875 18.969 -15.172 1 73.81 279 ARG B C 1
ATOM 5509 O O . ARG B 1 279 ? 21.188 19.469 -16.25 1 73.81 279 ARG B O 1
ATOM 5516 N N . PRO B 1 280 ? 19.719 18.438 -15.023 1 78.12 280 PRO B N 1
ATOM 5517 C CA . PRO B 1 280 ? 19.125 17.844 -13.828 1 78.12 280 PRO B CA 1
ATOM 5518 C C . PRO B 1 280 ? 19.297 16.328 -13.781 1 78.12 280 PRO B C 1
ATOM 5520 O O . PRO B 1 280 ? 18.859 15.68 -12.828 1 78.12 280 PRO B O 1
ATOM 5523 N N . TRP B 1 281 ? 19.953 15.797 -14.805 1 82.31 281 TRP B N 1
ATOM 5524 C CA . TRP B 1 281 ? 20.109 14.352 -14.938 1 82.31 281 TRP B CA 1
ATOM 5525 C C . TRP B 1 281 ? 20.953 13.773 -13.82 1 82.31 281 TRP B C 1
ATOM 5527 O O . TRP B 1 281 ? 20.734 12.648 -13.375 1 82.31 281 TRP B O 1
ATOM 5537 N N . LYS B 1 282 ? 21.828 14.648 -13.32 1 81.75 282 LYS B N 1
ATOM 5538 C CA . LYS B 1 282 ? 22.688 14.25 -12.219 1 81.75 282 LYS B CA 1
ATOM 5539 C C . LYS B 1 282 ? 21.875 13.875 -10.984 1 81.75 282 LYS B C 1
ATOM 5541 O O . LYS B 1 282 ? 22.094 12.828 -10.375 1 81.75 282 LYS B O 1
ATOM 5546 N N . GLN B 1 283 ? 20.891 14.609 -10.766 1 77.5 283 GLN B N 1
ATOM 5547 C CA . GLN B 1 283 ? 20.062 14.398 -9.586 1 77.5 283 GLN B CA 1
ATOM 5548 C C . GLN B 1 283 ? 19.062 13.273 -9.812 1 77.5 283 GLN B C 1
ATOM 5550 O O . GLN B 1 283 ? 18.766 12.5 -8.898 1 77.5 283 GLN B O 1
ATOM 5555 N N . LYS B 1 284 ? 18.672 13.203 -11.016 1 85.5 284 LYS B N 1
ATOM 5556 C CA . LYS B 1 284 ? 17.641 12.227 -11.344 1 85.5 284 LYS B CA 1
ATOM 5557 C C . LYS B 1 284 ? 18.203 10.805 -11.359 1 85.5 284 LYS B C 1
ATOM 5559 O O . LYS B 1 284 ? 17.578 9.875 -10.852 1 85.5 284 LYS B O 1
ATOM 5564 N N . VAL B 1 285 ? 19.406 10.664 -11.812 1 92.5 285 VAL B N 1
ATOM 5565 C CA . VAL B 1 285 ? 19.953 9.336 -12.086 1 92.5 285 VAL B CA 1
ATOM 5566 C C . VAL B 1 285 ? 20.875 8.914 -10.945 1 92.5 285 VAL B C 1
ATOM 5568 O O . VAL B 1 285 ? 20.906 7.746 -10.562 1 92.5 285 VAL B O 1
ATOM 5571 N N . GLY B 1 286 ? 21.516 9.867 -10.328 1 91.19 286 GLY B N 1
ATOM 5572 C CA . GLY B 1 286 ? 22.625 9.586 -9.438 1 91.19 286 GLY B CA 1
ATOM 5573 C C . GLY B 1 286 ? 22.172 9.117 -8.062 1 91.19 286 GLY B C 1
ATOM 5574 O O . GLY B 1 286 ? 20.984 8.984 -7.805 1 91.19 286 GLY B O 1
ATOM 5575 N N . VAL B 1 287 ? 23.172 8.641 -7.25 1 94.81 287 VAL B N 1
ATOM 5576 C CA . VAL B 1 287 ? 23.016 8.258 -5.852 1 94.81 287 VAL B CA 1
ATOM 5577 C C . VAL B 1 287 ? 23.625 9.32 -4.945 1 94.81 287 VAL B C 1
ATOM 5579 O O . VAL B 1 287 ? 24.859 9.445 -4.879 1 94.81 287 VAL B O 1
ATOM 5582 N N . TRP B 1 288 ? 22.734 9.969 -4.25 1 86.81 288 TRP B N 1
ATOM 5583 C CA . TRP B 1 288 ? 23.234 11.109 -3.488 1 86.81 288 TRP B CA 1
ATOM 5584 C C . TRP B 1 288 ? 22.938 10.945 -2 1 86.81 288 TRP B C 1
ATOM 5586 O O . TRP B 1 288 ? 23.516 11.648 -1.166 1 86.81 288 TRP B O 1
ATOM 5596 N N . GLU B 1 289 ? 22.094 10.078 -1.726 1 90.31 289 GLU B N 1
ATOM 5597 C CA . GLU B 1 289 ? 21.703 9.781 -0.351 1 90.31 289 GLU B CA 1
ATOM 5598 C C . GLU B 1 289 ? 21.25 8.328 -0.208 1 90.31 289 GLU B C 1
ATOM 5600 O O . GLU B 1 289 ? 21.062 7.633 -1.206 1 90.31 289 GLU B O 1
ATOM 5605 N N . PRO B 1 290 ? 21.047 7.875 1.032 1 95.69 290 PRO B N 1
ATOM 5606 C CA . PRO B 1 290 ? 20.688 6.477 1.264 1 95.69 290 PRO B CA 1
ATOM 5607 C C . PRO B 1 290 ? 19.359 6.098 0.59 1 95.69 290 PRO B C 1
ATOM 5609 O O . PRO B 1 290 ? 19.219 4.977 0.094 1 95.69 290 PRO B O 1
ATOM 5612 N N . LEU B 1 291 ? 18.438 6.992 0.503 1 95.06 291 LEU B N 1
ATOM 5613 C CA . LEU B 1 291 ? 17.156 6.672 -0.104 1 95.06 291 LEU B CA 1
ATOM 5614 C C . LEU B 1 291 ? 17.328 6.344 -1.584 1 95.06 291 LEU B C 1
ATOM 5616 O O . LEU B 1 291 ? 16.641 5.453 -2.105 1 95.06 291 LEU B O 1
ATOM 5620 N N . ASP B 1 292 ? 18.203 7.051 -2.254 1 95.69 292 ASP B N 1
ATOM 5621 C CA . ASP B 1 292 ? 18.5 6.73 -3.646 1 95.69 292 ASP B CA 1
ATOM 5622 C C . ASP B 1 292 ? 19.016 5.297 -3.783 1 95.69 292 ASP B C 1
ATOM 5624 O O . ASP B 1 292 ? 18.562 4.551 -4.656 1 95.69 292 ASP B O 1
ATOM 5628 N N . GLY B 1 293 ? 19.922 5.008 -2.908 1 98.25 293 GLY B N 1
ATOM 5629 C CA . GLY B 1 293 ? 20.516 3.678 -2.941 1 98.25 293 GLY B CA 1
ATOM 5630 C C . GLY B 1 293 ? 19.5 2.574 -2.678 1 98.25 293 GLY B C 1
ATOM 5631 O O . GLY B 1 293 ? 19.531 1.534 -3.34 1 98.25 293 GLY B O 1
ATOM 5632 N N . ILE B 1 294 ? 18.641 2.783 -1.703 1 98.25 294 ILE B N 1
ATOM 5633 C CA . ILE B 1 294 ? 17.625 1.792 -1.351 1 98.25 294 ILE B CA 1
ATOM 5634 C C . ILE B 1 294 ? 16.703 1.549 -2.543 1 98.25 294 ILE B C 1
ATOM 5636 O O . ILE B 1 294 ? 16.438 0.4 -2.898 1 98.25 294 ILE B O 1
ATOM 5640 N N . LEU B 1 295 ? 16.25 2.641 -3.176 1 98 295 LEU B N 1
ATOM 5641 C CA . LEU B 1 295 ? 15.328 2.535 -4.301 1 98 295 LEU B CA 1
ATOM 5642 C C . LEU B 1 295 ? 15.977 1.787 -5.465 1 98 295 LEU B C 1
ATOM 5644 O O . LEU B 1 295 ? 15.359 0.888 -6.043 1 98 295 LEU B O 1
ATOM 5648 N N . LEU B 1 296 ? 17.203 2.109 -5.75 1 98.69 296 LEU B N 1
ATOM 5649 C CA . LEU B 1 296 ? 17.891 1.452 -6.848 1 98.69 296 LEU B CA 1
ATOM 5650 C C . LEU B 1 296 ? 18.25 0.012 -6.484 1 98.69 296 LEU B C 1
ATOM 5652 O O . LEU B 1 296 ? 18.141 -0.887 -7.32 1 98.69 296 LEU B O 1
ATOM 5656 N N . GLY B 1 297 ? 18.656 -0.184 -5.266 1 98.81 297 GLY B N 1
ATOM 5657 C CA . GLY B 1 297 ? 18.953 -1.529 -4.809 1 98.81 297 GLY B CA 1
ATOM 5658 C C . GLY B 1 297 ? 17.766 -2.457 -4.828 1 98.81 297 GLY B C 1
ATOM 5659 O O . GLY B 1 297 ? 17.859 -3.605 -5.262 1 98.81 297 GLY B O 1
ATOM 5660 N N . ALA B 1 298 ? 16.641 -2.008 -4.312 1 98.62 298 ALA B N 1
ATOM 5661 C CA . ALA B 1 298 ? 15.414 -2.803 -4.332 1 98.62 298 ALA B CA 1
ATOM 5662 C C . ALA B 1 298 ? 14.992 -3.123 -5.766 1 98.62 298 ALA B C 1
ATOM 5664 O O . ALA B 1 298 ? 14.508 -4.223 -6.043 1 98.62 298 ALA B O 1
ATOM 5665 N N . ALA B 1 299 ? 15.18 -2.16 -6.695 1 98.69 299 ALA B N 1
ATOM 5666 C CA . ALA B 1 299 ? 14.867 -2.396 -8.102 1 98.69 299 ALA B CA 1
ATOM 5667 C C . ALA B 1 299 ? 15.75 -3.488 -8.688 1 98.69 299 ALA B C 1
ATOM 5669 O O . ALA B 1 299 ? 15.273 -4.379 -9.398 1 98.69 299 ALA B O 1
ATOM 5670 N N . ALA B 1 300 ? 17.016 -3.408 -8.398 1 98.75 300 ALA B N 1
ATOM 5671 C CA . ALA B 1 300 ? 17.938 -4.449 -8.844 1 98.75 300 ALA B CA 1
ATOM 5672 C C . ALA B 1 300 ? 17.547 -5.809 -8.266 1 98.75 300 ALA B C 1
ATOM 5674 O O . ALA B 1 300 ? 17.609 -6.82 -8.969 1 98.75 300 ALA B O 1
ATOM 5675 N N . GLY B 1 301 ? 17.203 -5.797 -6.973 1 98.62 301 GLY B N 1
ATOM 5676 C CA . GLY B 1 301 ? 16.75 -7.023 -6.336 1 98.62 301 GLY B CA 1
ATOM 5677 C C . GLY B 1 301 ? 15.531 -7.637 -7.016 1 98.62 301 GLY B C 1
ATOM 5678 O O . GLY B 1 301 ? 15.445 -8.859 -7.152 1 98.62 301 GLY B O 1
ATOM 5679 N N . LEU B 1 302 ? 14.602 -6.773 -7.422 1 98.44 302 LEU B N 1
ATOM 5680 C CA . LEU B 1 302 ? 13.414 -7.25 -8.125 1 98.44 302 LEU B CA 1
ATOM 5681 C C . LEU B 1 302 ? 13.781 -7.859 -9.469 1 98.44 302 LEU B C 1
ATOM 5683 O O . LEU B 1 302 ? 13.266 -8.914 -9.844 1 98.44 302 LEU B O 1
ATOM 5687 N N . GLY B 1 303 ? 14.672 -7.184 -10.227 1 98.44 303 GLY B N 1
ATOM 5688 C CA . GLY B 1 303 ? 15.156 -7.75 -11.477 1 98.44 303 GLY B CA 1
ATOM 5689 C C . GLY B 1 303 ? 15.781 -9.125 -11.305 1 98.44 303 GLY B C 1
ATOM 5690 O O . GLY B 1 303 ? 15.539 -10.023 -12.117 1 98.44 303 GLY B O 1
ATOM 5691 N N . PHE B 1 304 ? 16.531 -9.234 -10.273 1 98.5 304 PHE B N 1
ATOM 5692 C CA . PHE B 1 304 ? 17.156 -10.516 -9.969 1 98.5 304 PHE B CA 1
ATOM 5693 C C . PHE B 1 304 ? 16.109 -11.57 -9.664 1 98.5 304 PHE B C 1
ATOM 5695 O O . PHE B 1 304 ? 16.172 -12.688 -10.18 1 98.5 304 PHE B O 1
ATOM 5702 N N . THR B 1 305 ? 15.148 -11.227 -8.828 1 97.62 305 THR B N 1
ATOM 5703 C CA . THR B 1 305 ? 14.078 -12.148 -8.461 1 97.62 305 THR B CA 1
ATOM 5704 C C . THR B 1 305 ? 13.32 -12.625 -9.695 1 97.62 305 THR B C 1
ATOM 5706 O O . THR B 1 305 ? 13.055 -13.82 -9.844 1 97.62 305 THR B O 1
ATOM 5709 N N . TRP B 1 306 ? 12.945 -11.688 -10.586 1 97.75 306 TRP B N 1
ATOM 5710 C CA . TRP B 1 306 ? 12.211 -12.039 -11.797 1 97.75 306 TRP B CA 1
ATOM 5711 C C . TRP B 1 306 ? 13.023 -12.992 -12.672 1 97.75 306 TRP B C 1
ATOM 5713 O O . TRP B 1 306 ? 12.508 -14 -13.156 1 97.75 306 TRP B O 1
ATOM 5723 N N . THR B 1 307 ? 14.289 -12.719 -12.805 1 97.38 307 THR B N 1
ATOM 5724 C CA . THR B 1 307 ? 15.141 -13.539 -13.656 1 97.38 307 THR B CA 1
ATOM 5725 C C . THR B 1 307 ? 15.305 -14.938 -13.07 1 97.38 307 THR B C 1
ATOM 5727 O O . THR B 1 307 ? 15.156 -15.938 -13.781 1 97.38 307 THR B O 1
ATOM 5730 N N . GLU B 1 308 ? 15.586 -14.984 -11.852 1 95.56 308 GLU B N 1
ATOM 5731 C CA . GLU B 1 308 ? 15.812 -16.281 -11.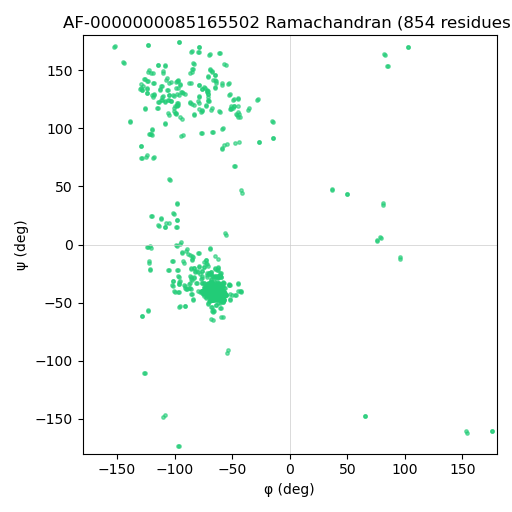203 1 95.56 308 GLU B CA 1
ATOM 5732 C C . GLU B 1 308 ? 14.523 -17.094 -11.125 1 95.56 308 GLU B C 1
ATOM 5734 O O . GLU B 1 308 ? 14.523 -18.297 -11.398 1 95.56 308 GLU B O 1
ATOM 5739 N N . THR B 1 309 ? 13.43 -16.453 -10.758 1 96.38 309 THR B N 1
ATOM 5740 C CA . THR B 1 309 ? 12.156 -17.141 -10.562 1 96.38 309 THR B CA 1
ATOM 5741 C C . THR B 1 309 ? 11.578 -17.594 -11.898 1 96.38 309 THR B C 1
ATOM 5743 O O . THR B 1 309 ? 11.289 -18.781 -12.086 1 96.38 309 THR B O 1
ATOM 5746 N N . LEU B 1 310 ? 11.477 -16.734 -12.875 1 96.62 310 LEU B N 1
ATOM 5747 C CA . LEU B 1 310 ? 10.836 -17.016 -14.156 1 96.62 310 LEU B CA 1
ATOM 5748 C C . LEU B 1 310 ? 11.797 -17.75 -15.086 1 96.62 310 LEU B C 1
ATOM 5750 O O . LEU B 1 310 ? 11.367 -18.484 -15.977 1 96.62 310 LEU B O 1
ATOM 5754 N N . GLY B 1 311 ? 13.062 -17.609 -14.867 1 95.12 311 GLY B N 1
ATOM 5755 C CA . GLY B 1 311 ? 14.039 -18.188 -15.773 1 95.12 311 GLY B CA 1
ATOM 5756 C C . GLY B 1 311 ? 14.57 -19.531 -15.305 1 95.12 311 GLY B C 1
ATOM 5757 O O . GLY B 1 311 ? 15.047 -20.328 -16.109 1 95.12 311 GLY B O 1
ATOM 5758 N N . GLN B 1 312 ? 14.461 -19.766 -14.047 1 93.62 312 GLN B N 1
ATOM 5759 C CA . GLN B 1 312 ? 15.094 -20.984 -13.539 1 93.62 312 GLN B CA 1
ATOM 5760 C C . GLN B 1 312 ? 14.109 -21.812 -12.719 1 93.62 312 GLN B C 1
ATOM 5762 O O . GLN B 1 312 ? 13.703 -22.906 -13.133 1 93.62 312 GLN B O 1
ATOM 5767 N N . TYR B 1 313 ? 13.578 -21.297 -11.625 1 94.06 313 TYR B N 1
ATOM 5768 C CA . TYR B 1 313 ? 12.82 -22.078 -10.656 1 94.06 313 TYR B CA 1
ATOM 5769 C C . TYR B 1 313 ? 11.484 -22.531 -11.234 1 94.06 313 TYR B C 1
ATOM 5771 O O . TYR B 1 313 ? 11.148 -23.703 -11.195 1 94.06 313 TYR B O 1
ATOM 5779 N N . VAL B 1 314 ? 10.773 -21.594 -11.82 1 96.62 314 VAL B N 1
ATOM 5780 C CA . VAL B 1 314 ? 9.43 -21.891 -12.297 1 96.62 314 VAL B CA 1
ATOM 5781 C C . VAL B 1 314 ? 9.492 -22.906 -13.438 1 96.62 314 VAL B C 1
ATOM 5783 O O . VAL B 1 314 ? 8.82 -23.938 -13.406 1 96.62 314 VAL B O 1
ATOM 5786 N N . PRO B 1 315 ? 10.367 -22.719 -14.461 1 96.19 315 PRO B N 1
ATOM 5787 C CA . PRO B 1 315 ? 10.438 -23.734 -15.523 1 96.19 315 PRO B CA 1
ATOM 5788 C C . PRO B 1 315 ? 10.883 -25.094 -15.008 1 96.19 315 PRO B C 1
ATOM 5790 O O . PRO B 1 315 ? 10.359 -26.125 -15.445 1 96.19 315 PRO B O 1
ATOM 5793 N N . SER B 1 316 ? 11.766 -25.125 -14.102 1 95.62 316 SER B N 1
ATOM 5794 C CA . SER B 1 316 ? 12.258 -26.391 -13.562 1 95.62 316 SER B CA 1
ATOM 5795 C C . SER B 1 316 ? 11.164 -27.125 -12.789 1 95.62 316 SER B C 1
ATOM 5797 O O . SER B 1 316 ? 10.93 -28.312 -13.016 1 95.62 316 SER B O 1
ATOM 5799 N N . ILE B 1 317 ? 10.445 -26.484 -11.953 1 94.94 317 ILE B N 1
ATOM 5800 C CA . ILE B 1 317 ? 9.43 -27.094 -11.102 1 94.94 317 ILE B CA 1
ATOM 5801 C C . ILE B 1 317 ? 8.188 -27.422 -11.938 1 94.94 317 ILE B C 1
ATOM 5803 O O . ILE B 1 317 ? 7.605 -28.5 -11.797 1 94.94 317 ILE B O 1
ATOM 5807 N N . ALA B 1 318 ? 7.828 -26.484 -12.789 1 95.75 318 ALA B N 1
ATOM 5808 C CA . ALA B 1 318 ? 6.68 -26.734 -13.656 1 95.75 318 ALA B CA 1
ATOM 5809 C C . ALA B 1 318 ? 6.941 -27.906 -14.586 1 95.75 318 ALA B C 1
ATOM 5811 O O . ALA B 1 318 ? 6.031 -28.688 -14.875 1 95.75 318 ALA B O 1
ATOM 5812 N N . GLY B 1 319 ? 8.156 -28.047 -15.117 1 95.38 319 GLY B N 1
ATOM 5813 C CA . GLY B 1 319 ? 8.523 -29.156 -15.969 1 95.38 319 GLY B CA 1
ATOM 5814 C C . GLY B 1 319 ? 8.453 -30.5 -15.266 1 95.38 319 GLY B C 1
ATOM 5815 O O . GLY B 1 319 ? 8.039 -31.5 -15.852 1 95.38 319 GLY B O 1
ATOM 5816 N N . GLN B 1 320 ? 8.758 -30.484 -14.047 1 95.44 320 GLN B N 1
ATOM 5817 C CA . GLN B 1 320 ? 8.836 -31.734 -13.289 1 95.44 320 GLN B CA 1
ATOM 5818 C C . GLN B 1 320 ? 7.496 -32.062 -12.641 1 95.44 320 GLN B C 1
ATOM 5820 O O . GLN B 1 320 ? 7.109 -33.219 -12.562 1 95.44 320 GLN B O 1
ATOM 5825 N N . PHE B 1 321 ? 6.773 -31.047 -12.156 1 94.75 321 PHE B N 1
ATOM 5826 C CA . PHE B 1 321 ? 5.625 -31.312 -11.297 1 94.75 321 PHE B CA 1
ATOM 5827 C C . PHE B 1 321 ? 4.359 -30.688 -11.859 1 94.75 321 PHE B C 1
ATOM 5829 O O . PHE B 1 321 ? 3.281 -30.812 -11.281 1 94.75 321 PHE B O 1
ATOM 5836 N N . GLY B 1 322 ? 4.504 -30 -12.969 1 95.44 322 GLY B N 1
ATOM 5837 C CA . GLY B 1 322 ? 3.332 -29.422 -13.609 1 95.44 322 GLY B CA 1
ATOM 5838 C C . GLY B 1 322 ? 3.188 -27.938 -13.359 1 95.44 322 GLY B C 1
ATOM 5839 O O . GLY B 1 322 ? 3.852 -27.391 -12.477 1 95.44 322 GLY B O 1
ATOM 5840 N N . ASP B 1 323 ? 2.275 -27.297 -14.07 1 96.06 323 ASP B N 1
ATOM 5841 C CA . ASP B 1 323 ? 2.115 -25.844 -14.055 1 96.06 323 ASP B CA 1
ATOM 5842 C C . ASP B 1 323 ? 1.554 -25.359 -12.719 1 96.06 323 ASP B C 1
ATOM 5844 O O . ASP B 1 323 ? 1.849 -24.25 -12.281 1 96.06 323 ASP B O 1
ATOM 5848 N N . LEU B 1 324 ? 0.7 -26.203 -12.117 1 96.75 324 LEU B N 1
ATOM 5849 C CA . LEU B 1 324 ? 0.188 -25.828 -10.797 1 96.75 324 LEU B CA 1
ATOM 5850 C C . LEU B 1 324 ? 1.33 -25.609 -9.812 1 96.75 324 LEU B C 1
ATOM 5852 O O . LEU B 1 324 ? 1.368 -24.594 -9.109 1 96.75 324 LEU B O 1
ATOM 5856 N N . ALA B 1 325 ? 2.238 -26.562 -9.828 1 95.81 325 ALA B N 1
ATOM 5857 C CA . ALA B 1 325 ? 3.395 -26.469 -8.938 1 95.81 325 ALA B CA 1
ATOM 5858 C C . ALA B 1 325 ? 4.242 -25.25 -9.281 1 95.81 325 ALA B C 1
ATOM 5860 O O . ALA B 1 325 ? 4.77 -24.578 -8.391 1 95.81 325 ALA B O 1
ATOM 5861 N N . GLY B 1 326 ? 4.395 -25 -10.562 1 96.25 326 GLY B N 1
ATOM 5862 C CA . GLY B 1 326 ? 5.113 -23.812 -11.008 1 96.25 326 GLY B CA 1
ATOM 5863 C C . GLY B 1 326 ? 4.512 -22.531 -10.484 1 96.25 326 GLY B C 1
ATOM 5864 O O . GLY B 1 326 ? 5.238 -21.625 -10.039 1 96.25 326 GLY B O 1
ATOM 5865 N N . LEU B 1 327 ? 3.207 -22.469 -10.555 1 97.06 327 LEU B N 1
ATOM 5866 C CA . LEU B 1 327 ? 2.504 -21.281 -10.086 1 97.06 327 LEU B CA 1
ATOM 5867 C C . LEU B 1 327 ? 2.604 -21.156 -8.57 1 97.06 327 LEU B C 1
ATOM 5869 O O . LEU B 1 327 ? 2.768 -20.062 -8.039 1 97.06 327 LEU B O 1
ATOM 5873 N N . GLN B 1 328 ? 2.557 -22.25 -7.891 1 95.81 328 GLN B N 1
ATOM 5874 C CA . GLN B 1 328 ? 2.586 -22.266 -6.43 1 95.81 328 GLN B CA 1
ATOM 5875 C C . GLN B 1 328 ? 3.959 -21.875 -5.902 1 95.81 328 GLN B C 1
ATOM 5877 O O . GLN B 1 328 ? 4.082 -21.406 -4.766 1 95.81 328 GLN B O 1
ATOM 5882 N N . VAL B 1 329 ? 4.98 -22.062 -6.684 1 94.06 329 VAL B N 1
ATOM 5883 C CA . VAL B 1 329 ? 6.301 -21.625 -6.246 1 94.06 329 VAL B CA 1
ATOM 5884 C C . VAL B 1 329 ? 6.516 -20.172 -6.641 1 94.06 329 VAL B C 1
ATOM 5886 O O . VAL B 1 329 ? 7.152 -19.406 -5.91 1 94.06 329 VAL B O 1
ATOM 5889 N N . LEU B 1 330 ? 5.988 -19.75 -7.738 1 96.81 330 LEU B N 1
ATOM 5890 C CA . LEU B 1 330 ? 6.152 -18.391 -8.25 1 96.81 330 LEU B CA 1
ATOM 5891 C C . LEU B 1 330 ? 5.613 -17.375 -7.254 1 96.81 330 LEU B C 1
ATOM 5893 O O . LEU B 1 330 ? 6.277 -16.375 -6.961 1 96.81 330 LEU B O 1
ATOM 5897 N N . ILE B 1 331 ? 4.469 -17.625 -6.695 1 96.81 331 ILE B N 1
ATOM 5898 C CA . ILE B 1 331 ? 3.717 -16.641 -5.922 1 96.81 331 ILE B CA 1
ATOM 5899 C C . ILE B 1 331 ? 4.488 -16.297 -4.648 1 96.81 331 ILE B C 1
ATOM 5901 O O . ILE B 1 331 ? 4.875 -15.141 -4.453 1 96.81 331 ILE B O 1
ATOM 5905 N N . PRO B 1 332 ? 4.82 -17.25 -3.828 1 93.25 332 PRO B N 1
ATOM 5906 C CA . PRO B 1 332 ? 5.535 -16.875 -2.609 1 93.25 332 PRO B CA 1
ATOM 5907 C C . PRO B 1 332 ? 6.949 -16.375 -2.887 1 93.25 332 PRO B C 1
ATOM 5909 O O . PRO B 1 332 ? 7.477 -15.539 -2.141 1 93.25 332 PRO B O 1
ATOM 5912 N N . ARG B 1 333 ? 7.598 -16.844 -3.922 1 92.62 333 ARG B N 1
ATOM 5913 C CA . ARG B 1 333 ? 8.953 -16.391 -4.223 1 92.62 333 ARG B CA 1
ATOM 5914 C C . ARG B 1 333 ? 8.961 -14.922 -4.629 1 92.62 333 ARG B C 1
ATOM 5916 O O . ARG B 1 333 ? 9.836 -14.164 -4.203 1 92.62 333 ARG B O 1
ATOM 5923 N N . VAL B 1 334 ? 7.969 -14.555 -5.445 1 95.69 334 VAL B N 1
ATOM 5924 C CA . VAL B 1 334 ? 7.918 -13.172 -5.91 1 95.69 334 VAL B CA 1
ATOM 5925 C C . VAL B 1 334 ? 7.449 -12.258 -4.773 1 95.69 334 VAL B C 1
ATOM 5927 O O . VAL B 1 334 ? 8.031 -11.203 -4.535 1 95.69 334 VAL B O 1
ATOM 5930 N N . LEU B 1 335 ? 6.465 -12.703 -4.047 1 93.5 335 LEU B N 1
ATOM 5931 C CA . LEU B 1 335 ? 6.012 -11.938 -2.893 1 93.5 335 LEU B CA 1
ATOM 5932 C C . LEU B 1 335 ? 7.109 -11.836 -1.84 1 93.5 335 LEU B C 1
ATOM 5934 O O . LEU B 1 335 ? 7.281 -10.789 -1.214 1 93.5 335 LEU B O 1
ATOM 5938 N N . GLY B 1 336 ? 7.836 -12.852 -1.717 1 91.69 336 GLY B N 1
ATOM 5939 C CA . GLY B 1 336 ? 8.875 -12.945 -0.702 1 91.69 336 GLY B CA 1
ATOM 5940 C C . GLY B 1 336 ? 10.078 -12.078 -1.002 1 91.69 336 GLY B C 1
ATOM 5941 O O . GLY B 1 336 ? 10.898 -11.812 -0.116 1 91.69 336 GLY B O 1
ATOM 5942 N N . SER B 1 337 ? 10.125 -11.602 -2.219 1 92.06 337 SER B N 1
ATOM 5943 C CA . SER B 1 337 ? 11.25 -10.742 -2.584 1 92.06 337 SER B CA 1
ATOM 5944 C C . SER B 1 337 ? 11.273 -9.477 -1.737 1 92.06 337 SER B C 1
ATOM 5946 O O . SER B 1 337 ? 12.344 -8.906 -1.5 1 92.06 337 SER B O 1
ATOM 5948 N N . LEU B 1 338 ? 10.102 -9.086 -1.276 1 91.06 338 LEU B N 1
ATOM 5949 C CA . LEU B 1 338 ? 9.992 -7.914 -0.416 1 91.06 338 LEU B CA 1
ATOM 5950 C C . LEU B 1 338 ? 10.852 -8.078 0.833 1 91.06 338 LEU B C 1
ATOM 5952 O O . LEU B 1 338 ? 11.414 -7.098 1.333 1 91.06 338 LEU B O 1
ATOM 5956 N N . THR B 1 339 ? 10.992 -9.266 1.301 1 91.06 339 THR B N 1
ATOM 5957 C CA . THR B 1 339 ? 11.766 -9.57 2.5 1 91.06 339 THR B CA 1
ATOM 5958 C C . THR B 1 339 ? 12.984 -10.422 2.156 1 91.06 339 THR B C 1
ATOM 5960 O O . THR B 1 339 ? 13.555 -11.086 3.025 1 91.06 339 THR B O 1
ATOM 5963 N N . GLY B 1 340 ? 13.32 -10.461 0.951 1 94.06 340 GLY B N 1
ATOM 5964 C CA . GLY B 1 340 ? 14.453 -11.219 0.442 1 94.06 340 GLY B CA 1
ATOM 5965 C C . GLY B 1 340 ? 15.406 -10.383 -0.388 1 94.06 340 GLY B C 1
ATOM 5966 O O . GLY B 1 340 ? 15.961 -9.398 0.102 1 94.06 340 GLY B O 1
ATOM 5967 N N . HIS B 1 341 ? 15.391 -10.703 -1.671 1 97.38 341 HIS B N 1
ATOM 5968 C CA . HIS B 1 341 ? 16.359 -10.062 -2.561 1 97.38 341 HIS B CA 1
ATOM 5969 C C . HIS B 1 341 ? 16.219 -8.547 -2.533 1 97.38 341 HIS B C 1
ATOM 5971 O O . HIS B 1 341 ? 17.219 -7.828 -2.527 1 97.38 341 HIS B O 1
ATOM 5977 N N . MET B 1 342 ? 14.992 -8.031 -2.537 1 97.75 342 MET B N 1
ATOM 5978 C CA . MET B 1 342 ? 14.82 -6.582 -2.488 1 97.75 342 MET B CA 1
ATOM 5979 C C . MET B 1 342 ? 15.289 -6.023 -1.148 1 97.75 342 MET B C 1
ATOM 5981 O O . MET B 1 342 ? 15.812 -4.906 -1.084 1 97.75 342 MET B O 1
ATOM 5985 N N . ALA B 1 343 ? 15.094 -6.816 -0.109 1 96.38 343 ALA B N 1
ATOM 5986 C CA . ALA B 1 343 ? 15.477 -6.352 1.222 1 96.38 343 ALA B CA 1
ATOM 5987 C C . ALA B 1 343 ? 17 -6.355 1.382 1 96.38 343 ALA B C 1
ATOM 5989 O O . ALA B 1 343 ? 17.578 -5.387 1.875 1 96.38 343 ALA B O 1
ATOM 5990 N N . TYR B 1 344 ? 17.672 -7.438 0.938 1 97.81 344 TYR B N 1
ATOM 5991 C CA . TYR B 1 344 ? 19.125 -7.52 1.041 1 97.81 344 TYR B CA 1
ATOM 5992 C C . TYR B 1 344 ? 19.781 -6.398 0.257 1 97.81 344 TYR B C 1
ATOM 5994 O O . TYR B 1 344 ? 20.594 -5.648 0.804 1 97.81 344 TYR B O 1
ATOM 6002 N N . THR B 1 345 ? 19.422 -6.348 -0.936 1 98.38 345 THR B N 1
ATOM 6003 C CA . THR B 1 345 ? 20.078 -5.391 -1.821 1 98.38 345 THR B CA 1
ATOM 6004 C C . THR B 1 345 ? 19.641 -3.965 -1.492 1 98.38 345 THR B C 1
ATOM 6006 O O . THR B 1 345 ? 20.422 -3.018 -1.674 1 98.38 345 THR B O 1
ATOM 6009 N N . GLY B 1 346 ? 18.375 -3.818 -1.08 1 98.38 346 GLY B N 1
ATOM 6010 C CA . GLY B 1 346 ? 17.953 -2.516 -0.589 1 98.38 346 GLY B CA 1
ATOM 6011 C C . GLY B 1 346 ? 18.797 -2.01 0.563 1 98.38 346 GLY B C 1
ATOM 6012 O O . GLY B 1 346 ? 19.141 -0.828 0.611 1 98.38 346 GLY B O 1
ATOM 6013 N N . TYR B 1 347 ? 19.109 -2.883 1.465 1 97.94 347 TYR B N 1
ATOM 6014 C CA . TYR B 1 347 ? 19.953 -2.518 2.588 1 97.94 347 TYR B CA 1
ATOM 6015 C C . TYR B 1 347 ? 21.359 -2.141 2.111 1 97.94 347 TYR B C 1
ATOM 6017 O O . TYR B 1 347 ? 21.938 -1.172 2.596 1 97.94 347 TYR B O 1
ATOM 6025 N N . LEU B 1 348 ? 21.906 -2.951 1.249 1 98.56 348 LEU B N 1
ATOM 6026 C CA . LEU B 1 348 ? 23.203 -2.605 0.659 1 98.56 348 LEU B CA 1
ATOM 6027 C C . LEU B 1 348 ? 23.125 -1.252 -0.04 1 98.56 348 LEU B C 1
ATOM 6029 O O . LEU B 1 348 ? 24.078 -0.463 0.029 1 98.56 348 LEU B O 1
ATOM 6033 N N . GLY B 1 349 ? 22.016 -1.011 -0.743 1 98.69 349 GLY B N 1
ATOM 6034 C CA . GLY B 1 349 ? 21.781 0.288 -1.359 1 98.69 349 GLY B CA 1
ATOM 6035 C C . GLY B 1 349 ? 21.828 1.434 -0.365 1 98.69 349 GLY B C 1
ATOM 6036 O O . GLY B 1 349 ? 22.375 2.498 -0.657 1 98.69 349 GLY B O 1
ATOM 6037 N N . TYR B 1 350 ? 21.203 1.196 0.77 1 98.12 350 TYR B N 1
ATOM 6038 C CA . TYR B 1 350 ? 21.281 2.168 1.854 1 98.12 350 TYR B CA 1
ATOM 6039 C C . TYR B 1 350 ? 22.734 2.521 2.154 1 98.12 350 TYR B C 1
ATOM 6041 O O . TYR B 1 350 ? 23.078 3.697 2.275 1 98.12 350 TYR B O 1
ATOM 6049 N N . CYS B 1 351 ? 23.594 1.509 2.268 1 98.12 351 CYS B N 1
ATOM 6050 C CA . CYS B 1 351 ? 24.984 1.702 2.623 1 98.12 351 CYS B CA 1
ATOM 6051 C C . CYS B 1 351 ? 25.75 2.406 1.503 1 98.12 351 CYS B C 1
ATOM 6053 O O . CYS B 1 351 ? 26.641 3.213 1.763 1 98.12 351 CYS B O 1
ATOM 6055 N N . VAL B 1 352 ? 25.422 2.107 0.286 1 97.75 352 VAL B N 1
ATOM 6056 C CA . VAL B 1 352 ? 26.031 2.816 -0.833 1 97.75 352 VAL B CA 1
ATOM 6057 C C . VAL B 1 352 ? 25.703 4.305 -0.745 1 97.75 352 VAL B C 1
ATOM 6059 O O . VAL B 1 352 ? 26.594 5.152 -0.858 1 97.75 352 VAL B O 1
ATOM 6062 N N . GLY B 1 353 ? 24.438 4.609 -0.49 1 95.94 353 GLY B N 1
ATOM 6063 C CA . GLY B 1 353 ? 24.031 6 -0.33 1 95.94 353 GLY B CA 1
ATOM 6064 C C . GLY B 1 353 ? 24.703 6.676 0.856 1 95.94 353 GLY B C 1
ATOM 6065 O O . GLY B 1 353 ? 25.109 7.836 0.771 1 95.94 353 GLY B O 1
ATOM 6066 N N . LEU B 1 354 ? 24.766 5.898 1.902 1 94 354 LEU B N 1
ATOM 6067 C CA . LEU B 1 354 ? 25.406 6.434 3.104 1 94 354 LEU B CA 1
ATOM 6068 C C . LEU B 1 354 ? 26.875 6.727 2.857 1 94 354 LEU B C 1
ATOM 6070 O O . LEU B 1 354 ? 27.422 7.699 3.389 1 94 354 LEU B O 1
ATOM 6074 N N . SER B 1 355 ? 27.578 5.949 2.121 1 93.94 355 SER B N 1
ATOM 6075 C CA . SER B 1 355 ? 28.984 6.141 1.827 1 93.94 355 SER B CA 1
ATOM 6076 C C . SER B 1 355 ? 29.219 7.422 1.031 1 93.94 355 SER B C 1
ATOM 6078 O O . SER B 1 355 ? 30.297 8.016 1.102 1 93.94 355 SER B O 1
ATOM 6080 N N . VAL B 1 356 ? 28.203 7.812 0.289 1 88.62 356 VAL B N 1
ATOM 6081 C CA . VAL B 1 356 ? 28.281 9.062 -0.458 1 88.62 356 VAL B CA 1
ATOM 6082 C C . VAL B 1 356 ? 28.219 10.25 0.506 1 88.62 356 VAL B C 1
ATOM 6084 O O . VAL B 1 356 ? 28.906 11.25 0.31 1 88.62 356 VAL B O 1
ATOM 6087 N N . LEU B 1 357 ? 27.422 10.086 1.527 1 84.19 357 LEU B N 1
ATOM 6088 C CA . LEU B 1 357 ? 27.297 11.141 2.529 1 84.19 357 LEU B CA 1
ATOM 6089 C C . LEU B 1 357 ? 28.5 11.164 3.457 1 84.19 357 LEU B C 1
ATOM 6091 O O . LEU B 1 357 ? 28.844 12.211 4.012 1 84.19 357 LEU B O 1
ATOM 6095 N N . ARG B 1 358 ? 29.125 9.969 3.643 1 86.94 358 ARG B N 1
ATOM 6096 C CA . ARG B 1 358 ? 30.281 9.805 4.52 1 86.94 358 ARG B CA 1
ATOM 6097 C C . ARG B 1 358 ? 31.453 9.195 3.764 1 86.94 358 ARG B C 1
ATOM 6099 O O . ARG B 1 358 ? 31.891 8.078 4.062 1 86.94 358 ARG B O 1
ATOM 6106 N N . PRO B 1 359 ? 32.094 10.016 2.949 1 86.19 359 PRO B N 1
ATOM 6107 C CA . PRO B 1 359 ? 33.094 9.453 2.037 1 86.19 359 PRO B CA 1
ATOM 6108 C C . PRO B 1 359 ? 34.375 9 2.758 1 86.19 359 PRO B C 1
ATOM 6110 O O . PRO B 1 359 ? 35.031 8.062 2.309 1 86.19 359 PRO B O 1
ATOM 6113 N N . ARG B 1 360 ? 34.688 9.586 3.883 1 86.06 360 ARG B N 1
ATOM 6114 C CA . ARG B 1 360 ? 35.906 9.219 4.613 1 86.06 360 ARG B CA 1
ATOM 6115 C C . ARG B 1 360 ? 35.812 7.805 5.168 1 86.06 360 ARG B C 1
ATOM 6117 O O . ARG B 1 360 ? 36.812 7.145 5.391 1 86.06 360 ARG B O 1
ATOM 6124 N N . ARG B 1 361 ? 34.625 7.352 5.422 1 92.75 361 ARG B N 1
ATOM 6125 C CA . ARG B 1 361 ? 34.406 6.02 5.977 1 92.75 361 ARG B CA 1
ATOM 6126 C C . ARG B 1 361 ? 33.719 5.109 4.957 1 92.75 361 ARG B C 1
ATOM 6128 O O . ARG B 1 361 ? 33.062 4.148 5.328 1 92.75 361 ARG B O 1
ATOM 6135 N N . ALA B 1 362 ? 33.844 5.438 3.74 1 94.31 362 ALA B N 1
ATOM 6136 C CA . ALA B 1 362 ? 33.156 4.727 2.676 1 94.31 362 ALA B CA 1
ATOM 6137 C C . ALA B 1 362 ? 33.5 3.24 2.684 1 94.31 362 ALA B C 1
ATOM 6139 O O . ALA B 1 362 ? 32.625 2.387 2.559 1 94.31 362 ALA B O 1
ATOM 6140 N N . ALA B 1 363 ? 34.781 2.924 2.863 1 95.75 363 ALA B N 1
ATOM 6141 C CA . ALA B 1 363 ? 35.219 1.529 2.832 1 95.75 363 ALA B CA 1
ATOM 6142 C C . ALA B 1 363 ? 34.562 0.727 3.957 1 95.75 363 ALA B C 1
ATOM 6144 O O . ALA B 1 363 ? 34.125 -0.406 3.746 1 95.75 363 ALA B O 1
ATOM 6145 N N . LEU B 1 364 ? 34.5 1.285 5.09 1 95.56 364 LEU B N 1
ATOM 6146 C CA . LEU B 1 364 ? 33.906 0.62 6.23 1 95.56 364 LEU B CA 1
ATOM 6147 C C . LEU B 1 364 ? 32.406 0.427 6.008 1 95.56 364 LEU B C 1
ATOM 6149 O O . LEU B 1 364 ? 31.859 -0.658 6.254 1 95.56 364 LEU B O 1
ATOM 6153 N N . ILE B 1 365 ? 31.719 1.452 5.535 1 96.88 365 ILE B N 1
ATOM 6154 C CA . ILE B 1 365 ? 30.281 1.438 5.32 1 96.88 365 ILE B CA 1
ATOM 6155 C C . ILE B 1 365 ? 29.922 0.371 4.289 1 96.88 365 ILE B C 1
ATOM 6157 O O . ILE B 1 365 ? 29.016 -0.437 4.512 1 96.88 365 ILE B O 1
ATOM 6161 N N . LEU B 1 366 ? 30.703 0.338 3.223 1 97.88 366 LEU B N 1
ATOM 6162 C CA . LEU B 1 366 ? 30.406 -0.584 2.129 1 97.88 366 LEU B CA 1
ATOM 6163 C C . LEU B 1 366 ? 30.719 -2.021 2.533 1 97.88 366 LEU B C 1
ATOM 6165 O O . LEU B 1 366 ? 30 -2.947 2.152 1 97.88 366 LEU B O 1
ATOM 6169 N N . THR B 1 367 ? 31.781 -2.223 3.342 1 97.5 367 THR B N 1
ATOM 6170 C CA . THR B 1 367 ? 32.156 -3.561 3.799 1 97.5 367 THR B CA 1
ATOM 6171 C C . THR B 1 367 ? 31.094 -4.105 4.766 1 97.5 367 THR B C 1
ATOM 6173 O O . THR B 1 367 ? 30.672 -5.258 4.648 1 97.5 367 THR B O 1
ATOM 6176 N N . VAL B 1 368 ? 30.656 -3.289 5.637 1 96.88 368 VAL B N 1
ATOM 6177 C CA . VAL B 1 368 ? 29.641 -3.699 6.594 1 96.88 368 VAL B CA 1
ATOM 6178 C C . VAL B 1 368 ? 28.312 -3.953 5.867 1 96.88 368 VAL B C 1
ATOM 6180 O O . VAL B 1 368 ? 27.625 -4.941 6.141 1 96.88 368 VAL B O 1
ATOM 6183 N N . GLY B 1 369 ? 27.953 -3.061 4.953 1 98 369 GLY B N 1
ATOM 6184 C CA . GLY B 1 369 ? 26.734 -3.225 4.18 1 98 369 GLY B CA 1
ATOM 6185 C C . GLY B 1 369 ? 26.719 -4.504 3.363 1 98 369 GLY B C 1
ATOM 6186 O O . GLY B 1 369 ? 25.734 -5.246 3.393 1 98 369 GLY B O 1
ATOM 6187 N N . LEU B 1 370 ? 27.828 -4.711 2.643 1 98.19 370 LEU B N 1
ATOM 6188 C CA . LEU B 1 370 ? 27.938 -5.926 1.84 1 98.19 370 LEU B CA 1
ATOM 6189 C C . LEU B 1 370 ? 27.922 -7.168 2.727 1 98.19 370 LEU B C 1
ATOM 6191 O O . LEU B 1 370 ? 27.266 -8.164 2.4 1 98.19 370 LEU B O 1
ATOM 6195 N N . GLY B 1 371 ? 28.656 -7.117 3.832 1 97.94 371 GLY B N 1
ATOM 6196 C CA . GLY B 1 371 ? 28.703 -8.234 4.766 1 97.94 371 GLY B CA 1
ATOM 6197 C C . GLY B 1 371 ? 27.344 -8.578 5.344 1 97.94 371 GLY B C 1
ATOM 6198 O O . GLY B 1 371 ? 26.969 -9.758 5.414 1 97.94 371 GLY B O 1
ATOM 6199 N N . LEU B 1 372 ? 26.578 -7.59 5.738 1 97.31 372 LEU B N 1
ATOM 6200 C CA . LEU B 1 372 ? 25.266 -7.812 6.344 1 97.31 372 LEU B CA 1
ATOM 6201 C C . LEU B 1 372 ? 24.266 -8.297 5.305 1 97.31 372 LEU B C 1
ATOM 6203 O O . LEU B 1 372 ? 23.469 -9.203 5.574 1 97.31 372 LEU B O 1
ATOM 6207 N N . ALA B 1 373 ? 24.266 -7.66 4.125 1 98.25 373 ALA B N 1
ATOM 6208 C CA . ALA B 1 373 ? 23.359 -8.094 3.057 1 98.25 373 ALA B CA 1
ATOM 6209 C C . ALA B 1 373 ? 23.656 -9.539 2.654 1 98.25 373 ALA B C 1
ATOM 6211 O O . ALA B 1 373 ? 22.75 -10.367 2.572 1 98.25 373 ALA B O 1
ATOM 6212 N N . ALA B 1 374 ? 24.938 -9.844 2.461 1 98.31 374 ALA B N 1
ATOM 6213 C CA . ALA B 1 374 ? 25.359 -11.195 2.094 1 98.31 374 ALA B CA 1
ATOM 6214 C C . ALA B 1 374 ? 25.062 -12.18 3.219 1 98.31 374 ALA B C 1
ATOM 6216 O O . ALA B 1 374 ? 24.688 -13.328 2.963 1 98.31 374 ALA B O 1
ATOM 6217 N N . GLY B 1 375 ? 25.312 -11.734 4.426 1 97.81 375 GLY B N 1
ATOM 6218 C CA . GLY B 1 375 ? 25.031 -12.578 5.578 1 97.81 375 GLY B CA 1
ATOM 6219 C C . GLY B 1 375 ? 23.578 -12.945 5.719 1 97.81 375 GLY B C 1
ATOM 6220 O O . GLY B 1 375 ? 23.234 -14.109 5.953 1 97.81 375 GLY B O 1
ATOM 6221 N N . LEU B 1 376 ? 22.688 -11.984 5.582 1 96.5 376 LEU B N 1
ATOM 6222 C CA . LEU B 1 376 ? 21.266 -12.234 5.641 1 96.5 376 LEU B CA 1
ATOM 6223 C C . LEU B 1 376 ? 20.828 -13.164 4.512 1 96.5 376 LEU B C 1
ATOM 6225 O O . LEU B 1 376 ? 20.016 -14.07 4.727 1 96.5 376 LEU B O 1
ATOM 6229 N N . HIS B 1 377 ? 21.359 -12.906 3.354 1 97.38 377 HIS B N 1
ATOM 6230 C CA . HIS B 1 377 ? 21.094 -13.758 2.197 1 97.38 377 HIS B CA 1
ATOM 6231 C C . HIS B 1 377 ? 21.531 -15.195 2.465 1 97.38 377 HIS B C 1
ATOM 6233 O O . HIS B 1 377 ? 20.766 -16.141 2.217 1 97.38 377 HIS B O 1
ATOM 6239 N N . ALA B 1 378 ? 22.719 -15.359 2.979 1 96.69 378 ALA B N 1
ATOM 6240 C CA . ALA B 1 378 ? 23.25 -16.672 3.307 1 96.69 378 ALA B CA 1
ATOM 6241 C C . ALA B 1 378 ? 22.406 -17.359 4.391 1 96.69 378 ALA B C 1
ATOM 6243 O O . ALA B 1 378 ? 22.203 -18.578 4.359 1 96.69 378 ALA B O 1
ATOM 6244 N N . LEU B 1 379 ? 22.031 -16.578 5.324 1 95.81 379 LEU B N 1
ATOM 6245 C CA . LEU B 1 379 ? 21.203 -17.109 6.395 1 95.81 379 LEU B CA 1
ATOM 6246 C C . LEU B 1 379 ? 19.875 -17.625 5.84 1 95.81 379 LEU B C 1
ATOM 6248 O O . LEU B 1 379 ? 19.359 -18.641 6.316 1 95.81 379 LEU B O 1
ATOM 6252 N N . TRP B 1 380 ? 19.312 -16.938 4.898 1 93.31 380 TRP B N 1
ATOM 6253 C CA . TRP B 1 380 ? 18.094 -17.406 4.242 1 93.31 380 TRP B CA 1
ATOM 6254 C C . TRP B 1 380 ? 18.312 -18.781 3.602 1 93.31 380 TRP B C 1
ATOM 6256 O O . TRP B 1 380 ? 17.531 -19.703 3.834 1 93.31 380 TRP B O 1
ATOM 6266 N N . ASN B 1 381 ? 19.391 -18.922 2.84 1 92.81 381 ASN B N 1
ATOM 6267 C CA . ASN B 1 381 ? 19.688 -20.172 2.166 1 92.81 381 ASN B CA 1
ATOM 6268 C C . ASN B 1 381 ? 19.922 -21.312 3.166 1 92.81 381 ASN B C 1
ATOM 6270 O O . ASN B 1 381 ? 19.453 -22.422 2.967 1 92.81 381 ASN B O 1
ATOM 6274 N N . THR B 1 382 ? 20.609 -20.969 4.203 1 93.31 382 THR B N 1
ATOM 6275 C CA . THR B 1 382 ? 20.953 -21.969 5.207 1 93.31 382 THR B CA 1
ATOM 6276 C C . THR B 1 382 ? 19.734 -22.391 6.012 1 93.31 382 THR B C 1
ATOM 6278 O O . THR B 1 382 ? 19.531 -23.578 6.277 1 93.31 382 THR B O 1
ATOM 6281 N N . ALA B 1 383 ? 18.938 -21.391 6.367 1 90.31 383 ALA B N 1
ATOM 6282 C CA . ALA B 1 383 ? 17.719 -21.656 7.141 1 90.31 383 ALA B CA 1
ATOM 6283 C C . ALA B 1 383 ? 16.734 -22.5 6.336 1 90.31 383 ALA B C 1
ATOM 6285 O O . ALA B 1 383 ? 16.047 -23.359 6.891 1 90.31 383 ALA B O 1
ATOM 6286 N N . ALA B 1 384 ? 16.672 -22.234 5.07 1 85.12 384 ALA B N 1
ATOM 6287 C CA . ALA B 1 384 ? 15.805 -23.031 4.203 1 85.12 384 ALA B CA 1
ATOM 6288 C C . ALA B 1 384 ? 16.203 -24.5 4.223 1 85.12 384 ALA B C 1
ATOM 6290 O O . ALA B 1 384 ? 15.336 -25.375 4.285 1 85.12 384 ALA B O 1
ATOM 6291 N N . ALA B 1 385 ? 17.484 -24.766 4.227 1 85.12 385 ALA B N 1
ATOM 6292 C CA . ALA B 1 385 ? 18 -26.125 4.164 1 85.12 385 ALA B CA 1
ATOM 6293 C C . ALA B 1 385 ? 17.859 -26.828 5.516 1 85.12 385 ALA B C 1
ATOM 6295 O O . ALA B 1 385 ? 17.594 -28.031 5.578 1 85.12 385 ALA B O 1
ATOM 6296 N N . ARG B 1 386 ? 17.984 -26.047 6.551 1 87.62 386 ARG B N 1
ATOM 6297 C CA . ARG B 1 386 ? 18.094 -26.688 7.859 1 87.62 386 ARG B CA 1
ATOM 6298 C C . ARG B 1 386 ? 16.766 -26.641 8.609 1 87.62 386 ARG B C 1
ATOM 6300 O O . ARG B 1 386 ? 16.453 -27.547 9.375 1 87.62 386 ARG B O 1
ATOM 6307 N N . PHE B 1 387 ? 16 -25.594 8.469 1 85.19 387 PHE B N 1
ATOM 6308 C CA . PHE B 1 387 ? 14.844 -25.391 9.336 1 85.19 387 PHE B CA 1
ATOM 6309 C C . PHE B 1 387 ? 13.562 -25.297 8.516 1 85.19 387 PHE B C 1
ATOM 6311 O O . PHE B 1 387 ? 12.469 -25.172 9.07 1 85.19 387 PHE B O 1
ATOM 6318 N N . GLY B 1 388 ? 13.672 -25.375 7.324 1 81.5 388 GLY B N 1
ATOM 6319 C CA . GLY B 1 388 ? 12.484 -25.344 6.48 1 81.5 388 GLY B CA 1
ATOM 6320 C C . GLY B 1 388 ? 11.742 -24.031 6.523 1 81.5 388 GLY B C 1
ATOM 6321 O O . GLY B 1 388 ? 12.359 -22.969 6.633 1 81.5 388 GLY B O 1
ATOM 6322 N N . PRO B 1 389 ? 10.422 -24.062 6.379 1 77.94 389 PRO B N 1
ATOM 6323 C CA . PRO B 1 389 ? 9.609 -22.844 6.27 1 77.94 389 PRO B CA 1
ATOM 6324 C C . PRO B 1 389 ? 9.68 -21.969 7.523 1 77.94 389 PRO B C 1
ATOM 6326 O O . PRO B 1 389 ? 9.617 -20.75 7.43 1 77.94 389 PRO B O 1
ATOM 6329 N N . MET B 1 390 ? 9.805 -22.578 8.617 1 79.88 390 MET B N 1
ATOM 6330 C CA . MET B 1 390 ? 9.875 -21.781 9.852 1 79.88 390 MET B CA 1
ATOM 6331 C C . MET B 1 390 ? 11.148 -20.953 9.891 1 79.88 390 MET B C 1
ATOM 6333 O O . MET B 1 390 ? 11.125 -19.797 10.328 1 79.88 390 MET B O 1
ATOM 6337 N N . GLY B 1 391 ? 12.281 -21.594 9.5 1 84.06 391 GLY B N 1
ATOM 6338 C CA . GLY B 1 391 ? 13.516 -20.828 9.406 1 84.06 391 GLY B CA 1
ATOM 6339 C C . GLY B 1 391 ? 13.438 -19.672 8.438 1 84.06 391 GLY B C 1
ATOM 6340 O O . GLY B 1 391 ? 13.945 -18.578 8.719 1 84.06 391 GLY B O 1
ATOM 6341 N N . LEU B 1 392 ? 12.711 -19.859 7.363 1 83.69 392 LEU B N 1
ATOM 6342 C CA . LEU B 1 392 ? 12.547 -18.812 6.355 1 83.69 392 LEU B CA 1
ATOM 6343 C C . LEU B 1 392 ? 11.734 -17.656 6.91 1 83.69 392 LEU B C 1
ATOM 6345 O O . LEU B 1 392 ? 12.016 -16.484 6.598 1 83.69 392 LEU B O 1
ATOM 6349 N N . ALA B 1 393 ? 10.789 -17.984 7.805 1 82.81 393 ALA B N 1
ATOM 6350 C CA . ALA B 1 393 ? 9.953 -16.938 8.406 1 82.81 393 ALA B CA 1
ATOM 6351 C C . ALA B 1 393 ? 10.781 -16 9.273 1 82.81 393 ALA B C 1
ATOM 6353 O O . ALA B 1 393 ? 10.633 -14.781 9.203 1 82.81 393 ALA B O 1
ATOM 6354 N N . VAL B 1 394 ? 11.633 -16.641 9.984 1 85.88 394 VAL B N 1
ATOM 6355 C CA . VAL B 1 394 ? 12.438 -15.844 10.906 1 85.88 394 VAL B CA 1
ATOM 6356 C C . VAL B 1 394 ? 13.414 -14.969 10.117 1 85.88 394 VAL B C 1
ATOM 6358 O O . VAL B 1 394 ? 13.477 -13.758 10.336 1 85.88 394 VAL B O 1
ATOM 6361 N N . VAL B 1 395 ? 14.086 -15.57 9.195 1 90.12 395 VAL B N 1
ATOM 6362 C CA . VAL B 1 395 ? 15.109 -14.836 8.461 1 90.12 395 VAL B CA 1
ATOM 6363 C C . VAL B 1 395 ? 14.453 -13.766 7.59 1 90.12 395 VAL B C 1
ATOM 6365 O O . VAL B 1 395 ? 14.969 -12.648 7.477 1 90.12 395 VAL B O 1
ATOM 6368 N N . GLY B 1 396 ? 13.336 -14.109 6.977 1 90.12 396 GLY B N 1
ATOM 6369 C CA . GLY B 1 396 ? 12.609 -13.117 6.199 1 90.12 396 GLY B CA 1
ATOM 6370 C C . GLY B 1 396 ? 12.164 -11.922 7.02 1 90.12 396 GLY B C 1
ATOM 6371 O O . GLY B 1 396 ? 12.25 -10.781 6.559 1 90.12 396 GLY B O 1
ATOM 6372 N N . SER B 1 397 ? 11.688 -12.141 8.242 1 88.12 397 SER B N 1
ATOM 6373 C CA . SER B 1 397 ? 11.266 -11.062 9.133 1 88.12 397 SER B CA 1
ATOM 6374 C C . SER B 1 397 ? 12.438 -10.18 9.523 1 88.12 397 SER B C 1
ATOM 6376 O O . SER B 1 397 ? 12.32 -8.953 9.555 1 88.12 397 SER B O 1
ATOM 6378 N N . VAL B 1 398 ? 13.523 -10.812 9.766 1 90.88 398 VAL B N 1
ATOM 6379 C CA . VAL B 1 398 ? 14.727 -10.07 10.141 1 90.88 398 VAL B CA 1
ATOM 6380 C C . VAL B 1 398 ? 15.18 -9.195 8.977 1 90.88 398 VAL B C 1
ATOM 6382 O O . VAL B 1 398 ? 15.523 -8.023 9.172 1 90.88 398 VAL B O 1
ATOM 6385 N N . ALA B 1 399 ? 15.188 -9.789 7.809 1 93.75 399 ALA B N 1
ATOM 6386 C CA . ALA B 1 399 ? 15.578 -9.031 6.625 1 93.75 399 ALA B CA 1
ATOM 6387 C C . ALA B 1 399 ? 14.672 -7.82 6.422 1 93.75 399 ALA B C 1
ATOM 6389 O O . ALA B 1 399 ? 15.148 -6.734 6.078 1 93.75 399 ALA B O 1
ATOM 6390 N N . TYR B 1 400 ? 13.406 -8.008 6.645 1 90.88 400 TYR B N 1
ATOM 6391 C CA . TYR B 1 400 ? 12.461 -6.906 6.504 1 90.88 400 TYR B CA 1
ATOM 6392 C C . TYR B 1 400 ? 12.727 -5.816 7.531 1 90.88 400 TYR B C 1
ATOM 6394 O O . TYR B 1 400 ? 12.648 -4.625 7.223 1 90.88 400 TYR B O 1
ATOM 6402 N N . VAL B 1 401 ? 13.016 -6.195 8.711 1 89.88 401 VAL B N 1
ATOM 6403 C CA . VAL B 1 401 ? 13.328 -5.246 9.773 1 89.88 401 VAL B CA 1
ATOM 6404 C C . VAL B 1 401 ? 14.578 -4.441 9.398 1 89.88 401 VAL B C 1
ATOM 6406 O O . VAL B 1 401 ? 14.617 -3.225 9.602 1 89.88 401 VAL B O 1
ATOM 6409 N N . PHE B 1 402 ? 15.539 -5.102 8.852 1 93.19 402 PHE B N 1
ATOM 6410 C CA . PHE B 1 402 ? 16.75 -4.406 8.438 1 93.19 402 PHE B CA 1
ATOM 6411 C C . PHE B 1 402 ? 16.453 -3.379 7.355 1 93.19 402 PHE B C 1
ATOM 6413 O O . PHE B 1 402 ? 16.922 -2.244 7.414 1 93.19 402 PHE B O 1
ATOM 6420 N N . LEU B 1 403 ? 15.656 -3.811 6.387 1 94 403 LEU B N 1
ATOM 6421 C CA . LEU B 1 403 ? 15.312 -2.898 5.305 1 94 403 LEU B CA 1
ATOM 6422 C C . LEU B 1 403 ? 14.523 -1.704 5.832 1 94 403 LEU B C 1
ATOM 6424 O O . LEU B 1 403 ? 14.828 -0.557 5.504 1 94 403 LEU B O 1
ATOM 6428 N N . THR B 1 404 ? 13.523 -1.913 6.672 1 90.88 404 THR B N 1
ATOM 6429 C CA . THR B 1 404 ? 12.656 -0.837 7.148 1 90.88 404 THR B CA 1
ATOM 6430 C C . THR B 1 404 ? 13.422 0.099 8.078 1 90.88 404 THR B C 1
ATOM 6432 O O . THR B 1 404 ? 13.227 1.316 8.039 1 90.88 404 THR B O 1
ATOM 6435 N N . ALA B 1 405 ? 14.281 -0.476 8.883 1 90.31 405 ALA B N 1
ATOM 6436 C CA . ALA B 1 405 ? 15.133 0.366 9.719 1 90.31 405 ALA B CA 1
ATOM 6437 C C . ALA B 1 405 ? 16.016 1.265 8.859 1 90.31 405 ALA B C 1
ATOM 6439 O O . ALA B 1 405 ? 16.219 2.441 9.18 1 90.31 405 ALA B O 1
ATOM 6440 N N . ALA B 1 406 ? 16.562 0.679 7.859 1 94.19 406 ALA B N 1
ATOM 6441 C CA . ALA B 1 406 ? 17.391 1.455 6.945 1 94.19 406 ALA B CA 1
ATOM 6442 C C . ALA B 1 406 ? 16.594 2.576 6.289 1 94.19 406 ALA B C 1
ATOM 6444 O O . ALA B 1 406 ? 17.078 3.699 6.152 1 94.19 406 ALA B O 1
ATOM 6445 N N . ILE B 1 407 ? 15.383 2.268 5.871 1 92.12 407 ILE B N 1
ATOM 6446 C CA . ILE B 1 407 ? 14.523 3.256 5.223 1 92.12 407 ILE B CA 1
ATOM 6447 C C . ILE B 1 407 ? 14.219 4.395 6.195 1 92.12 407 ILE B C 1
ATOM 6449 O O . ILE B 1 407 ? 14.344 5.57 5.84 1 92.12 407 ILE B O 1
ATOM 6453 N N . LEU B 1 408 ? 13.906 4.047 7.371 1 86 408 LEU B N 1
ATOM 6454 C CA . LEU B 1 408 ? 13.57 5.062 8.359 1 86 408 LEU B CA 1
ATOM 6455 C C . LEU B 1 408 ? 14.773 5.941 8.672 1 86 408 LEU B C 1
ATOM 6457 O O . LEU B 1 408 ? 14.648 7.164 8.789 1 86 408 LEU B O 1
ATOM 6461 N N . LYS B 1 409 ? 15.867 5.293 8.797 1 88.12 409 LYS B N 1
ATOM 6462 C CA . LYS B 1 409 ? 17.078 6.059 9.039 1 88.12 409 LYS B CA 1
ATOM 6463 C C . LYS B 1 409 ? 17.422 6.945 7.848 1 88.12 409 LYS B C 1
ATOM 6465 O O . LYS B 1 409 ? 17.844 8.094 8.016 1 88.12 409 LYS B O 1
ATOM 6470 N N . ALA B 1 410 ? 17.281 6.391 6.699 1 91.75 410 ALA B N 1
ATOM 6471 C CA . ALA B 1 410 ? 17.547 7.148 5.477 1 91.75 410 ALA B CA 1
ATOM 6472 C C . ALA B 1 410 ? 16.641 8.375 5.391 1 91.75 410 ALA B C 1
ATOM 6474 O O . ALA B 1 410 ? 17.078 9.445 4.969 1 91.75 410 ALA B O 1
ATOM 6475 N N . ARG B 1 411 ? 15.43 8.195 5.766 1 83.56 411 ARG B N 1
ATOM 6476 C CA . ARG B 1 411 ? 14.5 9.32 5.77 1 83.56 411 ARG B CA 1
ATOM 6477 C C . ARG B 1 411 ? 14.977 10.422 6.703 1 83.56 411 ARG B C 1
ATOM 6479 O O . ARG B 1 411 ? 14.82 11.609 6.402 1 83.56 411 ARG B O 1
ATOM 6486 N N . GLN B 1 412 ? 15.523 10.023 7.742 1 79.06 412 GLN B N 1
ATOM 6487 C CA . GLN B 1 412 ? 16.031 10.984 8.711 1 79.06 412 GLN B CA 1
ATOM 6488 C C . GLN B 1 412 ? 17.25 11.727 8.164 1 79.06 412 GLN B C 1
ATOM 6490 O O . GLN B 1 412 ? 17.469 12.891 8.477 1 79.06 412 GLN B O 1
ATOM 6495 N N . LEU B 1 413 ? 17.969 11.031 7.41 1 80.5 413 LEU B N 1
ATOM 6496 C CA . LEU B 1 413 ? 19.219 11.586 6.895 1 80.5 413 LEU B CA 1
ATOM 6497 C C . LEU B 1 413 ? 18.969 12.406 5.633 1 80.5 413 LEU B C 1
ATOM 6499 O O . LEU B 1 413 ? 19.844 13.156 5.188 1 80.5 413 LEU B O 1
ATOM 6503 N N . SER B 1 414 ? 17.766 12.242 5.102 1 79.38 414 SER B N 1
ATOM 6504 C CA . SER B 1 414 ? 17.484 12.852 3.809 1 79.38 414 SER B CA 1
ATOM 6505 C C . SER B 1 414 ? 17.391 14.375 3.922 1 79.38 414 SER B C 1
ATOM 6507 O O . SER B 1 414 ? 16.688 14.898 4.781 1 79.38 414 SER B O 1
ATOM 6509 N N . PRO B 1 415 ? 18.203 15 3.148 1 59.59 415 PRO B N 1
ATOM 6510 C CA . PRO B 1 415 ? 18.109 16.469 3.146 1 59.59 415 PRO B CA 1
ATOM 6511 C C . PRO B 1 415 ? 16.734 16.969 2.697 1 59.59 415 PRO B C 1
ATOM 6513 O O . PRO B 1 415 ? 16.359 18.109 2.998 1 59.59 415 PRO B O 1
ATOM 6516 N N . THR B 1 416 ? 16.078 16.156 1.912 1 52.16 416 THR B N 1
ATOM 6517 C CA . THR B 1 416 ? 14.758 16.516 1.408 1 52.16 416 THR B CA 1
ATOM 6518 C C . THR B 1 416 ? 13.664 15.867 2.248 1 52.16 416 THR B C 1
ATOM 6520 O O . THR B 1 416 ? 12.57 15.586 1.744 1 52.16 416 THR B O 1
ATOM 6523 N N . ARG B 1 417 ? 14.125 15.523 3.473 1 54.47 417 ARG B N 1
ATOM 6524 C CA . ARG B 1 417 ? 13.234 14.789 4.367 1 54.47 417 ARG B CA 1
ATOM 6525 C C . ARG B 1 417 ? 11.82 15.367 4.332 1 54.47 417 ARG B C 1
ATOM 6527 O O . ARG B 1 417 ? 10.836 14.625 4.355 1 54.47 417 ARG B O 1
ATOM 6534 N N . SER B 1 418 ? 11.836 16.656 4.293 1 46.56 418 SER B N 1
ATOM 6535 C CA . SER B 1 418 ? 10.539 17.328 4.359 1 46.56 418 SER B CA 1
ATOM 6536 C C . SER B 1 418 ? 9.695 17.016 3.129 1 46.56 418 SER B C 1
ATOM 6538 O O . SER B 1 418 ? 8.469 17.125 3.17 1 46.56 418 SER B O 1
ATOM 6540 N N . GLN B 1 419 ? 10.555 16.578 2.092 1 41.97 419 GLN B N 1
ATOM 6541 C CA . GLN B 1 419 ? 9.867 16.328 0.828 1 41.97 419 GLN B CA 1
ATOM 6542 C C . GLN B 1 419 ? 9.445 14.859 0.714 1 41.97 419 GLN B C 1
ATOM 6544 O O . GLN B 1 419 ? 8.695 14.5 -0.195 1 41.97 419 GLN B O 1
ATOM 6549 N N . ASN B 1 420 ? 10.078 14.164 1.631 1 45.75 420 ASN B N 1
ATOM 6550 C CA . ASN B 1 420 ? 9.867 12.727 1.516 1 45.75 420 ASN B CA 1
ATOM 6551 C C . ASN B 1 420 ? 8.43 12.344 1.856 1 45.75 420 ASN B C 1
ATOM 6553 O O . ASN B 1 420 ? 7.887 12.789 2.869 1 45.75 420 ASN B O 1
ATOM 6557 N N . PHE B 1 421 ? 7.883 11.867 0.839 1 42.22 421 PHE B N 1
ATOM 6558 C CA . PHE B 1 421 ? 6.48 11.477 0.942 1 42.22 421 PHE B CA 1
ATOM 6559 C C . PHE B 1 421 ? 6.219 10.734 2.248 1 42.22 421 PHE B C 1
ATOM 6561 O O . PHE B 1 421 ? 5.219 10.992 2.922 1 42.22 421 PHE B O 1
ATOM 6568 N N . ALA B 1 422 ? 7.246 9.898 2.531 1 42.66 422 ALA B N 1
ATOM 6569 C CA . ALA B 1 422 ? 7.07 9.039 3.699 1 42.66 422 ALA B CA 1
ATOM 6570 C C . ALA B 1 422 ? 7.23 9.836 4.992 1 42.66 422 ALA B C 1
ATOM 6572 O O . ALA B 1 422 ? 6.547 9.562 5.984 1 42.66 422 ALA B O 1
ATOM 6573 N N . THR B 1 423 ? 8.242 10.727 4.965 1 40.75 423 THR B N 1
ATOM 6574 C CA . THR B 1 423 ? 8.477 11.547 6.141 1 40.75 423 THR B CA 1
ATOM 6575 C C . THR B 1 423 ? 7.332 12.531 6.355 1 40.75 423 THR B C 1
ATOM 6577 O O . THR B 1 423 ? 7.031 12.906 7.492 1 40.75 423 THR B O 1
ATOM 6580 N N . ARG B 1 424 ? 7.035 13.039 5.305 1 37.91 424 ARG B N 1
ATOM 6581 C CA . ARG B 1 424 ? 5.91 13.969 5.414 1 37.91 424 ARG B CA 1
ATOM 6582 C C . ARG B 1 424 ? 4.719 13.297 6.094 1 37.91 424 ARG B C 1
ATOM 6584 O O . ARG B 1 424 ? 3.943 13.961 6.789 1 37.91 424 ARG B O 1
ATOM 6591 N N . PHE B 1 425 ? 4.703 12.039 5.719 1 35.5 425 PHE B N 1
ATOM 6592 C CA . PHE B 1 425 ? 3.602 11.266 6.281 1 35.5 425 PHE B CA 1
ATOM 6593 C C . PHE B 1 425 ? 3.906 10.844 7.715 1 35.5 425 PHE B C 1
ATOM 6595 O O . PHE B 1 425 ? 3 10.742 8.539 1 35.5 425 PHE B O 1
ATOM 6602 N N . TYR B 1 426 ? 5.293 10.445 7.863 1 34.88 426 TYR B N 1
ATOM 6603 C CA . TYR B 1 426 ? 5.703 10.047 9.203 1 34.88 426 TYR B CA 1
ATOM 6604 C C . TYR B 1 426 ? 6.527 11.141 9.875 1 34.88 426 TYR B C 1
ATOM 6606 O O . TYR B 1 426 ? 7.676 11.383 9.5 1 34.88 426 TYR B O 1
ATOM 6614 N N . GLY B 1 427 ? 6.055 12.234 9.961 1 31.95 427 GLY B N 1
ATOM 6615 C CA . GLY B 1 427 ? 6.699 13.383 10.57 1 31.95 427 GLY B CA 1
ATOM 6616 C C . GLY B 1 427 ? 7.719 13.008 11.633 1 31.95 427 GLY B C 1
ATOM 6617 O O . GLY B 1 427 ? 7.398 12.273 12.57 1 31.95 427 GLY B O 1
ATOM 6618 N N . TYR B 1 428 ? 8.953 12.797 11.156 1 30.5 428 TYR B N 1
ATOM 6619 C CA . TYR B 1 428 ? 10.062 12.727 12.102 1 30.5 428 TYR B CA 1
ATOM 6620 C C . TYR B 1 428 ? 10.109 13.969 12.984 1 30.5 428 TYR B C 1
ATOM 6622 O O . TYR B 1 428 ? 10.094 15.094 12.484 1 30.5 428 TYR B O 1
ATOM 6630 N N . ARG B 1 429 ? 9.398 14.039 14.109 1 29.03 429 ARG B N 1
ATOM 6631 C CA . ARG B 1 429 ? 9.945 14.82 15.211 1 29.03 429 ARG B CA 1
ATOM 6632 C C . ARG B 1 429 ? 11.359 14.367 15.555 1 29.03 429 ARG B C 1
ATOM 6634 O O . ARG B 1 429 ? 11.641 13.172 15.617 1 29.03 429 ARG B O 1
#

Sequence (858 aa):
MNRDRSPLNPRLTYAGVLRQVSPEMGQFWLSQEDVTIIGRDPNTCHIVLDAHIYTSVSRHHAQLTCQKRGAIPVWAIADLGSVNGTYVNQQRVETLTVLNAGDRIQLGRQGPEFVLEYLPLTEVVSTQPDPPLTLTQLLPVFAVHPDWVRKAYLAPGMVTVVAVILLFATAGSPDAFKVILALYLGSAAYYFIYQLCGKPKPIWVLLGTLTLEILILQSPILPAMIYLFRTVLSAQRLPPHPSFWVLFSRNFIGAGLMEELLKALPIVVAYGLGRWLPRPWKQKVGVWEPLDGILLGAAAGLGFTWTETLGQYVPSIAGQFGDLAGLQVLIPRVLGSLTGHMAYTGYLGYCVGLSVLRPRRAALILTVGLGLAAGLHALWNTAAARFGPMGLAVVGSVAYVFLTAAILKARQLSPTRSQNFATRFYGYRMNRDRSPLNPRLTYAGVLRQVSPEMGQFWLSQEDVTIIGRDPNTCHIVLDAHIYTSVSRHHAQLTCQKRGAIPVWAIADLGSVNGTYVNQQRVETLTVLNAGDRIQLGRQGPEFVLEYLPLTEVVSTQPDPPLTLTQLLPVFAVHPDWVRKAYLAPGMVTVVAVILLFATAGSPDAFKVILALYLGSAAYYFIYQLCGKPKPIWVLLGTLTLEILILQSPILPAMIYLFRTVLSAQRLPPHPSFWVLFSRNFIGAGLMEELLKALPIVVAYGLGRWLPRPWKQKVGVWEPLDGILLGAAAGLGFTWTETLGQYVPSIAGQFGDLAGLQVLIPRVLGSLTGHMAYTGYLGYCVGLSVLRPRRAALILTVGLGLAAGLHALWNTAAARFGPMGLAVVGSVAYVFLTAAILKARQLSPTRSQNFATRFYGYR

Organism: Thermosynechococcus vestitus (strain NIES-2133 / IAM M-273 / BP-1) (NCBI:txid197221)

Solvent-accessible surface area (backbone atoms only — not comparable to full-atom values): 42548 Å² total; per-residue (Å²): 132,81,73,79,76,68,75,78,62,83,90,44,40,36,38,46,28,39,32,30,62,42,68,73,55,66,71,41,79,55,51,74,86,45,75,38,29,33,15,33,31,70,84,74,23,72,44,57,41,55,52,72,78,36,67,62,42,29,55,58,22,34,37,36,36,51,76,37,84,61,40,69,56,34,43,26,39,32,52,58,78,31,89,54,39,32,23,51,72,83,37,72,48,86,51,81,37,78,55,53,80,65,39,38,39,24,40,16,93,86,36,50,30,30,32,35,38,71,42,44,31,60,58,69,70,56,59,63,54,74,72,73,86,43,68,43,73,77,40,22,66,72,49,82,50,94,56,41,58,69,71,45,43,43,60,65,52,44,51,50,35,51,49,28,29,51,35,61,71,21,58,89,36,66,68,59,27,51,51,53,50,49,52,50,48,38,50,51,48,48,47,50,52,48,52,61,47,13,58,92,63,55,64,68,53,42,51,46,27,16,50,46,31,41,51,44,66,72,37,74,59,41,62,52,47,46,45,48,28,45,52,63,73,41,55,65,80,75,59,98,75,57,50,72,66,57,44,29,53,42,29,24,43,47,42,12,44,46,50,49,55,57,38,42,44,43,45,52,50,30,36,53,46,17,72,70,40,57,84,64,50,18,71,56,48,22,50,70,32,22,56,44,17,23,54,38,12,25,28,12,18,46,22,47,48,52,46,48,41,68,67,43,52,26,54,55,41,19,73,73,65,31,62,49,48,16,48,51,51,45,52,33,54,42,56,37,25,56,29,33,48,18,12,30,31,16,36,28,14,27,22,55,7,42,20,60,72,37,59,93,48,24,68,58,38,41,50,53,23,48,49,50,26,11,44,53,46,6,46,35,58,38,24,43,75,74,50,35,54,64,32,36,36,54,44,27,45,50,33,33,48,45,28,40,26,38,44,55,48,25,40,70,67,36,90,53,23,80,67,13,52,26,30,52,55,45,59,78,117,132,81,73,78,77,68,73,78,63,83,89,44,40,33,38,47,30,39,30,30,61,42,67,71,56,65,70,40,79,54,51,74,84,44,73,39,29,34,15,33,31,72,84,74,23,71,44,56,42,54,51,74,79,37,66,60,42,30,54,59,22,33,36,37,38,50,75,37,83,61,38,69,55,34,40,26,41,33,51,56,77,31,90,53,39,32,23,50,72,85,38,74,48,85,51,80,36,78,54,52,79,66,40,38,37,24,39,16,94,86,35,51,30,29,30,36,37,70,43,45,29,60,56,69,70,56,59,65,54,74,70,73,85,43,67,44,72,76,40,23,66,72,50,83,51,95,57,42,58,69,69,46,44,41,60,64,52,44,52,49,35,51,49,28,29,50,34,62,71,20,60,90,34,66,69,59,28,50,52,53,49,49,52,48,48,37,50,53,46,48,49,51,52,48,51,60,48,12,59,91,64,53,64,67,52,45,50,47,27,16,50,46,31,41,50,45,65,73,36,72,59,40,62,54,46,46,45,48,27,45,53,63,71,38,55,66,81,74,57,96,76,56,49,71,64,57,45,30,52,42,29,25,43,46,42,10,42,47,50,48,53,58,40,41,45,43,45,52,51,30,36,53,46,18,73,70,40,57,84,63,50,18,71,57,50,22,50,71,34,22,55,44,17,24,55,38,12,26,28,11,17,47,22,46,48,50,45,48,41,67,68,45,52,27,55,54,40,19,72,74,65,32,64,52,50,16,50,53,51,46,52,34,55,42,57,37,26,58,29,34,48,19,12,32,32,14,37,29,14,26,22,53,7,41,21,61,72,37,60,92,50,23,68,58,38,42,50,51,24,48,49,50,24,11,44,53,47,6,45,37,57,37,22,42,74,73,50,34,54,64,32,36,36,53,44,26,45,50,33,33,47,44,29,39,25,38,42,55,48,26,40,69,67,36,89,54,24,81,65,13,52,26,31,52,57,44,58,76,118